Protein AF-0000000079573491 (afdb_homodimer)

Foldseek 3Di:
DDKDKDDLVCLVLCLVQLCVFVVVDDPLLSVLCNVPQSNPKIKIFDDDPRHTFWMKIWGWFFKFAAPDTFIETEIDRGGGHPVCPPVCRSVVRVLVVLVVCVVVLGFKYKYFDPDPVVCVVQLWDFLFWKWKWKDWPVVLVVLVVVCVPPVVVVPPVQKDKDFDDLVCLQVVLVVCCVAPVPVFNIETRRHSVVQSSLQSNQVSQVWGKMFIDGNNHTFWIWTWHCNPFIEIEAIDGHPPCVSSVSVVVVVVHDHGTMYMYIRDSDDPPDPDDPPIDIDIGRTMIMAGRNNVSSLQSFWFPLQDWAWFWAAEDRPSRCVNGFIWTWTDDRRDTHIDIDGDDDHQKYYYSSRVRCLQSVVDALVRCCPPPRIGHDPVRSVRSNRTDHRPPHRYPDPD/DDKDKDDLVCLCLCLVQLCVFVVVDDPLLSVLCNVPQSNPKIKIFDDDPRHTFWMKIWGWFFKFAAPDTFIETEIDRGGGHPVCPPVCRSVVNVLVVLVVCVVVLGFKYKYFDPDPVVCVVQLWDFLAWKWKWKDWPVVLVVLVVVCVPPVVPVPPVQKDKDFDDLVCLQVQLVVCCVAPVNVFNIETRRHSVNQSSLQSNLVSQVWGWMFIDGNNHTFWIWTWHCNPFIEIEAIDGHPPCVSSVSVVVVVVHDPGTMYMYIRDSDDPPDPDDPPIDIDIGRTMIMAGRNNVSSLQSFWFPLQDWAWFWAFEDRPSRCVNGFIWTWTDDRRDTHIDIDGDDDHQKYDYSSRVRCLQSVVDALVRCCPPPRIGHDPVRSVRSNRGDHRPPHRYPDPD

pLDDT: mean 91.02, std 11.25, range [42.84, 98.88]

Radius of gyration: 31.36 Å; Cα contacts (8 Å, |Δi|>4): 1579; chains: 2; bounding box: 71×89×76 Å

Organism: NCBI:txid592978

Nearest PDB structures (foldseek):
  2hv2-assembly1_D  TM=8.425E-01  e=4.748E-26  Enterococcus faecalis
  2hv2-assembly1_F  TM=8.415E-01  e=6.728E-26  Enterococcus faecalis
  3n7z-assembly1_B  TM=8.045E-01  e=1.705E-25  Bacillus anthracis str. Sterne
  3n7z-assembly1_D  TM=8.139E-01  e=2.415E-25  Bacillus anthracis str. Sterne
  3n7z-assembly1_E  TM=8.216E-01  e=8.358E-24  Bacillus anthracis str. Sterne

InterPro domains:
  IPR000182 GNAT domain [PS51186] (1-134)
  IPR016181 Acyl-CoA N-acyltransferase [SSF55729] (1-227)
  IPR025559 Enhanced intracellular survival protein domain [PF13530] (292-372)
  IPR036527 SCP2 sterol-binding domain superfamily [G3DSA:3.30.1050.10] (275-389)
  IPR036527 SCP2 sterol-binding domain superfamily [SSF55718] (293-393)
  IPR051554 Acetyltransferase Eis [PTHR37817] (4-368)

Secondary structure (DSSP, 8-state):
-EEEEPPGGGGGGGHHHHHHH-TTS-HHHHHHHHHHGGGT-EEEEEEETTEEEEEEEEEEEEEEETTEEEEEEEEEEEEE-GGGTTSSHHHHHHHHHHHHHHHTT--EEEE--S-HHHHGGGT-EEEEEEEEEEE-HHHHHHHHHHTTTTGGGS-GGGEEEEEPPGGGHHHHHHHHHHHHTTS-SEEE---HHHHHHHHHHHHHTT-EEEEEEETTEEEEEEEEE-SSSEEEEEEEE-TT-HHHHHHHHHHHPPTT--EEEE--SS-----S-TTSPPEEEEEEEEEE--HHHHHHT-B--TT--EEEEEEEE-SSSGGG-SEEEEEE-TT--B-EEEE-S--SEEEEHHHHHHHHTTSS-HHHHTTSTT-EE-HHHHHHHHHS----SEE-----/-EEEEPPGGGGGGGHHHHHHH-TTS-HHHHHHHHHHGGGT-EEEEEEETTEEEEEEEEEEEEEEETTEEEEEEEEEEEEE-GGGTTSSHHHHHHHHHHHHHHHTT--EEEE--S-HHHHGGGT-EEEEEEEEEEE-HHHHHHHHHHTTTTGGGS-GGGEEEEEPPGGGHHHHHHHHHHHHTTS-SEEE---HHHHHHHHHHHHHTT-EEEEEEETTEEEEEEEEE-SSSEEEEEEEE-TT-HHHHHHHHHHHPPTT--EEEE--SS-----S-TTSPPEEEEEEEEEE--HHHHHHH-B--TT--EEEEEEEE-SSSGGG-SEEEEEE-TT--B-EEEE-S--SEEEEHHHHHHHHTTSS-HHHHTTSTT-EE-HHHHHHHHHS----SEE-----

Structure (mmCIF, N/CA/C/O backbone):
data_AF-0000000079573491-model_v1
#
loop_
_entity.id
_entity.type
_entity.pdbx_description
1 polymer 'GNAT family N-acetyltransferase'
#
loop_
_atom_site.group_PDB
_atom_site.id
_atom_site.type_symbol
_atom_site.label_atom_id
_atom_site.label_alt_id
_atom_site.label_comp_id
_atom_site.label_asym_id
_atom_site.label_entity_id
_atom_site.label_seq_id
_atom_site.pdbx_PDB_ins_code
_atom_site.Cartn_x
_atom_site.Cartn_y
_atom_site.Cartn_z
_atom_site.occupancy
_atom_site.B_iso_or_equiv
_atom_site.auth_seq_id
_atom_site.auth_comp_id
_atom_site.auth_asym_id
_atom_site.auth_atom_id
_atom_site.pdbx_PDB_model_num
ATOM 1 N N . MET A 1 1 ? -18.156 -20.922 17.953 1 83.88 1 MET A N 1
ATOM 2 C CA . MET A 1 1 ? -17.25 -20.766 16.828 1 83.88 1 MET A CA 1
ATOM 3 C C . MET A 1 1 ? -17.938 -20.062 15.664 1 83.88 1 MET A C 1
ATOM 5 O O . MET A 1 1 ? -19.016 -20.484 15.234 1 83.88 1 MET A O 1
ATOM 9 N N . LYS A 1 2 ? -17.422 -18.906 15.32 1 92.81 2 LYS A N 1
ATOM 10 C CA . LYS A 1 2 ? -18 -18.141 14.219 1 92.81 2 LYS A CA 1
ATOM 11 C C . LYS A 1 2 ? -16.953 -17.812 13.164 1 92.81 2 LYS A C 1
ATOM 13 O O . LYS A 1 2 ? -15.852 -17.359 13.492 1 92.81 2 LYS A O 1
ATOM 18 N N . ILE A 1 3 ? -17.266 -18.203 11.883 1 96.25 3 ILE A N 1
ATOM 19 C CA . ILE A 1 3 ? -16.422 -17.812 10.766 1 96.25 3 ILE A CA 1
ATOM 20 C C . ILE A 1 3 ? -16.844 -16.453 10.25 1 96.25 3 ILE A C 1
ATOM 22 O O . ILE A 1 3 ? -18.047 -16.172 10.086 1 96.25 3 ILE A O 1
ATOM 26 N N . ARG A 1 4 ? -15.867 -15.617 10.102 1 96.94 4 ARG A N 1
ATOM 27 C CA . ARG A 1 4 ? -16.188 -14.266 9.664 1 96.94 4 ARG A CA 1
ATOM 28 C C . ARG A 1 4 ? -15.148 -13.75 8.664 1 96.94 4 ARG A C 1
ATOM 30 O O . ARG A 1 4 ? -13.953 -13.977 8.844 1 96.94 4 ARG A O 1
ATOM 37 N N . LYS A 1 5 ? -15.672 -13.125 7.625 1 97.62 5 LYS A N 1
ATOM 38 C CA . LYS A 1 5 ? -14.797 -12.32 6.773 1 97.62 5 LYS A CA 1
ATOM 39 C C . LYS A 1 5 ? -14.523 -10.953 7.402 1 97.62 5 LYS A C 1
ATOM 41 O O . LYS A 1 5 ? -15.461 -10.219 7.723 1 97.62 5 LYS A O 1
ATOM 46 N N . LEU A 1 6 ? -13.266 -10.586 7.578 1 97.44 6 LEU A N 1
ATOM 47 C CA . LEU A 1 6 ? -12.93 -9.312 8.211 1 97.44 6 LEU A CA 1
ATOM 48 C C . LEU A 1 6 ? -13.117 -8.156 7.246 1 97.44 6 LEU A C 1
ATOM 50 O O . LEU A 1 6 ? -12.828 -8.281 6.055 1 97.44 6 LEU A O 1
ATOM 54 N N . ASP A 1 7 ? -13.578 -7.082 7.887 1 92.94 7 ASP A N 1
ATOM 55 C CA . ASP A 1 7 ? -13.484 -5.82 7.156 1 92.94 7 ASP A CA 1
ATOM 56 C C . ASP A 1 7 ? -12.023 -5.379 7.012 1 92.94 7 ASP A C 1
ATOM 58 O O . ASP A 1 7 ? -11.195 -5.664 7.879 1 92.94 7 ASP A O 1
ATOM 62 N N . GLN A 1 8 ? -11.828 -4.664 5.949 1 89.25 8 GLN A N 1
ATOM 63 C CA . GLN A 1 8 ? -10.469 -4.223 5.664 1 89.25 8 GLN A CA 1
ATOM 64 C C . GLN A 1 8 ? -9.867 -3.496 6.863 1 89.25 8 GLN A C 1
ATOM 66 O O . GLN A 1 8 ? -8.688 -3.672 7.172 1 89.25 8 GLN A O 1
ATOM 71 N N . SER A 1 9 ? -10.617 -2.768 7.539 1 86.75 9 SER A N 1
ATOM 72 C CA . SER A 1 9 ? -10.148 -1.987 8.68 1 86.75 9 SER A CA 1
ATOM 73 C C . SER A 1 9 ? -9.766 -2.891 9.844 1 86.75 9 SER A C 1
ATOM 75 O O . SER A 1 9 ? -9.117 -2.447 10.789 1 86.75 9 SER A O 1
ATOM 77 N N . GLU A 1 10 ? -10.133 -4.18 9.773 1 94.44 10 GLU A N 1
ATOM 78 C CA . GLU A 1 10 ? -9.906 -5.113 10.867 1 94.44 10 GLU A CA 1
ATOM 79 C C . GLU A 1 10 ? -8.727 -6.035 10.57 1 94.44 10 GLU A C 1
ATOM 81 O O . GLU A 1 10 ? -8.344 -6.844 11.422 1 94.44 10 GLU A O 1
ATOM 86 N N . HIS A 1 11 ? -8.148 -5.895 9.438 1 96.62 11 HIS A N 1
ATOM 87 C CA . HIS A 1 11 ? -7.141 -6.863 9.016 1 96.62 11 HIS A CA 1
ATOM 88 C C . HIS A 1 11 ? -5.977 -6.91 10 1 96.62 11 HIS A C 1
ATOM 90 O O . HIS A 1 11 ? -5.41 -7.977 10.25 1 96.62 11 HIS A O 1
ATOM 96 N N . GLY A 1 12 ? -5.68 -5.812 10.562 1 95.56 12 GLY A N 1
ATOM 97 C CA . GLY A 1 12 ? -4.582 -5.723 11.516 1 95.56 12 GLY A CA 1
ATOM 98 C C . GLY A 1 12 ? -4.781 -6.586 12.75 1 95.56 12 GLY A C 1
ATOM 99 O O . GLY A 1 12 ? -3.818 -6.941 13.43 1 95.56 12 GLY A O 1
ATOM 100 N N . LYS A 1 13 ? -5.996 -6.988 13.031 1 97.12 13 LYS A N 1
ATOM 101 C CA . LYS A 1 13 ? -6.328 -7.777 14.211 1 97.12 13 LYS A CA 1
ATOM 102 C C . LYS A 1 13 ? -5.73 -9.18 14.117 1 97.12 13 LYS A C 1
ATOM 104 O O . LYS A 1 13 ? -5.656 -9.891 15.117 1 97.12 13 LYS A O 1
ATOM 109 N N . THR A 1 14 ? -5.289 -9.562 12.969 1 98.44 14 THR A N 1
ATOM 110 C CA . THR A 1 14 ? -4.762 -10.906 12.797 1 98.44 14 THR A CA 1
ATOM 111 C C . THR A 1 14 ? -3.246 -10.922 12.961 1 98.44 14 THR A C 1
ATOM 113 O O . THR A 1 14 ? -2.627 -11.992 12.953 1 98.44 14 THR A O 1
ATOM 116 N N . ARG A 1 15 ? -2.639 -9.773 13.094 1 97.31 15 ARG A N 1
ATOM 117 C CA . ARG A 1 15 ? -1.184 -9.68 13.141 1 97.31 15 ARG A CA 1
ATOM 118 C C . ARG A 1 15 ? -0.624 -10.461 14.32 1 97.31 15 ARG A C 1
ATOM 120 O O . ARG A 1 15 ? 0.382 -11.156 14.188 1 97.31 15 ARG A O 1
ATOM 127 N N . SER A 1 16 ? -1.266 -10.305 15.484 1 97.5 16 SER A N 1
ATOM 128 C CA . SER A 1 16 ? -0.78 -10.984 16.672 1 97.5 16 SER A CA 1
ATOM 129 C C . SER A 1 16 ? -0.772 -12.5 16.484 1 97.5 16 SER A C 1
ATOM 131 O O . SER A 1 16 ? 0.169 -13.18 16.891 1 97.5 16 SER A O 1
ATOM 133 N N . LEU A 1 17 ? -1.809 -13.055 15.93 1 98.19 17 LEU A N 1
ATOM 134 C CA . LEU A 1 17 ? -1.869 -14.484 15.648 1 98.19 17 LEU A CA 1
ATOM 135 C C . LEU A 1 17 ? -0.787 -14.891 14.656 1 98.19 17 LEU A C 1
ATOM 137 O O . LEU A 1 17 ? -0.138 -15.922 14.82 1 98.19 17 LEU A O 1
ATOM 141 N N . TRP A 1 18 ? -0.567 -14.062 13.594 1 98.12 18 TRP A N 1
ATOM 142 C CA . TRP A 1 18 ? 0.5 -14.312 12.633 1 98.12 18 TRP A CA 1
ATOM 143 C C . TRP A 1 18 ? 1.848 -14.445 13.336 1 98.12 18 TRP A C 1
ATOM 145 O O . TRP A 1 18 ? 2.576 -15.414 13.125 1 98.12 18 TRP A O 1
ATOM 155 N N . GLU A 1 19 ? 2.119 -13.477 14.172 1 97.44 19 GLU A N 1
ATOM 156 C CA . GLU A 1 19 ? 3.414 -13.414 14.844 1 97.44 19 GLU A CA 1
ATOM 157 C C . GLU A 1 19 ? 3.592 -14.586 15.805 1 97.44 19 GLU A C 1
ATOM 159 O O . GLU A 1 19 ? 4.703 -15.086 15.984 1 97.44 19 GLU A O 1
ATOM 164 N N . GLN A 1 20 ? 2.525 -15.008 16.391 1 97.25 20 GLN A N 1
ATOM 165 C CA . GLN A 1 20 ? 2.564 -16.125 17.328 1 97.25 20 GLN A CA 1
ATOM 166 C C . GLN A 1 20 ? 2.846 -17.438 16.594 1 97.25 20 GLN A C 1
ATOM 168 O O . GLN A 1 20 ? 3.625 -18.266 17.062 1 97.25 20 GLN A O 1
ATOM 173 N N . VAL A 1 21 ? 2.225 -17.656 15.484 1 97 21 VAL A N 1
ATOM 174 C CA . VAL A 1 21 ? 2.279 -18.938 14.789 1 97 21 VAL A CA 1
ATOM 175 C C . VAL A 1 21 ? 3.502 -18.984 13.875 1 97 21 VAL A C 1
ATOM 177 O O . VAL A 1 21 ? 4.172 -20 13.773 1 97 21 VAL A O 1
ATOM 180 N N . PHE A 1 22 ? 3.76 -17.891 13.219 1 96.25 22 PHE A N 1
ATOM 181 C CA . PHE A 1 22 ? 4.902 -17.797 12.312 1 96.25 22 PHE A CA 1
ATOM 182 C C . PHE A 1 22 ? 6.023 -16.969 12.945 1 96.25 22 PHE A C 1
ATOM 184 O O . PHE A 1 22 ? 6.473 -15.984 12.375 1 96.25 22 PHE A O 1
ATOM 191 N N . SER A 1 23 ? 6.57 -17.469 13.969 1 94 23 SER A N 1
ATOM 192 C CA . SER A 1 23 ? 7.543 -16.734 14.781 1 94 23 SER A CA 1
ATOM 193 C C . SER A 1 23 ? 8.883 -16.609 14.062 1 94 23 SER A C 1
ATOM 195 O O . SER A 1 23 ? 9.719 -15.789 14.438 1 94 23 SER A O 1
ATOM 197 N N . GLU A 1 24 ? 9.094 -17.438 13.031 1 92 24 GLU A N 1
ATOM 198 C CA . GLU A 1 24 ? 10.344 -17.391 12.273 1 92 24 GLU A CA 1
ATOM 199 C C . GLU A 1 24 ? 10.367 -16.188 11.328 1 92 24 GLU A C 1
ATOM 201 O O . GLU A 1 24 ? 11.438 -15.797 10.844 1 92 24 GLU A O 1
ATOM 206 N N . ASP A 1 25 ? 9.203 -15.656 11.008 1 92.88 25 ASP A N 1
ATOM 207 C CA . ASP A 1 25 ? 9.164 -14.484 10.141 1 92.88 25 ASP A CA 1
ATOM 208 C C . ASP A 1 25 ? 9.742 -13.258 10.844 1 92.88 25 ASP A C 1
ATOM 210 O O . ASP A 1 25 ? 9.508 -13.047 12.039 1 92.88 25 ASP A O 1
ATOM 214 N N . SER A 1 26 ? 10.555 -12.508 10.133 1 91.25 26 SER A N 1
ATOM 215 C CA . SER A 1 26 ? 11.133 -11.297 10.719 1 91.25 26 SER A CA 1
ATOM 216 C C . SER A 1 26 ? 10.07 -10.234 10.953 1 91.25 26 SER A C 1
ATOM 218 O O . SER A 1 26 ? 9.023 -10.242 10.297 1 91.25 26 SER A O 1
ATOM 220 N N . GLN A 1 27 ? 10.32 -9.391 11.875 1 90.25 27 GLN A N 1
ATOM 221 C CA . GLN A 1 27 ? 9.43 -8.266 12.102 1 90.25 27 GLN A CA 1
ATOM 222 C C . GLN A 1 27 ? 9.312 -7.387 10.859 1 90.25 27 GLN A C 1
ATOM 224 O O . GLN A 1 27 ? 8.234 -6.859 10.562 1 90.25 27 GLN A O 1
ATOM 229 N N . GLU A 1 28 ? 10.445 -7.289 10.133 1 89.12 28 GLU A N 1
ATOM 230 C CA . GLU A 1 28 ? 10.477 -6.488 8.914 1 89.12 28 GLU A CA 1
ATOM 231 C C . GLU A 1 28 ? 9.516 -7.043 7.859 1 89.12 28 GLU A C 1
ATOM 233 O O . GLU A 1 28 ? 8.789 -6.289 7.211 1 89.12 28 GLU A O 1
ATOM 238 N N . PHE A 1 29 ? 9.523 -8.297 7.801 1 92.75 29 PHE A N 1
ATOM 239 C CA . PHE A 1 29 ? 8.625 -8.922 6.84 1 92.75 29 PHE A CA 1
ATOM 240 C C . PHE A 1 29 ? 7.172 -8.727 7.246 1 92.75 29 PHE A C 1
ATOM 242 O O . PHE A 1 29 ? 6.328 -8.383 6.414 1 92.75 29 PHE A O 1
ATOM 249 N N . VAL A 1 30 ? 6.887 -8.953 8.516 1 94.69 30 VAL A N 1
ATOM 250 C CA . VAL A 1 30 ? 5.516 -8.836 9 1 94.69 30 VAL A CA 1
ATOM 251 C C . VAL A 1 30 ? 5.035 -7.391 8.844 1 94.69 30 VAL A C 1
ATOM 253 O O . VAL A 1 30 ? 3.883 -7.148 8.484 1 94.69 30 VAL A O 1
ATOM 256 N N . ASP A 1 31 ? 5.914 -6.473 9.062 1 91.38 31 ASP A N 1
ATOM 257 C CA . ASP A 1 31 ? 5.59 -5.062 8.867 1 91.38 31 ASP A CA 1
ATOM 258 C C . ASP A 1 31 ? 5.215 -4.785 7.41 1 91.38 31 ASP A C 1
ATOM 260 O O . ASP A 1 31 ? 4.203 -4.133 7.137 1 91.38 31 ASP A O 1
ATOM 264 N N . TYR A 1 32 ? 6.043 -5.246 6.535 1 93.19 32 TYR A N 1
ATOM 265 C CA . TYR A 1 32 ? 5.762 -5.094 5.113 1 93.19 32 TYR A CA 1
ATOM 266 C C . TYR A 1 32 ? 4.414 -5.707 4.754 1 93.19 32 TYR A C 1
ATOM 268 O O . TYR A 1 32 ? 3.594 -5.066 4.09 1 93.19 32 TYR A O 1
ATOM 276 N N . TYR A 1 33 ? 4.207 -6.934 5.207 1 96.19 33 TYR A N 1
ATOM 277 C CA . TYR A 1 33 ? 3.025 -7.699 4.828 1 96.19 33 TYR A CA 1
ATOM 278 C C . TYR A 1 33 ? 1.752 -6.996 5.285 1 96.19 33 TYR A C 1
ATOM 280 O O . TYR A 1 33 ? 0.82 -6.812 4.5 1 96.19 33 TYR A O 1
ATOM 288 N N . TYR A 1 34 ? 1.742 -6.547 6.445 1 94.44 34 TYR A N 1
ATOM 289 C CA . TYR A 1 34 ? 0.534 -5.953 7.008 1 94.44 34 TYR A CA 1
ATOM 290 C C . TYR A 1 34 ? 0.379 -4.504 6.562 1 94.44 34 TYR A C 1
ATOM 292 O O . TYR A 1 34 ? -0.699 -3.918 6.695 1 94.44 34 TYR A O 1
ATOM 300 N N . TYR A 1 35 ? 1.454 -3.996 5.996 1 92.75 35 TYR A N 1
ATOM 301 C CA . TYR A 1 35 ? 1.364 -2.652 5.438 1 92.75 35 TYR A CA 1
ATOM 302 C C . TYR A 1 35 ? 0.904 -2.693 3.986 1 92.75 35 TYR A C 1
ATOM 304 O O . TYR A 1 35 ? 0.163 -1.816 3.537 1 92.75 35 TYR A O 1
ATOM 312 N N . ILE A 1 36 ? 1.343 -3.686 3.293 1 93.38 36 ILE A N 1
ATOM 313 C CA . ILE A 1 36 ? 1.114 -3.705 1.853 1 93.38 36 ILE A CA 1
ATOM 314 C C . ILE A 1 36 ? 0.047 -4.746 1.514 1 93.38 36 ILE A C 1
ATOM 316 O O . ILE A 1 36 ? -1.037 -4.398 1.039 1 93.38 36 ILE A O 1
ATOM 320 N N . LYS A 1 37 ? 0.223 -5.957 1.9 1 94.5 37 LYS A N 1
ATOM 321 C CA . LYS A 1 37 ? -0.574 -7.078 1.406 1 94.5 37 LYS A CA 1
ATOM 322 C C . LYS A 1 37 ? -1.97 -7.07 2.021 1 94.5 37 LYS A C 1
ATOM 324 O O . LYS A 1 37 ? -2.959 -7.332 1.334 1 94.5 37 LYS A O 1
ATOM 329 N N . THR A 1 38 ? -2.055 -6.742 3.289 1 94.94 38 THR A N 1
ATOM 330 C CA . THR A 1 38 ? -3.34 -6.879 3.965 1 94.94 38 THR A CA 1
ATOM 331 C C . THR A 1 38 ? -4.281 -5.746 3.568 1 94.94 38 THR A C 1
ATOM 333 O O . THR A 1 38 ? -5.48 -5.797 3.855 1 94.94 38 THR A O 1
ATOM 336 N N . LYS A 1 39 ? -3.781 -4.828 2.854 1 90 39 LYS A N 1
ATOM 337 C CA . LYS A 1 39 ? -4.629 -3.723 2.41 1 90 39 LYS A CA 1
ATOM 338 C C . LYS A 1 39 ? -5.539 -4.156 1.265 1 90 39 LYS A C 1
ATOM 340 O O . LYS A 1 39 ? -6.609 -3.578 1.062 1 90 39 LYS A O 1
ATOM 345 N N . ASP A 1 40 ? -5.141 -5.199 0.583 1 89.81 40 ASP A N 1
ATOM 346 C CA . ASP A 1 40 ? -5.902 -5.59 -0.602 1 89.81 40 ASP A CA 1
ATOM 347 C C . ASP A 1 40 ? -6.367 -7.043 -0.503 1 89.81 40 ASP A C 1
ATOM 349 O O . ASP A 1 40 ? -7.098 -7.523 -1.37 1 89.81 40 ASP A O 1
ATOM 353 N N . ASN A 1 41 ? -6.004 -7.652 0.582 1 95.81 41 ASN A N 1
ATOM 354 C CA . ASN A 1 41 ? -6.312 -9.078 0.578 1 95.81 41 ASN A CA 1
ATOM 355 C C . ASN A 1 41 ? -7.617 -9.375 1.312 1 95.81 41 ASN A C 1
ATOM 357 O O . ASN A 1 41 ? -8.367 -8.453 1.646 1 95.81 41 ASN A O 1
ATOM 361 N N . THR A 1 42 ? -8.047 -10.602 1.333 1 97.75 42 THR A N 1
ATOM 362 C CA . THR A 1 42 ? -9.195 -11.102 2.08 1 97.75 42 THR A CA 1
ATOM 363 C C . THR A 1 42 ? -8.742 -11.961 3.258 1 97.75 42 THR A C 1
ATOM 365 O O . THR A 1 42 ? -7.848 -12.797 3.115 1 97.75 42 THR A O 1
ATOM 368 N N . ILE A 1 43 ? -9.336 -11.695 4.375 1 98.62 43 ILE A N 1
ATOM 369 C CA . ILE A 1 43 ? -8.977 -12.469 5.555 1 98.62 43 ILE A CA 1
ATOM 370 C C . ILE A 1 43 ? -10.234 -13.078 6.18 1 98.62 43 ILE A C 1
ATOM 372 O O . ILE A 1 43 ? -11.18 -12.359 6.5 1 98.62 43 ILE A O 1
ATOM 376 N N . TYR A 1 44 ? -10.266 -14.367 6.301 1 98.81 44 TYR A N 1
ATOM 377 C CA . TYR A 1 44 ? -11.266 -15.086 7.078 1 98.81 44 TYR A CA 1
ATOM 378 C C . TYR A 1 44 ? -10.719 -15.492 8.438 1 98.81 44 TYR A C 1
ATOM 380 O O . TYR A 1 44 ? -9.562 -15.906 8.547 1 98.81 44 TYR A O 1
ATOM 388 N N . VAL A 1 45 ? -11.594 -15.367 9.445 1 98.75 45 VAL A N 1
ATOM 389 C CA . VAL A 1 45 ? -11.148 -15.734 10.789 1 98.75 45 VAL A CA 1
ATOM 390 C C . VAL A 1 45 ? -12.211 -16.594 11.469 1 98.75 45 VAL A C 1
ATOM 392 O O . VAL A 1 45 ? -13.359 -16.641 11.016 1 98.75 45 VAL A O 1
ATOM 395 N N . ILE A 1 46 ? -11.781 -17.344 12.406 1 98.62 46 ILE A N 1
ATOM 396 C CA . ILE A 1 46 ? -12.664 -17.969 13.383 1 98.62 46 ILE A CA 1
ATOM 397 C C . ILE A 1 46 ? -12.477 -17.312 14.75 1 98.62 46 ILE A C 1
ATOM 399 O O . ILE A 1 46 ? -11.367 -17.266 15.281 1 98.62 46 ILE A O 1
ATOM 403 N N . GLU A 1 47 ? -13.531 -16.797 15.195 1 97.81 47 GLU A N 1
ATOM 404 C CA . GLU A 1 47 ? -13.539 -16.188 16.516 1 97.81 47 GLU A CA 1
ATOM 405 C C . GLU A 1 47 ? -14.18 -17.109 17.547 1 97.81 47 GLU A C 1
ATOM 407 O O . GLU A 1 47 ? -15.227 -17.719 17.281 1 97.81 47 GLU A O 1
ATOM 412 N N . GLU A 1 48 ? -13.539 -17.297 18.625 1 95.38 48 GLU A N 1
ATOM 413 C CA . GLU A 1 48 ? -14 -18.047 19.797 1 95.38 48 GLU A CA 1
ATOM 414 C C . GLU A 1 48 ? -13.461 -17.422 21.078 1 95.38 48 GLU A C 1
ATOM 416 O O . GLU A 1 48 ? -12.305 -17 21.141 1 95.38 48 GLU A O 1
ATOM 421 N N . ASP A 1 49 ? -14.336 -17.281 22.172 1 92.56 49 ASP A N 1
ATOM 422 C CA . ASP A 1 49 ? -13.953 -16.656 23.438 1 92.56 49 ASP A CA 1
ATOM 423 C C . ASP A 1 49 ? -13.508 -15.203 23.219 1 92.56 49 ASP A C 1
ATOM 425 O O . ASP A 1 49 ? -12.477 -14.789 23.75 1 92.56 49 ASP A O 1
ATOM 429 N N . ASP A 1 50 ? -14.008 -14.516 22.203 1 91.88 50 ASP A N 1
ATOM 430 C CA . ASP A 1 50 ? -13.883 -13.094 21.922 1 91.88 50 ASP A CA 1
ATOM 431 C C . ASP A 1 50 ? -12.5 -12.773 21.359 1 91.88 50 ASP A C 1
ATOM 433 O O . ASP A 1 50 ? -12.016 -11.648 21.484 1 91.88 50 ASP A O 1
ATOM 437 N N . GLU A 1 51 ? -11.883 -13.797 20.812 1 95.69 51 GLU A N 1
ATOM 438 C CA . GLU A 1 51 ? -10.57 -13.609 20.188 1 95.69 51 GLU A CA 1
ATOM 439 C C . GLU A 1 51 ? -10.477 -14.352 18.859 1 95.69 51 GLU A C 1
ATOM 441 O O . GLU A 1 51 ? -11.227 -15.305 18.625 1 95.69 51 GLU A O 1
ATOM 446 N N . ILE A 1 52 ? -9.648 -13.938 18 1 98.06 52 ILE A N 1
ATOM 447 C CA . ILE A 1 52 ? -9.359 -14.648 16.75 1 98.06 52 ILE A CA 1
ATOM 448 C C . ILE A 1 52 ? -8.461 -15.844 17.031 1 98.06 52 ILE A C 1
ATOM 450 O O . ILE A 1 52 ? -7.332 -15.688 17.516 1 98.06 52 ILE A O 1
ATOM 454 N N . ARG A 1 53 ? -9 -17.031 16.797 1 98.44 53 ARG A N 1
ATOM 455 C CA . ARG A 1 53 ? -8.273 -18.25 17.125 1 98.44 53 ARG A CA 1
ATOM 456 C C . ARG A 1 53 ? -7.645 -18.875 15.883 1 98.44 53 ARG A C 1
ATOM 458 O O . ARG A 1 53 ? -6.703 -19.656 15.984 1 98.44 53 ARG A O 1
ATOM 465 N N . ALA A 1 54 ? -8.164 -18.578 14.719 1 98.69 54 ALA A N 1
ATOM 466 C CA . ALA A 1 54 ? -7.656 -19.078 13.445 1 98.69 54 ALA A CA 1
ATOM 467 C C . ALA A 1 54 ? -7.879 -18.078 12.32 1 98.69 54 ALA A C 1
ATOM 469 O O . ALA A 1 54 ? -8.766 -17.219 12.414 1 98.69 54 ALA A O 1
ATOM 470 N N . MET A 1 55 ? -7.008 -18.141 11.312 1 98.81 55 MET A N 1
ATOM 471 C CA . MET A 1 55 ? -7.129 -17.219 10.18 1 98.81 55 MET A CA 1
ATOM 472 C C . MET A 1 55 ? -6.711 -17.906 8.883 1 98.81 55 MET A C 1
ATOM 474 O O . MET A 1 55 ? -6.027 -18.938 8.906 1 98.81 55 MET A O 1
ATOM 478 N N . LEU A 1 56 ? -7.176 -17.484 7.781 1 98.81 56 LEU A N 1
ATOM 479 C CA . LEU A 1 56 ? -6.781 -17.781 6.41 1 98.81 56 LEU A CA 1
ATOM 480 C C . LEU A 1 56 ? -6.805 -16.531 5.547 1 98.81 56 LEU A C 1
ATOM 482 O O . LEU A 1 56 ? -7.809 -15.812 5.516 1 98.81 56 LEU A O 1
ATOM 486 N N . GLN A 1 57 ? -5.723 -16.234 4.922 1 98.69 57 GLN A N 1
ATOM 487 C CA . GLN A 1 57 ? -5.637 -15.016 4.117 1 98.69 57 GLN A CA 1
ATOM 488 C C . GLN A 1 57 ? -5.516 -15.344 2.633 1 98.69 57 GLN A C 1
ATOM 490 O O . GLN A 1 57 ? -4.898 -16.344 2.264 1 98.69 57 GLN A O 1
ATOM 495 N N . LEU A 1 58 ? -6.168 -14.562 1.799 1 98.69 58 LEU A N 1
ATOM 496 C CA . LEU A 1 58 ? -6.156 -14.68 0.344 1 98.69 58 LEU A CA 1
ATOM 497 C C . LEU A 1 58 ? -5.547 -13.438 -0.294 1 98.69 58 LEU A C 1
ATOM 499 O O . LEU A 1 58 ? -6.18 -12.375 -0.325 1 98.69 58 LEU A O 1
ATOM 503 N N . ASN A 1 59 ? -4.336 -13.594 -0.787 1 97.81 59 ASN A N 1
ATOM 504 C CA . ASN A 1 59 ? -3.744 -12.516 -1.566 1 97.81 59 ASN A CA 1
ATOM 505 C C . ASN A 1 59 ? -4.199 -12.555 -3.021 1 97.81 59 ASN A C 1
ATOM 507 O O . ASN A 1 59 ? -4.004 -13.562 -3.707 1 97.81 59 ASN A O 1
ATOM 511 N N . PRO A 1 60 ? -4.766 -11.492 -3.49 1 96.75 60 PRO A N 1
ATOM 512 C CA . PRO A 1 60 ? -5.277 -11.508 -4.863 1 96.75 60 PRO A CA 1
ATOM 513 C C . PRO A 1 60 ? -4.176 -11.344 -5.906 1 96.75 60 PRO A C 1
ATOM 515 O O . PRO A 1 60 ? -3.264 -10.531 -5.723 1 96.75 60 PRO A O 1
ATOM 518 N N . TYR A 1 61 ? -4.25 -12.125 -6.957 1 97.12 61 TYR A N 1
ATOM 519 C CA . TYR A 1 61 ? -3.369 -12.016 -8.117 1 97.12 61 TYR A CA 1
ATOM 520 C C . TYR A 1 61 ? -4.172 -12.008 -9.414 1 97.12 61 TYR A C 1
ATOM 522 O O . TYR A 1 61 ? -5.273 -12.562 -9.469 1 97.12 61 TYR A O 1
ATOM 530 N N . GLN A 1 62 ? -3.695 -11.258 -10.367 1 96.81 62 GLN A N 1
ATOM 531 C CA . GLN A 1 62 ? -4.055 -11.508 -11.758 1 96.81 62 GLN A CA 1
ATOM 532 C C . GLN A 1 62 ? -3.072 -12.477 -12.414 1 96.81 62 GLN A C 1
ATOM 534 O O . GLN A 1 62 ? -1.861 -12.25 -12.391 1 96.81 62 GLN A O 1
ATOM 539 N N . VAL A 1 63 ? -3.602 -13.523 -12.953 1 98 63 VAL A N 1
ATOM 540 C CA . VAL A 1 63 ? -2.75 -14.578 -13.5 1 98 63 VAL A CA 1
ATOM 541 C C . VAL A 1 63 ? -3.029 -14.75 -14.992 1 98 63 VAL A C 1
ATOM 543 O O . VAL A 1 63 ? -4.188 -14.828 -15.406 1 98 63 VAL A O 1
ATOM 546 N N . LYS A 1 64 ? -1.93 -14.719 -15.727 1 97.56 64 LYS A N 1
ATOM 547 C CA . LYS A 1 64 ? -2.057 -15.133 -17.125 1 97.56 64 LYS A CA 1
ATOM 548 C C . LYS A 1 64 ? -2.414 -16.609 -17.234 1 97.56 64 LYS A C 1
ATOM 550 O O . LYS A 1 64 ? -1.793 -17.453 -16.578 1 97.56 64 LYS A O 1
ATOM 555 N N . LEU A 1 65 ? -3.432 -16.906 -17.906 1 96.62 65 LEU A N 1
ATOM 556 C CA . LEU A 1 65 ? -3.846 -18.266 -18.25 1 96.62 65 LEU A CA 1
ATOM 557 C C . LEU A 1 65 ? -3.988 -18.406 -19.766 1 96.62 65 LEU A C 1
ATOM 559 O O . LEU A 1 65 ? -5.066 -18.188 -20.312 1 96.62 65 LEU A O 1
ATOM 563 N N . GLN A 1 66 ? -2.811 -18.781 -20.344 1 93.38 66 GLN A N 1
ATOM 564 C CA . GLN A 1 66 ? -2.686 -18.812 -21.797 1 93.38 66 GLN A CA 1
ATOM 565 C C . GLN A 1 66 ? -2.951 -17.438 -22.406 1 93.38 66 GLN A C 1
ATOM 567 O O . GLN A 1 66 ? -2.217 -16.484 -22.141 1 93.38 66 GLN A O 1
ATOM 572 N N . GLU A 1 67 ? -4.125 -17.188 -23.047 1 90.81 67 GLU A N 1
ATOM 573 C CA . GLU A 1 67 ? -4.359 -15.922 -23.719 1 90.81 67 GLU A CA 1
ATOM 574 C C . GLU A 1 67 ? -5.25 -15.008 -22.875 1 90.81 67 GLU A C 1
ATOM 576 O O . GLU A 1 67 ? -5.523 -13.875 -23.266 1 90.81 67 GLU A O 1
ATOM 581 N N . SER A 1 68 ? -5.582 -15.531 -21.766 1 94.25 68 SER A N 1
ATOM 582 C CA . SER A 1 68 ? -6.465 -14.758 -20.891 1 94.25 68 SER A CA 1
ATOM 583 C C . SER A 1 68 ? -5.762 -14.352 -19.609 1 94.25 68 SER A C 1
ATOM 585 O O . SER A 1 68 ? -4.656 -14.82 -19.328 1 94.25 68 SER A O 1
ATOM 587 N N . VAL A 1 69 ? -6.309 -13.391 -18.969 1 96.75 69 VAL A N 1
ATOM 588 C CA . VAL A 1 69 ? -5.922 -13.016 -17.625 1 96.75 69 VAL A CA 1
ATOM 589 C C . VAL A 1 69 ? -7.094 -13.234 -16.672 1 96.75 69 VAL A C 1
ATOM 591 O O . VAL A 1 69 ? -8.211 -12.781 -16.922 1 96.75 69 VAL A O 1
ATOM 594 N N . VAL A 1 70 ? -6.852 -13.977 -15.617 1 97.75 70 VAL A N 1
ATOM 595 C CA . VAL A 1 70 ? -7.926 -14.312 -14.688 1 97.75 70 VAL A CA 1
ATOM 596 C C . VAL A 1 70 ? -7.504 -13.977 -13.258 1 97.75 70 VAL A C 1
ATOM 598 O O . VAL A 1 70 ? -6.316 -14 -12.938 1 97.75 70 VAL A O 1
ATOM 601 N N . PRO A 1 71 ? -8.492 -13.641 -12.375 1 97.56 71 PRO A N 1
ATOM 602 C CA . PRO A 1 71 ? -8.164 -13.508 -10.953 1 97.56 71 PRO A CA 1
ATOM 603 C C . PRO A 1 71 ? -7.875 -14.844 -10.289 1 97.56 71 PRO A C 1
ATOM 605 O O . PRO A 1 71 ? -8.508 -15.852 -10.617 1 97.56 71 PRO A O 1
ATOM 608 N N . SER A 1 72 ? -6.961 -14.875 -9.445 1 98.25 72 SER A N 1
ATOM 609 C CA . SER A 1 72 ? -6.664 -16.047 -8.625 1 98.25 72 SER A CA 1
ATOM 610 C C . SER A 1 72 ? -6.09 -15.641 -7.273 1 98.25 72 SER A C 1
ATOM 612 O O . SER A 1 72 ? -5.246 -14.742 -7.195 1 98.25 72 SER A O 1
ATOM 614 N N . ASP A 1 73 ? -6.562 -16.281 -6.227 1 98.44 73 ASP A N 1
ATOM 615 C CA . ASP A 1 73 ? -6.105 -15.969 -4.875 1 98.44 73 ASP A CA 1
ATOM 616 C C . ASP A 1 73 ? -4.953 -16.875 -4.461 1 98.44 73 ASP A C 1
ATOM 618 O O . ASP A 1 73 ? -4.992 -18.094 -4.715 1 98.44 73 ASP A O 1
ATOM 622 N N . TYR A 1 74 ? -3.994 -16.281 -3.922 1 98.44 74 TYR A N 1
ATOM 623 C CA . TYR A 1 74 ? -2.938 -17.031 -3.24 1 98.44 74 TYR A CA 1
ATOM 624 C C . TYR A 1 74 ? -3.281 -17.234 -1.771 1 98.44 74 TYR A C 1
ATOM 626 O O . TYR A 1 74 ? -3.412 -16.281 -1.011 1 98.44 74 TYR A O 1
ATOM 634 N N . ILE A 1 75 ? -3.465 -18.484 -1.401 1 98.5 75 ILE A N 1
ATOM 635 C CA . ILE A 1 75 ? -3.793 -18.797 -0.017 1 98.5 75 ILE A CA 1
ATOM 636 C C . ILE A 1 75 ? -2.527 -18.766 0.837 1 98.5 75 ILE A C 1
ATOM 638 O O . ILE A 1 75 ? -1.54 -19.438 0.528 1 98.5 75 ILE A O 1
ATOM 642 N N . VAL A 1 76 ? -2.58 -17.969 1.872 1 97.81 76 VAL A N 1
ATOM 643 C CA . VAL A 1 76 ? -1.419 -17.781 2.738 1 97.81 76 VAL A CA 1
ATOM 644 C C . VAL A 1 76 ? -1.879 -17.438 4.152 1 97.81 76 VAL A C 1
ATOM 646 O O . VAL A 1 76 ? -3.062 -17.188 4.383 1 97.81 76 VAL A O 1
ATOM 649 N N . GLY A 1 77 ? -1.005 -17.484 5.094 1 97.12 77 GLY A N 1
ATOM 650 C CA . GLY A 1 77 ? -1.333 -17.094 6.457 1 97.12 77 GLY A CA 1
ATOM 651 C C . GLY A 1 77 ? -2.383 -18 7.09 1 97.12 77 GLY A C 1
ATOM 652 O O . GLY A 1 77 ? -3.301 -17.516 7.754 1 97.12 77 GLY A O 1
ATOM 653 N N . VAL A 1 78 ? -2.305 -19.234 6.715 1 97.88 78 VAL A N 1
ATOM 654 C CA . VAL A 1 78 ? -3.201 -20.203 7.336 1 97.88 78 VAL A CA 1
ATOM 655 C C . VAL A 1 78 ? -2.672 -20.594 8.719 1 97.88 78 VAL A C 1
ATOM 657 O O . VAL A 1 78 ? -1.626 -21.234 8.828 1 97.88 78 VAL A O 1
ATOM 660 N N . ALA A 1 79 ? -3.42 -20.125 9.742 1 97.69 79 ALA A N 1
ATOM 661 C CA . ALA A 1 79 ? -2.896 -20.297 11.094 1 97.69 79 ALA A CA 1
ATOM 662 C C . ALA A 1 79 ? -4.023 -20.562 12.094 1 97.69 79 ALA A C 1
ATOM 664 O O . ALA A 1 79 ? -5.113 -20 11.969 1 97.69 79 ALA A O 1
ATOM 665 N N . THR A 1 80 ? -3.797 -21.453 12.961 1 97.94 80 THR A N 1
ATOM 666 C CA . THR A 1 80 ? -4.633 -21.719 14.125 1 97.94 80 THR A CA 1
ATOM 667 C C . THR A 1 80 ? -3.807 -21.688 15.406 1 97.94 80 THR A C 1
ATOM 669 O O . THR A 1 80 ? -2.723 -22.266 15.469 1 97.94 80 THR A O 1
ATOM 672 N N . GLN A 1 81 ? -4.332 -20.953 16.344 1 97.56 81 GLN A N 1
ATOM 673 C CA . GLN A 1 81 ? -3.668 -20.938 17.641 1 97.56 81 GLN A CA 1
ATOM 674 C C . GLN A 1 81 ? -3.436 -22.359 18.156 1 97.56 81 GLN A C 1
ATOM 676 O O . GLN A 1 81 ? -4.305 -23.219 18.016 1 97.56 81 GLN A O 1
ATOM 681 N N . ALA A 1 82 ? -2.305 -22.578 18.828 1 96.62 82 ALA A N 1
ATOM 682 C CA . ALA A 1 82 ? -1.838 -23.922 19.203 1 96.62 82 ALA A CA 1
ATOM 683 C C . ALA A 1 82 ? -2.887 -24.656 20.016 1 96.62 82 ALA A C 1
ATOM 685 O O . ALA A 1 82 ? -3.193 -25.812 19.75 1 96.62 82 ALA A O 1
ATOM 686 N N . GLU A 1 83 ? -3.486 -23.984 20.984 1 95.88 83 GLU A N 1
ATOM 687 C CA . GLU A 1 83 ? -4.434 -24.578 21.922 1 95.88 83 GLU A CA 1
ATOM 688 C C . GLU A 1 83 ? -5.754 -24.922 21.219 1 95.88 83 GLU A C 1
ATOM 690 O O . GLU A 1 83 ? -6.574 -25.656 21.766 1 95.88 83 GLU A O 1
ATOM 695 N N . TYR A 1 84 ? -5.941 -24.469 20.047 1 96.38 84 TYR A N 1
ATOM 696 C CA . TYR A 1 84 ? -7.219 -24.641 19.375 1 96.38 84 TYR A CA 1
ATOM 697 C C . TYR A 1 84 ? -7.07 -25.516 18.141 1 96.38 84 TYR A C 1
ATOM 699 O O . TYR A 1 84 ? -7.992 -25.625 17.328 1 96.38 84 TYR A O 1
ATOM 707 N N . ARG A 1 85 ? -5.93 -26.156 17.969 1 95.69 85 ARG A N 1
ATOM 708 C CA . ARG A 1 85 ? -5.684 -27.047 16.828 1 95.69 85 ARG A CA 1
ATOM 709 C C . ARG A 1 85 ? -6.406 -28.375 17 1 95.69 85 ARG A C 1
ATOM 711 O O . ARG A 1 85 ? -6.836 -28.719 18.094 1 95.69 85 ARG A O 1
ATOM 718 N N . GLY A 1 86 ? -6.637 -29 15.867 1 94.44 86 GLY A N 1
ATOM 719 C CA . GLY A 1 86 ? -7.285 -30.312 15.898 1 94.44 86 GLY A CA 1
ATOM 720 C C . GLY A 1 86 ? -8.797 -30.219 16.016 1 94.44 86 GLY A C 1
ATOM 721 O O . GLY A 1 86 ? -9.461 -31.219 16.281 1 94.44 86 GLY A O 1
ATOM 722 N N . ARG A 1 87 ? -9.305 -29.062 15.805 1 95.19 87 ARG A N 1
ATOM 723 C CA . ARG A 1 87 ? -10.742 -28.844 15.969 1 95.19 87 ARG A CA 1
ATOM 724 C C . ARG A 1 87 ? -11.414 -28.656 14.617 1 95.19 87 ARG A C 1
ATOM 726 O O . ARG A 1 87 ? -12.617 -28.375 14.547 1 95.19 87 ARG A O 1
ATOM 733 N N . GLY A 1 88 ? -10.656 -28.734 13.594 1 95.81 88 GLY A N 1
ATOM 734 C CA . GLY A 1 88 ? -11.211 -28.594 12.258 1 95.81 88 GLY A CA 1
ATOM 735 C C . GLY A 1 88 ? -11.289 -27.156 11.781 1 95.81 88 GLY A C 1
ATOM 736 O O . GLY A 1 88 ? -11.977 -26.844 10.805 1 95.81 88 GLY A O 1
ATOM 737 N N . TYR A 1 89 ? -10.602 -26.234 12.445 1 97.31 89 TYR A N 1
ATOM 738 C CA . TYR A 1 89 ? -10.695 -24.828 12.117 1 97.31 89 TYR A CA 1
ATOM 739 C C . TYR A 1 89 ? -10.094 -24.547 10.742 1 97.31 89 TYR A C 1
ATOM 741 O O . TYR A 1 89 ? -10.703 -23.859 9.922 1 97.31 89 TYR A O 1
ATOM 749 N N . MET A 1 90 ? -8.969 -25.062 10.438 1 96.56 90 MET A N 1
ATOM 750 C CA . MET A 1 90 ? -8.344 -24.875 9.133 1 96.56 90 MET A CA 1
ATOM 751 C C . MET A 1 90 ? -9.242 -25.391 8.016 1 96.56 90 MET A C 1
ATOM 753 O O . MET A 1 90 ? -9.445 -24.719 7.008 1 96.56 90 MET A O 1
ATOM 757 N N . ARG A 1 91 ? -9.766 -26.562 8.234 1 96.94 91 ARG A N 1
ATOM 758 C CA . ARG A 1 91 ? -10.688 -27.156 7.262 1 96.94 91 ARG A CA 1
ATOM 759 C C . ARG A 1 91 ? -11.859 -26.219 6.988 1 96.94 91 ARG A C 1
ATOM 761 O O . ARG A 1 91 ? -12.195 -25.953 5.832 1 96.94 91 ARG A O 1
ATOM 768 N N . ASN A 1 92 ? -12.445 -25.766 8.047 1 97.88 92 ASN A N 1
ATOM 769 C CA . ASN A 1 92 ? -13.617 -24.906 7.914 1 97.88 92 ASN A CA 1
ATOM 770 C C . ASN A 1 92 ? -13.281 -23.625 7.164 1 97.88 92 ASN A C 1
ATOM 772 O O . ASN A 1 92 ? -14.055 -23.172 6.312 1 97.88 92 ASN A O 1
ATOM 776 N N . LEU A 1 93 ? -12.164 -23.047 7.496 1 98.56 93 LEU A N 1
ATOM 777 C CA . LEU A 1 93 ? -11.734 -21.828 6.832 1 98.56 93 LEU A CA 1
ATOM 778 C C . LEU A 1 93 ? -11.438 -22.078 5.359 1 98.56 93 LEU A C 1
ATOM 780 O O . LEU A 1 93 ? -11.828 -21.297 4.496 1 98.56 93 LEU A O 1
ATOM 784 N N . LEU A 1 94 ? -10.773 -23.156 5.086 1 98.38 94 LEU A N 1
ATOM 785 C CA 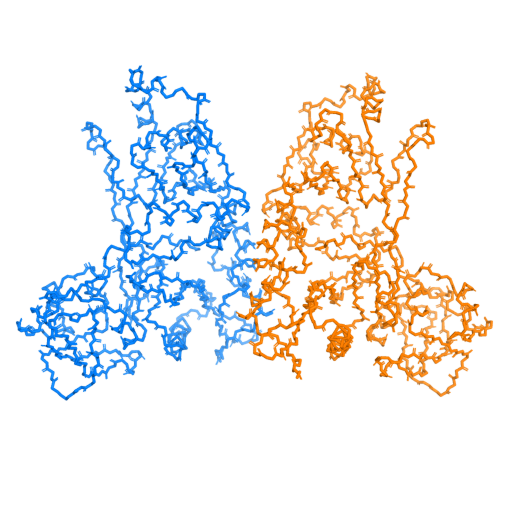. LEU A 1 94 ? -10.398 -23.484 3.719 1 98.38 94 LEU A CA 1
ATOM 786 C C . LEU A 1 94 ? -11.633 -23.734 2.859 1 98.38 94 LEU A C 1
ATOM 788 O O . LEU A 1 94 ? -11.742 -23.203 1.75 1 98.38 94 LEU A O 1
ATOM 792 N N . ILE A 1 95 ? -12.555 -24.484 3.352 1 98.38 95 ILE A N 1
ATOM 793 C CA . ILE A 1 95 ? -13.781 -24.797 2.619 1 98.38 95 ILE A CA 1
ATOM 794 C C . ILE A 1 95 ? -14.578 -23.516 2.395 1 98.38 95 ILE A C 1
ATOM 796 O O . ILE A 1 95 ? -15.102 -23.281 1.3 1 98.38 95 ILE A O 1
ATOM 800 N N . HIS A 1 96 ? -14.617 -22.703 3.41 1 98.31 96 HIS A N 1
ATOM 801 C CA . HIS A 1 96 ? -15.312 -21.438 3.277 1 98.31 96 HIS A CA 1
ATOM 802 C C . HIS A 1 96 ? -14.688 -20.578 2.188 1 98.31 96 HIS A C 1
ATOM 804 O O . HIS A 1 96 ? -15.398 -19.984 1.373 1 98.31 96 HIS A O 1
ATOM 810 N N . ALA A 1 97 ? -13.398 -20.484 2.199 1 98.62 97 ALA A N 1
ATOM 811 C CA . ALA A 1 97 ? -12.688 -19.703 1.187 1 98.62 97 ALA A CA 1
ATOM 812 C C . ALA A 1 97 ? -12.969 -20.234 -0.214 1 98.62 97 ALA A C 1
ATOM 814 O O . ALA A 1 97 ? -13.242 -19.469 -1.135 1 98.62 97 ALA A O 1
ATOM 815 N N . LEU A 1 98 ? -12.953 -21.531 -0.367 1 98.81 98 LEU A N 1
ATOM 816 C CA . LEU A 1 98 ? -13.211 -22.156 -1.661 1 98.81 98 LEU A CA 1
ATOM 817 C C . LEU A 1 98 ? -14.625 -21.859 -2.137 1 98.81 98 LEU A C 1
ATOM 819 O O . LEU A 1 98 ? -14.844 -21.578 -3.316 1 98.81 98 LEU A O 1
ATOM 823 N N . GLN A 1 99 ? -15.539 -21.922 -1.256 1 98.62 99 GLN A N 1
ATOM 824 C CA . GLN A 1 99 ? -16.922 -21.641 -1.601 1 98.62 99 GLN A CA 1
ATOM 825 C C . GLN A 1 99 ? -17.094 -20.188 -2.037 1 98.62 99 GLN A C 1
ATOM 827 O O . GLN A 1 99 ? -17.812 -19.906 -3.004 1 98.62 99 GLN A O 1
ATOM 832 N N . ASP A 1 100 ? -16.484 -19.328 -1.276 1 98.38 100 ASP A N 1
ATOM 833 C CA . ASP A 1 100 ? -16.531 -17.922 -1.649 1 98.38 100 ASP A CA 1
ATOM 834 C C . ASP A 1 100 ? -15.898 -17.688 -3.021 1 98.38 100 ASP A C 1
ATOM 836 O O . ASP A 1 100 ? -16.438 -16.953 -3.844 1 98.38 100 ASP A O 1
ATOM 840 N N . GLN A 1 101 ? -14.773 -18.281 -3.25 1 98.62 101 GLN A N 1
ATOM 841 C CA . GLN A 1 101 ? -14.094 -18.172 -4.535 1 98.62 101 GLN A CA 1
ATOM 842 C C . GLN A 1 101 ? -14.961 -18.719 -5.664 1 98.62 101 GLN A C 1
ATOM 844 O O . GLN A 1 101 ? -14.977 -18.172 -6.766 1 98.62 101 GLN A O 1
ATOM 849 N N . TYR A 1 102 ? -15.648 -19.781 -5.367 1 98.75 102 TYR A N 1
ATOM 850 C CA . TYR A 1 102 ? -16.547 -20.359 -6.359 1 98.75 102 TYR A CA 1
ATOM 851 C C . TYR A 1 102 ? -17.641 -19.375 -6.73 1 98.75 102 TYR A C 1
ATOM 853 O O . TYR A 1 102 ? -17.984 -19.219 -7.91 1 98.75 102 TYR A O 1
ATOM 861 N N . SER A 1 103 ? -18.188 -18.734 -5.727 1 98.25 103 SER A N 1
ATOM 862 C CA . SER A 1 103 ? -19.25 -17.766 -5.957 1 98.25 103 SER A CA 1
ATOM 863 C C . SER A 1 103 ? -18.766 -16.609 -6.809 1 98.25 103 SER A C 1
ATOM 865 O O . SER A 1 103 ? -19.562 -15.977 -7.52 1 98.25 103 SER A O 1
ATOM 867 N N . GLN A 1 104 ? -17.5 -16.359 -6.816 1 97.62 104 GLN A N 1
ATOM 868 C CA . GLN A 1 104 ? -16.906 -15.289 -7.602 1 97.62 104 GLN A CA 1
ATOM 869 C C . GLN A 1 104 ? -16.453 -15.789 -8.969 1 97.62 104 GLN A C 1
ATOM 871 O O . GLN A 1 104 ? -15.836 -15.047 -9.734 1 97.62 104 GLN A O 1
ATOM 876 N N . LYS A 1 105 ? -16.625 -17.078 -9.234 1 98.06 105 LYS A N 1
ATOM 877 C CA . LYS A 1 105 ? -16.281 -17.734 -10.492 1 98.06 105 LYS A CA 1
ATOM 878 C C . LYS A 1 105 ? -14.781 -17.734 -10.734 1 98.06 105 LYS A C 1
ATOM 880 O O . LYS A 1 105 ? -14.328 -17.578 -11.875 1 98.06 105 LYS A O 1
ATOM 885 N N . MET A 1 106 ? -14.039 -17.797 -9.672 1 98.5 106 MET A N 1
ATOM 886 C CA . MET A 1 106 ? -12.586 -17.906 -9.797 1 98.5 106 MET A CA 1
ATOM 887 C C . MET A 1 106 ? -12.203 -19.281 -10.352 1 98.5 106 MET A C 1
ATOM 889 O O . MET A 1 106 ? -12.633 -20.312 -9.828 1 98.5 106 MET A O 1
ATOM 893 N N . PRO A 1 107 ? -11.391 -19.312 -11.367 1 98.62 107 PRO A N 1
ATOM 894 C CA . PRO A 1 107 ? -11.109 -20.609 -11.992 1 98.62 107 PRO A CA 1
ATOM 895 C C . PRO A 1 107 ? -10.289 -21.531 -11.086 1 98.62 107 PRO A C 1
ATOM 897 O O . PRO A 1 107 ? -10.547 -22.734 -11.031 1 98.62 107 PRO A O 1
ATOM 900 N N . PHE A 1 108 ? -9.305 -20.984 -10.438 1 98.81 108 PHE A N 1
ATOM 901 C CA . PHE A 1 108 ? -8.445 -21.781 -9.57 1 98.81 108 PHE A CA 1
ATOM 902 C C . PHE A 1 108 ? -7.812 -20.906 -8.492 1 98.81 108 PHE A C 1
ATOM 904 O O . PHE A 1 108 ? -7.875 -19.688 -8.562 1 98.81 108 PHE A O 1
ATOM 911 N N . THR A 1 109 ? -7.324 -21.5 -7.465 1 98.81 109 THR A N 1
ATOM 912 C CA . THR A 1 109 ? -6.539 -20.891 -6.402 1 98.81 109 THR A CA 1
ATOM 913 C C . THR A 1 109 ? -5.238 -21.656 -6.172 1 98.81 109 THR A C 1
ATOM 915 O O . THR A 1 109 ? -5.074 -22.766 -6.672 1 98.81 109 THR A O 1
ATOM 918 N N . PHE A 1 110 ? -4.262 -21 -5.633 1 98.62 110 PHE A N 1
ATOM 919 C CA . PHE A 1 110 ? -2.969 -21.672 -5.5 1 98.62 110 PHE A CA 1
ATOM 920 C C . PHE A 1 110 ? -2.291 -21.281 -4.195 1 98.62 110 PHE A C 1
ATOM 922 O O . PHE A 1 110 ? -2.738 -20.359 -3.508 1 98.62 110 PHE A O 1
ATOM 929 N N . LEU A 1 111 ? -1.312 -22.078 -3.729 1 98.38 111 LEU A N 1
ATOM 930 C CA . LEU A 1 111 ? -0.583 -21.875 -2.482 1 98.38 111 LEU A CA 1
ATOM 931 C C . LEU A 1 111 ? 0.778 -22.562 -2.529 1 98.38 111 LEU A C 1
ATOM 933 O O . LEU A 1 111 ? 1.031 -23.391 -3.406 1 98.38 111 LEU A O 1
ATOM 937 N N . MET A 1 112 ? 1.661 -22.125 -1.732 1 97.5 112 MET A N 1
ATOM 938 C CA . MET A 1 112 ? 2.881 -22.859 -1.389 1 97.5 112 MET A CA 1
ATOM 939 C C . MET A 1 112 ? 2.732 -23.562 -0.048 1 97.5 112 MET A C 1
ATOM 941 O O . MET A 1 112 ? 2.756 -22.922 1.005 1 97.5 112 MET A O 1
ATOM 945 N N . PRO A 1 113 ? 2.656 -24.844 -0.071 1 96.19 113 PRO A N 1
ATOM 946 C CA . PRO A 1 113 ? 2.346 -25.562 1.167 1 96.19 113 PRO A CA 1
ATOM 947 C C . PRO A 1 113 ? 3.555 -25.703 2.09 1 96.19 113 PRO A C 1
ATOM 949 O O . PRO A 1 113 ? 4.672 -25.922 1.62 1 96.19 113 PRO A O 1
ATOM 952 N N . ALA A 1 114 ? 3.266 -25.531 3.379 1 89.62 114 ALA A N 1
ATOM 953 C CA . ALA A 1 114 ? 4.273 -25.953 4.348 1 89.62 114 ALA A CA 1
ATOM 954 C C . ALA A 1 114 ? 4.484 -27.453 4.309 1 89.62 114 ALA A C 1
ATOM 956 O O . ALA A 1 114 ? 5.617 -27.938 4.418 1 89.62 114 ALA A O 1
ATOM 957 N N . ALA A 1 115 ? 3.373 -28.109 4.137 1 91.75 115 ALA A N 1
ATOM 958 C CA . ALA A 1 115 ? 3.359 -29.562 3.979 1 91.75 115 ALA A CA 1
ATOM 959 C C . ALA A 1 115 ? 2.258 -30 3.016 1 91.75 115 ALA A C 1
ATOM 961 O O . ALA A 1 115 ? 1.094 -29.625 3.188 1 91.75 115 ALA A O 1
ATOM 962 N N . GLU A 1 116 ? 2.715 -30.766 2.117 1 93.31 116 GLU A N 1
ATOM 963 C CA . GLU A 1 116 ? 1.81 -31.25 1.077 1 93.31 116 GLU A CA 1
ATOM 964 C C . GLU A 1 116 ? 0.593 -31.938 1.682 1 93.31 116 GLU A C 1
ATOM 966 O O . GLU A 1 116 ? -0.532 -31.75 1.216 1 93.31 116 GLU A O 1
ATOM 971 N N . ALA A 1 117 ? 0.819 -32.75 2.672 1 95.25 117 ALA A N 1
ATOM 972 C CA . ALA A 1 117 ? -0.186 -33.625 3.268 1 95.25 117 ALA A CA 1
ATOM 973 C C . ALA A 1 117 ? -1.352 -32.812 3.832 1 95.25 117 ALA A C 1
ATOM 975 O O . ALA A 1 117 ? -2.471 -33.312 3.943 1 95.25 117 ALA A O 1
ATOM 976 N N . ILE A 1 118 ? -1.089 -31.578 4.141 1 94.81 118 ILE A N 1
ATOM 977 C CA . ILE A 1 118 ? -2.104 -30.719 4.738 1 94.81 118 ILE A CA 1
ATOM 978 C C . ILE A 1 118 ? -3.178 -30.391 3.703 1 94.81 118 ILE A C 1
ATOM 980 O O . ILE A 1 118 ? -4.359 -30.297 4.035 1 94.81 118 ILE A O 1
ATOM 984 N N . TYR A 1 119 ? -2.812 -30.328 2.463 1 97.81 119 TYR A N 1
ATOM 985 C CA . TYR A 1 119 ? -3.732 -29.75 1.482 1 97.81 119 TYR A CA 1
ATOM 986 C C . TYR A 1 119 ? -4.211 -30.812 0.503 1 97.81 119 TYR A C 1
ATOM 988 O O . TYR A 1 119 ? -5.188 -30.609 -0.223 1 97.81 119 TYR A O 1
ATOM 996 N N . TYR A 1 120 ? -3.588 -31.984 0.541 1 96.94 120 TYR A N 1
ATOM 997 C CA . TYR A 1 120 ? -3.93 -33.062 -0.36 1 96.94 120 TYR A CA 1
ATOM 998 C C . TYR A 1 120 ? -5.387 -33.469 -0.194 1 96.94 120 TYR A C 1
ATOM 1000 O O . TYR A 1 120 ? -6.09 -33.719 -1.182 1 96.94 120 TYR A O 1
ATOM 1008 N N . PRO A 1 121 ? -5.914 -33.562 1.065 1 96.94 121 PRO A N 1
ATOM 1009 C CA . PRO A 1 121 ? -7.309 -33.969 1.255 1 96.94 121 PRO A CA 1
ATOM 1010 C C . PRO A 1 121 ? -8.297 -32.969 0.667 1 96.94 121 PRO A C 1
ATOM 1012 O O . PRO A 1 121 ? -9.477 -33.281 0.515 1 96.94 121 PRO A O 1
ATOM 1015 N N . TYR A 1 122 ? -7.832 -31.828 0.365 1 98.19 122 TYR A N 1
ATOM 1016 C CA . TYR A 1 122 ? -8.703 -30.781 -0.162 1 98.19 122 TYR A CA 1
ATOM 1017 C C . TYR A 1 122 ? -8.484 -30.594 -1.659 1 98.19 122 TYR A C 1
ATOM 1019 O O . TYR A 1 122 ? -8.859 -29.562 -2.223 1 98.19 122 TYR A O 1
ATOM 1027 N N . ASP A 1 123 ? -7.77 -31.547 -2.258 1 98.12 123 ASP A N 1
ATOM 1028 C CA . ASP A 1 123 ? -7.641 -31.734 -3.701 1 98.12 123 ASP A CA 1
ATOM 1029 C C . ASP A 1 123 ? -6.707 -30.703 -4.309 1 98.12 123 ASP A C 1
ATOM 1031 O O . ASP A 1 123 ? -6.84 -30.344 -5.48 1 98.12 123 ASP A O 1
ATOM 1035 N N . PHE A 1 124 ? -5.832 -30.141 -3.488 1 98.69 124 PHE A N 1
ATOM 1036 C CA . PHE A 1 124 ? -4.695 -29.406 -4.027 1 98.69 124 PHE A CA 1
ATOM 1037 C C . PHE A 1 124 ? -3.641 -30.359 -4.578 1 98.69 124 PHE A C 1
ATOM 1039 O O . PHE A 1 124 ? -3.408 -31.438 -4.012 1 98.69 124 PHE A O 1
ATOM 1046 N N . ARG A 1 125 ? -3.016 -29.922 -5.66 1 98.25 125 ARG A N 1
ATOM 1047 C CA . ARG A 1 125 ? -1.957 -30.734 -6.254 1 98.25 125 ARG A CA 1
ATOM 1048 C C . ARG A 1 125 ? -0.804 -29.859 -6.734 1 98.25 125 ARG A C 1
ATOM 1050 O O . ARG A 1 125 ? -1.021 -28.75 -7.211 1 98.25 125 ARG A O 1
ATOM 1057 N N . PHE A 1 126 ? 0.428 -30.391 -6.625 1 97.62 126 PHE A N 1
ATOM 1058 C CA . PHE A 1 126 ? 1.588 -29.672 -7.152 1 97.62 126 PHE A CA 1
ATOM 1059 C C . PHE A 1 126 ? 1.486 -29.516 -8.664 1 97.62 126 PHE A C 1
ATOM 1061 O O . PHE A 1 126 ? 1.058 -30.438 -9.359 1 97.62 126 PHE A O 1
ATOM 1068 N N . VAL A 1 127 ? 1.808 -28.344 -9.102 1 96.81 127 VAL A N 1
ATOM 1069 C CA . VAL A 1 127 ? 1.76 -28.125 -10.539 1 96.81 127 VAL A CA 1
ATOM 1070 C C . VAL A 1 127 ? 3.031 -27.422 -11 1 96.81 127 VAL A C 1
ATOM 1072 O O . VAL A 1 127 ? 3.293 -27.312 -12.195 1 96.81 127 VAL A O 1
ATOM 1075 N N . TYR A 1 128 ? 3.828 -26.938 -10.086 1 95.38 128 TYR A N 1
ATOM 1076 C CA . TYR A 1 128 ? 5.027 -26.172 -10.414 1 95.38 128 TYR A CA 1
ATOM 1077 C C . TYR A 1 128 ? 6.223 -26.656 -9.602 1 95.38 128 TYR A C 1
ATOM 1079 O O . TYR A 1 128 ? 6.18 -26.688 -8.375 1 95.38 128 TYR A O 1
ATOM 1087 N N . GLU A 1 129 ? 7.23 -27.062 -10.344 1 93.25 129 GLU A N 1
ATOM 1088 C CA . GLU A 1 129 ? 8.516 -27.422 -9.766 1 93.25 129 GLU A CA 1
ATOM 1089 C C . GLU A 1 129 ? 9.562 -26.328 -10.016 1 93.25 129 GLU A C 1
ATOM 1091 O O . GLU A 1 129 ? 9.852 -26 -11.164 1 93.25 129 GLU A O 1
ATOM 1096 N N . GLN A 1 130 ? 10.086 -25.797 -8.977 1 93 130 GLN A N 1
ATOM 1097 C CA . GLN A 1 130 ? 11.039 -24.703 -9.086 1 93 130 GLN A CA 1
ATOM 1098 C C . GLN A 1 130 ? 12.461 -25.219 -9.273 1 93 130 GLN A C 1
ATOM 1100 O O . GLN A 1 130 ? 12.898 -26.125 -8.555 1 93 130 GLN A O 1
ATOM 1105 N N . LYS A 1 131 ? 13.133 -24.75 -10.242 1 91.81 131 LYS A N 1
ATOM 1106 C CA . LYS A 1 131 ? 14.539 -25.062 -10.438 1 91.81 131 LYS A CA 1
ATOM 1107 C C . LYS A 1 131 ? 15.414 -24.312 -9.438 1 91.81 131 LYS A C 1
ATOM 1109 O O . LYS A 1 131 ? 15.312 -23.094 -9.305 1 91.81 131 LYS A O 1
ATOM 1114 N N . GLN A 1 132 ? 16.219 -25.047 -8.734 1 92.5 132 GLN A N 1
ATOM 1115 C CA . GLN A 1 132 ? 17.078 -24.484 -7.707 1 92.5 132 GLN A CA 1
ATOM 1116 C C . GLN A 1 132 ? 18.531 -24.922 -7.898 1 92.5 132 GLN A C 1
ATOM 1118 O O . GLN A 1 132 ? 18.781 -26.062 -8.32 1 92.5 132 GLN A O 1
ATOM 1123 N N . ILE A 1 133 ? 19.422 -24.047 -7.586 1 90.94 133 ILE A N 1
ATOM 1124 C CA . ILE A 1 133 ? 20.844 -24.391 -7.621 1 90.94 133 ILE A CA 1
ATOM 1125 C C . ILE A 1 133 ? 21.578 -23.672 -6.496 1 90.94 133 ILE A C 1
ATOM 1127 O O . ILE A 1 133 ? 21.188 -22.578 -6.098 1 90.94 133 ILE A O 1
ATOM 1131 N N . GLU A 1 134 ? 22.453 -24.312 -5.934 1 90.94 134 GLU A N 1
ATOM 1132 C CA . GLU A 1 134 ? 23.359 -23.719 -4.949 1 90.94 134 GLU A CA 1
ATOM 1133 C C . GLU A 1 134 ? 24.766 -23.578 -5.516 1 90.94 134 GLU A C 1
ATOM 1135 O O . GLU A 1 134 ? 25.344 -24.547 -6.023 1 90.94 134 GLU A O 1
ATOM 1140 N N . LEU A 1 135 ? 25.266 -22.375 -5.375 1 88.81 135 LEU A N 1
ATOM 1141 C CA . LEU A 1 135 ? 26.578 -22.062 -5.941 1 88.81 135 LEU A CA 1
ATOM 1142 C C . LEU A 1 135 ? 27.547 -21.625 -4.852 1 88.81 135 LEU A C 1
ATOM 1144 O O . LEU A 1 135 ? 27.141 -21.094 -3.818 1 88.81 135 LEU A O 1
ATOM 1148 N N . ASP A 1 136 ? 28.766 -21.969 -5.105 1 87.25 136 ASP A N 1
ATOM 1149 C CA . ASP A 1 136 ? 29.797 -21.609 -4.141 1 87.25 136 ASP A CA 1
ATOM 1150 C C . ASP A 1 136 ? 30.938 -20.844 -4.812 1 87.25 136 ASP A C 1
ATOM 1152 O O . ASP A 1 136 ? 30.797 -20.391 -5.949 1 87.25 136 ASP A O 1
ATOM 1156 N N . GLU A 1 137 ? 32.031 -20.703 -4.016 1 87.38 137 GLU A N 1
ATOM 1157 C CA . GLU A 1 137 ? 33.156 -19.906 -4.48 1 87.38 137 GLU A CA 1
ATOM 1158 C C . GLU A 1 137 ? 33.781 -20.531 -5.723 1 87.38 137 GLU A C 1
ATOM 1160 O O . GLU A 1 137 ? 34.281 -19.812 -6.598 1 87.38 137 GLU A O 1
ATOM 1165 N N . ALA A 1 138 ? 33.812 -21.781 -5.816 1 83.88 138 ALA A N 1
ATOM 1166 C CA . ALA A 1 138 ? 34.406 -22.469 -6.953 1 83.88 138 ALA A CA 1
ATOM 1167 C C . ALA A 1 138 ? 33.719 -22.078 -8.258 1 83.88 138 ALA A C 1
ATOM 1169 O O . ALA A 1 138 ? 34.406 -21.906 -9.281 1 83.88 138 ALA A O 1
ATOM 1170 N N . PHE A 1 139 ? 32.469 -21.922 -8.188 1 84.44 139 PHE A N 1
ATOM 1171 C CA . PHE A 1 139 ? 31.703 -21.531 -9.367 1 84.44 139 PHE A CA 1
ATOM 1172 C C . PHE A 1 139 ? 32.094 -20.125 -9.836 1 84.44 139 PHE A C 1
ATOM 1174 O O . PHE A 1 139 ? 32.375 -19.922 -11.016 1 84.44 139 PHE A O 1
ATOM 1181 N N . PHE A 1 140 ? 32.188 -19.25 -9 1 86.25 140 PHE A N 1
ATOM 1182 C CA . PHE A 1 140 ? 32.438 -17.859 -9.359 1 86.25 140 PHE A CA 1
ATOM 1183 C C . PHE A 1 140 ? 33.906 -17.641 -9.727 1 86.25 140 PHE A C 1
ATOM 1185 O O . PHE A 1 140 ? 34.219 -16.828 -10.586 1 86.25 140 PHE A O 1
ATOM 1192 N N . SER A 1 141 ? 34.75 -18.391 -9.117 1 83.94 141 SER A N 1
ATOM 1193 C CA . SER A 1 141 ? 36.188 -18.328 -9.453 1 83.94 141 SER A CA 1
ATOM 1194 C C . SER A 1 141 ? 36.438 -18.891 -10.844 1 83.94 141 SER A C 1
ATOM 1196 O O . SER A 1 141 ? 37.25 -18.344 -11.594 1 83.94 141 SER A O 1
ATOM 1198 N N . ALA A 1 142 ? 35.75 -19.922 -11.125 1 78.69 142 ALA A N 1
ATOM 1199 C CA . ALA A 1 142 ? 35.906 -20.547 -12.438 1 78.69 142 ALA A CA 1
ATOM 1200 C C . ALA A 1 142 ? 35.438 -19.609 -13.555 1 78.69 142 ALA A C 1
ATOM 1202 O O . ALA A 1 142 ? 36.031 -19.578 -14.641 1 78.69 142 ALA A O 1
ATOM 1203 N N . ARG A 1 143 ? 34.5 -18.891 -13.32 1 77.38 143 ARG A N 1
ATOM 1204 C CA . ARG A 1 143 ? 33.938 -17.984 -14.32 1 77.38 143 ARG A CA 1
ATOM 1205 C C . ARG A 1 143 ? 34.844 -16.781 -14.547 1 77.38 143 ARG A C 1
ATOM 1207 O O . ARG A 1 143 ? 34.906 -16.25 -15.648 1 77.38 143 ARG A O 1
ATOM 1214 N N . LYS A 1 144 ? 35.438 -16.297 -13.5 1 71.75 144 LYS A N 1
ATOM 1215 C CA . LYS A 1 144 ? 36.406 -15.203 -13.625 1 71.75 144 LYS A CA 1
ATOM 1216 C C . LYS A 1 144 ? 37.625 -15.617 -14.469 1 71.75 144 LYS A C 1
ATOM 1218 O O . LYS A 1 144 ? 38.156 -14.812 -15.219 1 71.75 144 LYS A O 1
ATOM 1223 N N . GLU A 1 145 ? 38.094 -16.812 -14.312 1 62.81 145 GLU A N 1
ATOM 1224 C CA . GLU A 1 145 ? 39.25 -17.328 -15.047 1 62.81 145 GLU A CA 1
ATOM 1225 C C . GLU A 1 145 ? 38.875 -17.578 -16.516 1 62.81 145 GLU A C 1
ATOM 1227 O O . GLU A 1 145 ? 39.719 -17.375 -17.406 1 62.81 145 GLU A O 1
ATOM 1232 N N . TYR A 1 146 ? 37.812 -18.188 -16.641 1 53.38 146 TYR A N 1
ATOM 1233 C CA . TYR A 1 146 ? 37.406 -18.5 -18 1 53.38 146 TYR A CA 1
ATOM 1234 C C . TYR A 1 146 ? 37.312 -17.234 -18.844 1 53.38 146 TYR A C 1
ATOM 1236 O O . TYR A 1 146 ? 37.594 -17.266 -20.047 1 53.38 146 TYR A O 1
ATOM 1244 N N . LYS A 1 147 ? 36.812 -16.125 -18.391 1 53.69 147 LYS A N 1
ATOM 1245 C CA . LYS A 1 147 ? 36.625 -14.914 -19.172 1 53.69 147 LYS A CA 1
ATOM 1246 C C . LYS A 1 147 ? 37.906 -14.109 -19.297 1 53.69 147 LYS A C 1
ATOM 1248 O O . LYS A 1 147 ? 37.875 -12.961 -19.75 1 53.69 147 LYS A O 1
ATOM 1253 N N . ASN A 1 148 ? 39 -14.375 -18.672 1 47.34 148 ASN A N 1
ATOM 1254 C CA . ASN A 1 148 ? 40.25 -13.695 -19.062 1 47.34 148 ASN A CA 1
ATOM 1255 C C . ASN A 1 148 ? 40.344 -13.586 -20.594 1 47.34 148 ASN A C 1
ATOM 1257 O O . ASN A 1 148 ? 40.938 -12.633 -21.109 1 47.34 148 ASN A O 1
ATOM 1261 N N . ASP A 1 149 ? 39.906 -14.602 -21.281 1 45.69 149 ASP A N 1
ATOM 1262 C CA . ASP A 1 149 ? 40.031 -14.297 -22.703 1 45.69 149 ASP A CA 1
ATOM 1263 C C . ASP A 1 149 ? 38.906 -13.383 -23.172 1 45.69 149 ASP A C 1
ATOM 1265 O O . ASP A 1 149 ? 39.156 -12.359 -23.812 1 45.69 149 ASP A O 1
ATOM 1269 N N . GLU A 1 150 ? 37.688 -13.867 -23.328 1 42.91 150 GLU A N 1
ATOM 1270 C CA . GLU A 1 150 ? 36.562 -13.148 -23.906 1 42.91 150 GLU A CA 1
ATOM 1271 C C . GLU A 1 150 ? 35.875 -12.266 -22.875 1 42.91 150 GLU A C 1
ATOM 1273 O O . GLU A 1 150 ? 35.25 -11.266 -23.219 1 42.91 150 GLU A O 1
ATOM 1278 N N . TYR A 1 151 ? 35.844 -12.57 -21.656 1 43.09 151 TYR A N 1
ATOM 1279 C CA . TYR A 1 151 ? 35.125 -11.82 -20.641 1 43.09 151 TYR A CA 1
ATOM 1280 C C . TYR A 1 151 ? 35.875 -10.555 -20.25 1 43.09 151 TYR A C 1
ATOM 1282 O O . TYR A 1 151 ? 35.344 -9.703 -19.531 1 43.09 151 TYR A O 1
ATOM 1290 N N . ARG A 1 152 ? 37.281 -10.578 -20.359 1 43.62 152 ARG A N 1
ATOM 1291 C CA . ARG A 1 152 ? 38 -9.344 -20.094 1 43.62 152 ARG A CA 1
ATOM 1292 C C . ARG A 1 152 ? 37.406 -8.172 -20.844 1 43.62 152 ARG A C 1
ATOM 1294 O O . ARG A 1 152 ? 37.625 -7.012 -20.5 1 43.62 152 ARG A O 1
ATOM 1301 N N . ASN A 1 153 ? 36.844 -8.555 -21.953 1 46.56 153 ASN A N 1
ATOM 1302 C CA . ASN A 1 153 ? 36.375 -7.414 -22.719 1 46.56 153 ASN A CA 1
ATOM 1303 C C . ASN A 1 153 ? 35.031 -6.898 -22.188 1 46.56 153 ASN A C 1
ATOM 1305 O O . ASN A 1 153 ? 34.438 -5.996 -22.766 1 46.56 153 ASN A O 1
ATOM 1309 N N . ILE A 1 154 ? 34.25 -7.73 -21.531 1 49.59 154 ILE A N 1
ATOM 1310 C CA . ILE A 1 154 ? 33.094 -7.082 -20.891 1 49.59 154 ILE A CA 1
ATOM 1311 C C . ILE A 1 154 ? 33.594 -6.07 -19.859 1 49.59 154 ILE A C 1
ATOM 1313 O O . ILE A 1 154 ? 34.125 -6.445 -18.812 1 49.59 154 ILE A O 1
ATOM 1317 N N . SER A 1 155 ? 34.219 -5.105 -20.172 1 46.25 155 SER A N 1
ATOM 1318 C CA . SER A 1 155 ? 34.75 -4.051 -19.312 1 46.25 155 SER A CA 1
ATOM 1319 C C . SER A 1 155 ? 33.75 -3.746 -18.188 1 46.25 155 SER A C 1
ATOM 1321 O O . SER A 1 155 ? 32.594 -3.445 -18.438 1 46.25 155 SER A O 1
ATOM 1323 N N . GLN A 1 156 ? 33.938 -4.418 -16.969 1 51.78 156 GLN A N 1
ATOM 1324 C CA . GLN A 1 156 ? 33.25 -3.994 -15.75 1 51.78 156 GLN A CA 1
ATOM 1325 C C . GLN A 1 156 ? 32.781 -2.543 -15.852 1 51.78 156 GLN A C 1
ATOM 1327 O O . GLN A 1 156 ? 31.781 -2.152 -15.227 1 51.78 156 GLN A O 1
ATOM 1332 N N . GLU A 1 157 ? 33.594 -1.833 -16.578 1 53.75 157 GLU A N 1
ATOM 1333 C CA . GLU A 1 157 ? 33.312 -0.403 -16.656 1 53.75 157 GLU A CA 1
ATOM 1334 C C . GLU A 1 157 ? 31.969 -0.141 -17.328 1 53.75 157 GLU A C 1
ATOM 1336 O O . GLU A 1 157 ? 31.344 0.899 -17.094 1 53.75 157 GLU A O 1
ATOM 1341 N N . ARG A 1 158 ? 31.562 -1.202 -18.062 1 60.62 158 ARG A N 1
ATOM 1342 C CA . ARG A 1 158 ? 30.391 -0.941 -18.891 1 60.62 158 ARG A CA 1
ATOM 1343 C C . ARG A 1 158 ? 29.125 -1.463 -18.203 1 60.62 158 ARG A C 1
ATOM 1345 O O . ARG A 1 158 ? 28.016 -1.189 -18.656 1 60.62 158 ARG A O 1
ATOM 1352 N N . ILE A 1 159 ? 29.266 -2.268 -17.078 1 70.31 159 ILE A N 1
ATOM 1353 C CA . ILE A 1 159 ? 28.125 -2.836 -16.359 1 70.31 159 ILE A CA 1
ATOM 1354 C C . ILE A 1 159 ? 27.703 -1.9 -15.234 1 70.31 159 ILE A C 1
ATOM 1356 O O . ILE A 1 159 ? 28.531 -1.545 -14.383 1 70.31 159 ILE A O 1
ATOM 1360 N N . VAL A 1 160 ? 26.531 -1.439 -15.492 1 84.44 160 VAL A N 1
ATOM 1361 C CA . VAL A 1 160 ? 25.938 -0.679 -14.398 1 84.44 160 VAL A CA 1
ATOM 1362 C C . VAL A 1 160 ? 24.75 -1.455 -13.805 1 84.44 160 VAL A C 1
ATOM 1364 O O . VAL A 1 160 ? 23.875 -1.899 -14.539 1 84.44 160 VAL A O 1
ATOM 1367 N N . ASP A 1 161 ? 24.953 -1.968 -12.539 1 92.38 161 ASP A N 1
ATOM 1368 C CA . ASP A 1 161 ? 23.797 -2.564 -11.875 1 92.38 161 ASP A CA 1
ATOM 1369 C C . ASP A 1 161 ? 23.453 -1.815 -10.586 1 92.38 161 ASP A C 1
ATOM 1371 O O . ASP A 1 161 ? 24.328 -1.196 -9.969 1 92.38 161 ASP A O 1
ATOM 1375 N N . ARG A 1 162 ? 22.219 -1.759 -10.352 1 92.44 162 ARG A N 1
ATOM 1376 C CA . ARG A 1 162 ? 21.734 -1.091 -9.148 1 92.44 162 ARG A CA 1
ATOM 1377 C C . ARG A 1 162 ? 20.406 -1.698 -8.688 1 92.44 162 ARG A C 1
ATOM 1379 O O . ARG A 1 162 ? 19.75 -2.4 -9.445 1 92.44 162 ARG A O 1
ATOM 1386 N N . ASP A 1 163 ? 20.094 -1.452 -7.461 1 92.88 163 ASP A N 1
ATOM 1387 C CA . ASP A 1 163 ? 18.781 -1.847 -6.953 1 92.88 163 ASP A CA 1
ATOM 1388 C C . ASP A 1 163 ? 17.672 -0.99 -7.562 1 92.88 163 ASP A C 1
ATOM 1390 O O . ASP A 1 163 ? 17.859 0.213 -7.766 1 92.88 163 ASP A O 1
ATOM 1394 N N . ALA A 1 164 ? 16.594 -1.655 -7.793 1 93.5 164 ALA A N 1
ATOM 1395 C CA . ALA A 1 164 ? 15.406 -0.958 -8.289 1 93.5 164 ALA A CA 1
ATOM 1396 C C . ALA A 1 164 ? 14.797 -0.063 -7.211 1 93.5 164 ALA A C 1
ATOM 1398 O O . ALA A 1 164 ? 14.766 -0.432 -6.035 1 93.5 164 ALA A O 1
ATOM 1399 N N . ARG A 1 165 ? 14.43 1.1 -7.633 1 86.81 165 ARG A N 1
ATOM 1400 C CA . ARG A 1 165 ? 13.57 1.97 -6.836 1 86.81 165 ARG A CA 1
ATOM 1401 C C . ARG A 1 165 ? 12.102 1.749 -7.172 1 86.81 165 ARG A C 1
ATOM 1403 O O . ARG A 1 165 ? 11.773 1.114 -8.18 1 86.81 165 ARG A O 1
ATOM 1410 N N . PHE A 1 166 ? 11.281 2.279 -6.363 1 85.62 166 PHE A N 1
ATOM 1411 C CA . PHE A 1 166 ? 9.844 2.125 -6.523 1 85.62 166 PHE A CA 1
ATOM 1412 C C . PHE A 1 166 ? 9.406 2.543 -7.922 1 85.62 166 PHE A C 1
ATOM 1414 O O . PHE A 1 166 ? 8.578 1.874 -8.547 1 85.62 166 PHE A O 1
ATOM 1421 N N . MET A 1 167 ? 9.992 3.518 -8.484 1 86.19 167 MET A N 1
ATOM 1422 C CA . MET A 1 167 ? 9.586 4.09 -9.766 1 86.19 167 MET A CA 1
ATOM 1423 C C . MET A 1 167 ? 10.109 3.252 -10.93 1 86.19 167 MET A C 1
ATOM 1425 O O . MET A 1 167 ? 9.688 3.43 -12.07 1 86.19 167 MET A O 1
ATOM 1429 N N . ASP A 1 168 ? 10.953 2.303 -10.656 1 92.81 168 ASP A N 1
ATOM 1430 C CA . ASP A 1 168 ? 11.508 1.459 -11.711 1 92.81 168 ASP A CA 1
ATOM 1431 C C . ASP A 1 168 ? 10.539 0.34 -12.086 1 92.81 168 ASP A C 1
ATOM 1433 O O . ASP A 1 168 ? 10.758 -0.374 -13.062 1 92.81 168 ASP A O 1
ATOM 1437 N N . ALA A 1 169 ? 9.461 0.176 -11.352 1 94.75 169 ALA A N 1
ATOM 1438 C CA . ALA A 1 169 ? 8.539 -0.941 -11.523 1 94.75 169 ALA A CA 1
ATOM 1439 C C . ALA A 1 169 ? 7.965 -0.969 -12.938 1 94.75 169 ALA A C 1
ATOM 1441 O O . ALA A 1 169 ? 7.848 -2.037 -13.547 1 94.75 169 ALA A O 1
ATOM 1442 N N . GLY A 1 170 ? 7.605 0.194 -13.445 1 94.19 170 GLY A N 1
ATOM 1443 C CA . GLY A 1 170 ? 7.094 0.257 -14.805 1 94.19 170 GLY A CA 1
ATOM 1444 C C . GLY A 1 170 ? 8.094 -0.224 -15.836 1 94.19 170 GLY A C 1
ATOM 1445 O O . GLY A 1 170 ? 7.727 -0.94 -16.781 1 94.19 170 GLY A O 1
ATOM 1446 N N . LYS A 1 171 ? 9.297 0.227 -15.664 1 95.31 171 LYS A N 1
ATOM 1447 C CA . LYS A 1 171 ? 10.375 -0.181 -16.562 1 95.31 171 LYS A CA 1
ATOM 1448 C C . LYS A 1 171 ? 10.594 -1.69 -16.5 1 95.31 171 LYS A C 1
ATOM 1450 O O . LYS A 1 171 ? 10.805 -2.33 -17.547 1 95.31 171 LYS A O 1
ATOM 1455 N N . MET A 1 172 ? 10.547 -2.26 -15.359 1 97.62 172 MET A N 1
ATOM 1456 C CA . MET A 1 172 ? 10.695 -3.703 -15.188 1 97.62 172 MET A CA 1
ATOM 1457 C C . MET A 1 172 ? 9.547 -4.449 -15.859 1 97.62 172 MET A C 1
ATOM 1459 O O . MET A 1 172 ? 9.773 -5.445 -16.547 1 97.62 172 MET A O 1
ATOM 1463 N N . ALA A 1 173 ? 8.359 -3.969 -15.656 1 97.5 173 ALA A N 1
ATOM 1464 C CA . ALA A 1 173 ? 7.184 -4.582 -16.266 1 97.5 173 ALA A CA 1
ATOM 1465 C C . ALA A 1 173 ? 7.289 -4.57 -17.797 1 97.5 173 ALA A C 1
ATOM 1467 O O . ALA A 1 173 ? 6.992 -5.57 -18.453 1 97.5 173 ALA A O 1
ATOM 1468 N N . ALA A 1 174 ? 7.703 -3.436 -18.312 1 97.62 174 ALA A N 1
ATOM 1469 C CA . ALA A 1 174 ? 7.859 -3.307 -19.75 1 97.62 174 ALA A CA 1
ATOM 1470 C C . ALA A 1 174 ? 8.922 -4.273 -20.281 1 97.62 174 ALA A C 1
ATOM 1472 O O . ALA A 1 174 ? 8.742 -4.887 -21.328 1 97.62 174 ALA A O 1
ATOM 1473 N N . PHE A 1 175 ? 9.984 -4.355 -19.547 1 98.25 175 PHE A N 1
ATOM 1474 C CA . PHE A 1 175 ? 11.078 -5.25 -19.906 1 98.25 175 PHE A CA 1
ATOM 1475 C C . PHE A 1 175 ? 10.586 -6.691 -20 1 98.25 175 PHE A C 1
ATOM 1477 O O . PHE A 1 175 ? 10.883 -7.391 -20.984 1 98.25 175 PHE A O 1
ATOM 1484 N N . VAL A 1 176 ? 9.844 -7.117 -19.047 1 97.75 176 VAL A N 1
ATOM 1485 C CA . VAL A 1 176 ? 9.359 -8.492 -19.016 1 97.75 176 VAL A CA 1
ATOM 1486 C C . VAL A 1 176 ? 8.312 -8.703 -20.094 1 97.75 176 VAL A C 1
ATOM 1488 O O . VAL A 1 176 ? 8.312 -9.734 -20.781 1 97.75 176 VAL A O 1
ATOM 1491 N N . GLU A 1 177 ? 7.422 -7.801 -20.297 1 96.94 177 GLU A N 1
ATOM 1492 C CA . GLU A 1 177 ? 6.391 -7.902 -21.328 1 96.94 177 GLU A CA 1
ATOM 1493 C C . GLU A 1 177 ? 7.012 -8.016 -22.719 1 96.94 177 GLU A C 1
ATOM 1495 O O . GLU A 1 177 ? 6.574 -8.828 -23.531 1 96.94 177 GLU A O 1
ATOM 1500 N N . GLU A 1 178 ? 7.992 -7.262 -22.906 1 97.5 178 GLU A N 1
ATOM 1501 C CA . GLU A 1 178 ? 8.625 -7.195 -24.234 1 97.5 178 GLU A CA 1
ATOM 1502 C C . GLU A 1 178 ? 9.43 -8.453 -24.516 1 97.5 178 GLU A C 1
ATOM 1504 O O . GLU A 1 178 ? 9.5 -8.906 -25.656 1 97.5 178 GLU A O 1
ATOM 1509 N N . ASN A 1 179 ? 10.008 -9 -23.484 1 97.12 179 ASN A N 1
ATOM 1510 C CA . ASN A 1 179 ? 11.039 -9.992 -23.766 1 97.12 179 ASN A CA 1
ATOM 1511 C C . ASN A 1 179 ? 10.633 -11.383 -23.281 1 97.12 179 ASN A C 1
ATOM 1513 O O . ASN A 1 179 ? 11.188 -12.391 -23.719 1 97.12 179 ASN A O 1
ATOM 1517 N N . PHE A 1 180 ? 9.617 -11.453 -22.406 1 95.62 180 PHE A N 1
ATOM 1518 C CA . PHE A 1 180 ? 9.359 -12.75 -21.781 1 95.62 180 PHE A CA 1
ATOM 1519 C C . PHE A 1 180 ? 7.871 -13.07 -21.781 1 95.62 180 PHE A C 1
ATOM 1521 O O . PHE A 1 180 ? 7.438 -14.055 -21.172 1 95.62 180 PHE A O 1
ATOM 1528 N N . SER A 1 181 ? 7.043 -12.297 -22.391 1 92.31 181 SER A N 1
ATOM 1529 C CA . SER A 1 181 ? 5.594 -12.43 -22.328 1 92.31 181 SER A CA 1
ATOM 1530 C C . SER A 1 181 ? 5.133 -13.773 -22.891 1 92.31 181 SER A C 1
ATOM 1532 O O . SER A 1 181 ? 4.102 -14.305 -22.469 1 92.31 181 SER A O 1
ATOM 1534 N N . ASP A 1 182 ? 5.891 -14.375 -23.734 1 92.88 182 ASP A N 1
ATOM 1535 C CA . ASP A 1 182 ? 5.453 -15.586 -24.406 1 92.88 182 ASP A CA 1
ATOM 1536 C C . ASP A 1 182 ? 6.109 -16.828 -23.812 1 92.88 182 ASP A C 1
ATOM 1538 O O . ASP A 1 182 ? 5.887 -17.938 -24.281 1 92.88 182 ASP A O 1
ATOM 1542 N N . CYS A 1 183 ? 6.828 -16.656 -22.719 1 93.19 183 CYS A N 1
ATOM 1543 C CA . CYS A 1 183 ? 7.605 -17.766 -22.172 1 93.19 183 CYS A CA 1
ATOM 1544 C C . CYS A 1 183 ? 6.715 -18.703 -21.375 1 93.19 183 CYS A C 1
ATOM 1546 O O . CYS A 1 183 ? 7.016 -19.891 -21.25 1 93.19 183 CYS A O 1
ATOM 1548 N N . TRP A 1 184 ? 5.641 -18.203 -20.828 1 94.88 184 TRP A N 1
ATOM 1549 C CA . TRP A 1 184 ? 4.832 -19 -19.922 1 94.88 184 TRP A CA 1
ATOM 1550 C C . TRP A 1 184 ? 3.348 -18.844 -20.234 1 94.88 184 TRP A C 1
ATOM 1552 O O . TRP A 1 184 ? 2.906 -17.781 -20.656 1 94.88 184 TRP A O 1
ATOM 1562 N N . ASN A 1 185 ? 2.605 -19.922 -19.984 1 95.88 185 ASN A N 1
ATOM 1563 C CA . ASN A 1 185 ? 1.156 -19.906 -20.156 1 95.88 185 ASN A CA 1
ATOM 1564 C C . ASN A 1 185 ? 0.44 -19.562 -18.859 1 95.88 185 ASN A C 1
ATOM 1566 O O . ASN A 1 185 ? -0.711 -19.125 -18.875 1 95.88 185 ASN A O 1
ATOM 1570 N N . VAL A 1 186 ? 1.074 -19.875 -17.75 1 97.38 186 VAL A N 1
ATOM 1571 C CA . VAL A 1 186 ? 0.549 -19.531 -16.438 1 97.38 186 VAL A CA 1
ATOM 1572 C C . VAL A 1 186 ? 1.614 -18.797 -15.633 1 97.38 186 VAL A C 1
ATOM 1574 O O . VAL A 1 186 ? 2.686 -19.344 -15.359 1 97.38 186 VAL A O 1
ATOM 1577 N N . VAL A 1 187 ? 1.369 -17.594 -15.32 1 97.25 187 VAL A N 1
ATOM 1578 C CA . VAL A 1 187 ? 2.297 -16.734 -14.586 1 97.25 187 VAL A CA 1
ATOM 1579 C C . VAL A 1 187 ? 1.546 -15.547 -13.992 1 97.25 187 VAL A C 1
ATOM 1581 O O . VAL A 1 187 ? 0.591 -15.047 -14.586 1 97.25 187 VAL A O 1
ATOM 1584 N N . ALA A 1 188 ? 1.887 -15.188 -12.758 1 97.25 188 ALA A N 1
ATOM 1585 C CA . ALA A 1 188 ? 1.333 -13.938 -12.242 1 97.25 188 ALA A CA 1
ATOM 1586 C C . ALA A 1 188 ? 1.654 -12.773 -13.172 1 97.25 188 ALA A C 1
ATOM 1588 O O . ALA A 1 188 ? 2.787 -12.641 -13.641 1 97.25 188 ALA A O 1
ATOM 1589 N N . LEU A 1 189 ? 0.654 -12.031 -13.43 1 96.62 189 LEU A N 1
ATOM 1590 C CA . LEU A 1 189 ? 0.842 -10.906 -14.336 1 96.62 189 LEU A CA 1
ATOM 1591 C C . LEU A 1 189 ? 1.946 -9.984 -13.844 1 96.62 189 LEU A C 1
ATOM 1593 O O . LEU A 1 189 ? 1.91 -9.523 -12.695 1 96.62 189 LEU A O 1
ATOM 1597 N N . ARG A 1 190 ? 2.885 -9.742 -14.711 1 96.38 190 ARG A N 1
ATOM 1598 C CA . ARG A 1 190 ? 4.055 -8.938 -14.375 1 96.38 190 ARG A CA 1
ATOM 1599 C C . ARG A 1 190 ? 3.852 -7.48 -14.766 1 96.38 190 ARG A C 1
ATOM 1601 O O . ARG A 1 190 ? 4.574 -6.953 -15.609 1 96.38 190 ARG A O 1
ATOM 1608 N N . ASN A 1 191 ? 2.977 -6.809 -14.117 1 94.5 191 ASN A N 1
ATOM 1609 C CA . ASN A 1 191 ? 2.752 -5.383 -14.352 1 94.5 191 ASN A CA 1
ATOM 1610 C C . ASN A 1 191 ? 3.49 -4.523 -13.328 1 94.5 191 ASN A C 1
ATOM 1612 O O . ASN A 1 191 ? 4.258 -5.043 -12.516 1 94.5 191 ASN A O 1
ATOM 1616 N N . ALA A 1 192 ? 3.336 -3.234 -13.445 1 93.75 192 ALA A N 1
ATOM 1617 C CA . ALA A 1 192 ? 4.055 -2.305 -12.57 1 93.75 192 ALA A CA 1
ATOM 1618 C C . ALA A 1 192 ? 3.707 -2.543 -11.109 1 93.75 192 ALA A C 1
ATOM 1620 O O . ALA A 1 192 ? 4.586 -2.512 -10.242 1 93.75 192 ALA A O 1
ATOM 1621 N N . GLN A 1 193 ? 2.451 -2.789 -10.82 1 92.69 193 GLN A N 1
ATOM 1622 C CA . GLN A 1 193 ? 2.012 -3.023 -9.453 1 92.69 193 GLN A CA 1
ATOM 1623 C C . GLN A 1 193 ? 2.662 -4.277 -8.867 1 92.69 193 GLN A C 1
ATOM 1625 O O . GLN A 1 193 ? 3.023 -4.305 -7.691 1 92.69 193 GLN A O 1
ATOM 1630 N N . TYR A 1 194 ? 2.783 -5.277 -9.727 1 96 194 TYR A N 1
ATOM 1631 C CA . TYR A 1 194 ? 3.455 -6.504 -9.305 1 96 194 TYR A CA 1
ATOM 1632 C C . TYR A 1 194 ? 4.883 -6.215 -8.859 1 96 194 TYR A C 1
ATOM 1634 O O . TYR A 1 194 ? 5.301 -6.656 -7.781 1 96 194 TYR A O 1
ATOM 1642 N N . TYR A 1 195 ? 5.594 -5.461 -9.609 1 96.5 195 TYR A N 1
ATOM 1643 C CA . TYR A 1 195 ? 7 -5.219 -9.305 1 96.5 195 TYR A CA 1
ATOM 1644 C C . TYR A 1 195 ? 7.152 -4.211 -8.18 1 96.5 195 TYR A C 1
ATOM 1646 O O . TYR A 1 195 ? 8.109 -4.277 -7.398 1 96.5 195 TYR A O 1
ATOM 1654 N N . GLN A 1 196 ? 6.223 -3.268 -8.031 1 93.25 196 GLN A N 1
ATOM 1655 C CA . GLN A 1 196 ? 6.227 -2.404 -6.859 1 93.25 196 GLN A CA 1
ATOM 1656 C C . GLN A 1 196 ? 6.145 -3.223 -5.574 1 93.25 196 GLN A C 1
ATOM 1658 O O . GLN A 1 196 ? 6.914 -2.992 -4.637 1 93.25 196 GLN A O 1
ATOM 1663 N N . THR A 1 197 ? 5.285 -4.164 -5.598 1 95.06 197 THR A N 1
ATOM 1664 C CA . THR A 1 197 ? 5.129 -5.043 -4.445 1 95.06 197 THR A CA 1
ATOM 1665 C C . THR A 1 197 ? 6.395 -5.871 -4.223 1 95.06 197 THR A C 1
ATOM 1667 O O . THR A 1 197 ? 6.852 -6.016 -3.086 1 95.06 197 THR A O 1
ATOM 1670 N N . GLN A 1 198 ? 6.938 -6.367 -5.277 1 95.69 198 GLN A N 1
ATOM 1671 C CA . GLN A 1 198 ? 8.117 -7.215 -5.172 1 95.69 198 GLN A CA 1
ATOM 1672 C C . GLN A 1 198 ? 9.312 -6.434 -4.625 1 95.69 198 GLN A C 1
ATOM 1674 O O . GLN A 1 198 ? 10.109 -6.969 -3.855 1 95.69 198 GLN A O 1
ATOM 1679 N N . ILE A 1 199 ? 9.477 -5.215 -5.082 1 94 199 ILE A N 1
ATOM 1680 C CA . ILE A 1 199 ? 10.562 -4.359 -4.602 1 94 199 ILE A CA 1
ATOM 1681 C C . ILE A 1 199 ? 10.469 -4.223 -3.082 1 94 199 ILE A C 1
ATOM 1683 O O . ILE A 1 199 ? 11.461 -4.422 -2.375 1 94 199 ILE A O 1
ATOM 1687 N N . LEU A 1 200 ? 9.273 -3.953 -2.625 1 92.69 200 LEU A N 1
ATOM 1688 C CA . LEU A 1 200 ? 9.07 -3.748 -1.194 1 92.69 200 LEU A CA 1
ATOM 1689 C C . LEU A 1 200 ? 9.227 -5.059 -0.431 1 92.69 200 LEU A C 1
ATOM 1691 O O . LEU A 1 200 ? 9.789 -5.082 0.667 1 92.69 200 LEU A O 1
ATOM 1695 N N . GLU A 1 201 ? 8.742 -6.086 -1.021 1 94.31 201 GLU A N 1
ATOM 1696 C CA . GLU A 1 201 ? 8.875 -7.402 -0.404 1 94.31 201 GLU A CA 1
ATOM 1697 C C . GLU A 1 201 ? 10.344 -7.777 -0.211 1 94.31 201 GLU A C 1
ATOM 1699 O O . GLU A 1 201 ? 10.742 -8.203 0.875 1 94.31 201 GLU A O 1
ATOM 1704 N N . GLN A 1 202 ? 11.102 -7.617 -1.202 1 94 202 GLN A N 1
ATOM 1705 C CA . GLN A 1 202 ? 12.508 -8 -1.134 1 94 202 GLN A CA 1
ATOM 1706 C C . GLN A 1 202 ? 13.273 -7.102 -0.167 1 94 202 GLN A C 1
ATOM 1708 O O . GLN A 1 202 ? 14.219 -7.547 0.489 1 94 202 GLN A O 1
ATOM 1713 N N . GLN A 1 203 ? 12.891 -5.871 -0.097 1 90.06 203 GLN A N 1
ATOM 1714 C CA . GLN A 1 203 ? 13.508 -4.98 0.877 1 90.06 203 GLN A CA 1
ATOM 1715 C C . GLN A 1 203 ? 13.281 -5.477 2.303 1 90.06 203 GLN A C 1
ATOM 1717 O O . GLN A 1 203 ? 14.164 -5.367 3.152 1 90.06 203 GLN A O 1
ATOM 1722 N N . SER A 1 204 ? 12.148 -6.012 2.502 1 90.31 204 SER A N 1
ATOM 1723 C CA . SER A 1 204 ? 11.82 -6.512 3.832 1 90.31 204 SER A CA 1
ATOM 1724 C C . SER A 1 204 ? 12.656 -7.738 4.184 1 90.31 204 SER A C 1
ATOM 1726 O O . SER A 1 204 ? 12.742 -8.125 5.352 1 90.31 204 SER A O 1
ATOM 1728 N N . GLU A 1 205 ? 13.297 -8.289 3.223 1 91.44 205 GLU A N 1
ATOM 1729 C CA . GLU A 1 205 ? 14.18 -9.43 3.424 1 91.44 205 GLU A CA 1
ATOM 1730 C C . GLU A 1 205 ? 15.648 -9.031 3.277 1 91.44 205 GLU A C 1
ATOM 1732 O O . GLU A 1 205 ? 16.469 -9.836 2.85 1 91.44 205 GLU A O 1
ATOM 1737 N N . PHE A 1 206 ? 15.938 -7.812 3.418 1 89.19 206 PHE A N 1
ATOM 1738 C CA . PHE A 1 206 ? 17.281 -7.23 3.385 1 89.19 206 PHE A CA 1
ATOM 1739 C C . PHE A 1 206 ? 17.906 -7.383 2.004 1 89.19 206 PHE A C 1
ATOM 1741 O O . PHE A 1 206 ? 19.109 -7.629 1.883 1 89.19 206 PHE A O 1
ATOM 1748 N N . GLY A 1 207 ? 17.047 -7.434 1.043 1 93.62 207 GLY A N 1
ATOM 1749 C CA . GLY A 1 207 ? 17.469 -7.5 -0.347 1 93.62 207 GLY A CA 1
ATOM 1750 C C . GLY A 1 207 ? 16.859 -6.418 -1.212 1 93.62 207 GLY A C 1
ATOM 1751 O O . GLY A 1 207 ? 16.719 -5.273 -0.781 1 93.62 207 GLY A O 1
ATOM 1752 N N . GLY A 1 208 ? 16.547 -6.805 -2.447 1 94.25 208 GLY A N 1
ATOM 1753 C CA . GLY A 1 208 ? 15.961 -5.902 -3.422 1 94.25 208 GLY A CA 1
ATOM 1754 C C . GLY A 1 208 ? 15.781 -6.535 -4.789 1 94.25 208 GLY A C 1
ATOM 1755 O O . GLY A 1 208 ? 15.977 -7.742 -4.949 1 94.25 208 GLY A O 1
ATOM 1756 N N . MET A 1 209 ? 15.227 -5.734 -5.672 1 96.62 209 MET A N 1
ATOM 1757 C CA . MET A 1 209 ? 15.227 -6.074 -7.094 1 96.62 209 MET A CA 1
ATOM 1758 C C . MET A 1 209 ? 16.422 -5.434 -7.801 1 96.62 209 MET A C 1
ATOM 1760 O O . MET A 1 209 ? 16.641 -4.23 -7.684 1 96.62 209 MET A O 1
ATOM 1764 N N . ARG A 1 210 ? 17.141 -6.227 -8.477 1 97.56 210 ARG A N 1
ATOM 1765 C CA . ARG A 1 210 ? 18.344 -5.738 -9.141 1 97.56 210 ARG A CA 1
ATOM 1766 C C . ARG A 1 210 ? 18.094 -5.504 -10.625 1 97.56 210 ARG A C 1
ATOM 1768 O O . ARG A 1 210 ? 17.453 -6.316 -11.289 1 97.56 210 ARG A O 1
ATOM 1775 N N . LEU A 1 211 ? 18.516 -4.352 -11.078 1 97.69 211 LEU A N 1
ATOM 1776 C CA . LEU A 1 211 ? 18.531 -4.012 -12.492 1 97.69 211 LEU A CA 1
ATOM 1777 C C . LEU A 1 211 ? 19.953 -4.043 -13.047 1 97.69 211 LEU A C 1
ATOM 1779 O O . LEU A 1 211 ? 20.859 -3.461 -12.445 1 97.69 211 LEU A O 1
ATOM 1783 N N . VAL A 1 212 ? 20.172 -4.723 -14.094 1 96.94 212 VAL A N 1
ATOM 1784 C CA . VAL A 1 212 ? 21.469 -4.781 -14.758 1 96.94 212 VAL A CA 1
ATOM 1785 C C . VAL A 1 212 ? 21.375 -4.141 -16.141 1 96.94 212 VAL A C 1
ATOM 1787 O O . VAL A 1 212 ? 20.5 -4.484 -16.938 1 96.94 212 VAL A O 1
ATOM 1790 N N . PHE A 1 213 ? 22.281 -3.186 -16.344 1 96.06 213 PHE A N 1
ATOM 1791 C CA . PHE A 1 213 ? 22.25 -2.43 -17.594 1 96.06 213 PHE A CA 1
ATOM 1792 C C . PHE A 1 213 ? 23.531 -2.684 -18.391 1 96.06 213 PHE A C 1
ATOM 1794 O O . PHE A 1 213 ? 24.609 -2.836 -17.828 1 96.06 213 PHE A O 1
ATOM 1801 N N . GLU A 1 214 ? 23.391 -2.818 -19.672 1 93.06 214 GLU A N 1
ATOM 1802 C CA . GLU A 1 214 ? 24.484 -2.738 -20.641 1 93.06 214 GLU A CA 1
ATOM 1803 C C . GLU A 1 214 ? 24.312 -1.525 -21.547 1 93.06 214 GLU A C 1
ATOM 1805 O O . GLU A 1 214 ? 23.344 -1.434 -22.312 1 93.06 214 GLU A O 1
ATOM 1810 N N . GLU A 1 215 ? 25.234 -0.58 -21.531 1 87.56 215 GLU A N 1
ATOM 1811 C CA . GLU A 1 215 ? 25.141 0.651 -22.312 1 87.56 215 GLU A CA 1
ATOM 1812 C C . GLU A 1 215 ? 23.797 1.332 -22.125 1 87.56 215 GLU A C 1
ATOM 1814 O O . GLU A 1 215 ? 23.094 1.624 -23.109 1 87.56 215 GLU A O 1
ATOM 1819 N N . GLU A 1 216 ? 23.219 1.374 -21 1 88.44 216 GLU A N 1
ATOM 1820 C CA . GLU A 1 216 ? 22.016 2.092 -20.578 1 88.44 216 GLU A CA 1
ATOM 1821 C C . GLU A 1 216 ? 20.766 1.303 -20.906 1 88.44 216 GLU A C 1
ATOM 1823 O O . GLU A 1 216 ? 19.641 1.756 -20.641 1 88.44 216 GLU A O 1
ATOM 1828 N N . LYS A 1 217 ? 20.984 0.164 -21.5 1 94 217 LYS A N 1
ATOM 1829 C CA . LYS A 1 217 ? 19.844 -0.691 -21.797 1 94 217 LYS A CA 1
ATOM 1830 C C . LYS A 1 217 ? 19.641 -1.757 -20.719 1 94 217 LYS A C 1
ATOM 1832 O O . LYS A 1 217 ? 20.594 -2.434 -20.328 1 94 217 LYS A O 1
ATOM 1837 N N . LEU A 1 218 ? 18.438 -1.859 -20.25 1 97.31 218 LEU A N 1
ATOM 1838 C CA . LEU A 1 218 ? 18.125 -2.895 -19.266 1 97.31 218 LEU A CA 1
ATOM 1839 C C . LEU A 1 218 ? 18.188 -4.281 -19.891 1 97.31 218 LEU A C 1
ATOM 1841 O O . LEU A 1 218 ? 17.531 -4.543 -20.906 1 97.31 218 LEU A O 1
ATOM 1845 N N . VAL A 1 219 ? 19.016 -5.215 -19.297 1 97.06 219 VAL A N 1
ATOM 1846 C CA . VAL A 1 219 ? 19.234 -6.496 -19.969 1 97.06 219 VAL A CA 1
ATOM 1847 C C . VAL A 1 219 ? 18.922 -7.641 -19 1 97.06 219 VAL A C 1
ATOM 1849 O O . VAL A 1 219 ? 18.797 -8.797 -19.422 1 97.06 219 VAL A O 1
ATOM 1852 N N . CYS A 1 220 ? 18.812 -7.301 -17.719 1 97 220 CYS A N 1
ATOM 1853 C CA . CYS A 1 220 ? 18.578 -8.336 -16.719 1 97 220 CYS A CA 1
ATOM 1854 C C . CYS A 1 220 ? 17.906 -7.758 -15.477 1 97 220 CYS A C 1
ATOM 1856 O O . CYS A 1 220 ? 18.203 -6.637 -15.07 1 97 220 CYS A O 1
ATOM 1858 N N . ILE A 1 221 ? 16.922 -8.461 -14.938 1 98.06 221 ILE A N 1
ATOM 1859 C CA . ILE A 1 221 ? 16.375 -8.141 -13.633 1 98.06 221 ILE A CA 1
ATOM 1860 C C . ILE A 1 221 ? 16.312 -9.398 -12.773 1 98.06 221 ILE A C 1
ATOM 1862 O O . ILE A 1 221 ? 16.125 -10.5 -13.297 1 98.06 221 ILE A O 1
ATOM 1866 N N . TYR A 1 222 ? 16.516 -9.281 -11.492 1 97.56 222 TYR A N 1
ATOM 1867 C CA . TYR A 1 222 ? 16.328 -10.398 -10.578 1 97.56 222 TYR A CA 1
ATOM 1868 C C . TYR A 1 222 ? 16.078 -9.906 -9.156 1 97.56 222 TYR A C 1
ATOM 1870 O O . TYR A 1 222 ? 16.406 -8.766 -8.828 1 97.56 222 TYR A O 1
ATOM 1878 N N . ALA A 1 223 ? 15.453 -10.758 -8.352 1 97.25 223 ALA A N 1
ATOM 1879 C CA . ALA A 1 223 ? 15.266 -10.477 -6.93 1 97.25 223 ALA A CA 1
ATOM 1880 C C . ALA A 1 223 ? 16.391 -11.094 -6.098 1 97.25 223 ALA A C 1
ATOM 1882 O O . ALA A 1 223 ? 16.953 -12.125 -6.477 1 97.25 223 ALA A O 1
ATOM 1883 N N . TYR A 1 224 ? 16.719 -10.453 -5.023 1 96.88 224 TYR A N 1
ATOM 1884 C CA . TYR A 1 224 ? 17.672 -11.062 -4.105 1 96.88 224 TYR A CA 1
ATOM 1885 C C . TYR A 1 224 ? 17.312 -10.758 -2.658 1 96.88 224 TYR A C 1
ATOM 1887 O O . TYR A 1 224 ? 16.578 -9.812 -2.385 1 96.88 224 TYR A O 1
ATOM 1895 N N . ALA A 1 225 ? 17.719 -11.625 -1.774 1 94.06 225 ALA A N 1
ATOM 1896 C CA . ALA A 1 225 ? 17.562 -11.484 -0.327 1 94.06 225 ALA A CA 1
ATOM 1897 C C . ALA A 1 225 ? 18.844 -11.906 0.393 1 94.06 225 ALA A C 1
ATOM 1899 O O . ALA A 1 225 ? 19.578 -12.781 -0.082 1 94.06 225 ALA A O 1
ATOM 1900 N N . LYS A 1 226 ? 19.172 -11.273 1.54 1 90.69 226 LYS A N 1
ATOM 1901 C CA . LYS A 1 226 ? 20.375 -11.562 2.303 1 90.69 226 LYS A CA 1
ATOM 1902 C C . LYS A 1 226 ? 20.047 -11.898 3.752 1 90.69 226 LYS A C 1
ATOM 1904 O O . LYS A 1 226 ? 20.797 -11.555 4.664 1 90.69 226 LYS A O 1
ATOM 1909 N N . GLU A 1 227 ? 19.031 -12.484 4.043 1 80.31 227 GLU A N 1
ATOM 1910 C CA . GLU A 1 227 ? 18.672 -12.852 5.41 1 80.31 227 GLU A CA 1
ATOM 1911 C C . GLU A 1 227 ? 19.531 -14.008 5.906 1 80.31 227 GLU A C 1
ATOM 1913 O O . GLU A 1 227 ? 20.188 -13.906 6.949 1 80.31 227 GLU A O 1
ATOM 1918 N N . GLU A 1 228 ? 19.484 -15.156 5.254 1 79.56 228 GLU A N 1
ATOM 1919 C CA . GLU A 1 228 ? 20.297 -16.328 5.547 1 79.56 228 GLU A CA 1
ATOM 1920 C C . GLU A 1 228 ? 21.188 -16.688 4.355 1 79.56 228 GLU A C 1
ATOM 1922 O O . GLU A 1 228 ? 21.031 -17.75 3.756 1 79.56 228 GLU A O 1
ATOM 1927 N N . GLY A 1 229 ? 22.125 -15.781 4.059 1 87.06 229 GLY A N 1
ATOM 1928 C CA . GLY A 1 229 ? 22.906 -15.945 2.852 1 87.06 229 GLY A CA 1
ATOM 1929 C C . GLY A 1 229 ? 22.312 -15.234 1.649 1 87.06 229 GLY A C 1
ATOM 1930 O O . GLY A 1 229 ? 21.234 -14.656 1.736 1 87.06 229 GLY A O 1
ATOM 1931 N N . LEU A 1 230 ? 22.969 -15.305 0.567 1 95.62 230 LEU A N 1
ATOM 1932 C CA . LEU A 1 230 ? 22.484 -14.625 -0.626 1 95.62 230 LEU A CA 1
ATOM 1933 C C . LEU A 1 230 ? 21.562 -15.531 -1.427 1 95.62 230 LEU A C 1
ATOM 1935 O O . LEU A 1 230 ? 21.969 -16.609 -1.856 1 95.62 230 LEU A O 1
ATOM 1939 N N . GLU A 1 231 ? 20.359 -15.156 -1.559 1 95.75 231 GLU A N 1
ATOM 1940 C CA . GLU A 1 231 ? 19.375 -15.867 -2.361 1 95.75 231 GLU A CA 1
ATOM 1941 C C . GLU A 1 231 ? 18.953 -15.039 -3.576 1 95.75 231 GLU A C 1
ATOM 1943 O O . GLU A 1 231 ? 18.688 -13.844 -3.459 1 95.75 231 GLU A O 1
ATOM 1948 N N . ILE A 1 232 ? 19.016 -15.672 -4.691 1 96.19 232 ILE A N 1
ATOM 1949 C CA . ILE A 1 232 ? 18.547 -15.062 -5.938 1 96.19 232 ILE A CA 1
ATOM 1950 C C . ILE A 1 232 ? 17.25 -15.727 -6.387 1 96.19 232 ILE A C 1
ATOM 1952 O O . ILE A 1 232 ? 17.125 -16.953 -6.352 1 96.19 232 ILE A O 1
ATOM 1956 N N . ARG A 1 233 ? 16.359 -14.906 -6.801 1 95.88 233 ARG A N 1
ATOM 1957 C CA . ARG A 1 233 ? 15.094 -15.453 -7.262 1 95.88 233 ARG A CA 1
ATOM 1958 C C . ARG A 1 233 ? 14.711 -14.891 -8.625 1 95.88 233 ARG A C 1
ATOM 1960 O O . ARG A 1 233 ? 14.836 -13.688 -8.867 1 95.88 233 ARG A O 1
ATOM 1967 N N . GLU A 1 234 ? 14.336 -15.734 -9.492 1 94.62 234 GLU A N 1
ATOM 1968 C CA . GLU A 1 234 ? 13.742 -15.422 -10.789 1 94.62 234 GLU A CA 1
ATOM 1969 C C . GLU A 1 234 ? 14.633 -14.484 -11.594 1 94.62 234 GLU A C 1
ATOM 1971 O O . GLU A 1 234 ? 14.195 -13.422 -12.031 1 94.62 234 GLU A O 1
ATOM 1976 N N . PRO A 1 235 ? 15.844 -14.938 -11.828 1 96.06 235 PRO A N 1
ATOM 1977 C CA . PRO A 1 235 ? 16.656 -14.141 -12.75 1 96.06 235 PRO A CA 1
ATOM 1978 C C . PRO A 1 235 ? 16.125 -14.18 -14.18 1 96.06 235 PRO A C 1
ATOM 1980 O O . PRO A 1 235 ? 15.914 -15.258 -14.734 1 96.06 235 PRO A O 1
ATOM 1983 N N . LEU A 1 236 ? 15.844 -13.055 -14.766 1 96.5 236 LEU A N 1
ATOM 1984 C CA . LEU A 1 236 ? 15.422 -12.891 -16.156 1 96.5 236 LEU A CA 1
ATOM 1985 C C . LEU A 1 236 ? 16.422 -12.039 -16.922 1 96.5 236 LEU A C 1
ATOM 1987 O O . LEU A 1 236 ? 16.547 -10.844 -16.672 1 96.5 236 LEU A O 1
ATOM 1991 N N . TYR A 1 237 ? 17.109 -12.609 -17.797 1 95.38 237 TYR A N 1
ATOM 1992 C CA . TYR A 1 237 ? 18.094 -11.891 -18.594 1 95.38 237 TYR A CA 1
ATOM 1993 C C . TYR A 1 237 ? 17.938 -12.219 -20.078 1 95.38 237 TYR A C 1
ATOM 1995 O O . TYR A 1 237 ? 17.422 -13.289 -20.438 1 95.38 237 TYR A O 1
ATOM 2003 N N . LEU A 1 238 ? 18.281 -11.289 -20.906 1 94.81 238 LEU A N 1
ATOM 2004 C CA . LEU A 1 238 ? 18.188 -11.453 -22.344 1 94.81 238 LEU A CA 1
ATOM 2005 C C . LEU A 1 238 ? 19.156 -12.523 -22.828 1 94.81 238 LEU A C 1
ATOM 2007 O O . LEU A 1 238 ? 20.125 -12.836 -22.156 1 94.81 238 LEU A O 1
ATOM 2011 N N . GLU A 1 239 ? 18.828 -13.047 -24.016 1 91.38 239 GLU A N 1
ATOM 2012 C CA . GLU A 1 239 ? 19.688 -14.055 -24.609 1 91.38 239 GLU A CA 1
ATOM 2013 C C . GLU A 1 239 ? 21.109 -13.539 -24.766 1 91.38 239 GLU A C 1
ATOM 2015 O O . GLU A 1 239 ? 21.328 -12.43 -25.266 1 91.38 239 GLU A O 1
ATOM 2020 N N . GLY A 1 240 ? 22.047 -14.258 -24.266 1 87.94 240 GLY A N 1
ATOM 2021 C CA . GLY A 1 240 ? 23.453 -13.906 -24.406 1 87.94 240 GLY A CA 1
ATOM 2022 C C . GLY A 1 240 ? 23.953 -13 -23.297 1 87.94 240 GLY A C 1
ATOM 2023 O O . GLY A 1 240 ? 25.125 -12.602 -23.297 1 87.94 240 GLY A O 1
ATOM 2024 N N . LYS A 1 241 ? 23.078 -12.695 -22.344 1 91.19 241 LYS A N 1
ATOM 2025 C CA . LYS A 1 241 ? 23.469 -11.758 -21.297 1 91.19 241 LYS A CA 1
ATOM 2026 C C . LYS A 1 241 ? 23.641 -12.469 -19.953 1 91.19 241 LYS A C 1
ATOM 2028 O O . LYS A 1 241 ? 23.656 -11.82 -18.906 1 91.19 241 LYS A O 1
ATOM 2033 N N . GLU A 1 242 ? 23.797 -13.758 -19.969 1 89.38 242 GLU A N 1
ATOM 2034 C CA . GLU A 1 242 ? 23.938 -14.57 -18.766 1 89.38 242 GLU A CA 1
ATOM 2035 C C . GLU A 1 242 ? 25.172 -14.172 -17.969 1 89.38 242 GLU A C 1
ATOM 2037 O O . GLU A 1 242 ? 25.156 -14.156 -16.734 1 89.38 242 GLU A O 1
ATOM 2042 N N . ASP A 1 243 ? 26.172 -13.828 -18.656 1 86.88 243 ASP A N 1
ATOM 2043 C CA . ASP A 1 243 ? 27.422 -13.469 -18 1 86.88 243 ASP A CA 1
ATOM 2044 C C . ASP A 1 243 ? 27.266 -12.188 -17.188 1 86.88 243 ASP A C 1
ATOM 2046 O O . ASP A 1 243 ? 27.891 -12.031 -16.125 1 86.88 243 ASP A O 1
ATOM 2050 N N . LEU A 1 244 ? 26.484 -11.312 -17.688 1 90.5 244 LEU A N 1
ATOM 2051 C CA . LEU A 1 244 ? 26.234 -10.07 -16.953 1 90.5 244 LEU A CA 1
ATOM 2052 C C . LEU A 1 244 ? 25.438 -10.328 -15.68 1 90.5 244 LEU A C 1
ATOM 2054 O O . LEU A 1 244 ? 25.688 -9.695 -14.648 1 90.5 244 LEU A O 1
ATOM 2058 N N . PHE A 1 245 ? 24.562 -11.281 -15.812 1 92.81 245 PHE A N 1
ATOM 2059 C CA . PHE A 1 245 ? 23.812 -11.703 -14.641 1 92.81 245 PHE A CA 1
ATOM 2060 C C . PHE A 1 245 ? 24.734 -12.25 -13.562 1 92.81 245 PHE A C 1
ATOM 2062 O O . PHE A 1 245 ? 24.688 -11.805 -12.414 1 92.81 245 PHE A O 1
ATOM 2069 N N . TRP A 1 246 ? 25.547 -13.078 -13.93 1 89.62 246 TRP A N 1
ATOM 2070 C CA . TRP A 1 246 ? 26.438 -13.719 -12.953 1 89.62 246 TRP A CA 1
ATOM 2071 C C . TRP A 1 246 ? 27.422 -12.719 -12.383 1 89.62 246 TRP A C 1
ATOM 2073 O O . TRP A 1 246 ? 27.797 -12.797 -11.203 1 89.62 246 TRP A O 1
ATOM 2083 N N . ALA A 1 247 ? 27.906 -11.828 -13.18 1 89.62 247 ALA A N 1
ATOM 2084 C CA . ALA A 1 247 ? 28.797 -10.781 -12.695 1 89.62 247 ALA A CA 1
ATOM 2085 C C . ALA A 1 247 ? 28.109 -9.914 -11.648 1 89.62 247 ALA A C 1
ATOM 2087 O O . ALA A 1 247 ? 28.719 -9.531 -10.648 1 89.62 247 ALA A O 1
ATOM 2088 N N . SER A 1 248 ? 26.859 -9.602 -11.914 1 93.25 248 SER A N 1
ATOM 2089 C CA . SER A 1 248 ? 26.078 -8.82 -10.961 1 93.25 248 SER A CA 1
ATOM 2090 C C . SER A 1 248 ? 25.906 -9.562 -9.641 1 93.25 248 SER A C 1
ATOM 2092 O O . SER A 1 248 ? 26.078 -8.969 -8.57 1 93.25 248 SER A O 1
ATOM 2094 N N . VAL A 1 249 ? 25.641 -10.859 -9.727 1 93.56 249 VAL A N 1
ATOM 2095 C CA . VAL A 1 249 ? 25.469 -11.68 -8.531 1 93.56 249 VAL A CA 1
ATOM 2096 C C . VAL A 1 249 ? 26.781 -11.734 -7.75 1 93.56 249 VAL A C 1
ATOM 2098 O O . VAL A 1 249 ? 26.781 -11.641 -6.523 1 93.56 249 VAL A O 1
ATOM 2101 N N . ASP A 1 250 ? 27.828 -11.859 -8.461 1 90.88 250 ASP A N 1
ATOM 2102 C CA . ASP A 1 250 ? 29.141 -11.914 -7.828 1 90.88 250 ASP A CA 1
ATOM 2103 C C . ASP A 1 250 ? 29.438 -10.625 -7.066 1 90.88 250 ASP A C 1
ATOM 2105 O O . ASP A 1 250 ? 30.109 -10.656 -6.027 1 90.88 250 ASP A O 1
ATOM 2109 N N . GLY A 1 251 ? 28.984 -9.578 -7.613 1 89.81 251 GLY A N 1
ATOM 2110 C CA . GLY A 1 251 ? 29.172 -8.297 -6.957 1 89.81 251 GLY A CA 1
ATOM 2111 C C . GLY A 1 251 ? 28.406 -8.164 -5.656 1 89.81 251 GLY A C 1
ATOM 2112 O O . GLY A 1 251 ? 28.797 -7.398 -4.773 1 89.81 251 GLY A O 1
ATOM 2113 N N . LEU A 1 252 ? 27.312 -8.906 -5.504 1 91.5 252 LEU A N 1
ATOM 2114 C CA . LEU A 1 252 ? 26.453 -8.836 -4.324 1 91.5 252 LEU A CA 1
ATOM 2115 C C . LEU A 1 252 ? 26.953 -9.781 -3.236 1 91.5 252 LEU A C 1
ATOM 2117 O O . LEU A 1 252 ? 26.641 -9.602 -2.057 1 91.5 252 LEU A O 1
ATOM 2121 N N . ARG A 1 253 ? 27.703 -10.75 -3.654 1 90.94 253 ARG A N 1
ATOM 2122 C CA . ARG A 1 253 ? 28.062 -11.82 -2.734 1 90.94 253 ARG A CA 1
ATOM 2123 C C . ARG A 1 253 ? 29.25 -11.438 -1.877 1 90.94 253 ARG A C 1
ATOM 2125 O O . ARG A 1 253 ? 30.156 -10.734 -2.344 1 90.94 253 ARG A O 1
ATOM 2132 N N . GLU A 1 254 ? 29.219 -11.883 -0.665 1 87.19 254 GLU A N 1
ATOM 2133 C CA . GLU A 1 254 ? 30.406 -11.797 0.195 1 87.19 254 GLU A CA 1
ATOM 2134 C C . GLU A 1 254 ? 31.391 -12.922 -0.103 1 87.19 254 GLU A C 1
ATOM 2136 O O . GLU A 1 254 ? 31.031 -13.906 -0.765 1 87.19 254 GLU A O 1
ATOM 2141 N N . GLN A 1 255 ? 32.562 -12.68 0.474 1 81.94 255 GLN A N 1
ATOM 2142 C CA . GLN A 1 255 ? 33.594 -13.672 0.219 1 81.94 255 GLN A CA 1
ATOM 2143 C C . GLN A 1 255 ? 33.188 -15.039 0.78 1 81.94 255 GLN A C 1
ATOM 2145 O O . GLN A 1 255 ? 32.781 -15.141 1.936 1 81.94 255 GLN A O 1
ATOM 2150 N N . GLU A 1 256 ? 33.188 -16.047 -0.073 1 80.19 256 GLU A N 1
ATOM 2151 C CA . GLU A 1 256 ? 32.969 -17.453 0.254 1 80.19 256 GLU A CA 1
ATOM 2152 C C . GLU A 1 256 ? 31.531 -17.703 0.643 1 80.19 256 GLU A C 1
ATOM 2154 O O . GLU A 1 256 ? 31.203 -18.766 1.174 1 80.19 256 GLU A O 1
ATOM 2159 N N . GLU A 1 257 ? 30.672 -16.703 0.339 1 88.94 257 GLU A N 1
ATOM 2160 C CA . GLU A 1 257 ? 29.266 -16.875 0.651 1 88.94 257 GLU A CA 1
ATOM 2161 C C . GLU A 1 257 ? 28.578 -17.797 -0.355 1 88.94 257 GLU A C 1
ATOM 2163 O O . GLU A 1 257 ? 28.875 -17.75 -1.552 1 88.94 257 GLU A O 1
ATOM 2168 N N . LYS A 1 258 ? 27.797 -18.719 0.139 1 89.69 258 LYS A N 1
ATOM 2169 C CA . LYS A 1 258 ? 26.984 -19.547 -0.75 1 89.69 258 LYS A CA 1
ATOM 2170 C C . LYS A 1 258 ? 25.828 -18.75 -1.332 1 89.69 258 LYS A C 1
ATOM 2172 O O . LYS A 1 258 ? 25.25 -17.906 -0.648 1 89.69 258 LYS A O 1
ATOM 2177 N N . VAL A 1 259 ? 25.578 -19.078 -2.619 1 93.75 259 VAL A N 1
ATOM 2178 C CA . VAL A 1 259 ? 24.484 -18.391 -3.305 1 93.75 259 VAL A CA 1
ATOM 2179 C C . VAL A 1 259 ? 23.422 -19.391 -3.738 1 93.75 259 VAL A C 1
ATOM 2181 O O . VAL A 1 259 ? 23.734 -20.359 -4.453 1 93.75 259 VAL A O 1
ATOM 2184 N N . SER A 1 260 ? 22.25 -19.25 -3.238 1 94 260 SER A N 1
ATOM 2185 C CA . SER A 1 260 ? 21.125 -20.062 -3.689 1 94 260 SER A CA 1
ATOM 2186 C C . SER A 1 260 ? 20.344 -19.344 -4.777 1 94 260 SER A C 1
ATOM 2188 O O . SER A 1 260 ? 19.953 -18.188 -4.613 1 94 260 SER A O 1
ATOM 2190 N N . VAL A 1 261 ? 20.125 -20 -5.891 1 93.94 261 VAL A N 1
ATOM 2191 C CA . VAL A 1 261 ? 19.375 -19.406 -6.996 1 93.94 261 VAL A CA 1
ATOM 2192 C C . VAL A 1 261 ? 18.094 -20.203 -7.234 1 93.94 261 VAL A C 1
ATOM 2194 O O . VAL A 1 261 ? 18.141 -21.422 -7.418 1 93.94 261 VAL A O 1
ATOM 2197 N N . TYR A 1 262 ? 16.984 -19.469 -7.25 1 94.25 262 TYR A N 1
ATOM 2198 C CA . TYR A 1 262 ? 15.664 -20.094 -7.391 1 94.25 262 TYR A CA 1
ATOM 2199 C C . TYR A 1 262 ? 14.945 -19.562 -8.617 1 94.25 262 TYR A C 1
ATOM 2201 O O . TYR A 1 262 ? 15.023 -18.359 -8.93 1 94.25 262 TYR A O 1
ATOM 2209 N N . GLY A 1 263 ? 14.242 -20.438 -9.289 1 91.69 263 GLY A N 1
ATOM 2210 C CA . GLY A 1 263 ? 13.359 -20.031 -10.375 1 91.69 263 GLY A CA 1
ATOM 2211 C C . GLY A 1 263 ? 14.094 -19.688 -11.648 1 91.69 263 GLY A C 1
ATOM 2212 O O . GLY A 1 263 ? 13.773 -18.703 -12.312 1 91.69 263 GLY A O 1
ATOM 2213 N N . LEU A 1 264 ? 15.117 -20.391 -11.977 1 87.25 264 LEU A N 1
ATOM 2214 C CA . LEU A 1 264 ? 15.836 -20.234 -13.234 1 87.25 264 LEU A CA 1
ATOM 2215 C C . LEU A 1 264 ? 14.953 -20.625 -14.414 1 87.25 264 LEU A C 1
ATOM 2217 O O . LEU A 1 264 ? 14.219 -21.609 -14.352 1 87.25 264 LEU A O 1
ATOM 2221 N N . LYS A 1 265 ? 15.031 -19.719 -15.406 1 78.62 265 LYS A N 1
ATOM 2222 C CA . LYS A 1 265 ? 14.32 -20.078 -16.641 1 78.62 265 LYS A CA 1
ATOM 2223 C C . LYS A 1 265 ? 14.984 -21.266 -17.328 1 78.62 265 LYS A C 1
ATOM 2225 O O . LYS A 1 265 ? 14.305 -22.172 -17.797 1 78.62 265 LYS A O 1
ATOM 2230 N N . GLU A 1 266 ? 16.344 -21.109 -17.516 1 69.81 266 GLU A N 1
ATOM 2231 C CA . GLU A 1 266 ? 17.156 -22.141 -18.141 1 69.81 266 GLU A CA 1
ATOM 2232 C C . GLU A 1 266 ? 18.391 -22.469 -17.312 1 69.81 266 GLU A C 1
ATOM 2234 O O . GLU A 1 266 ? 18.875 -21.625 -16.562 1 69.81 266 GLU A O 1
ATOM 2239 N N . ALA A 1 267 ? 18.703 -23.766 -17.391 1 62.03 267 ALA A N 1
ATOM 2240 C CA . ALA A 1 267 ? 19.938 -24.172 -16.719 1 62.03 267 ALA A CA 1
ATOM 2241 C C . ALA A 1 267 ? 21.141 -23.469 -17.344 1 62.03 267 ALA A C 1
ATOM 2243 O O . ALA A 1 267 ? 21.203 -23.266 -18.562 1 62.03 267 ALA A O 1
ATOM 2244 N N . PRO A 1 268 ? 21.922 -22.891 -16.438 1 60.5 268 PRO A N 1
ATOM 2245 C CA . PRO A 1 268 ? 23.125 -22.25 -16.984 1 60.5 268 PR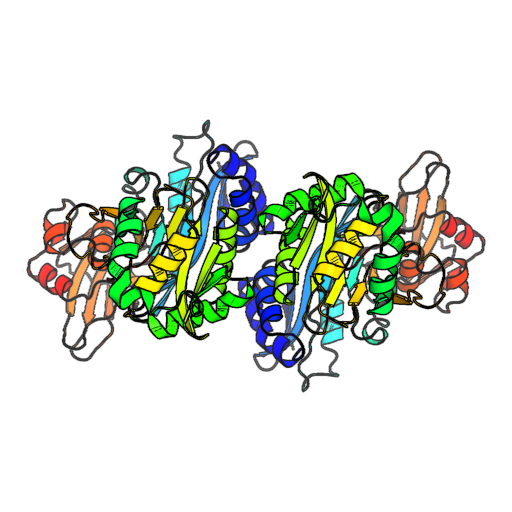O A CA 1
ATOM 2246 C C . PRO A 1 268 ? 23.984 -23.234 -17.797 1 60.5 268 PRO A C 1
ATOM 2248 O O . PRO A 1 268 ? 23.984 -24.438 -17.516 1 60.5 268 PRO A O 1
ATOM 2251 N N . ASP A 1 269 ? 24.391 -22.812 -19.031 1 56.47 269 ASP A N 1
ATOM 2252 C CA . ASP A 1 269 ? 25.344 -23.594 -19.812 1 56.47 269 ASP A CA 1
ATOM 2253 C C . ASP A 1 269 ? 26.656 -23.812 -19.047 1 56.47 269 ASP A C 1
ATOM 2255 O O . ASP A 1 269 ? 27.297 -22.844 -18.641 1 56.47 269 ASP A O 1
ATOM 2259 N N . TRP A 1 270 ? 26.625 -24.797 -18.25 1 55.78 270 TRP A N 1
ATOM 2260 C CA . TRP A 1 270 ? 27.875 -25.031 -17.547 1 55.78 270 TRP A CA 1
ATOM 2261 C C . TRP A 1 270 ? 28.875 -25.75 -18.453 1 55.78 270 TRP A C 1
ATOM 2263 O O . TRP A 1 270 ? 28.516 -26.688 -19.188 1 55.78 270 TRP A O 1
ATOM 2273 N N . PRO A 1 271 ? 29.969 -25.125 -18.797 1 49.38 271 PRO A N 1
ATOM 2274 C CA . PRO A 1 271 ? 30.875 -25.922 -19.641 1 49.38 271 PRO A CA 1
ATOM 2275 C C . PRO A 1 271 ? 30.953 -27.391 -19.203 1 49.38 271 PRO A C 1
ATOM 2277 O O . PRO A 1 271 ? 30.875 -28.297 -20.031 1 49.38 271 PRO A O 1
ATOM 2280 N N . ASP A 1 272 ? 31.969 -27.625 -18.172 1 49.38 272 ASP A N 1
ATOM 2281 C CA . ASP A 1 272 ? 32.469 -28.984 -17.953 1 49.38 272 ASP A CA 1
ATOM 2282 C C . ASP A 1 272 ? 31.547 -29.781 -17.047 1 49.38 272 ASP A C 1
ATOM 2284 O O . ASP A 1 272 ? 31.281 -30.953 -17.297 1 49.38 272 ASP A O 1
ATOM 2288 N N . ASP A 1 273 ? 31.578 -29.516 -15.516 1 50.25 273 ASP A N 1
ATOM 2289 C CA . ASP A 1 273 ? 31.5 -30.5 -14.438 1 50.25 273 ASP A CA 1
ATOM 2290 C C . ASP A 1 273 ? 30.062 -30.641 -13.922 1 50.25 273 ASP A C 1
ATOM 2292 O O . ASP A 1 273 ? 29.344 -29.641 -13.805 1 50.25 273 ASP A O 1
ATOM 2296 N N . GLU A 1 274 ? 29.422 -31.828 -13.875 1 53.25 274 GLU A N 1
ATOM 2297 C CA . GLU A 1 274 ? 28.328 -32.469 -13.148 1 53.25 274 GLU A CA 1
ATOM 2298 C C . GLU A 1 274 ? 28.125 -31.844 -11.773 1 53.25 274 GLU A C 1
ATOM 2300 O O . GLU A 1 274 ? 27.203 -32.219 -11.047 1 53.25 274 GLU A O 1
ATOM 2305 N N . THR A 1 275 ? 28.953 -30.953 -11.367 1 53.31 275 THR A N 1
ATOM 2306 C CA . THR A 1 275 ? 29.031 -30.625 -9.945 1 53.31 275 THR A CA 1
ATOM 2307 C C . THR A 1 275 ? 27.859 -29.75 -9.523 1 53.31 275 THR A C 1
ATOM 2309 O O . THR A 1 275 ? 27.453 -29.781 -8.367 1 53.31 275 THR A O 1
ATOM 2312 N N . PHE A 1 276 ? 27.359 -29 -10.523 1 60.78 276 PHE A N 1
ATOM 2313 C CA . PHE A 1 276 ? 26.297 -28.156 -9.992 1 60.78 276 PHE A CA 1
ATOM 2314 C C . PHE A 1 276 ? 24.953 -28.547 -10.609 1 60.78 276 PHE A C 1
ATOM 2316 O O . PHE A 1 276 ? 24.578 -28.016 -11.664 1 60.78 276 PHE A O 1
ATOM 2323 N N . ALA A 1 277 ? 24.5 -29.578 -10.172 1 66.88 277 ALA A N 1
ATOM 2324 C CA . ALA A 1 277 ? 23.234 -30.094 -10.672 1 66.88 277 ALA A CA 1
ATOM 2325 C C . ALA A 1 277 ? 22.062 -29.328 -10.055 1 66.88 277 ALA A C 1
ATOM 2327 O O . ALA A 1 277 ? 22.047 -29.062 -8.852 1 66.88 277 ALA A O 1
ATOM 2328 N N . TYR A 1 278 ? 21.156 -28.734 -11.008 1 77.75 278 TYR A N 1
ATOM 2329 C CA . TYR A 1 278 ? 19.922 -28.125 -10.5 1 77.75 278 TYR A CA 1
ATOM 2330 C C . TYR A 1 278 ? 18.969 -29.203 -9.961 1 77.75 278 TYR A C 1
ATOM 2332 O O . TYR A 1 278 ? 19.031 -30.359 -10.383 1 77.75 278 TYR A O 1
ATOM 2340 N N . LYS A 1 279 ? 18.406 -28.844 -8.945 1 87.25 279 LYS A N 1
ATOM 2341 C CA . LYS A 1 279 ? 17.328 -29.641 -8.383 1 87.25 279 LYS A C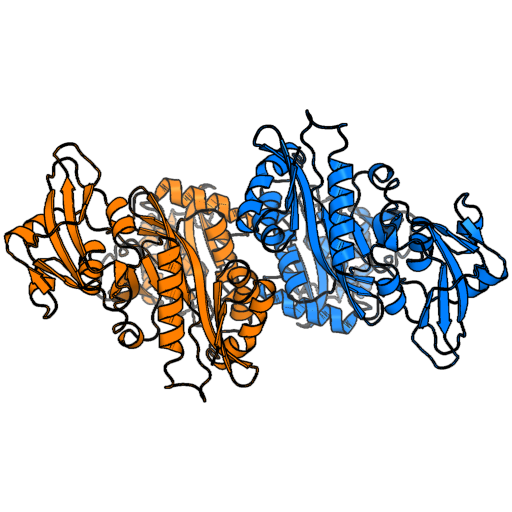A 1
ATOM 2342 C C . LYS A 1 279 ? 15.969 -29.016 -8.688 1 87.25 279 LYS A C 1
ATOM 2344 O O . LYS A 1 279 ? 15.844 -27.797 -8.773 1 87.25 279 LYS A O 1
ATOM 2349 N N . GLU A 1 280 ? 15.031 -29.844 -9.055 1 90.94 280 GLU A N 1
ATOM 2350 C CA . GLU A 1 280 ? 13.648 -29.406 -9.203 1 90.94 280 GLU A CA 1
ATOM 2351 C C . GLU A 1 280 ? 12.82 -29.75 -7.973 1 90.94 280 GLU A C 1
ATOM 2353 O O . GLU A 1 280 ? 12.68 -30.922 -7.617 1 90.94 280 GLU A O 1
ATOM 2358 N N . LYS A 1 281 ? 12.32 -28.75 -7.367 1 93.31 281 LYS A N 1
ATOM 2359 C CA . LYS A 1 281 ? 11.547 -28.922 -6.141 1 93.31 281 LYS A CA 1
ATOM 2360 C C . LYS A 1 281 ? 10.094 -28.5 -6.34 1 93.31 281 LYS A C 1
ATOM 2362 O O . LYS A 1 281 ? 9.812 -27.391 -6.773 1 93.31 281 LYS A O 1
ATOM 2367 N N . PRO A 1 282 ? 9.148 -29.469 -6.023 1 95.25 282 PRO A N 1
ATOM 2368 C CA . PRO A 1 282 ? 7.75 -29.031 -6.031 1 95.25 282 PRO A CA 1
ATOM 2369 C C . PRO A 1 282 ? 7.5 -27.844 -5.121 1 95.25 282 PRO A C 1
ATOM 2371 O O . PRO A 1 282 ? 7.902 -27.859 -3.953 1 95.25 282 PRO A O 1
ATOM 2374 N N . LEU A 1 283 ? 6.832 -26.797 -5.645 1 96.06 283 LEU A N 1
ATOM 2375 C CA . LEU A 1 283 ? 6.75 -25.562 -4.891 1 96.06 283 LEU A CA 1
ATOM 2376 C C . LEU A 1 283 ? 5.301 -25.094 -4.75 1 96.06 283 LEU A C 1
ATOM 2378 O O . LEU A 1 283 ? 4.871 -24.719 -3.66 1 96.06 283 LEU A O 1
ATOM 2382 N N . ILE A 1 284 ? 4.512 -25.125 -5.785 1 97.81 284 ILE A N 1
ATOM 2383 C CA . ILE A 1 284 ? 3.184 -24.531 -5.797 1 97.81 284 ILE A CA 1
ATOM 2384 C C . ILE A 1 284 ? 2.133 -25.609 -6.031 1 97.81 284 ILE A C 1
ATOM 2386 O O . ILE A 1 284 ? 2.307 -26.469 -6.895 1 97.81 284 ILE A O 1
ATOM 2390 N N . MET A 1 285 ? 1.081 -25.562 -5.25 1 98.38 285 MET A N 1
ATOM 2391 C CA . MET A 1 285 ? -0.106 -26.391 -5.449 1 98.38 285 MET A CA 1
ATOM 2392 C C . MET A 1 285 ? -1.271 -25.547 -5.961 1 98.38 285 MET A C 1
ATOM 2394 O O . MET A 1 285 ? -1.418 -24.375 -5.586 1 98.38 285 MET A O 1
ATOM 2398 N N . ILE A 1 286 ? -2.062 -26.125 -6.812 1 98.62 286 ILE A N 1
ATOM 2399 C CA . ILE A 1 286 ? -3.262 -25.469 -7.332 1 98.62 286 ILE A CA 1
ATOM 2400 C C . ILE A 1 286 ? -4.488 -26.328 -7.012 1 98.62 286 ILE A C 1
ATOM 2402 O O . ILE A 1 286 ? -4.398 -27.547 -6.941 1 98.62 286 ILE A O 1
ATOM 2406 N N . ARG A 1 287 ? -5.562 -25.719 -6.758 1 98.81 287 ARG A N 1
ATOM 2407 C CA . ARG A 1 287 ? -6.902 -26.297 -6.672 1 98.81 287 ARG A CA 1
ATOM 2408 C C . ARG A 1 287 ? -7.855 -25.609 -7.652 1 98.81 287 ARG A C 1
ATOM 2410 O O . ARG A 1 287 ? -8.031 -24.391 -7.609 1 98.81 287 ARG A O 1
ATOM 2417 N N . ILE A 1 288 ? -8.43 -26.438 -8.57 1 98.88 288 ILE A N 1
ATOM 2418 C CA . ILE A 1 288 ? -9.477 -25.906 -9.438 1 98.88 288 ILE A CA 1
ATOM 2419 C C . ILE A 1 288 ? -10.68 -25.5 -8.594 1 98.88 288 ILE A C 1
ATOM 2421 O O . ILE A 1 288 ? -11.109 -26.25 -7.707 1 98.88 288 ILE A O 1
ATOM 2425 N N . VAL A 1 289 ? -11.242 -24.328 -8.852 1 98.88 289 VAL A N 1
ATOM 2426 C CA . VAL A 1 289 ? -12.367 -23.828 -8.07 1 98.88 289 VAL A CA 1
ATOM 2427 C C . VAL A 1 289 ? -13.633 -23.828 -8.922 1 98.88 289 VAL A C 1
ATOM 2429 O O . VAL A 1 289 ? -14.531 -24.641 -8.695 1 98.88 289 VAL A O 1
ATOM 2432 N N . HIS A 1 290 ? -13.672 -23.047 -9.945 1 98.75 290 HIS A N 1
ATOM 2433 C CA . HIS A 1 290 ? -14.797 -23.016 -10.875 1 98.75 290 HIS A CA 1
ATOM 2434 C C . HIS A 1 290 ? -14.438 -23.672 -12.203 1 98.75 290 HIS A C 1
ATOM 2436 O O . HIS A 1 290 ? -13.977 -23 -13.133 1 98.75 290 HIS A O 1
ATOM 2442 N N . LEU A 1 291 ? -14.797 -24.922 -12.344 1 98.25 291 LEU A N 1
ATOM 2443 C CA . LEU A 1 291 ? -14.328 -25.766 -13.445 1 98.25 291 LEU A CA 1
ATOM 2444 C C . LEU A 1 291 ? -14.836 -25.234 -14.781 1 98.25 291 LEU A C 1
ATOM 2446 O O . LEU A 1 291 ? -14.07 -25.172 -15.75 1 98.25 291 LEU A O 1
ATOM 2450 N N . GLN A 1 292 ? -16.047 -24.844 -14.836 1 97.19 292 GLN A N 1
ATOM 2451 C CA . GLN A 1 292 ? -16.625 -24.328 -16.078 1 97.19 292 GLN A CA 1
ATOM 2452 C C . GLN A 1 292 ? -15.859 -23.109 -16.578 1 97.19 292 GLN A C 1
ATOM 2454 O O . GLN A 1 292 ? -15.57 -22.984 -17.766 1 97.19 292 GLN A O 1
ATOM 2459 N N . GLU A 1 293 ? -15.602 -22.234 -15.625 1 97.25 293 GLU A N 1
ATOM 2460 C CA . GLU A 1 293 ? -14.836 -21.031 -15.977 1 97.25 293 GLU A CA 1
ATOM 2461 C C . GLU A 1 293 ? -13.438 -21.391 -16.469 1 97.25 293 GLU A C 1
ATOM 2463 O O . GLU A 1 293 ? -12.93 -20.781 -17.406 1 97.25 293 GLU A O 1
ATOM 2468 N N . LEU A 1 294 ? -12.828 -22.359 -15.828 1 97.81 294 LEU A N 1
ATOM 2469 C CA . LEU A 1 294 ? -11.5 -22.797 -16.25 1 97.81 294 LEU A CA 1
ATOM 2470 C C . LEU A 1 294 ? -11.539 -23.344 -17.672 1 97.81 294 LEU A C 1
ATOM 2472 O O . LEU A 1 294 ? -10.695 -22.984 -18.5 1 97.81 294 LEU A O 1
ATOM 2476 N N . PHE A 1 295 ? -12.516 -24.172 -18.031 1 95.62 295 PHE A N 1
ATOM 2477 C CA . PHE A 1 295 ? -12.664 -24.75 -19.359 1 95.62 295 PHE A CA 1
ATOM 2478 C C . PHE A 1 295 ? -12.852 -23.656 -20.406 1 95.62 295 PHE A C 1
ATOM 2480 O O . PHE A 1 295 ? -12.32 -23.75 -21.516 1 95.62 295 PHE A O 1
ATOM 2487 N N . SER A 1 296 ? -13.562 -22.703 -19.984 1 93.44 296 SER A N 1
ATOM 2488 C CA . SER A 1 296 ? -13.883 -21.641 -20.922 1 93.44 296 SER A CA 1
ATOM 2489 C C . SER A 1 296 ? -12.633 -20.859 -21.344 1 93.44 296 SER A C 1
ATOM 2491 O O . SER A 1 296 ? -12.633 -20.172 -22.359 1 93.44 296 SER A O 1
ATOM 2493 N N . LYS A 1 297 ? -11.555 -20.984 -20.531 1 93.06 297 LYS A N 1
ATOM 2494 C CA . LYS A 1 297 ? -10.32 -20.25 -20.797 1 93.06 297 LYS A CA 1
ATOM 2495 C C . LYS A 1 297 ? -9.312 -21.109 -21.562 1 93.06 297 LYS A C 1
ATOM 2497 O O . LYS A 1 297 ? -8.273 -20.609 -22 1 93.06 297 LYS A O 1
ATOM 2502 N N . MET A 1 298 ? -9.609 -22.344 -21.75 1 91.75 298 MET A N 1
ATOM 2503 C CA . MET A 1 298 ? -8.672 -23.266 -22.375 1 91.75 298 MET A CA 1
ATOM 2504 C C . MET A 1 298 ? -8.625 -23.047 -23.891 1 91.75 298 MET A C 1
ATOM 2506 O O . MET A 1 298 ? -9.656 -22.828 -24.516 1 91.75 298 MET A O 1
ATOM 2510 N N . LYS A 1 299 ? -7.465 -23.125 -24.375 1 86.31 299 LYS A N 1
ATOM 2511 C CA . LYS A 1 299 ? -7.254 -23.062 -25.812 1 86.31 299 LYS A CA 1
ATOM 2512 C C . LYS A 1 299 ? -6.977 -24.453 -26.391 1 86.31 299 LYS A C 1
ATOM 2514 O O . LYS A 1 299 ? -6.309 -25.266 -25.766 1 86.31 299 LYS A O 1
ATOM 2519 N N . ILE A 1 300 ? -7.523 -24.578 -27.625 1 85.12 300 ILE A N 1
ATOM 2520 C CA . ILE A 1 300 ? -7.289 -25.812 -28.375 1 85.12 300 ILE A CA 1
ATOM 2521 C C . ILE A 1 300 ? -6.633 -25.484 -29.703 1 85.12 300 ILE A C 1
ATOM 2523 O O . ILE A 1 300 ? -6.969 -24.484 -30.344 1 85.12 300 ILE A O 1
ATOM 2527 N N . PRO A 1 301 ? -5.613 -26.25 -30 1 83 301 PRO A N 1
ATOM 2528 C CA . PRO A 1 301 ? -5.051 -26.047 -31.328 1 83 301 PRO A CA 1
ATOM 2529 C C . PRO A 1 301 ? -6.102 -26.141 -32.438 1 83 301 PRO A C 1
ATOM 2531 O O . PRO A 1 301 ? -6.965 -27.016 -32.375 1 83 301 PRO A O 1
ATOM 2534 N N . SER A 1 302 ? -5.973 -25.25 -33.375 1 83.06 302 SER A N 1
ATOM 2535 C CA . SER A 1 302 ? -6.98 -25.141 -34.438 1 83.06 302 SER A CA 1
ATOM 2536 C C . SER A 1 302 ? -7.066 -26.422 -35.25 1 83.06 302 SER A C 1
ATOM 2538 O O . SER A 1 302 ? -8.102 -26.719 -35.844 1 83.06 302 SER A O 1
ATOM 2540 N N . GLU A 1 303 ? -6.055 -27.156 -35.219 1 86.06 303 GLU A N 1
ATOM 2541 C CA . GLU A 1 303 ? -6.02 -28.359 -36.031 1 86.06 303 GLU A CA 1
ATOM 2542 C C . GLU A 1 303 ? -6.688 -29.547 -35.344 1 86.06 303 GLU A C 1
ATOM 2544 O O . GLU A 1 303 ? -6.93 -30.578 -35.969 1 86.06 303 GLU A O 1
ATOM 2549 N N . CYS A 1 304 ? -7.051 -29.281 -34.156 1 85.5 304 CYS A N 1
ATOM 2550 C CA . CYS A 1 304 ? -7.566 -30.406 -33.344 1 85.5 304 CYS A CA 1
ATOM 2551 C C . CYS A 1 304 ? -9.086 -30.312 -33.219 1 85.5 304 CYS A C 1
ATOM 2553 O O . CYS A 1 304 ? -9.648 -29.219 -33.219 1 85.5 304 CYS A O 1
ATOM 2555 N N . GLU A 1 305 ? -9.695 -31.469 -33.312 1 91.31 305 GLU A N 1
ATOM 2556 C CA . GLU A 1 305 ? -11.109 -31.625 -33 1 91.31 305 GLU A CA 1
ATOM 2557 C C . GLU A 1 305 ? -11.281 -32.438 -31.703 1 91.31 305 GLU A C 1
ATOM 2559 O O . GLU A 1 305 ? -10.672 -33.5 -31.531 1 91.31 305 GLU A O 1
ATOM 2564 N N . ILE A 1 306 ? -12.094 -31.875 -30.797 1 92.06 306 ILE A N 1
ATOM 2565 C CA . ILE A 1 306 ? -12.289 -32.531 -29.516 1 92.06 306 ILE A CA 1
ATOM 2566 C C . ILE A 1 306 ? -13.781 -32.812 -29.297 1 92.06 306 ILE A C 1
ATOM 2568 O O . ILE A 1 306 ? -14.625 -31.969 -29.594 1 92.06 306 ILE A O 1
ATOM 2572 N N . HIS A 1 307 ? -14.07 -34.031 -28.984 1 93.69 307 HIS A N 1
ATOM 2573 C CA . HIS A 1 307 ? -15.414 -34.469 -28.594 1 93.69 307 HIS A CA 1
ATOM 2574 C C . HIS A 1 307 ? -15.367 -35.531 -27.516 1 93.69 307 HIS A C 1
ATOM 2576 O O . HIS A 1 307 ? -15.188 -36.719 -27.812 1 93.69 307 HIS A O 1
ATOM 2582 N N . CYS A 1 308 ? -15.664 -35.094 -26.328 1 94.31 308 CYS A N 1
ATOM 2583 C CA . CYS A 1 308 ? -15.641 -36.062 -25.234 1 94.31 308 CYS A CA 1
ATOM 2584 C C . CYS A 1 308 ? -16.547 -35.625 -24.094 1 94.31 308 CYS A C 1
ATOM 2586 O O . CYS A 1 308 ? -16.969 -34.469 -24.047 1 94.31 308 CYS A O 1
ATOM 2588 N N . SER A 1 309 ? -16.859 -36.469 -23.281 1 97 309 SER A N 1
ATOM 2589 C CA . SER A 1 309 ? -17.641 -36.219 -22.078 1 97 309 SER A CA 1
ATOM 2590 C C . SER A 1 309 ? -17.172 -37.094 -20.922 1 97 309 SER A C 1
ATOM 2592 O O . SER A 1 309 ? -16.797 -38.25 -21.125 1 97 309 SER A O 1
ATOM 2594 N N . PHE A 1 310 ? -17.156 -36.594 -19.797 1 97.19 310 PHE A N 1
ATOM 2595 C CA . PHE A 1 310 ? -16.703 -37.344 -18.609 1 97.19 310 PHE A CA 1
ATOM 2596 C C . PHE A 1 310 ? -17.297 -36.75 -17.344 1 97.19 310 PHE A C 1
ATOM 2598 O O . PHE A 1 310 ? -17.609 -35.531 -17.297 1 97.19 310 PHE A O 1
ATOM 2605 N N . ALA A 1 311 ? -17.453 -37.562 -16.344 1 97.75 311 ALA A N 1
ATOM 2606 C CA . ALA A 1 311 ? -17.922 -37.125 -15.039 1 97.75 311 ALA A CA 1
ATOM 2607 C C . ALA A 1 311 ? -16.781 -36.594 -14.18 1 97.75 311 ALA A C 1
ATOM 2609 O O . ALA A 1 311 ? -15.688 -37.188 -14.18 1 97.75 311 ALA A O 1
ATOM 2610 N N . VAL A 1 312 ? -17.031 -35.5 -13.508 1 97.94 312 VAL A N 1
ATOM 2611 C CA . VAL A 1 312 ? -16.062 -34.969 -12.547 1 97.94 312 VAL A CA 1
ATOM 2612 C C . VAL A 1 312 ? -16.609 -35.125 -11.133 1 97.94 312 VAL A C 1
ATOM 2614 O O . VAL A 1 312 ? -17.781 -34.844 -10.883 1 97.94 312 VAL A O 1
ATOM 2617 N N . ILE A 1 313 ? -15.758 -35.594 -10.25 1 97.69 313 ILE A N 1
ATOM 2618 C CA . ILE A 1 313 ? -16.125 -35.719 -8.836 1 97.69 313 ILE A CA 1
ATOM 2619 C C . ILE A 1 313 ? -15.336 -34.688 -8.023 1 97.69 313 ILE A C 1
ATOM 2621 O O . ILE A 1 313 ? -14.102 -34.781 -7.941 1 97.69 313 ILE A O 1
ATOM 2625 N N . ASP A 1 314 ? -16.016 -33.75 -7.441 1 98.38 314 ASP A N 1
ATOM 2626 C CA . ASP A 1 314 ? -15.492 -32.781 -6.504 1 98.38 314 ASP A CA 1
ATOM 2627 C C . ASP A 1 314 ? -16.219 -32.844 -5.168 1 98.38 314 ASP A C 1
ATOM 2629 O O . ASP A 1 314 ? -17.297 -32.25 -5.008 1 98.38 314 ASP A O 1
ATOM 2633 N N . PRO A 1 315 ? -15.656 -33.5 -4.227 1 97.38 315 PRO A N 1
ATOM 2634 C CA . PRO A 1 315 ? -16.359 -33.75 -2.965 1 97.38 315 PRO A CA 1
ATOM 2635 C C . PRO A 1 315 ? -16.516 -32.469 -2.135 1 97.38 315 PRO A C 1
ATOM 2637 O O . PRO A 1 315 ? -17.297 -32.438 -1.183 1 97.38 315 PRO A O 1
ATOM 2640 N N . ILE A 1 316 ? -15.797 -31.406 -2.432 1 98.12 316 ILE A N 1
ATOM 2641 C CA . ILE A 1 316 ? -15.828 -30.172 -1.648 1 98.12 316 ILE A CA 1
ATOM 2642 C C . ILE A 1 316 ? -16.734 -29.141 -2.332 1 98.12 316 ILE A C 1
ATOM 2644 O O . ILE A 1 316 ? -17.672 -28.641 -1.725 1 98.12 316 ILE A O 1
ATOM 2648 N N . LEU A 1 317 ? -16.375 -28.844 -3.541 1 98.62 317 LEU A N 1
ATOM 2649 C CA . LEU A 1 317 ? -17.234 -27.969 -4.336 1 98.62 317 LEU A CA 1
ATOM 2650 C C . LEU A 1 317 ? -18.156 -28.781 -5.234 1 98.62 317 LEU A C 1
ATOM 2652 O O . LEU A 1 317 ? -17.906 -28.922 -6.434 1 98.62 317 LEU A O 1
ATOM 2656 N N . HIS A 1 318 ? -19.281 -29.125 -4.82 1 98.12 318 HIS A N 1
ATOM 2657 C CA . HIS A 1 318 ? -20.172 -30.094 -5.434 1 98.12 318 HIS A CA 1
ATOM 2658 C C . HIS A 1 318 ? -20.703 -29.594 -6.773 1 98.12 318 HIS A C 1
ATOM 2660 O O . HIS A 1 318 ? -21.047 -30.391 -7.648 1 98.12 318 HIS A O 1
ATOM 2666 N N . LYS A 1 319 ? -20.688 -28.359 -6.902 1 97.81 319 LYS A N 1
ATOM 2667 C CA . LYS A 1 319 ? -21.219 -27.766 -8.133 1 97.81 319 LYS A CA 1
ATOM 2668 C C . LYS A 1 319 ? -20.328 -28.094 -9.32 1 97.81 319 LYS A C 1
ATOM 2670 O O . LYS A 1 319 ? -20.734 -27.969 -10.477 1 97.81 319 LYS A O 1
ATOM 2675 N N . ASN A 1 320 ? -19.141 -28.516 -9.086 1 98.31 320 ASN A N 1
ATOM 2676 C CA . ASN A 1 320 ? -18.25 -28.969 -10.148 1 98.31 320 ASN A CA 1
ATOM 2677 C C . ASN A 1 320 ? -18.547 -30.422 -10.555 1 98.31 320 ASN A C 1
ATOM 2679 O O . ASN A 1 320 ? -18.094 -30.875 -11.602 1 98.31 320 ASN A O 1
ATOM 2683 N N . SER A 1 321 ? -19.219 -31.141 -9.672 1 97.69 321 SER A N 1
ATOM 2684 C CA . SER A 1 321 ? -19.484 -32.562 -9.898 1 97.69 321 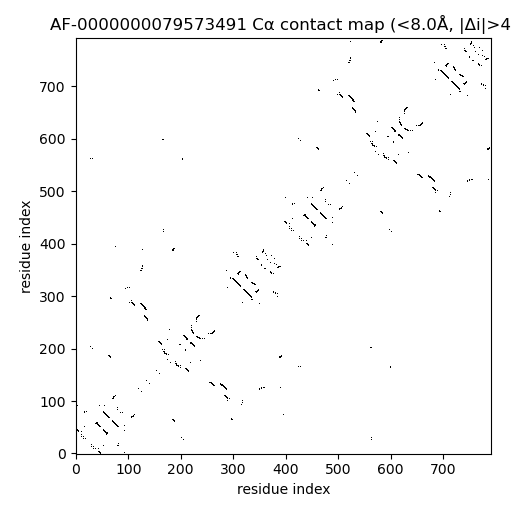SER A CA 1
ATOM 2685 C C . SER A 1 321 ? -20.641 -32.75 -10.883 1 97.69 321 SER A C 1
ATOM 2687 O O . SER A 1 321 ? -21.781 -32.969 -10.484 1 97.69 321 SER A O 1
ATOM 2689 N N . ARG A 1 322 ? -20.281 -32.781 -12.148 1 97 322 ARG A N 1
ATOM 2690 C CA . ARG A 1 322 ? -21.188 -32.969 -13.281 1 97 322 ARG A CA 1
ATOM 2691 C C . ARG A 1 322 ? -20.547 -33.812 -14.375 1 97 322 ARG A C 1
ATOM 2693 O O . ARG A 1 322 ? -19.359 -34.156 -14.289 1 97 322 ARG A O 1
ATOM 2700 N N . ILE A 1 323 ? -21.453 -34.156 -15.266 1 97.88 323 ILE A N 1
ATOM 2701 C CA . ILE A 1 323 ? -20.906 -34.75 -16.484 1 97.88 323 ILE A CA 1
ATOM 2702 C C . ILE A 1 323 ? -20.688 -33.625 -17.531 1 97.88 323 ILE A C 1
ATOM 2704 O O . ILE A 1 323 ? -21.641 -33.062 -18.047 1 97.88 323 ILE A O 1
ATOM 2708 N N . TRP A 1 324 ? -19.438 -33.406 -17.781 1 97.31 324 TRP A N 1
ATOM 2709 C CA . TRP A 1 324 ? -19.047 -32.312 -18.672 1 97.31 324 TRP A CA 1
ATOM 2710 C C . TRP A 1 324 ? -18.844 -32.844 -20.094 1 97.31 324 TRP A C 1
ATOM 2712 O O . TRP A 1 324 ? -18.234 -33.875 -20.297 1 97.31 324 TRP A O 1
ATOM 2722 N N . LYS A 1 325 ? -19.375 -32.125 -21.031 1 96.5 325 LYS A N 1
ATOM 2723 C CA . LYS A 1 325 ? -19.141 -32.344 -22.453 1 96.5 325 LYS A CA 1
ATOM 2724 C C . LYS A 1 325 ? -18.25 -31.266 -23.047 1 96.5 325 LYS A C 1
ATOM 2726 O O . LYS A 1 325 ? -18.562 -30.078 -22.922 1 96.5 325 LYS A O 1
ATOM 2731 N N . LEU A 1 326 ? -17.156 -31.688 -23.562 1 94.94 326 LEU A N 1
ATOM 2732 C CA . LEU A 1 326 ? -16.25 -30.781 -24.25 1 94.94 326 LEU A CA 1
ATOM 2733 C C . LEU A 1 326 ? -16.25 -31.016 -25.75 1 94.94 326 LEU A C 1
ATOM 2735 O O . LEU A 1 326 ? -16.172 -32.156 -26.203 1 94.94 326 LEU A O 1
ATOM 2739 N N . SER A 1 327 ? -16.469 -29.938 -26.438 1 93.38 327 SER A N 1
ATOM 2740 C CA . SER A 1 327 ? -16.484 -30.094 -27.891 1 93.38 327 SER A CA 1
ATOM 2741 C C . SER A 1 327 ? -15.805 -28.906 -28.578 1 93.38 327 SER A C 1
ATOM 2743 O O . SER A 1 327 ? -15.898 -27.766 -28.109 1 93.38 327 SER A O 1
ATOM 2745 N N . SER A 1 328 ? -15.031 -29.188 -29.516 1 92.56 328 SER A N 1
ATOM 2746 C CA . SER A 1 328 ? -14.43 -28.203 -30.422 1 92.56 328 SER A CA 1
ATOM 2747 C C . SER A 1 328 ? -14.312 -28.75 -31.828 1 92.56 328 SER A C 1
ATOM 2749 O O . SER A 1 328 ? -13.992 -29.938 -32.031 1 92.56 328 SER A O 1
ATOM 2751 N N . SER A 1 329 ? -14.625 -27.891 -32.812 1 90.12 329 SER A N 1
ATOM 2752 C CA . SER A 1 329 ? -14.492 -28.281 -34.219 1 90.12 329 SER A CA 1
ATOM 2753 C C . SER A 1 329 ? -13.18 -27.781 -34.812 1 90.12 329 SER A C 1
ATOM 2755 O O . SER A 1 329 ? -12.555 -26.875 -34.25 1 90.12 329 SER A O 1
ATOM 2757 N N . LYS A 1 330 ? -12.906 -28.391 -35.938 1 88 330 LYS A N 1
ATOM 2758 C CA . LYS A 1 330 ? -11.711 -27.922 -36.625 1 88 330 LYS A CA 1
ATOM 2759 C C . LYS A 1 330 ? -11.828 -26.438 -37 1 88 330 LYS A C 1
ATOM 2761 O O . LYS A 1 330 ? -12.867 -26 -37.5 1 88 330 LYS A O 1
ATOM 2766 N N . GLY A 1 331 ? -10.844 -25.672 -36.688 1 85.88 331 GLY A N 1
ATOM 2767 C CA . GLY A 1 331 ? -10.844 -24.234 -36.969 1 85.88 331 GLY A CA 1
ATOM 2768 C C . GLY A 1 331 ? -11.195 -23.391 -35.75 1 85.88 331 GLY A C 1
ATOM 2769 O O . GLY A 1 331 ? -10.938 -22.188 -35.719 1 85.88 331 GLY A O 1
ATOM 2770 N N . GLU A 1 332 ? -11.828 -24.109 -34.781 1 85.12 332 GLU A N 1
ATOM 2771 C CA . GLU A 1 332 ? -12.195 -23.406 -33.562 1 85.12 332 GLU A CA 1
ATOM 2772 C C . GLU A 1 332 ? -11.055 -23.422 -32.531 1 85.12 332 GLU A C 1
ATOM 2774 O O . GLU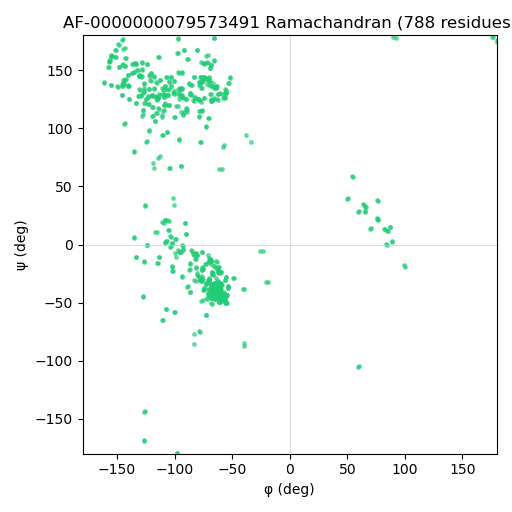 A 1 332 ? -10.359 -24.422 -32.406 1 85.12 332 GLU A O 1
ATOM 2779 N N . GLU A 1 333 ? -10.891 -22.281 -31.922 1 83.94 333 GLU A N 1
ATOM 2780 C CA . GLU A 1 333 ? -9.789 -22.188 -30.953 1 83.94 333 GLU A CA 1
ATOM 2781 C C . GLU A 1 333 ? -10.312 -22.172 -29.516 1 83.94 333 GLU A C 1
ATOM 2783 O O . GLU A 1 333 ? -9.539 -22 -28.578 1 83.94 333 GLU A O 1
ATOM 2788 N N . SER A 1 334 ? -11.633 -22.312 -29.438 1 85.69 334 SER A N 1
ATOM 2789 C CA . SER A 1 334 ? -12.219 -22.328 -28.109 1 85.69 334 SER A CA 1
ATOM 2790 C C . SER A 1 334 ? -13.031 -23.594 -27.875 1 85.69 334 SER A C 1
ATOM 2792 O O . SER A 1 334 ? -13.445 -24.266 -28.828 1 85.69 334 SER A O 1
ATOM 2794 N N . LEU A 1 335 ? -13.156 -23.938 -26.641 1 88.88 335 LEU A N 1
ATOM 2795 C CA . LEU A 1 335 ? -13.883 -25.141 -26.234 1 88.88 335 LEU A CA 1
ATOM 2796 C C . LEU A 1 335 ? -15.336 -24.812 -25.922 1 88.88 335 LEU A C 1
ATOM 2798 O O . LEU A 1 335 ? -15.617 -23.812 -25.25 1 88.88 335 LEU A O 1
ATOM 2802 N N . SER A 1 336 ? -16.172 -25.484 -26.516 1 92 336 SER A N 1
ATOM 2803 C CA . SER A 1 336 ? -17.562 -25.453 -26.062 1 92 336 SER A CA 1
ATOM 2804 C C . SER A 1 336 ? -17.781 -26.406 -24.891 1 92 336 SER A C 1
ATOM 2806 O O . SER A 1 336 ? -17.438 -27.594 -24.969 1 92 336 SER A O 1
ATOM 2808 N N . VAL A 1 337 ? -18.328 -25.875 -23.812 1 94.81 337 VAL A N 1
ATOM 2809 C CA . VAL A 1 337 ? -18.516 -26.641 -22.578 1 94.81 337 VAL A CA 1
ATOM 2810 C C . VAL A 1 337 ? -20 -26.719 -22.234 1 94.81 337 VAL A C 1
ATOM 2812 O O . VAL A 1 337 ? -20.688 -25.688 -22.203 1 94.81 337 VAL A O 1
ATOM 2815 N N . SER A 1 338 ? -20.422 -27.906 -22.031 1 95.06 338 SER A N 1
ATOM 2816 C CA . SER A 1 338 ? -21.812 -28.109 -21.625 1 95.06 338 SER A CA 1
ATOM 2817 C C . SER A 1 338 ? -21.969 -29.328 -20.734 1 95.06 338 SER A C 1
ATOM 2819 O O . SER A 1 338 ? -21 -30.047 -20.484 1 95.06 338 SER A O 1
ATOM 2821 N N . GLU A 1 339 ? -23.156 -29.484 -20.203 1 95.38 339 GLU A N 1
ATOM 2822 C CA . GLU A 1 339 ? -23.484 -30.672 -19.422 1 95.38 339 GLU A CA 1
ATOM 2823 C C . GLU A 1 339 ? -24.203 -31.719 -20.266 1 95.38 339 GLU A C 1
ATOM 2825 O O . GLU A 1 339 ? -24.938 -31.375 -21.188 1 95.38 339 GLU A O 1
ATOM 2830 N N . THR A 1 340 ? -23.938 -32.969 -19.891 1 94.5 340 THR A N 1
ATOM 2831 C CA . THR A 1 340 ? -24.609 -34.062 -20.578 1 94.5 340 THR A CA 1
ATOM 2832 C C . THR A 1 340 ? -24.906 -35.219 -19.625 1 94.5 340 THR A C 1
ATOM 2834 O O . THR A 1 340 ? -24.625 -35.125 -18.422 1 94.5 340 THR A O 1
ATOM 2837 N N . GLU A 1 341 ? -25.578 -36.25 -20.094 1 92.94 341 GLU A N 1
ATOM 2838 C CA . GLU A 1 341 ? -25.922 -37.406 -19.266 1 92.94 341 GLU A CA 1
ATOM 2839 C C . GLU A 1 341 ? -25 -38.594 -19.531 1 92.94 341 GLU A C 1
ATOM 2841 O O . GLU A 1 341 ? -24.875 -39.469 -18.688 1 92.94 341 GLU A O 1
ATOM 2846 N N . ASP A 1 342 ? -24.344 -38.562 -20.641 1 91.44 342 ASP A N 1
ATOM 2847 C CA . ASP A 1 342 ? -23.469 -39.656 -21.016 1 91.44 342 ASP A CA 1
ATOM 2848 C C . ASP A 1 342 ? -22.016 -39.375 -20.656 1 91.44 342 ASP A C 1
ATOM 2850 O O . ASP A 1 342 ? -21.531 -38.25 -20.844 1 91.44 342 ASP A O 1
ATOM 2854 N N . SER A 1 343 ? -21.438 -40.375 -20.078 1 93.38 343 SER A N 1
ATOM 2855 C CA . SER A 1 343 ? -20.047 -40.188 -19.641 1 93.38 343 SER A CA 1
ATOM 2856 C C . SER A 1 343 ? -19.156 -41.281 -20.188 1 93.38 343 SER A C 1
ATOM 2858 O O . SER A 1 343 ? -19.531 -42.469 -20.203 1 93.38 343 SER A O 1
ATOM 2860 N N . GLN A 1 344 ? -18.031 -40.844 -20.688 1 94.5 344 GLN A N 1
ATOM 2861 C CA . GLN A 1 344 ? -17.016 -41.781 -21.172 1 94.5 344 GLN A CA 1
ATOM 2862 C C . GLN A 1 344 ? -16 -42.125 -20.094 1 94.5 344 GLN A C 1
ATOM 2864 O O . GLN A 1 344 ? -15.117 -42.938 -20.297 1 94.5 344 GLN A O 1
ATOM 2869 N N . GLY A 1 345 ? -16.078 -41.562 -19 1 95.81 345 GLY A N 1
ATOM 2870 C CA . GLY A 1 345 ? -15.141 -41.75 -17.906 1 95.81 345 GLY A CA 1
ATOM 2871 C C . GLY A 1 345 ? -15.461 -40.938 -16.688 1 95.81 345 GLY A C 1
ATOM 2872 O O . GLY A 1 345 ? -16.469 -40.219 -16.656 1 95.81 345 GLY A O 1
ATOM 2873 N N . VAL A 1 346 ? -14.68 -41.188 -15.633 1 96.81 346 VAL A N 1
ATOM 2874 C CA . VAL A 1 346 ? -14.82 -40.469 -14.375 1 96.81 346 VAL A CA 1
ATOM 2875 C C . VAL A 1 346 ? -13.461 -39.938 -13.922 1 96.81 346 VAL A C 1
ATOM 2877 O O . VAL A 1 346 ? -12.477 -40.688 -13.906 1 96.81 346 VAL A O 1
ATOM 2880 N N . LEU A 1 347 ? -13.391 -38.656 -13.625 1 96.69 347 LEU A N 1
ATOM 2881 C CA . LEU A 1 347 ? -12.172 -38.031 -13.109 1 96.69 347 LEU A CA 1
ATOM 2882 C C . LEU A 1 347 ? -12.453 -37.281 -11.805 1 96.69 347 LEU A C 1
ATOM 2884 O O . LEU A 1 347 ? -13.5 -36.656 -11.664 1 96.69 347 LEU A O 1
ATOM 2888 N N . SER A 1 348 ? -11.539 -37.406 -10.859 1 96.94 348 SER A N 1
ATOM 2889 C CA . SER A 1 348 ? -11.586 -36.531 -9.711 1 96.94 348 SER A CA 1
ATOM 2890 C C . SER A 1 348 ? -11.102 -35.125 -10.086 1 96.94 348 SER A C 1
ATOM 2892 O O . SER A 1 348 ? -10.367 -34.969 -11.062 1 96.94 348 SER A O 1
ATOM 2894 N N . ILE A 1 349 ? -11.539 -34.125 -9.352 1 98.12 349 ILE A N 1
ATOM 2895 C CA . ILE A 1 349 ? -11.109 -32.781 -9.594 1 98.12 349 ILE A CA 1
ATOM 2896 C C . ILE A 1 349 ? -9.594 -32.656 -9.43 1 98.12 349 ILE A C 1
ATOM 2898 O O . ILE A 1 349 ? -8.938 -31.875 -10.117 1 98.12 349 ILE A O 1
ATOM 2902 N N . ALA A 1 350 ? -8.977 -33.438 -8.5 1 97.31 350 ALA A N 1
ATOM 2903 C CA . ALA A 1 350 ? -7.531 -33.5 -8.273 1 97.31 350 ALA A CA 1
ATOM 2904 C C . ALA A 1 350 ? -6.805 -34.031 -9.508 1 97.31 350 ALA A C 1
ATOM 2906 O O . ALA A 1 350 ? -5.812 -33.438 -9.945 1 97.31 350 ALA A O 1
ATOM 2907 N N . ALA A 1 351 ? -7.316 -35.094 -10.039 1 96.44 351 ALA A N 1
ATOM 2908 C CA . ALA A 1 351 ? -6.711 -35.656 -11.234 1 96.44 351 ALA A CA 1
ATOM 2909 C C . ALA A 1 351 ? -6.797 -34.688 -12.414 1 96.44 351 ALA A C 1
ATOM 2911 O O . ALA A 1 351 ? -5.848 -34.562 -13.195 1 96.44 351 ALA A O 1
ATOM 2912 N N . LEU A 1 352 ? -7.918 -34.125 -12.508 1 96.75 352 LEU A N 1
ATOM 2913 C CA . LEU A 1 352 ? -8.109 -33.156 -13.578 1 96.75 352 LEU A CA 1
ATOM 2914 C C . LEU A 1 352 ? -7.117 -32 -13.445 1 96.75 352 LEU A C 1
ATOM 2916 O O . LEU A 1 352 ? -6.59 -31.531 -14.445 1 96.75 352 LEU A O 1
ATOM 2920 N N . THR A 1 353 ? -6.863 -31.516 -12.195 1 98.06 353 THR A N 1
ATOM 2921 C CA . THR A 1 353 ? -5.879 -30.469 -11.953 1 98.06 353 THR A CA 1
ATOM 2922 C C . THR A 1 353 ? -4.504 -30.891 -12.469 1 98.06 353 THR A C 1
ATOM 2924 O O . THR A 1 353 ? -3.844 -30.125 -13.172 1 98.06 353 THR A O 1
ATOM 2927 N N . GLU A 1 354 ? -4.082 -32.062 -12.172 1 96.75 354 GLU A N 1
ATOM 2928 C CA . GLU A 1 354 ? -2.76 -32.531 -12.555 1 96.75 354 GLU A CA 1
ATOM 2929 C C . GLU A 1 354 ? -2.629 -32.656 -14.07 1 96.75 354 GLU A C 1
ATOM 2931 O O . GLU A 1 354 ? -1.567 -32.375 -14.625 1 96.75 354 GLU A O 1
ATOM 2936 N N . ILE A 1 355 ? -3.729 -33.031 -14.742 1 95.38 355 ILE A N 1
ATOM 2937 C CA . ILE A 1 355 ? -3.703 -33.188 -16.188 1 95.38 355 ILE A CA 1
ATOM 2938 C C . ILE A 1 355 ? -3.715 -31.828 -16.875 1 95.38 355 ILE A C 1
ATOM 2940 O O . ILE A 1 355 ? -2.885 -31.547 -17.734 1 95.38 355 ILE A O 1
ATOM 2944 N N . LEU A 1 356 ? -4.609 -30.969 -16.453 1 96.62 356 LEU A N 1
ATOM 2945 C CA . LEU A 1 356 ? -4.805 -29.703 -17.125 1 96.62 356 LEU A CA 1
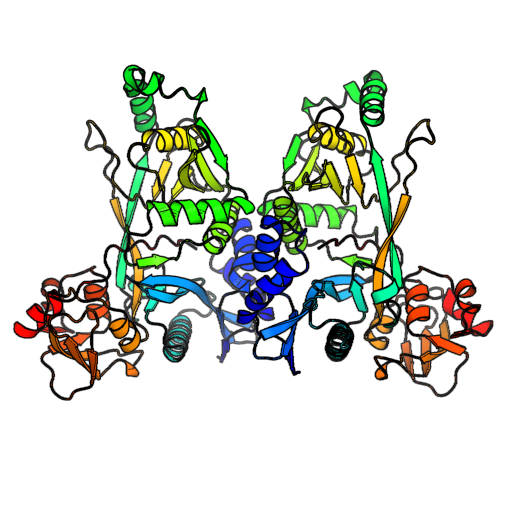ATOM 2946 C C . LEU A 1 356 ? -3.613 -28.781 -16.906 1 96.62 356 LEU A C 1
ATOM 2948 O O . LEU A 1 356 ? -3.287 -27.953 -17.766 1 96.62 356 LEU A O 1
ATOM 2952 N N . PHE A 1 357 ? -2.945 -28.938 -15.781 1 97.62 357 PHE A N 1
ATOM 2953 C CA . PHE A 1 357 ? -1.792 -28.094 -15.508 1 97.62 357 PHE A CA 1
ATOM 2954 C C . PHE A 1 357 ? -0.493 -28.828 -15.812 1 97.62 357 PHE A C 1
ATOM 2956 O O . PHE A 1 357 ? 0.594 -28.328 -15.508 1 97.62 357 PHE A O 1
ATOM 2963 N N . GLY A 1 358 ? -0.572 -30.016 -16.344 1 94 358 GLY A N 1
ATOM 2964 C CA . GLY A 1 358 ? 0.531 -30.672 -17.031 1 94 358 GLY A CA 1
ATOM 2965 C C . GLY A 1 358 ? 1.461 -31.406 -16.078 1 94 358 GLY A C 1
ATOM 2966 O O . GLY A 1 358 ? 2.6 -31.719 -16.438 1 94 358 GLY A O 1
ATOM 2967 N N . TYR A 1 359 ? 1.042 -31.547 -14.891 1 94.69 359 TYR A N 1
ATOM 2968 C CA . TYR A 1 359 ? 1.891 -32.25 -13.922 1 94.69 359 TYR A CA 1
ATOM 2969 C C . TYR A 1 359 ? 1.928 -33.75 -14.188 1 94.69 359 TYR A C 1
ATOM 2971 O O . TYR A 1 359 ? 2.941 -34.406 -13.945 1 94.69 359 TYR A O 1
ATOM 2979 N N . LYS A 1 360 ? 0.825 -34.344 -14.695 1 93.88 360 LYS A N 1
ATOM 2980 C CA . LYS A 1 360 ? 0.722 -35.719 -15.109 1 93.88 360 LYS A CA 1
ATOM 2981 C C . LYS A 1 360 ? 0.035 -35.844 -16.469 1 93.88 360 LYS A C 1
ATOM 2983 O O . LYS A 1 360 ? -0.735 -34.969 -16.859 1 93.88 360 LYS A O 1
ATOM 2988 N N . THR A 1 361 ? 0.325 -36.906 -17.125 1 93.44 361 THR A N 1
ATOM 2989 C CA . THR A 1 361 ? -0.345 -37.219 -18.375 1 93.44 361 THR A CA 1
ATOM 2990 C C . THR A 1 361 ? -1.61 -38.031 -18.125 1 93.44 361 THR A C 1
ATOM 2992 O O . THR A 1 361 ? -1.783 -38.594 -17.047 1 93.44 361 THR A O 1
ATOM 2995 N N . PRO A 1 362 ? -2.496 -38 -19.141 1 92.25 362 PRO A N 1
ATOM 2996 C CA . PRO A 1 362 ? -3.676 -38.844 -18.984 1 92.25 362 PRO A CA 1
ATOM 2997 C C . PRO A 1 362 ? -3.314 -40.312 -18.75 1 92.25 362 PRO A C 1
ATOM 2999 O O . PRO A 1 362 ? -3.992 -41 -17.984 1 92.25 362 PRO A O 1
ATOM 3002 N N . GLU A 1 363 ? -2.256 -40.75 -19.266 1 91.19 363 GLU A N 1
ATOM 3003 C CA . GLU A 1 363 ? -1.813 -42.125 -19.062 1 91.19 363 GLU A CA 1
ATOM 3004 C C . GLU A 1 363 ? -1.394 -42.375 -17.625 1 91.19 363 GLU A C 1
ATOM 3006 O O . GLU A 1 363 ? -1.684 -43.438 -17.062 1 91.19 363 GLU A O 1
ATOM 3011 N N . GLU A 1 364 ? -0.791 -41.406 -17.078 1 92.62 364 GLU A N 1
ATOM 3012 C CA . GLU A 1 364 ? -0.281 -41.531 -15.719 1 92.62 364 GLU A CA 1
ATOM 3013 C C . GLU A 1 364 ? -1.42 -41.562 -14.711 1 92.62 364 GLU A C 1
ATOM 3015 O O . GLU A 1 364 ? -1.312 -42.219 -13.672 1 92.62 364 GLU A O 1
ATOM 3020 N N . ILE A 1 365 ? -2.504 -40.906 -15.016 1 92.25 365 ILE A N 1
ATOM 3021 C CA . ILE A 1 365 ? -3.57 -40.781 -14.023 1 92.25 365 ILE A CA 1
ATOM 3022 C C . ILE A 1 365 ? -4.496 -42 -14.125 1 92.25 365 ILE A C 1
ATOM 3024 O O . ILE A 1 365 ? -5.285 -42.25 -13.211 1 92.25 365 ILE A O 1
ATOM 3028 N N . ARG A 1 366 ? -4.418 -42.719 -15.203 1 89.12 366 ARG A N 1
ATOM 3029 C CA . ARG A 1 366 ? -5.281 -43.875 -15.43 1 89.12 366 ARG A CA 1
ATOM 3030 C C . ARG A 1 366 ? -5.172 -44.875 -14.281 1 89.12 366 ARG A C 1
ATOM 3032 O O . ARG A 1 366 ? -6.152 -45.531 -13.938 1 89.12 366 ARG A O 1
ATOM 3039 N N . ALA A 1 367 ? -4.102 -44.906 -13.648 1 86.25 367 ALA A N 1
ATOM 3040 C CA . ALA A 1 367 ? -3.84 -45.906 -12.602 1 86.25 367 ALA A CA 1
ATOM 3041 C C . ALA A 1 367 ? -4.441 -45.438 -11.273 1 86.25 367 ALA A C 1
ATOM 3043 O O . ALA A 1 367 ? -4.496 -46.219 -10.32 1 86.25 367 ALA A O 1
ATOM 3044 N N . GLU A 1 368 ? -4.879 -44.312 -11.227 1 89.62 368 GLU A N 1
ATOM 3045 C CA . GLU A 1 368 ? -5.422 -43.781 -9.969 1 89.62 368 GLU A CA 1
ATOM 3046 C C . GLU A 1 368 ? -6.801 -44.375 -9.688 1 89.62 368 GLU A C 1
ATOM 3048 O O . GLU A 1 368 ? -7.602 -44.562 -10.602 1 89.62 368 GLU A O 1
ATOM 3053 N N . LYS A 1 369 ? -7.086 -44.688 -8.461 1 86.5 369 LYS A N 1
ATOM 3054 C CA . LYS A 1 369 ? -8.32 -45.344 -8.039 1 86.5 369 LYS A CA 1
ATOM 3055 C C . LYS A 1 369 ? -9.539 -44.469 -8.344 1 86.5 369 LYS A C 1
ATOM 3057 O O . LYS A 1 369 ? -10.625 -45 -8.609 1 86.5 369 LYS A O 1
ATOM 3062 N N . SER A 1 370 ? -9.391 -43.219 -8.297 1 85.62 370 SER A N 1
ATOM 3063 C CA . SER A 1 370 ? -10.516 -42.312 -8.438 1 85.62 370 SER A CA 1
ATOM 3064 C C . SER A 1 370 ? -10.727 -41.906 -9.898 1 85.62 370 SER A C 1
ATOM 3066 O O . SER A 1 370 ? -11.453 -40.969 -10.188 1 85.62 370 SER A O 1
ATOM 3068 N N . VAL A 1 371 ? -10.148 -42.719 -10.82 1 92.31 371 VAL A N 1
ATOM 3069 C CA . VAL A 1 371 ? -10.188 -42.344 -12.234 1 92.31 371 VAL A CA 1
ATOM 3070 C C . VAL A 1 371 ? -10.648 -43.531 -13.07 1 92.31 371 VAL A C 1
ATOM 3072 O O . VAL A 1 371 ? -10.211 -44.656 -12.852 1 92.31 371 VAL A O 1
ATOM 3075 N N . ILE A 1 372 ? -11.586 -43.312 -13.844 1 93.12 372 ILE A N 1
ATOM 3076 C CA . ILE A 1 372 ? -11.992 -44.219 -14.906 1 93.12 372 ILE A CA 1
ATOM 3077 C C . ILE A 1 372 ? -11.797 -43.562 -16.266 1 93.12 372 ILE A C 1
ATOM 3079 O O . ILE A 1 372 ? -12.484 -42.594 -16.578 1 93.12 372 ILE A O 1
ATOM 3083 N N . LEU A 1 373 ? -10.891 -44.094 -17 1 92.62 373 LEU A N 1
ATOM 3084 C CA . LEU A 1 373 ? -10.531 -43.5 -18.266 1 92.62 373 LEU A CA 1
ATOM 3085 C C . LEU A 1 373 ? -10.594 -44.531 -19.391 1 92.62 373 LEU A C 1
ATOM 3087 O O . LEU A 1 373 ? -9.727 -45.406 -19.5 1 92.62 373 LEU A O 1
ATOM 3091 N N . THR A 1 374 ? -11.547 -44.344 -20.281 1 93.19 374 THR A N 1
ATOM 3092 C CA . THR A 1 374 ? -11.555 -45.156 -21.484 1 93.19 374 THR A CA 1
ATOM 3093 C C . THR A 1 374 ? -10.438 -44.75 -22.438 1 93.19 374 THR A C 1
ATOM 3095 O O . THR A 1 374 ? -9.883 -43.656 -22.312 1 93.19 374 THR A O 1
ATOM 3098 N N . GLU A 1 375 ? -10.148 -45.625 -23.344 1 92.5 375 GLU A N 1
ATOM 3099 C CA . GLU A 1 375 ? -9.125 -45.312 -24.328 1 92.5 375 GLU A CA 1
ATOM 3100 C C . GLU A 1 375 ? -9.531 -44.094 -25.188 1 92.5 375 GLU A C 1
ATOM 3102 O O . GLU A 1 375 ? -8.695 -43.281 -25.516 1 92.5 375 GLU A O 1
ATOM 3107 N N . GLU A 1 376 ? -10.773 -44.062 -25.469 1 92.94 376 GLU A N 1
ATOM 3108 C CA . GLU A 1 376 ? -11.281 -42.938 -26.266 1 92.94 376 GLU A CA 1
ATOM 3109 C C . GLU A 1 376 ? -11.148 -41.625 -25.531 1 92.94 376 GLU A C 1
ATOM 3111 O O . GLU A 1 376 ? -10.719 -40.625 -26.109 1 92.94 376 GLU A O 1
ATOM 3116 N N . LEU A 1 377 ? -11.523 -41.656 -24.312 1 94.62 377 LEU A N 1
ATOM 3117 C CA . LEU A 1 377 ? -11.438 -40.438 -23.516 1 94.62 377 LEU A CA 1
ATOM 3118 C C . LEU A 1 377 ? -9.984 -40.031 -23.312 1 94.62 377 LEU A C 1
ATOM 3120 O O . LEU A 1 377 ? -9.672 -38.844 -23.328 1 94.62 377 LEU A O 1
ATOM 3124 N N . GLU A 1 378 ? -9.141 -40.969 -23.078 1 93.94 378 GLU A N 1
ATOM 3125 C CA . GLU A 1 378 ? -7.719 -40.688 -22.906 1 93.94 378 GLU A CA 1
ATOM 3126 C C . GLU A 1 378 ? -7.148 -39.969 -24.125 1 93.94 378 GLU A C 1
ATOM 3128 O O . GLU A 1 378 ? -6.383 -39.031 -23.984 1 93.94 378 GLU A O 1
ATOM 3133 N N . GLU A 1 379 ? -7.496 -40.438 -25.266 1 91.5 379 GLU A N 1
ATOM 3134 C CA . GLU A 1 379 ? -7.027 -39.812 -26.516 1 91.5 379 GLU A CA 1
ATOM 3135 C C . GLU A 1 379 ? -7.535 -38.406 -26.672 1 91.5 379 GLU A C 1
ATOM 3137 O O . GLU A 1 379 ? -6.805 -37.531 -27.141 1 91.5 379 GLU A O 1
ATOM 3142 N N . GLU A 1 380 ? -8.758 -38.219 -26.312 1 91.88 380 GLU A N 1
ATOM 3143 C CA . GLU A 1 380 ? -9.336 -36.875 -26.406 1 91.88 380 GLU A CA 1
ATOM 3144 C C . GLU A 1 380 ? -8.648 -35.906 -25.438 1 91.88 380 GLU A C 1
ATOM 3146 O O . GLU A 1 380 ? -8.375 -34.781 -25.781 1 91.88 380 GLU A O 1
ATOM 3151 N N . LEU A 1 381 ? -8.406 -36.375 -24.219 1 90.88 381 LEU A N 1
ATOM 3152 C CA . LEU A 1 381 ? -7.77 -35.562 -23.203 1 90.88 381 LEU A CA 1
ATOM 3153 C C . LEU A 1 381 ? -6.355 -35.156 -23.625 1 90.88 381 LEU A C 1
ATOM 3155 O O . LEU A 1 381 ? -5.875 -34.094 -23.281 1 90.88 381 LEU A O 1
ATOM 3159 N N . ARG A 1 382 ? -5.707 -36 -24.375 1 88.88 382 ARG A N 1
ATOM 3160 C CA . ARG A 1 382 ? -4.355 -35.719 -24.859 1 88.88 382 ARG A CA 1
ATOM 3161 C C . ARG A 1 382 ? -4.348 -34.562 -25.828 1 88.88 382 ARG A C 1
ATOM 3163 O O . ARG A 1 382 ? -3.334 -33.875 -25.984 1 88.88 382 ARG A O 1
ATOM 3170 N N . LYS A 1 383 ? -5.488 -34.406 -26.438 1 87.31 383 LYS A N 1
ATOM 3171 C CA . LYS A 1 383 ? -5.59 -33.344 -27.438 1 87.31 383 LYS A CA 1
ATOM 3172 C C . LYS A 1 383 ? -5.703 -31.969 -26.766 1 87.31 383 LYS A C 1
ATOM 3174 O O . LYS A 1 383 ? -5.461 -30.938 -27.391 1 87.31 383 LYS A O 1
ATOM 3179 N N . LEU A 1 384 ? -6.094 -32.031 -25.516 1 86.81 384 LEU A N 1
ATOM 3180 C CA . LEU A 1 384 ? -6.199 -30.766 -24.781 1 86.81 384 LEU A CA 1
ATOM 3181 C C . LEU A 1 384 ? -4.824 -30.156 -24.562 1 86.81 384 LEU A C 1
ATOM 3183 O O . LEU A 1 384 ? -3.871 -30.859 -24.219 1 86.81 384 LEU A O 1
ATOM 3187 N N . GLN A 1 385 ? -4.609 -28.953 -24.969 1 84.19 385 GLN A N 1
ATOM 3188 C CA . GLN A 1 385 ? -3.389 -28.25 -24.609 1 84.19 385 GLN A CA 1
ATOM 3189 C C . GLN A 1 385 ? -3.391 -27.875 -23.125 1 84.19 385 GLN A C 1
ATOM 3191 O O . GLN A 1 385 ? -4.188 -27.047 -22.688 1 84.19 385 GLN A O 1
ATOM 3196 N N . ASN A 1 386 ? -2.543 -28.562 -22.375 1 91.31 386 ASN A N 1
ATOM 3197 C CA . ASN A 1 386 ? -2.484 -28.203 -20.969 1 91.31 386 ASN A CA 1
ATOM 3198 C C . ASN A 1 386 ? -1.932 -26.797 -20.781 1 91.31 386 ASN A C 1
ATOM 3200 O O . ASN A 1 386 ? -1.619 -26.109 -21.75 1 91.31 386 ASN A O 1
ATOM 3204 N N . PHE A 1 387 ? -1.873 -26.344 -19.562 1 96.06 387 PHE A N 1
ATOM 3205 C CA . PHE A 1 387 ? -1.566 -24.953 -19.281 1 96.06 387 PHE A CA 1
ATOM 3206 C C . PHE A 1 387 ? -0.064 -24.75 -19.125 1 96.06 387 PHE A C 1
ATOM 3208 O O . PHE A 1 387 ? 0.384 -23.672 -18.734 1 96.06 387 PHE A O 1
ATOM 3215 N N . CYS A 1 388 ? 0.748 -25.719 -19.422 1 93.75 388 CYS A N 1
ATOM 3216 C CA . CYS A 1 388 ? 2.193 -25.516 -19.359 1 93.75 388 CYS A CA 1
ATOM 3217 C C . CYS A 1 388 ? 2.67 -24.625 -20.484 1 93.75 388 CYS A C 1
ATOM 3219 O O . CYS A 1 388 ? 2.037 -24.547 -21.547 1 93.75 388 CYS A O 1
ATOM 3221 N N . PRO A 1 389 ? 3.9 -23.953 -20.281 1 94.81 389 PRO A N 1
ATOM 3222 C CA . PRO A 1 389 ? 4.723 -23.953 -19.062 1 94.81 389 PRO A CA 1
ATOM 3223 C C . PRO A 1 389 ? 4.145 -23.062 -17.969 1 94.81 389 PRO A C 1
ATOM 3225 O O . PRO A 1 389 ? 3.557 -22.016 -18.25 1 94.81 389 PRO A O 1
ATOM 3228 N N . ILE A 1 390 ? 4.297 -23.484 -16.734 1 95.75 390 ILE A N 1
ATOM 3229 C CA . ILE A 1 390 ? 3.83 -22.766 -15.555 1 95.75 390 ILE A CA 1
ATOM 3230 C C . ILE A 1 390 ? 5.016 -22.125 -14.836 1 95.75 390 ILE A C 1
ATOM 3232 O O . ILE A 1 390 ? 6.082 -22.719 -14.719 1 95.75 390 ILE A O 1
ATOM 3236 N N . PHE A 1 391 ? 4.871 -20.828 -14.461 1 95.06 391 PHE A N 1
ATOM 3237 C CA . PHE A 1 391 ? 5.891 -20.094 -13.719 1 95.06 391 PHE A CA 1
ATOM 3238 C C . PHE A 1 391 ? 5.27 -19.297 -12.578 1 95.06 391 PHE A C 1
ATOM 3240 O O . PHE A 1 391 ? 5.094 -18.094 -12.68 1 95.06 391 PHE A O 1
ATOM 3247 N N . LEU A 1 392 ? 4.973 -19.953 -11.469 1 94.62 392 LEU A N 1
ATOM 3248 C CA . LEU A 1 392 ? 4.426 -19.344 -10.258 1 94.62 392 LEU A CA 1
ATOM 3249 C C . LEU A 1 392 ? 5.457 -19.359 -9.133 1 94.62 392 LEU A C 1
ATOM 3251 O O . LEU A 1 392 ? 5.488 -20.281 -8.312 1 94.62 392 LEU A O 1
ATOM 3255 N N . ASN A 1 393 ? 6.215 -18.266 -8.969 1 90.06 393 ASN A N 1
ATOM 3256 C CA . ASN A 1 393 ? 7.316 -18.172 -8.016 1 90.06 393 ASN A CA 1
ATOM 3257 C C . ASN A 1 393 ? 6.941 -17.328 -6.805 1 90.06 393 ASN A C 1
ATOM 3259 O O . ASN A 1 393 ? 7.816 -16.766 -6.141 1 90.06 393 ASN A O 1
ATOM 3263 N N . GLU A 1 394 ? 5.766 -17.156 -6.562 1 88.38 394 GLU A N 1
ATOM 3264 C CA . GLU A 1 394 ? 5.285 -16.328 -5.457 1 88.38 394 GLU A CA 1
ATOM 3265 C C . GLU A 1 394 ? 5.516 -17.016 -4.113 1 88.38 394 GLU A C 1
ATOM 3267 O O . GLU A 1 394 ? 4.883 -18.031 -3.814 1 88.38 394 GLU A O 1
ATOM 3272 N N . ILE A 1 395 ? 6.598 -16.625 -3.312 1 78.12 395 ILE A N 1
ATOM 3273 C CA . ILE A 1 395 ? 6.926 -17.188 -2 1 78.12 395 ILE A CA 1
ATOM 3274 C C . ILE A 1 395 ? 6.438 -16.234 -0.908 1 78.12 395 ILE A C 1
ATOM 3276 O O . ILE A 1 395 ? 6.141 -16.656 0.21 1 78.12 395 ILE A O 1
ATOM 3280 N N . VAL A 1 396 ? 5.355 -15.539 -1.068 1 67.94 396 VAL A N 1
ATOM 3281 C CA . VAL A 1 396 ? 4.82 -14.414 -0.31 1 67.94 396 VAL A CA 1
ATOM 3282 C C . VAL A 1 396 ? 4.996 -14.672 1.186 1 67.94 396 VAL A C 1
ATOM 3284 O O . VAL A 1 396 ? 4.875 -15.812 1.646 1 67.94 396 VAL A O 1
ATOM 3287 N N . MET B 1 1 ? -26.578 13.891 -13.109 1 84.19 1 MET B N 1
ATOM 3288 C CA . MET B 1 1 ? -25.469 14.039 -12.18 1 84.19 1 MET B CA 1
ATOM 3289 C C . MET B 1 1 ? -25.672 13.188 -10.93 1 84.19 1 MET B C 1
ATOM 3291 O O . MET B 1 1 ? -26.719 13.289 -10.273 1 84.19 1 MET B O 1
ATOM 3295 N N . LYS B 1 2 ? -24.781 12.242 -10.742 1 92.94 2 LYS B N 1
ATOM 3296 C CA . LYS B 1 2 ? -24.875 11.367 -9.578 1 92.94 2 LYS B CA 1
ATOM 3297 C C . LYS B 1 2 ? -23.578 11.383 -8.773 1 92.94 2 LYS B C 1
ATOM 3299 O O . LYS B 1 2 ? -22.5 11.234 -9.336 1 92.94 2 LYS B O 1
ATOM 3304 N N . ILE B 1 3 ? -23.734 11.703 -7.453 1 96.31 3 ILE B N 1
ATOM 3305 C CA . ILE B 1 3 ? -22.594 11.602 -6.543 1 96.31 3 ILE B CA 1
ATOM 3306 C C . ILE B 1 3 ? -22.5 10.18 -5.996 1 96.31 3 ILE B C 1
ATOM 3308 O O . ILE B 1 3 ? -23.5 9.586 -5.602 1 96.31 3 ILE B O 1
ATOM 3312 N N . ARG B 1 4 ? -21.328 9.664 -6.09 1 96.94 4 ARG B N 1
ATOM 3313 C CA . ARG B 1 4 ? -21.141 8.289 -5.637 1 96.94 4 ARG B CA 1
ATOM 3314 C C . ARG B 1 4 ? -19.812 8.125 -4.898 1 96.94 4 ARG B C 1
ATOM 3316 O O . ARG B 1 4 ? -18.797 8.68 -5.309 1 96.94 4 ARG B O 1
ATOM 3323 N N . LYS B 1 5 ? -19.906 7.406 -3.795 1 97.62 5 LYS B N 1
ATOM 3324 C CA . LYS B 1 5 ? -18.688 6.906 -3.172 1 97.62 5 LYS B CA 1
ATOM 3325 C C . LYS B 1 5 ? -18.172 5.656 -3.883 1 97.62 5 LYS B C 1
ATOM 3327 O O . LYS B 1 5 ? -18.906 4.676 -4.023 1 97.62 5 LYS B O 1
ATOM 3332 N N . LEU B 1 6 ? -16.922 5.652 -4.328 1 97.44 6 LEU B N 1
ATOM 3333 C CA . LEU B 1 6 ? -16.391 4.512 -5.062 1 97.44 6 LEU B CA 1
ATOM 3334 C C . LEU B 1 6 ? -16.031 3.375 -4.113 1 97.44 6 LEU B C 1
ATOM 3336 O O . LEU B 1 6 ? -15.547 3.615 -3.004 1 97.44 6 LEU B O 1
ATOM 3340 N N . ASP B 1 7 ? -16.297 2.197 -4.676 1 93 7 ASP B N 1
ATOM 3341 C CA . ASP B 1 7 ? -15.695 1.038 -4.02 1 93 7 ASP B CA 1
ATOM 3342 C C . ASP B 1 7 ? -14.18 1.032 -4.203 1 93 7 ASP B C 1
ATOM 3344 O O . ASP B 1 7 ? -13.664 1.512 -5.215 1 93 7 ASP B O 1
ATOM 3348 N N . GLN B 1 8 ? -13.562 0.431 -3.221 1 89.38 8 GLN B N 1
ATOM 3349 C CA . GLN B 1 8 ? -12.109 0.404 -3.244 1 89.38 8 GLN B CA 1
ATOM 3350 C C . GLN B 1 8 ? -11.586 -0.158 -4.566 1 89.38 8 GLN B C 1
ATOM 3352 O O . GLN B 1 8 ? -10.594 0.333 -5.109 1 89.38 8 GLN B O 1
ATOM 3357 N N . SER B 1 9 ? -12.227 -1.094 -5.082 1 86.81 9 SER B N 1
ATOM 3358 C CA . SER B 1 9 ? -11.805 -1.74 -6.324 1 86.81 9 SER B CA 1
ATOM 3359 C C . SER B 1 9 ? -11.953 -0.8 -7.516 1 86.81 9 SER B C 1
ATOM 3361 O O . SER B 1 9 ? -11.414 -1.065 -8.594 1 86.81 9 SER B O 1
ATOM 3363 N N . GLU B 1 10 ? -12.656 0.335 -7.324 1 94.56 10 GLU B N 1
ATOM 3364 C CA . GLU B 1 10 ? -12.938 1.265 -8.414 1 94.56 10 GLU B CA 1
ATOM 3365 C C . GLU B 1 10 ? -12.031 2.492 -8.344 1 94.56 10 GLU B C 1
ATOM 3367 O O . GLU B 1 10 ? -12.078 3.354 -9.227 1 94.56 10 GLU B O 1
ATOM 3372 N N . HIS B 1 11 ? -11.203 2.547 -7.367 1 96.69 11 HIS B N 1
ATOM 3373 C CA . HIS B 1 11 ? -10.438 3.77 -7.137 1 96.69 11 HIS B CA 1
ATOM 3374 C C . HIS B 1 11 ? -9.57 4.113 -8.344 1 96.69 11 HIS B C 1
ATOM 3376 O O . HIS B 1 11 ? -9.391 5.289 -8.664 1 96.69 11 HIS B O 1
ATOM 3382 N N . GLY B 1 12 ? -9.117 3.135 -8.992 1 95.62 12 GLY B N 1
ATOM 3383 C CA . GLY B 1 12 ? -8.266 3.328 -10.156 1 95.62 12 GLY B CA 1
ATOM 3384 C C . GLY B 1 12 ? -8.953 4.062 -11.289 1 95.62 12 GLY B C 1
ATOM 3385 O O . GLY B 1 12 ? -8.297 4.656 -12.148 1 95.62 12 GLY B O 1
ATOM 3386 N N . LYS B 1 13 ? -10.258 4.098 -11.297 1 97.19 13 LYS B N 1
ATOM 3387 C CA . LYS B 1 13 ? -11.047 4.73 -12.352 1 97.19 13 LYS B CA 1
ATOM 3388 C C . LYS B 1 13 ? -10.859 6.246 -12.344 1 97.19 13 LYS B C 1
ATOM 3390 O O . LYS B 1 13 ? -11.203 6.922 -13.32 1 97.19 13 LYS B O 1
ATOM 3395 N N . THR B 1 14 ? -10.305 6.766 -11.305 1 98.44 14 THR B N 1
ATOM 3396 C CA . THR B 1 14 ? -10.156 8.211 -11.203 1 98.44 14 THR B CA 1
ATOM 3397 C C . THR B 1 14 ? -8.773 8.648 -11.68 1 98.44 14 THR B C 1
ATOM 3399 O O . THR B 1 14 ? -8.492 9.844 -11.773 1 98.44 14 THR B O 1
ATOM 3402 N N . ARG B 1 15 ? -7.906 7.703 -11.977 1 97.38 15 ARG B N 1
ATOM 3403 C CA . ARG B 1 15 ? -6.531 8.023 -12.336 1 97.38 15 ARG B CA 1
ATOM 3404 C C . ARG B 1 15 ? -6.477 8.898 -13.586 1 97.38 15 ARG B C 1
ATOM 3406 O O . ARG B 1 15 ? -5.703 9.859 -13.641 1 97.38 15 ARG B O 1
ATOM 3413 N N . SER B 1 16 ? -7.273 8.547 -14.594 1 97.5 16 SER B N 1
ATOM 3414 C CA . SER B 1 16 ? -7.266 9.305 -15.836 1 97.5 16 SER B CA 1
ATOM 3415 C C . SER B 1 16 ? -7.645 10.766 -15.602 1 97.5 16 SER B C 1
ATOM 3417 O O . SER B 1 16 ? -7.043 11.672 -16.172 1 97.5 16 SER B O 1
ATOM 3419 N N . LEU B 1 17 ? -8.664 11.023 -14.828 1 98.25 17 LEU B N 1
ATOM 3420 C CA . LEU B 1 17 ? -9.062 12.383 -14.492 1 98.25 17 LEU B CA 1
ATOM 3421 C C . LEU B 1 17 ? -7.957 13.109 -13.734 1 98.25 17 LEU B C 1
ATOM 3423 O O . LEU B 1 17 ? -7.68 14.281 -14 1 98.25 17 LEU B O 1
ATOM 3427 N N . TRP B 1 18 ? -7.297 12.398 -12.773 1 98.12 18 TRP B N 1
ATOM 3428 C CA . TRP B 1 18 ? -6.168 12.969 -12.047 1 98.12 18 TRP B CA 1
ATOM 3429 C C . TRP B 1 18 ? -5.09 13.453 -13.008 1 98.12 18 TRP B C 1
ATOM 3431 O O . TRP B 1 18 ? -4.637 14.594 -12.922 1 98.12 18 TRP B O 1
ATOM 3441 N N . GLU B 1 19 ? -4.734 12.57 -13.922 1 97.5 19 GLU B N 1
ATOM 3442 C CA . GLU B 1 19 ? -3.648 12.859 -14.852 1 97.5 19 GLU B CA 1
ATOM 3443 C C . GLU B 1 19 ? -4.016 14.008 -15.789 1 97.5 19 GLU B C 1
ATOM 3445 O O . GLU B 1 19 ? -3.154 14.797 -16.172 1 97.5 19 GLU B O 1
ATOM 3450 N N . GLN B 1 20 ? -5.25 14.102 -16.125 1 97.25 20 GLN B N 1
ATOM 3451 C CA . GLN B 1 20 ? -5.727 15.164 -17 1 97.25 20 GLN B CA 1
ATOM 3452 C C . GLN B 1 20 ? -5.68 16.516 -16.297 1 97.25 20 GLN B C 1
ATOM 3454 O O . GLN B 1 20 ? -5.289 17.516 -16.906 1 97.25 20 GLN B O 1
ATOM 3459 N N . VAL B 1 21 ? -6.09 16.578 -15.086 1 97 21 VAL B N 1
ATOM 3460 C CA . VAL B 1 21 ? -6.254 17.844 -14.375 1 97 21 VAL B CA 1
ATOM 3461 C C . VAL B 1 21 ? -4.926 18.25 -13.734 1 97 21 VAL B C 1
ATOM 3463 O O . VAL B 1 21 ? -4.566 19.438 -13.742 1 97 21 VAL B O 1
ATOM 3466 N N . PHE B 1 22 ? -4.238 17.312 -13.18 1 96.19 22 PHE B N 1
ATOM 3467 C CA . PHE B 1 22 ? -2.953 17.562 -12.547 1 96.19 22 PHE B CA 1
ATOM 3468 C C . PHE B 1 22 ? -1.808 17.078 -13.422 1 96.19 22 PHE B C 1
ATOM 3470 O O . PHE B 1 22 ? -0.988 16.266 -12.992 1 96.19 22 PHE B O 1
ATOM 3477 N N . SER B 1 23 ? -1.646 17.688 -14.531 1 93.94 23 SER B N 1
ATOM 3478 C CA . SER B 1 23 ? -0.704 17.234 -15.555 1 93.94 23 SER B CA 1
ATOM 3479 C C . SER B 1 23 ? 0.737 17.516 -15.133 1 93.94 23 SER B C 1
ATOM 3481 O O . SER B 1 23 ? 1.673 16.953 -15.703 1 93.94 23 SER B O 1
ATOM 3483 N N . GLU B 1 24 ? 0.923 18.391 -14.141 1 92 24 GLU B N 1
ATOM 3484 C CA . GLU B 1 24 ? 2.264 18.703 -13.656 1 92 24 GLU B CA 1
ATOM 3485 C C . GLU B 1 24 ? 2.826 17.594 -12.789 1 92 24 GLU B C 1
ATOM 3487 O O . GLU B 1 24 ? 4.035 17.531 -12.555 1 92 24 GLU B O 1
ATOM 3492 N N . ASP B 1 25 ? 1.955 16.766 -12.242 1 92.88 25 ASP B N 1
ATOM 3493 C CA . ASP B 1 25 ? 2.428 15.656 -11.43 1 92.88 25 ASP B CA 1
ATOM 3494 C C . ASP B 1 25 ? 3.166 14.625 -12.281 1 92.88 25 ASP B C 1
ATOM 3496 O O . ASP B 1 25 ? 2.748 14.32 -13.406 1 92.88 25 ASP B O 1
ATOM 3500 N N . SER B 1 26 ? 4.297 14.148 -11.781 1 91.38 26 SER B N 1
ATOM 3501 C CA . SER B 1 26 ? 5.051 13.141 -12.516 1 91.38 26 SER B CA 1
ATOM 3502 C C . SER B 1 26 ? 4.305 11.812 -12.555 1 91.38 26 SER B C 1
ATOM 3504 O O . SER B 1 26 ? 3.463 11.547 -11.695 1 91.38 26 SER B O 1
ATOM 3506 N N . GLN B 1 27 ? 4.582 11.047 -13.547 1 90.25 27 GLN B N 1
ATOM 3507 C CA . GLN B 1 27 ? 4.016 9.703 -13.617 1 90.25 27 GLN B CA 1
ATOM 3508 C C . GLN B 1 27 ? 4.418 8.867 -12.406 1 90.25 27 GLN B C 1
ATOM 3510 O O . GLN B 1 27 ? 3.627 8.07 -11.906 1 90.25 27 GLN B O 1
ATOM 3515 N N . GLU B 1 28 ? 5.656 9.109 -11.93 1 89.19 28 GLU B N 1
ATOM 3516 C CA . GLU B 1 28 ? 6.172 8.391 -10.773 1 89.19 28 GLU B CA 1
ATOM 3517 C C . GLU B 1 28 ? 5.344 8.68 -9.523 1 89.19 28 GLU B C 1
ATOM 3519 O O . GLU B 1 28 ? 5.016 7.773 -8.766 1 89.19 28 GLU B O 1
ATOM 3524 N N . PHE B 1 29 ? 5.004 9.883 -9.43 1 92.75 29 PHE B N 1
ATOM 3525 C CA . PHE B 1 29 ? 4.188 10.266 -8.281 1 92.75 29 PHE B CA 1
ATOM 3526 C C . PHE B 1 29 ? 2.797 9.648 -8.375 1 92.75 29 PHE B C 1
ATOM 3528 O O . PHE B 1 29 ? 2.283 9.109 -7.395 1 92.75 29 PHE B O 1
ATOM 3535 N N . VAL B 1 30 ? 2.203 9.75 -9.547 1 94.69 30 VAL B N 1
ATOM 3536 C CA . VAL B 1 30 ? 0.851 9.234 -9.727 1 94.69 30 VAL B CA 1
ATOM 3537 C C . VAL B 1 30 ? 0.842 7.723 -9.523 1 94.69 30 VAL B C 1
ATOM 3539 O O . VAL B 1 30 ? -0.093 7.172 -8.938 1 94.69 30 VAL B O 1
ATOM 3542 N N . ASP B 1 31 ? 1.877 7.082 -9.953 1 91.44 31 ASP B N 1
ATOM 3543 C CA . ASP B 1 31 ? 2.012 5.645 -9.734 1 91.44 31 ASP B CA 1
ATOM 3544 C C . ASP B 1 31 ? 2.045 5.32 -8.242 1 91.44 31 ASP B C 1
ATOM 3546 O O . ASP B 1 31 ? 1.339 4.418 -7.781 1 91.44 31 ASP B O 1
ATOM 3550 N N . TYR B 1 32 ? 2.875 6.016 -7.547 1 93.12 32 TYR B N 1
ATOM 3551 C CA . TYR B 1 32 ? 2.955 5.832 -6.102 1 93.12 32 TYR B CA 1
ATOM 3552 C C . TYR B 1 32 ? 1.595 6.047 -5.449 1 93.12 32 TYR B C 1
ATOM 3554 O O . TYR B 1 32 ? 1.147 5.227 -4.648 1 93.12 32 TYR B O 1
ATOM 3562 N N . TYR B 1 33 ? 0.962 7.152 -5.805 1 96.19 33 TYR B N 1
ATOM 3563 C CA . TYR B 1 33 ? -0.282 7.566 -5.164 1 96.19 33 TYR B CA 1
ATOM 3564 C C . TYR B 1 33 ? -1.37 6.516 -5.363 1 96.19 33 TYR B C 1
ATOM 3566 O O . TYR B 1 33 ? -2.023 6.102 -4.402 1 96.19 33 TYR B O 1
ATOM 3574 N N . TYR B 1 34 ? -1.495 6.055 -6.516 1 94.44 34 TYR B N 1
ATOM 3575 C CA . TYR B 1 34 ? -2.576 5.129 -6.828 1 94.44 34 TYR B CA 1
ATOM 3576 C C . TYR B 1 34 ? -2.221 3.707 -6.402 1 94.44 34 TYR B C 1
ATOM 3578 O O . TYR B 1 34 ? -3.092 2.84 -6.324 1 94.44 34 TYR B O 1
ATOM 3586 N N . TYR B 1 35 ? -0.952 3.537 -6.094 1 92.75 35 TYR B N 1
ATOM 3587 C CA . TYR B 1 35 ? -0.543 2.238 -5.566 1 92.75 35 TYR B CA 1
ATOM 3588 C C . TYR B 1 35 ? -0.678 2.195 -4.051 1 92.75 35 TYR B C 1
ATOM 3590 O O . TYR B 1 35 ? -1.035 1.161 -3.482 1 92.75 35 TYR B O 1
ATOM 3598 N N . ILE B 1 36 ? -0.403 3.293 -3.432 1 93.38 36 ILE B N 1
ATOM 3599 C CA . ILE B 1 36 ? -0.319 3.291 -1.976 1 93.38 36 ILE B CA 1
ATOM 3600 C C . ILE B 1 36 ? -1.539 3.996 -1.388 1 93.38 36 ILE B C 1
ATOM 3602 O O . ILE B 1 36 ? -2.352 3.373 -0.7 1 93.38 36 ILE B O 1
ATOM 3606 N N . LYS B 1 37 ? -1.802 5.191 -1.764 1 94.5 37 LYS B N 1
ATOM 3607 C CA . LYS B 1 37 ? -2.76 6.051 -1.078 1 94.5 37 LYS B CA 1
ATOM 3608 C C . LYS B 1 37 ? -4.195 5.633 -1.387 1 94.5 37 LYS B C 1
ATOM 3610 O O . LYS B 1 37 ? -5.047 5.621 -0.497 1 94.5 37 LYS B O 1
ATOM 3615 N N . THR B 1 38 ? -4.445 5.254 -2.617 1 94.94 38 THR B N 1
ATOM 3616 C CA . THR B 1 38 ? -5.828 5.004 -3.004 1 94.94 38 THR B CA 1
ATOM 3617 C C . THR B 1 38 ? -6.309 3.66 -2.457 1 94.94 38 THR B C 1
ATOM 3619 O O . THR B 1 38 ? -7.504 3.363 -2.484 1 94.94 38 THR B O 1
ATOM 3622 N N . LYS B 1 39 ? -5.426 2.936 -1.893 1 90.06 39 LYS B N 1
ATOM 3623 C CA . LYS B 1 39 ? -5.816 1.652 -1.315 1 90.06 39 LYS B CA 1
ATOM 3624 C C . LYS B 1 39 ? -6.551 1.845 0.008 1 90.06 39 LYS B C 1
ATOM 3626 O O . LYS B 1 39 ? -7.348 0.996 0.409 1 90.06 39 LYS B O 1
ATOM 3631 N N . ASP B 1 40 ? -6.328 2.982 0.619 1 89.81 40 ASP B N 1
ATOM 3632 C CA . ASP B 1 40 ? -6.898 3.174 1.948 1 89.81 40 ASP B CA 1
ATOM 3633 C C . ASP B 1 40 ? -7.762 4.434 1.997 1 89.81 40 ASP B C 1
ATOM 3635 O O . ASP B 1 40 ? -8.398 4.715 3.014 1 89.81 40 ASP B O 1
ATOM 3639 N N . ASN B 1 41 ? -7.828 5.094 0.892 1 95.81 41 ASN B N 1
ATOM 3640 C CA . ASN B 1 41 ? -8.516 6.375 1.008 1 95.81 41 ASN B CA 1
ATOM 3641 C C . ASN B 1 41 ? -9.977 6.266 0.574 1 95.81 41 ASN B C 1
ATOM 3643 O O . ASN B 1 41 ? -10.492 5.164 0.373 1 95.81 41 ASN B O 1
ATOM 3647 N N . THR B 1 42 ? -10.727 7.324 0.677 1 97.81 42 THR B N 1
ATOM 3648 C CA . THR B 1 42 ? -12.102 7.457 0.206 1 97.81 42 THR B CA 1
ATOM 3649 C C . THR B 1 42 ? -12.172 8.375 -1.01 1 97.81 42 THR B C 1
ATOM 3651 O O . THR B 1 42 ? -11.539 9.43 -1.033 1 97.81 42 THR B O 1
ATOM 3654 N N . ILE B 1 43 ? -12.891 7.918 -1.991 1 98.62 43 ILE B N 1
ATOM 3655 C CA . ILE B 1 43 ? -13.023 8.734 -3.193 1 98.62 43 ILE B CA 1
ATOM 3656 C C . ILE B 1 43 ? -14.5 8.938 -3.521 1 98.62 43 ILE B C 1
ATOM 3658 O O . ILE B 1 43 ? -15.25 7.969 -3.662 1 98.62 43 ILE B O 1
ATOM 3662 N N . TYR B 1 44 ? -14.914 10.164 -3.584 1 98.81 44 TYR B N 1
ATOM 3663 C CA . TYR B 1 44 ? -16.219 10.547 -4.109 1 98.81 44 TYR B CA 1
ATOM 3664 C C . TYR B 1 44 ? -16.109 11.055 -5.539 1 98.81 44 TYR B C 1
ATOM 3666 O O . TYR B 1 44 ? -15.164 11.781 -5.875 1 98.81 44 TYR B O 1
ATOM 3674 N N . VAL B 1 45 ? -17.109 10.656 -6.352 1 98.75 45 VAL B N 1
ATOM 3675 C CA . VAL B 1 45 ? -17.078 11.094 -7.746 1 98.75 45 VAL B CA 1
ATOM 3676 C C . VAL B 1 45 ? -18.453 11.594 -8.156 1 98.75 45 VAL B C 1
ATOM 3678 O O . VAL B 1 45 ? -19.453 11.336 -7.473 1 98.75 45 VAL B O 1
ATOM 3681 N N . ILE B 1 46 ? -18.453 12.414 -9.133 1 98.62 46 ILE B N 1
ATOM 3682 C CA . ILE B 1 46 ? -19.672 12.742 -9.883 1 98.62 46 ILE B CA 1
ATOM 3683 C C . ILE B 1 46 ? -19.594 12.125 -11.273 1 98.62 46 ILE B C 1
ATOM 3685 O O . ILE B 1 46 ? -18.656 12.383 -12.023 1 98.62 46 ILE B O 1
ATOM 3689 N N . GLU B 1 47 ? -20.516 11.312 -11.516 1 97.81 47 GLU B N 1
ATOM 3690 C CA . GLU B 1 47 ? -20.641 10.695 -12.836 1 97.81 47 GLU B CA 1
ATOM 3691 C C . GLU B 1 47 ? -21.719 11.367 -13.672 1 97.81 47 GLU B C 1
ATOM 3693 O O . GLU B 1 47 ? -22.812 11.648 -13.18 1 97.81 47 GLU B O 1
ATOM 3698 N N . GLU B 1 48 ? -21.391 11.719 -14.836 1 95.5 48 GLU B N 1
ATOM 3699 C CA . GLU B 1 48 ? -22.281 12.266 -15.859 1 95.5 48 GLU B CA 1
ATOM 3700 C C . GLU B 1 48 ? -21.875 11.797 -17.25 1 95.5 48 GLU B C 1
ATOM 3702 O O . GLU B 1 48 ? -20.672 11.719 -17.562 1 95.5 48 GLU B O 1
ATOM 3707 N N . ASP B 1 49 ? -22.875 11.383 -18.141 1 92.81 49 ASP B N 1
ATOM 3708 C CA . ASP B 1 49 ? -22.609 10.859 -19.484 1 92.81 49 ASP B CA 1
ATOM 3709 C C . ASP B 1 49 ? -21.75 9.609 -19.422 1 92.81 49 ASP B C 1
ATOM 3711 O O . ASP B 1 49 ? -20.766 9.484 -20.172 1 92.81 49 ASP B O 1
ATOM 3715 N N . ASP B 1 50 ? -21.812 8.828 -18.359 1 91.94 50 ASP B N 1
ATOM 3716 C CA . ASP B 1 50 ? -21.234 7.504 -18.172 1 91.94 50 ASP B CA 1
ATOM 3717 C C . ASP B 1 50 ? -19.734 7.594 -17.906 1 91.94 50 ASP B C 1
ATOM 3719 O O . ASP B 1 50 ? -18.984 6.652 -18.188 1 91.94 50 ASP B O 1
ATOM 3723 N N . GLU B 1 51 ? -19.312 8.758 -17.469 1 95.69 51 GLU B N 1
ATOM 3724 C CA . GLU B 1 51 ? -17.906 8.969 -17.141 1 95.69 51 GLU B CA 1
ATOM 3725 C C . GLU B 1 51 ? -17.75 9.742 -15.836 1 95.69 51 GLU B C 1
ATOM 3727 O O . GLU B 1 51 ? -18.672 10.453 -15.414 1 95.69 51 GLU B O 1
ATOM 3732 N N . ILE B 1 52 ? -16.672 9.602 -15.172 1 98.06 52 ILE B N 1
ATOM 3733 C CA . ILE B 1 52 ? -16.34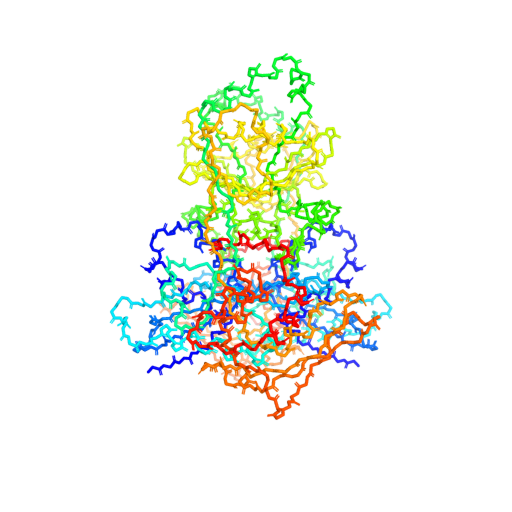4 10.391 -13.992 1 98.06 52 ILE B CA 1
ATOM 3734 C C . ILE B 1 52 ? -15.898 11.789 -14.414 1 98.06 52 ILE B C 1
ATOM 3736 O O . ILE B 1 52 ? -14.891 11.945 -15.117 1 98.06 52 ILE B O 1
ATOM 3740 N N . ARG B 1 53 ? -16.688 12.781 -14.023 1 98.44 53 ARG B N 1
ATOM 3741 C CA . ARG B 1 53 ? -16.422 14.148 -14.461 1 98.44 53 ARG B CA 1
ATOM 3742 C C . ARG B 1 53 ? -15.75 14.953 -13.352 1 98.44 53 ARG B C 1
ATOM 3744 O O . ARG B 1 53 ? -15.109 15.969 -13.625 1 98.44 53 ARG B O 1
ATOM 3751 N N . ALA B 1 54 ? -15.914 14.547 -12.117 1 98.69 54 ALA B N 1
ATOM 3752 C CA . ALA B 1 54 ? -15.312 15.219 -10.961 1 98.69 54 ALA B CA 1
ATOM 3753 C C . ALA B 1 54 ? -15 14.219 -9.859 1 98.69 54 ALA B C 1
ATOM 3755 O O . ALA B 1 54 ? -15.609 13.148 -9.781 1 98.69 54 ALA B O 1
ATOM 3756 N N . MET B 1 55 ? -13.984 14.555 -9.047 1 98.81 55 MET B N 1
ATOM 3757 C CA . MET B 1 55 ? -13.602 13.68 -7.945 1 98.81 55 MET B CA 1
ATOM 3758 C C . MET B 1 55 ? -13.133 14.492 -6.746 1 98.81 55 MET B C 1
ATOM 3760 O O . MET B 1 55 ? -12.781 15.664 -6.883 1 98.81 55 MET B O 1
ATOM 3764 N N . LEU B 1 56 ? -13.219 13.984 -5.586 1 98.81 56 LEU B N 1
ATOM 3765 C CA . LEU B 1 56 ? -12.641 14.422 -4.32 1 98.81 56 LEU B CA 1
ATOM 3766 C C . LEU B 1 56 ? -12.133 13.242 -3.51 1 98.81 56 LEU B C 1
ATOM 3768 O O . LEU B 1 56 ? -12.859 12.266 -3.293 1 98.81 56 LEU B O 1
ATOM 3772 N N . GLN B 1 57 ? -10.898 13.273 -3.129 1 98.69 57 GLN B N 1
ATOM 3773 C CA . GLN B 1 57 ? -10.305 12.156 -2.4 1 98.69 57 GLN B CA 1
ATOM 3774 C C . GLN B 1 57 ? -9.977 12.547 -0.965 1 98.69 57 GLN B C 1
ATOM 3776 O O . GLN B 1 57 ? -9.602 13.695 -0.7 1 98.69 57 GLN B O 1
ATOM 3781 N N . LEU B 1 58 ? -10.188 11.648 -0.035 1 98.69 58 LEU B N 1
ATOM 3782 C CA . LEU B 1 58 ? -9.898 11.805 1.387 1 98.69 58 LEU B CA 1
ATOM 3783 C C . LEU B 1 58 ? -8.844 10.797 1.842 1 98.69 58 LEU B C 1
ATOM 3785 O O . LEU B 1 58 ? -9.133 9.609 1.979 1 98.69 58 LEU B O 1
ATOM 3789 N N . ASN B 1 59 ? -7.656 11.305 2.072 1 97.81 59 ASN B N 1
ATOM 3790 C CA . ASN B 1 59 ? -6.633 10.453 2.672 1 97.81 59 ASN B CA 1
ATOM 3791 C C . ASN B 1 59 ? -6.762 10.414 4.191 1 97.81 59 ASN B C 1
ATOM 3793 O O . ASN B 1 59 ? -6.715 11.453 4.852 1 97.81 59 ASN B O 1
ATOM 3797 N N . PRO B 1 60 ? -6.887 9.242 4.734 1 96.69 60 PRO B N 1
ATOM 3798 C CA . PRO B 1 60 ? -7.082 9.156 6.184 1 96.69 60 PRO B CA 1
ATOM 3799 C C . PRO B 1 60 ? -5.781 9.336 6.965 1 96.69 60 PRO B C 1
ATOM 3801 O O . PRO B 1 60 ? -4.738 8.82 6.566 1 96.69 60 PRO B O 1
ATOM 3804 N N . TYR B 1 61 ? -5.852 10.086 8.031 1 97.06 61 TYR B N 1
ATOM 3805 C CA . TYR B 1 61 ? -4.754 10.258 8.977 1 97.06 61 TYR B CA 1
ATOM 3806 C C . TYR B 1 61 ? -5.23 10.062 10.406 1 97.06 61 TYR B C 1
ATOM 3808 O O . TYR B 1 61 ? -6.406 10.273 10.711 1 97.06 61 TYR B O 1
ATOM 3816 N N . GLN B 1 62 ? -4.367 9.516 11.219 1 96.75 62 GLN B N 1
ATOM 3817 C CA . GLN B 1 62 ? -4.477 9.695 12.656 1 96.75 62 GLN B CA 1
ATOM 3818 C C . GLN B 1 62 ? -3.693 10.922 13.125 1 96.75 62 GLN B C 1
ATOM 3820 O O . GLN B 1 62 ? -2.502 11.047 12.836 1 96.75 62 GLN B O 1
ATOM 3825 N N . VAL B 1 63 ? -4.371 11.797 13.805 1 98 63 VAL B N 1
ATOM 3826 C CA . VAL B 1 63 ? -3.758 13.062 14.188 1 98 63 VAL B CA 1
ATOM 3827 C C . VAL B 1 63 ? -3.752 13.188 15.711 1 98 63 VAL B C 1
ATOM 3829 O O . VAL B 1 63 ? -4.77 12.953 16.359 1 98 63 VAL B O 1
ATOM 3832 N N . LYS B 1 64 ? -2.57 13.492 16.203 1 97.56 64 LYS B N 1
ATOM 3833 C CA . LYS B 1 64 ? -2.51 13.891 17.594 1 97.56 64 LYS B CA 1
ATOM 3834 C C . LYS B 1 64 ? -3.238 15.211 17.828 1 97.56 64 LYS B C 1
ATOM 3836 O O . LYS B 1 64 ? -3.037 16.172 17.078 1 97.56 64 LYS B O 1
ATOM 3841 N N . LEU B 1 65 ? -4.117 15.227 18.719 1 96.56 65 LEU B N 1
ATOM 3842 C CA . LEU B 1 65 ? -4.812 16.422 19.188 1 96.56 65 LEU B CA 1
ATOM 3843 C C . LEU B 1 65 ? -4.668 16.562 20.703 1 96.56 65 LEU B C 1
ATOM 3845 O O . LEU B 1 65 ? -5.5 16.062 21.469 1 96.56 65 LEU B O 1
ATOM 3849 N N . GLN B 1 66 ? -3.547 17.25 21.031 1 93.25 66 GLN B N 1
ATOM 3850 C CA . GLN B 1 66 ? -3.133 17.359 22.422 1 93.25 66 GLN B CA 1
ATOM 3851 C C . GLN B 1 66 ? -2.865 15.984 23.031 1 93.25 66 GLN B C 1
ATOM 3853 O O . GLN B 1 66 ? -1.966 15.273 22.578 1 93.25 66 GLN B O 1
ATOM 3858 N N . GLU B 1 67 ? -3.762 15.445 23.891 1 90.69 67 GLU B N 1
ATOM 3859 C CA . GLU B 1 67 ? -3.479 14.18 24.547 1 90.69 67 GLU B CA 1
ATOM 3860 C C . GLU B 1 67 ? -4.23 13.031 23.891 1 90.69 67 GLU B C 1
ATOM 3862 O O . GLU B 1 67 ? -4.082 11.867 24.281 1 90.69 67 GLU B O 1
ATOM 3867 N N . SER B 1 68 ? -4.934 13.406 22.891 1 94.12 68 SER B N 1
ATOM 3868 C CA . SER B 1 68 ? -5.727 12.391 22.203 1 94.12 68 SER B CA 1
ATOM 3869 C C . SER B 1 68 ? -5.223 12.164 20.781 1 94.12 68 SER B C 1
ATOM 3871 O O . SER B 1 68 ? -4.375 12.914 20.281 1 94.12 68 SER B O 1
ATOM 3873 N N . VAL B 1 69 ? -5.598 11.062 20.234 1 96.69 69 VAL B N 1
ATOM 3874 C CA . VAL B 1 69 ? -5.414 10.773 18.828 1 96.69 69 VAL B CA 1
ATOM 3875 C C . VAL B 1 69 ? -6.777 10.633 18.141 1 96.69 69 VAL B C 1
ATOM 3877 O O . VAL B 1 69 ? -7.637 9.883 18.609 1 96.69 69 VAL B O 1
ATOM 3880 N N . VAL B 1 70 ? -6.984 11.383 17.094 1 97.75 70 VAL B N 1
ATOM 3881 C CA . VAL B 1 70 ? -8.281 11.375 16.422 1 97.75 70 VAL B CA 1
ATOM 3882 C C . VAL B 1 70 ? -8.094 11.133 14.93 1 97.75 70 VAL B C 1
ATOM 3884 O O . VAL B 1 70 ? -7.059 11.477 14.367 1 97.75 70 VAL B O 1
ATOM 3887 N N . PRO B 1 71 ? -9.109 10.492 14.273 1 97.56 71 PRO B N 1
ATOM 3888 C CA . PRO B 1 71 ? -9.07 10.422 12.812 1 97.56 71 PRO B CA 1
ATOM 3889 C C . PRO B 1 71 ? -9.32 11.766 12.141 1 97.56 71 PRO B C 1
ATOM 3891 O O . PRO B 1 71 ? -10.125 12.562 12.625 1 97.56 71 PRO B O 1
ATOM 3894 N N . SER B 1 72 ? -8.648 12.031 11.133 1 98.25 72 SER B N 1
ATOM 3895 C CA . SER B 1 72 ? -8.867 13.219 10.305 1 98.25 72 SER B CA 1
ATOM 3896 C C . SER B 1 72 ? -8.5 12.953 8.852 1 98.25 72 SER B C 1
ATOM 3898 O O . SER B 1 72 ? -7.473 12.336 8.57 1 98.25 72 SER B O 1
ATOM 3900 N N . ASP B 1 73 ? -9.344 13.398 7.945 1 98.38 73 ASP B N 1
ATOM 3901 C CA . ASP B 1 73 ? -9.109 13.188 6.52 1 98.38 73 ASP B CA 1
ATOM 3902 C C . ASP B 1 73 ? -8.383 14.383 5.902 1 98.38 73 ASP B C 1
ATOM 3904 O O . ASP B 1 73 ? -8.703 15.531 6.199 1 98.38 73 ASP B O 1
ATOM 3908 N N . TYR B 1 74 ? -7.434 14.078 5.152 1 98.44 74 TYR B N 1
ATOM 3909 C CA . TYR B 1 74 ? -6.801 15.062 4.285 1 98.44 74 TYR B CA 1
ATOM 3910 C C . TYR B 1 74 ? -7.492 15.133 2.93 1 98.44 74 TYR B C 1
ATOM 3912 O O . TYR B 1 74 ? -7.504 14.148 2.184 1 98.44 74 TYR B O 1
ATOM 3920 N N . ILE B 1 75 ? -8.102 16.25 2.65 1 98.5 75 ILE B N 1
ATOM 3921 C CA . ILE B 1 75 ? -8.789 16.422 1.378 1 98.5 75 ILE B CA 1
ATOM 3922 C C . ILE B 1 75 ? -7.773 16.719 0.276 1 98.5 75 ILE B C 1
ATOM 3924 O O . ILE B 1 75 ? -6.98 17.656 0.388 1 98.5 75 ILE B O 1
ATOM 3928 N N . VAL B 1 76 ? -7.809 15.906 -0.752 1 97.81 76 VAL B N 1
ATOM 3929 C CA . VAL B 1 76 ? -6.855 16.031 -1.847 1 97.81 76 VAL B CA 1
ATOM 3930 C C . VAL B 1 76 ? -7.484 15.539 -3.146 1 97.81 76 VAL B C 1
ATOM 3932 O O . VAL B 1 76 ? -8.57 14.953 -3.133 1 97.81 76 VAL B O 1
ATOM 3935 N N . GLY B 1 77 ? -6.871 15.805 -4.246 1 97.12 77 GLY B N 1
ATOM 3936 C CA . GLY B 1 77 ? -7.355 15.305 -5.523 1 97.12 77 GLY B CA 1
ATOM 3937 C C . GLY B 1 77 ? -8.727 15.844 -5.895 1 97.12 77 GLY B C 1
ATOM 3938 O O . GLY B 1 77 ? -9.586 15.102 -6.371 1 97.12 77 GLY B O 1
ATOM 3939 N N . VAL B 1 78 ? -8.93 17.078 -5.5 1 97.88 78 VAL B N 1
ATOM 3940 C CA . VAL B 1 78 ? -10.172 17.734 -5.891 1 97.88 78 VAL B CA 1
ATOM 3941 C C . VAL B 1 78 ? -10.07 18.203 -7.34 1 97.88 78 VAL B C 1
ATOM 3943 O O . VAL B 1 78 ? -9.297 19.125 -7.645 1 97.88 78 VAL B O 1
ATOM 3946 N N . ALA B 1 79 ? -10.859 17.516 -8.203 1 97.69 79 ALA B N 1
ATOM 3947 C CA . ALA B 1 79 ? -10.703 17.797 -9.625 1 97.69 79 ALA B CA 1
ATOM 3948 C C . ALA B 1 79 ? -12.039 17.703 -10.352 1 97.69 79 ALA B C 1
ATOM 3950 O O . ALA B 1 79 ? -12.875 16.859 -10.023 1 97.69 79 ALA B O 1
ATOM 3951 N N . THR B 1 80 ? -12.266 18.594 -11.234 1 97.94 80 THR B N 1
ATOM 3952 C CA . THR B 1 80 ? -13.375 18.578 -12.18 1 97.94 80 THR B CA 1
ATOM 3953 C C . THR B 1 80 ? -12.859 18.75 -13.609 1 97.94 80 THR B C 1
ATOM 3955 O O . THR B 1 80 ? -12.023 19.609 -13.883 1 97.94 80 THR B O 1
ATOM 3958 N N . GLN B 1 81 ? -13.344 17.859 -14.43 1 97.56 81 GLN B N 1
ATOM 3959 C CA . GLN B 1 81 ? -12.992 18 -15.836 1 97.56 81 GLN B CA 1
ATOM 3960 C C . GLN B 1 81 ? -13.281 19.406 -16.344 1 97.56 81 GLN B C 1
ATOM 3962 O O . GLN B 1 81 ? -14.312 19.984 -16 1 97.56 81 GLN B O 1
ATOM 3967 N N . ALA B 1 82 ? -12.438 19.922 -17.234 1 96.69 82 ALA B N 1
ATOM 3968 C CA . ALA B 1 82 ? -12.453 21.328 -17.656 1 96.69 82 ALA B CA 1
ATOM 3969 C C . ALA B 1 82 ? -13.82 21.703 -18.219 1 96.69 82 ALA B C 1
ATOM 3971 O O . ALA B 1 82 ? -14.375 22.75 -17.859 1 96.69 82 ALA B O 1
ATOM 3972 N N . GLU B 1 83 ? -14.383 20.875 -19.047 1 95.94 83 GLU B N 1
ATOM 3973 C CA . GLU B 1 83 ? -15.641 21.156 -19.734 1 95.94 83 GLU B CA 1
ATOM 3974 C C . GLU B 1 83 ? -16.828 21.125 -18.781 1 95.94 83 GLU B C 1
ATOM 3976 O O . GLU B 1 83 ? -17.906 21.609 -19.109 1 95.94 83 GLU B O 1
ATOM 3981 N N . TYR B 1 84 ? -16.609 20.688 -17.594 1 96.44 84 TYR B N 1
ATOM 3982 C CA . TYR B 1 84 ? -17.719 20.5 -16.656 1 96.44 84 TYR B CA 1
ATOM 3983 C C . TYR B 1 84 ? -17.562 21.422 -15.453 1 96.44 84 TYR B C 1
ATOM 3985 O O . TYR B 1 84 ? -18.281 21.297 -14.469 1 96.44 84 TYR B O 1
ATOM 3993 N N . ARG B 1 85 ? -16.641 22.375 -15.516 1 95.69 85 ARG B N 1
ATOM 3994 C CA . ARG B 1 85 ? -16.422 23.312 -14.422 1 95.69 85 ARG B CA 1
ATOM 3995 C C . ARG B 1 85 ? -17.516 24.391 -14.398 1 95.69 85 ARG B C 1
ATOM 3997 O O . ARG B 1 85 ? -18.234 24.562 -15.375 1 95.69 85 ARG B O 1
ATOM 4004 N N . GLY B 1 86 ? -17.672 24.953 -13.219 1 94.38 86 GLY B N 1
ATOM 4005 C CA . GLY B 1 86 ? -18.656 26.016 -13.07 1 94.38 86 GLY B CA 1
ATOM 4006 C C . GLY B 1 86 ? -20.062 25.5 -12.867 1 94.38 86 GLY B C 1
ATOM 4007 O O . GLY B 1 86 ? -21.031 26.266 -12.961 1 94.38 86 GLY B O 1
ATOM 4008 N N . ARG B 1 87 ? -20.172 24.25 -12.594 1 95.25 87 ARG B N 1
ATOM 4009 C CA . ARG B 1 87 ? -21.484 23.641 -12.453 1 95.25 87 ARG B CA 1
ATOM 4010 C C . ARG B 1 87 ? -21.781 23.297 -10.992 1 95.25 87 ARG B C 1
ATOM 4012 O O . ARG B 1 87 ? -22.812 22.688 -10.688 1 95.25 87 ARG B O 1
ATOM 4019 N N . GLY B 1 88 ? -20.875 23.625 -10.156 1 95.75 88 GLY B N 1
ATOM 4020 C CA . GLY B 1 88 ? -21.078 23.375 -8.742 1 95.75 88 GLY B CA 1
ATOM 4021 C C . GLY B 1 88 ? -20.641 21.984 -8.312 1 95.75 88 GLY B C 1
ATOM 4022 O O . GLY B 1 88 ? -21 21.516 -7.223 1 95.75 88 GLY B O 1
ATOM 4023 N N . TYR B 1 89 ? -19.875 21.281 -9.133 1 97.31 89 TYR B N 1
ATOM 4024 C CA . TYR B 1 89 ? -19.484 19.906 -8.836 1 97.31 89 TYR B CA 1
ATOM 4025 C C . TYR B 1 89 ? -18.562 19.844 -7.629 1 97.31 89 TYR B C 1
ATOM 4027 O O . TYR B 1 89 ? -18.766 19.031 -6.723 1 97.31 89 TYR B O 1
ATOM 4035 N N . MET B 1 90 ? -17.594 20.672 -7.562 1 96.5 90 MET B N 1
ATOM 4036 C CA . MET B 1 90 ? -16.688 20.703 -6.422 1 96.5 90 MET B CA 1
ATOM 4037 C C . MET B 1 90 ? -17.438 20.969 -5.125 1 96.5 90 MET B C 1
ATOM 4039 O O . MET B 1 90 ? -17.219 20.297 -4.121 1 96.5 90 MET B O 1
ATOM 4043 N N . ARG B 1 91 ? -18.297 21.953 -5.188 1 96.88 91 ARG B N 1
ATOM 4044 C CA . ARG B 1 91 ? -19.125 22.281 -4.023 1 96.88 91 ARG B CA 1
ATOM 4045 C C . ARG B 1 91 ? -19.906 21.062 -3.541 1 96.88 91 ARG B C 1
ATOM 4047 O O . ARG B 1 91 ? -19.906 20.75 -2.348 1 96.88 91 ARG B O 1
ATOM 4054 N N . ASN B 1 92 ? -20.547 20.438 -4.461 1 97.88 92 ASN B N 1
ATOM 4055 C CA . ASN B 1 92 ? -21.375 19.281 -4.113 1 97.88 92 ASN B CA 1
ATOM 4056 C C . ASN B 1 92 ? -20.531 18.156 -3.494 1 97.88 92 ASN B C 1
ATOM 4058 O O . ASN B 1 92 ? -20.953 17.531 -2.516 1 97.88 92 ASN B O 1
ATOM 4062 N N . LEU B 1 93 ? -19.391 17.922 -4.078 1 98.56 93 LEU B N 1
ATOM 4063 C CA . LEU B 1 93 ? -18.516 16.875 -3.559 1 98.56 93 LEU B CA 1
ATOM 4064 C C . LEU B 1 93 ? -18 17.25 -2.172 1 98.56 93 LEU B C 1
ATOM 4066 O O . LEU B 1 93 ? -17.953 16.406 -1.275 1 98.56 93 LEU B O 1
ATOM 4070 N N . LEU B 1 94 ? -17.609 18.484 -2.01 1 98.38 94 LEU B N 1
ATOM 4071 C CA . LEU B 1 94 ? -17.062 18.953 -0.74 1 98.38 94 LEU B CA 1
ATOM 4072 C C . LEU B 1 94 ? -18.109 18.859 0.366 1 98.38 94 LEU B C 1
ATOM 4074 O O . LEU B 1 94 ? -17.828 18.359 1.459 1 98.38 94 LEU B O 1
ATOM 4078 N N . ILE B 1 95 ? -19.297 19.297 0.104 1 98.31 95 ILE B N 1
ATOM 4079 C CA . ILE B 1 95 ? -20.375 19.266 1.088 1 98.31 95 ILE B CA 1
ATOM 4080 C C . ILE B 1 95 ? -20.703 17.812 1.433 1 98.31 95 ILE B C 1
ATOM 4082 O O . ILE B 1 95 ? -20.906 17.484 2.604 1 98.31 95 ILE B O 1
ATOM 4086 N N . HIS B 1 96 ? -20.734 17 0.423 1 98.31 96 HIS B N 1
ATOM 4087 C CA . HIS B 1 96 ? -21 15.594 0.657 1 98.31 96 HIS B CA 1
ATOM 4088 C C . HIS B 1 96 ? -19.938 14.977 1.562 1 98.31 96 HIS B C 1
ATOM 4090 O O . HIS B 1 96 ? -20.266 14.227 2.488 1 98.31 96 HIS B O 1
ATOM 4096 N N . ALA B 1 97 ? -18.703 15.242 1.282 1 98.62 97 ALA B N 1
ATOM 4097 C CA . ALA B 1 97 ? -17.609 14.734 2.096 1 98.62 97 ALA B CA 1
ATOM 4098 C C . ALA B 1 97 ? -17.734 15.211 3.543 1 98.62 97 ALA B C 1
ATOM 4100 O O . ALA B 1 97 ? -17.578 14.414 4.473 1 98.62 97 ALA B O 1
ATOM 4101 N N . LEU B 1 98 ? -18.047 16.469 3.729 1 98.81 98 LEU B N 1
ATOM 4102 C CA . LEU B 1 98 ? -18.188 17.031 5.066 1 98.81 98 LEU B CA 1
ATOM 4103 C C . LEU B 1 98 ? -19.328 16.359 5.82 1 98.81 98 LEU B C 1
ATOM 4105 O O . LEU B 1 98 ? -19.203 16.047 7.008 1 98.81 98 LEU B O 1
ATOM 4109 N N . GLN B 1 99 ? -20.375 16.125 5.148 1 98.62 99 GLN B N 1
ATOM 4110 C CA . GLN B 1 99 ? -21.531 15.477 5.77 1 98.62 99 GLN B CA 1
ATOM 4111 C C . GLN B 1 99 ? -21.188 14.047 6.184 1 98.62 99 GLN B C 1
ATOM 4113 O O . GLN B 1 99 ? -21.562 13.602 7.27 1 98.62 99 GLN B O 1
ATOM 4118 N N . ASP B 1 100 ? -20.516 13.375 5.289 1 98.38 100 ASP B N 1
ATOM 4119 C CA . ASP B 1 100 ? -20.094 12.023 5.621 1 98.38 100 ASP B CA 1
ATOM 4120 C C . ASP B 1 100 ? -19.141 12.023 6.816 1 98.38 100 ASP B C 1
ATOM 4122 O O . ASP B 1 100 ? -19.266 11.18 7.711 1 98.38 100 ASP B O 1
ATOM 4126 N N . GLN B 1 101 ? -18.219 12.906 6.82 1 98.62 101 GLN B N 1
ATOM 4127 C CA . GLN B 1 101 ? -17.281 13.039 7.93 1 98.62 101 GLN B CA 1
ATOM 4128 C C . GLN B 1 101 ? -18 13.352 9.234 1 98.62 101 GLN B C 1
ATOM 4130 O O . GLN B 1 101 ? -17.625 12.852 10.297 1 98.62 101 GLN B O 1
ATOM 4135 N N . TYR B 1 102 ? -19.016 14.172 9.125 1 98.75 102 TYR B N 1
ATOM 4136 C CA . TYR B 1 102 ? -19.812 14.5 10.297 1 98.75 102 TYR B CA 1
ATOM 4137 C C . TYR B 1 102 ? -20.484 13.25 10.859 1 98.75 102 TYR B C 1
ATOM 4139 O O . TYR B 1 102 ? -20.5 13.047 12.078 1 98.75 102 TYR B O 1
ATOM 4147 N N . SER B 1 103 ? -21.016 12.453 9.977 1 98.25 103 SER B N 1
ATOM 4148 C CA . SER B 1 103 ? -21.688 11.227 10.391 1 98.25 103 SER B CA 1
ATOM 4149 C C . SER B 1 103 ? -20.734 10.273 11.086 1 98.25 103 SER B C 1
ATOM 4151 O O . SER B 1 103 ? -21.141 9.469 11.922 1 98.25 103 SER B O 1
ATOM 4153 N N . GLN B 1 104 ? -19.484 10.406 10.82 1 97.62 104 GLN B N 1
ATOM 4154 C CA . GLN B 1 104 ? -18.453 9.562 11.43 1 97.62 104 GLN B CA 1
ATOM 4155 C C . GLN B 1 104 ? -17.875 10.219 12.68 1 97.62 104 GLN B C 1
ATOM 4157 O O . GLN B 1 104 ? -16.938 9.703 13.273 1 97.62 104 GLN B O 1
ATOM 4162 N N . LYS B 1 105 ? -18.344 11.398 13.016 1 98.06 105 LYS B N 1
ATOM 4163 C CA . LYS B 1 105 ? -17.953 12.164 14.195 1 98.06 105 LYS B CA 1
ATOM 4164 C C . LYS B 1 105 ? -16.484 12.594 14.117 1 98.06 105 LYS B C 1
ATOM 4166 O O . LYS B 1 105 ? -15.789 12.602 15.133 1 98.06 105 LYS B O 1
ATOM 4171 N N . MET B 1 106 ? -16.031 12.828 12.93 1 98.5 106 MET B N 1
ATOM 4172 C CA . MET B 1 106 ? -14.688 13.352 12.75 1 98.5 106 MET B CA 1
ATOM 4173 C C . MET B 1 106 ? -14.594 14.789 13.258 1 98.5 106 MET B C 1
ATOM 4175 O O . MET B 1 106 ? -15.398 15.641 12.867 1 98.5 106 MET B O 1
ATOM 4179 N N . PRO B 1 107 ? -13.641 15.094 14.07 1 98.62 107 PRO B N 1
ATOM 4180 C CA . PRO B 1 107 ? -13.609 16.438 14.664 1 98.62 107 PRO B CA 1
ATOM 4181 C C . PRO B 1 107 ? -13.297 17.531 13.641 1 98.62 107 PRO B C 1
ATOM 4183 O O . PRO B 1 107 ? -13.891 18.609 13.68 1 98.62 107 PRO B O 1
ATOM 4186 N N . PHE B 1 108 ? -12.352 17.266 12.797 1 98.81 108 PHE B N 1
ATOM 4187 C CA . PHE B 1 108 ? -11.961 18.25 11.789 1 98.81 108 PHE B CA 1
ATOM 4188 C C . PHE B 1 108 ? -11.344 17.562 10.578 1 98.81 108 PHE B C 1
ATOM 4190 O O . PHE B 1 108 ? -11.039 16.375 10.617 1 98.81 108 PHE B O 1
ATOM 4197 N N . THR B 1 109 ? -11.273 18.234 9.484 1 98.81 109 THR B N 1
ATOM 4198 C CA . THR B 1 109 ? -10.578 17.828 8.266 1 98.81 109 THR B CA 1
ATOM 4199 C C . THR B 1 109 ? -9.633 18.922 7.789 1 98.81 109 THR B C 1
ATOM 4201 O O . THR B 1 109 ? -9.688 20.047 8.281 1 98.81 109 THR B O 1
ATOM 4204 N N . PHE B 1 110 ? -8.648 18.562 7.039 1 98.56 110 PHE B N 1
ATOM 4205 C CA . PHE B 1 110 ? -7.656 19.562 6.656 1 98.56 110 PHE B CA 1
ATOM 4206 C C . PHE B 1 110 ? -7.191 19.344 5.223 1 98.56 110 PHE B C 1
ATOM 4208 O O . PHE B 1 110 ? -7.496 18.312 4.617 1 98.56 110 PHE B O 1
ATOM 4215 N N . LEU B 1 111 ? -6.602 20.375 4.586 1 98.38 111 LEU B N 1
ATOM 4216 C CA . LEU B 1 111 ? -6.125 20.344 3.207 1 98.38 111 LEU B CA 1
ATOM 4217 C C . LEU B 1 111 ? -5.031 21.391 2.988 1 98.38 111 LEU B C 1
ATOM 4219 O O . LEU B 1 111 ? -4.84 22.281 3.82 1 98.38 111 LEU B O 1
ATOM 4223 N N . MET B 1 112 ? -4.266 21.219 2.004 1 97.5 112 MET B N 1
ATOM 4224 C CA . MET B 1 112 ? -3.395 22.25 1.438 1 97.5 112 MET B CA 1
ATOM 4225 C C . MET B 1 112 ? -4.012 22.844 0.182 1 97.5 112 MET B C 1
ATOM 4227 O O . MET B 1 112 ? -4.023 22.219 -0.876 1 97.5 112 MET B O 1
ATOM 4231 N N . PRO B 1 113 ? -4.441 24.047 0.265 1 96.19 113 PRO B N 1
ATOM 4232 C CA . PRO B 1 113 ? -5.195 24.609 -0.854 1 96.19 113 PRO B CA 1
ATOM 4233 C C . PRO B 1 113 ? -4.297 25.062 -2.008 1 96.19 113 PRO B C 1
ATOM 4235 O O . PRO B 1 113 ? -3.219 25.609 -1.776 1 96.19 113 PRO B O 1
ATOM 4238 N N . ALA B 1 114 ? -4.793 24.781 -3.211 1 89.62 114 ALA B N 1
ATOM 4239 C CA . ALA B 1 114 ? -4.172 25.438 -4.359 1 89.62 114 ALA B CA 1
ATOM 4240 C C . ALA B 1 114 ? -4.391 26.953 -4.316 1 89.62 114 ALA B C 1
ATOM 4242 O O . ALA B 1 114 ? -3.498 27.719 -4.664 1 89.62 114 ALA B O 1
ATOM 4243 N N . ALA B 1 115 ? -5.582 27.266 -3.889 1 91.88 115 ALA B N 1
ATOM 4244 C CA . ALA B 1 115 ? -5.969 28.656 -3.682 1 91.88 115 ALA B CA 1
ATOM 4245 C C . ALA B 1 115 ? -6.922 28.797 -2.496 1 91.88 115 ALA B C 1
ATOM 4247 O O . ALA B 1 115 ? -7.945 28.109 -2.432 1 91.88 115 ALA B O 1
ATOM 4248 N N . GLU B 1 116 ? -6.523 29.672 -1.683 1 93.38 116 GLU B N 1
ATOM 4249 C CA . GLU B 1 116 ? -7.289 29.906 -0.46 1 93.38 116 GLU B CA 1
ATOM 4250 C C . GLU B 1 116 ? -8.75 30.203 -0.773 1 93.38 116 GLU B C 1
ATOM 4252 O O . GLU B 1 116 ? -9.648 29.719 -0.086 1 93.38 116 GLU B O 1
ATOM 4257 N N . ALA B 1 117 ? -8.969 31.016 -1.769 1 95.19 117 ALA B N 1
ATOM 4258 C CA . ALA B 1 117 ? -10.281 31.547 -2.111 1 95.19 117 ALA B CA 1
ATOM 4259 C C . ALA B 1 117 ? -11.266 30.438 -2.445 1 95.19 117 ALA B C 1
ATOM 4261 O O . ALA B 1 117 ? -12.477 30.594 -2.301 1 95.19 117 ALA B O 1
ATOM 4262 N N . ILE B 1 118 ? -10.742 29.328 -2.838 1 94.81 118 ILE B N 1
ATOM 4263 C CA . ILE B 1 118 ? -11.57 28.188 -3.236 1 94.81 118 ILE B CA 1
ATOM 4264 C C . ILE B 1 118 ? -12.258 27.594 -2.01 1 94.81 118 ILE B C 1
ATOM 4266 O O . ILE B 1 118 ? -13.406 27.156 -2.09 1 94.81 118 ILE B O 1
ATOM 4270 N N . TYR B 1 119 ? -11.641 27.672 -0.868 1 97.81 119 TYR B N 1
ATOM 4271 C CA . TYR B 1 119 ? -12.133 26.891 0.264 1 97.81 119 TYR B CA 1
ATOM 4272 C C . TYR B 1 119 ? -12.672 27.812 1.358 1 97.81 119 TYR B C 1
ATOM 4274 O O . TYR B 1 119 ? -13.375 27.344 2.266 1 97.81 119 TYR B O 1
ATOM 4282 N N . TYR B 1 120 ? -12.414 29.094 1.231 1 96.94 120 TYR B N 1
ATOM 4283 C CA . TYR B 1 120 ? -12.852 30.078 2.219 1 96.94 120 TYR B CA 1
ATOM 4284 C C . TYR B 1 120 ? -14.367 30.047 2.379 1 96.94 120 TYR B C 1
ATOM 4286 O O . TYR B 1 120 ? -14.883 30.094 3.498 1 96.94 120 TYR B O 1
ATOM 4294 N N . PRO B 1 121 ? -15.164 29.953 1.255 1 97 121 PRO B N 1
ATOM 4295 C CA . PRO B 1 121 ? -16.625 29.922 1.378 1 97 121 PRO B CA 1
ATOM 4296 C C . PRO B 1 121 ? -17.141 28.703 2.127 1 97 121 PRO B C 1
ATOM 4298 O O . PRO B 1 121 ? -18.297 28.672 2.539 1 97 121 PRO B O 1
ATOM 4301 N N . TYR B 1 122 ? -16.312 27.75 2.285 1 98.19 122 TYR B N 1
ATOM 4302 C CA . TYR B 1 122 ? -16.719 26.516 2.951 1 98.19 122 TYR B CA 1
ATOM 4303 C C . TYR B 1 122 ? -16.156 26.453 4.363 1 98.19 122 TYR B C 1
ATOM 4305 O O . TYR B 1 122 ? -16.094 25.375 4.957 1 98.19 122 TYR B O 1
ATOM 4313 N N . ASP B 1 123 ? -15.633 27.594 4.824 1 98.12 123 ASP B N 1
ATOM 4314 C CA . ASP B 1 123 ? -15.258 27.844 6.211 1 98.12 123 ASP B CA 1
ATOM 4315 C C . ASP B 1 123 ? -13.961 27.141 6.574 1 98.12 123 ASP B C 1
ATOM 4317 O O . ASP B 1 123 ? -13.734 26.797 7.738 1 98.12 123 ASP B O 1
ATOM 4321 N N . PHE B 1 124 ? -13.164 26.828 5.566 1 98.69 124 PHE B N 1
ATOM 4322 C CA . PHE B 1 124 ? -11.773 26.453 5.828 1 98.69 124 PHE B CA 1
ATOM 4323 C C . PHE B 1 124 ? -10.945 27.688 6.18 1 98.69 124 PHE B C 1
ATOM 4325 O O . PHE B 1 124 ? -11.148 28.766 5.617 1 98.69 124 PHE B O 1
ATOM 4332 N N . ARG B 1 125 ? -10.008 27.469 7.094 1 98.25 125 ARG B N 1
ATOM 4333 C CA . ARG B 1 125 ? -9.117 28.562 7.477 1 98.25 125 ARG B CA 1
ATOM 4334 C C . ARG B 1 125 ? -7.688 28.062 7.672 1 98.25 125 ARG B C 1
ATOM 4336 O O . ARG B 1 125 ? -7.477 26.953 8.148 1 98.25 125 ARG B O 1
ATOM 4343 N N . PHE B 1 126 ? -6.707 28.922 7.32 1 97.62 126 PHE B N 1
ATOM 4344 C CA . PHE B 1 126 ? -5.312 28.578 7.57 1 97.62 126 PHE B CA 1
ATOM 4345 C C . PHE B 1 126 ? -5.043 28.453 9.062 1 97.62 126 PHE B C 1
ATOM 4347 O O . PHE B 1 126 ? -5.562 29.234 9.867 1 97.62 126 PHE B O 1
ATOM 4354 N N . VAL B 1 127 ? -4.309 27.422 9.383 1 96.81 127 VAL B N 1
ATOM 4355 C CA . VAL B 1 127 ? -3.988 27.25 10.789 1 96.81 127 VAL B CA 1
ATOM 4356 C C . VAL B 1 127 ? -2.5 26.938 10.945 1 96.81 127 VAL B C 1
ATOM 4358 O O . VAL B 1 127 ? -1.97 26.953 12.062 1 96.81 127 VAL B O 1
ATOM 4361 N N . TYR B 1 128 ? -1.824 26.672 9.875 1 95.31 128 TYR B N 1
ATOM 4362 C CA . TYR B 1 128 ? -0.417 26.281 9.914 1 95.31 128 TYR B CA 1
ATOM 4363 C C . TYR B 1 128 ? 0.389 27.062 8.883 1 95.31 128 TYR B C 1
ATOM 4365 O O . TYR B 1 128 ? 0.065 27.062 7.695 1 95.31 128 TYR B O 1
ATOM 4373 N N . GLU B 1 129 ? 1.38 27.766 9.414 1 93.19 129 GLU B N 1
ATOM 4374 C CA . GLU B 1 129 ? 2.359 28.453 8.578 1 93.19 129 GLU B CA 1
ATOM 4375 C C . GLU B 1 129 ? 3.695 27.719 8.57 1 93.19 129 GLU B C 1
ATOM 4377 O O . GLU B 1 129 ? 4.301 27.5 9.625 1 93.19 129 GLU B O 1
ATOM 4382 N N . GLN B 1 130 ? 4.117 27.312 7.426 1 92.88 130 GLN B N 1
ATOM 4383 C CA . GLN B 1 130 ? 5.344 26.547 7.293 1 92.88 130 GLN B CA 1
ATOM 4384 C C . GLN B 1 130 ? 6.562 27.453 7.199 1 92.88 130 GLN B C 1
ATOM 4386 O O . GLN B 1 130 ? 6.566 28.422 6.43 1 92.88 130 GLN B O 1
ATOM 4391 N N . LYS B 1 131 ? 7.535 27.219 7.988 1 91.56 131 LYS B N 1
ATOM 4392 C CA . LYS B 1 131 ? 8.805 27.922 7.891 1 91.56 131 LYS B CA 1
ATOM 4393 C C . LYS B 1 131 ? 9.625 27.422 6.703 1 91.56 131 LYS B C 1
ATOM 4395 O O . LYS B 1 131 ? 9.844 26.219 6.559 1 91.56 131 LYS B O 1
ATOM 4400 N N . GLN B 1 132 ? 10.023 28.328 5.875 1 92.38 132 GLN B N 1
ATOM 4401 C CA . GLN B 1 132 ? 10.773 28 4.668 1 92.38 132 GLN B CA 1
ATOM 4402 C C . GLN B 1 132 ? 12.039 28.844 4.566 1 92.38 132 GLN B C 1
ATOM 4404 O O . GLN B 1 132 ? 12.055 30 4.957 1 92.38 132 GLN B O 1
ATOM 4409 N N . ILE B 1 133 ? 13.078 28.234 4.059 1 90.81 133 ILE B N 1
ATOM 4410 C CA . ILE B 1 133 ? 14.305 28.969 3.807 1 90.81 133 ILE B CA 1
ATOM 4411 C C . ILE B 1 133 ? 14.961 28.453 2.527 1 90.81 133 ILE B C 1
ATOM 4413 O O . ILE B 1 133 ? 14.828 27.281 2.18 1 90.81 133 ILE B O 1
ATOM 4417 N N . GLU B 1 134 ? 15.477 29.297 1.812 1 90.88 134 GLU B N 1
ATOM 4418 C CA . GLU B 1 134 ? 16.281 28.969 0.638 1 90.88 134 GLU B CA 1
ATOM 4419 C C . GLU B 1 134 ? 17.766 29.234 0.889 1 90.88 134 GLU B C 1
ATOM 4421 O O . GLU B 1 134 ? 18.141 30.328 1.301 1 90.88 134 GLU B O 1
ATOM 4426 N N . LEU B 1 135 ? 18.547 28.234 0.605 1 88.62 135 LEU B N 1
ATOM 4427 C CA . LEU B 1 135 ? 19.969 28.312 0.871 1 88.62 135 LEU B CA 1
ATOM 4428 C C . LEU B 1 135 ? 20.781 28.141 -0.415 1 88.62 135 LEU B C 1
ATOM 4430 O O . LEU B 1 135 ? 20.312 27.5 -1.36 1 88.62 135 LEU B O 1
ATOM 4434 N N . ASP B 1 136 ? 21.875 28.812 -0.402 1 87.12 136 ASP B N 1
ATOM 4435 C CA . ASP B 1 136 ? 22.734 28.734 -1.576 1 87.12 136 ASP B CA 1
ATOM 4436 C C . ASP B 1 136 ? 24.156 28.344 -1.187 1 87.12 136 ASP B C 1
ATOM 4438 O O . ASP B 1 136 ? 24.391 27.891 -0.06 1 87.12 136 ASP B O 1
ATOM 4442 N N . GLU B 1 137 ? 25.047 28.484 -2.199 1 87.31 137 GLU B N 1
ATOM 4443 C CA . GLU B 1 137 ? 26.422 28.062 -2.014 1 87.31 137 GLU B CA 1
ATOM 4444 C C . GLU B 1 137 ? 27.109 28.875 -0.914 1 87.31 137 GLU B C 1
ATOM 4446 O O . GLU B 1 137 ? 27.953 28.359 -0.186 1 87.31 137 GLU B O 1
ATOM 4451 N N . ALA B 1 138 ? 26.781 30.094 -0.787 1 83.88 138 ALA B N 1
ATOM 4452 C CA . ALA B 1 138 ? 27.391 30.953 0.218 1 83.88 138 ALA B CA 1
ATOM 4453 C C . ALA B 1 138 ? 27.141 30.422 1.626 1 83.88 138 ALA B C 1
ATOM 4455 O O . ALA B 1 138 ? 28.031 30.469 2.479 1 83.88 138 ALA B O 1
ATOM 4456 N N . PHE B 1 139 ? 25.984 29.906 1.824 1 84.25 139 PHE B N 1
ATOM 4457 C CA . PHE B 1 139 ? 25.641 29.344 3.127 1 84.25 139 PHE B CA 1
ATOM 4458 C C . PHE B 1 139 ? 26.5 28.141 3.449 1 84.25 139 PHE B C 1
ATOM 4460 O O . PHE B 1 139 ? 27.078 28.047 4.539 1 84.25 139 PHE B O 1
ATOM 4467 N N . PHE B 1 140 ? 26.656 27.281 2.58 1 86.19 140 PHE B N 1
ATOM 4468 C CA . PHE B 1 140 ? 27.359 26.031 2.832 1 86.19 140 PHE B CA 1
ATOM 4469 C C . PHE B 1 140 ? 28.875 26.25 2.871 1 86.19 140 PHE B C 1
ATOM 4471 O O . PHE B 1 140 ? 29.578 25.578 3.617 1 86.19 140 PHE B O 1
ATOM 4478 N N . SER B 1 141 ? 29.328 27.188 2.119 1 83.81 141 SER B N 1
ATOM 4479 C CA . SER B 1 141 ? 30.75 27.547 2.146 1 83.81 141 SER B CA 1
ATOM 4480 C C . SER B 1 141 ? 31.125 28.188 3.469 1 83.81 141 SER B C 1
ATOM 4482 O O . SER B 1 141 ? 32.219 27.922 4.008 1 83.81 141 SER B O 1
ATOM 4484 N N . ALA B 1 142 ? 30.266 29 3.938 1 78.62 142 ALA B N 1
ATOM 4485 C CA . ALA B 1 142 ? 30.516 29.688 5.203 1 78.62 142 ALA B CA 1
ATOM 4486 C C . ALA B 1 142 ? 30.578 28.688 6.359 1 78.62 142 ALA B C 1
ATOM 4488 O O . ALA B 1 142 ? 31.359 28.875 7.297 1 78.62 142 ALA B O 1
ATOM 4489 N N . ARG B 1 143 ? 29.859 27.734 6.312 1 77.38 143 ARG B N 1
ATOM 4490 C CA . ARG B 1 143 ? 29.797 26.734 7.379 1 77.38 143 ARG B CA 1
ATOM 4491 C C . ARG B 1 143 ? 31.031 25.844 7.363 1 77.38 143 ARG B C 1
ATOM 4493 O O . ARG B 1 143 ? 31.484 25.375 8.414 1 77.38 143 ARG B O 1
ATOM 4500 N N . LYS B 1 144 ? 31.516 25.516 6.191 1 71.56 144 LYS B N 1
ATOM 4501 C CA . LYS B 1 144 ? 32.75 24.75 6.074 1 71.56 144 LYS B CA 1
ATOM 4502 C C . LYS B 1 144 ? 33.938 25.5 6.656 1 71.56 144 LYS B C 1
ATOM 4504 O O . LYS B 1 144 ? 34.844 24.906 7.246 1 71.56 144 LYS B O 1
ATOM 4509 N N . GLU B 1 145 ? 34 26.766 6.449 1 62.5 145 GLU B N 1
ATOM 4510 C CA . GLU B 1 145 ? 35.094 27.609 6.941 1 62.5 145 GLU B CA 1
ATOM 4511 C C . GLU B 1 145 ? 35 27.797 8.453 1 62.5 145 GLU B C 1
ATOM 4513 O O . GLU B 1 145 ? 36.031 27.828 9.141 1 62.5 145 GLU B O 1
ATOM 4518 N N . TYR B 1 146 ? 33.875 28.062 8.82 1 52.62 146 TYR B N 1
ATOM 4519 C CA . TYR B 1 146 ? 33.656 28.281 10.25 1 52.62 146 TYR B CA 1
ATOM 4520 C C . TYR B 1 146 ? 34.125 27.062 11.047 1 52.62 146 TYR B C 1
ATOM 4522 O O . TYR B 1 146 ? 34.625 27.203 12.172 1 52.62 146 TYR B O 1
ATOM 4530 N N . LYS B 1 147 ? 33.875 25.859 10.656 1 53.41 147 LYS B N 1
ATOM 4531 C CA . LYS B 1 147 ? 34.188 24.641 11.414 1 53.41 147 LYS B CA 1
ATOM 4532 C C . LYS B 1 147 ? 35.625 24.234 11.227 1 53.41 147 LYS B C 1
ATOM 4534 O O . LYS B 1 147 ? 36.031 23.141 11.641 1 53.41 147 LYS B O 1
ATOM 4539 N N . ASN B 1 148 ? 36.438 24.75 10.375 1 47.22 148 ASN B N 1
ATOM 4540 C CA . ASN B 1 148 ? 37.875 24.469 10.477 1 47.22 148 ASN B CA 1
ATOM 4541 C C . ASN B 1 148 ? 38.344 24.453 11.93 1 47.22 148 ASN B C 1
ATOM 4543 O O . ASN B 1 148 ? 39.281 23.734 12.281 1 47.22 148 ASN B O 1
ATOM 4547 N N . ASP B 1 149 ? 37.812 25.328 12.727 1 45.38 149 ASP B N 1
ATOM 4548 C CA . ASP B 1 149 ? 38.312 25.141 14.078 1 45.38 149 ASP B CA 1
ATOM 4549 C C . ASP B 1 149 ? 37.625 23.953 14.766 1 45.38 149 ASP B C 1
ATOM 4551 O O . ASP B 1 149 ? 38.281 23.078 15.305 1 45.38 149 ASP B O 1
ATOM 4555 N N . GLU B 1 150 ? 36.406 24.094 15.195 1 42.94 150 GLU B N 1
ATOM 4556 C CA . GLU B 1 150 ? 35.688 23.094 15.977 1 42.94 150 GLU B CA 1
ATOM 4557 C C . GLU B 1 150 ? 35.094 22.016 15.086 1 42.94 150 GLU B C 1
ATOM 4559 O O . GLU B 1 150 ? 34.812 20.906 15.547 1 42.94 150 GLU B O 1
ATOM 4564 N N . TYR B 1 151 ? 34.719 22.25 13.93 1 42.84 151 TYR B N 1
ATOM 4565 C CA . TYR B 1 151 ? 34.031 21.281 13.07 1 42.84 151 TYR B CA 1
ATOM 4566 C C . TYR B 1 151 ? 35.031 20.266 12.508 1 42.84 151 TYR B C 1
ATOM 4568 O O . TYR B 1 151 ? 34.625 19.266 11.898 1 42.84 151 TYR B O 1
ATOM 4576 N N . ARG B 1 152 ? 36.344 20.688 12.305 1 43.53 152 ARG B N 1
ATOM 4577 C CA . ARG B 1 152 ? 37.312 19.688 11.883 1 43.53 152 ARG B CA 1
ATOM 4578 C C . ARG B 1 152 ? 37.25 18.438 12.742 1 43.53 152 ARG B C 1
ATOM 4580 O O . ARG B 1 152 ? 37.688 17.359 12.336 1 43.53 152 ARG B O 1
ATOM 4587 N N . ASN B 1 153 ? 36.844 18.703 13.93 1 46.59 153 ASN B N 1
ATOM 4588 C CA . ASN B 1 153 ? 36.875 17.516 14.781 1 46.59 153 ASN B CA 1
ATOM 4589 C C . ASN B 1 153 ? 35.656 16.641 14.555 1 46.59 153 ASN B C 1
ATOM 4591 O O . ASN B 1 153 ? 35.469 15.641 15.258 1 46.59 153 ASN B O 1
ATOM 4595 N N . ILE B 1 154 ? 34.531 17.172 14.109 1 49.06 154 ILE B N 1
ATOM 4596 C CA . ILE B 1 154 ? 33.5 16.203 13.734 1 49.06 154 ILE B CA 1
ATOM 4597 C C . ILE B 1 154 ? 34.062 15.289 12.633 1 49.06 154 ILE B C 1
ATOM 4599 O O . ILE B 1 154 ? 34.25 15.734 11.5 1 49.06 154 ILE B O 1
ATOM 4603 N N . SER B 1 155 ? 34.969 14.547 12.805 1 46 155 SER B N 1
ATOM 4604 C CA . SER B 1 155 ? 35.531 13.609 11.859 1 46 155 SER B CA 1
ATOM 4605 C C . SER B 1 155 ? 34.469 13.023 10.93 1 46 155 SER B C 1
ATOM 4607 O O . SER B 1 155 ? 33.531 12.414 11.398 1 46 155 SER B O 1
ATOM 4609 N N . GLN B 1 156 ? 34.188 13.719 9.75 1 52 156 GLN B N 1
ATOM 4610 C CA . GLN B 1 156 ? 33.438 13.109 8.664 1 52 156 GLN B CA 1
ATOM 4611 C C . GLN B 1 156 ? 33.438 11.586 8.781 1 52 156 GLN B C 1
ATOM 4613 O O . GLN B 1 156 ? 32.469 10.93 8.336 1 52 156 GLN B O 1
ATOM 4618 N N . GLU B 1 157 ? 34.531 11.133 9.305 1 54.06 157 GLU B N 1
ATOM 4619 C CA . GLU B 1 157 ? 34.688 9.688 9.359 1 54.06 157 GLU B CA 1
ATOM 4620 C C . GLU B 1 157 ? 33.625 9.047 10.258 1 54.06 157 GLU B C 1
ATOM 4622 O O . GLU B 1 157 ? 33.281 7.871 10.094 1 54.06 157 GLU B O 1
ATOM 4627 N N . ARG B 1 158 ? 33.094 9.961 11.109 1 61.19 158 ARG B N 1
ATOM 4628 C CA . ARG B 1 158 ? 32.219 9.36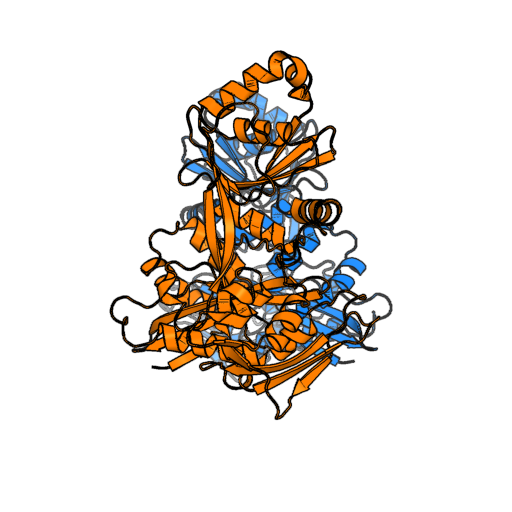7 12.109 1 61.19 158 ARG B CA 1
ATOM 4629 C C . ARG B 1 158 ? 30.75 9.531 11.719 1 61.19 158 ARG B C 1
ATOM 4631 O O . ARG B 1 158 ? 29.875 8.969 12.375 1 61.19 158 ARG B O 1
ATOM 4638 N N . ILE B 1 159 ? 30.438 10.32 10.617 1 70.69 159 ILE B N 1
ATOM 4639 C CA . ILE B 1 159 ? 29.062 10.555 10.18 1 70.69 159 ILE B CA 1
ATOM 4640 C C . ILE B 1 159 ? 28.688 9.547 9.094 1 70.69 159 ILE B C 1
ATOM 4642 O O . ILE B 1 159 ? 29.375 9.445 8.07 1 70.69 159 ILE B O 1
ATOM 4646 N N . VAL B 1 160 ? 27.766 8.781 9.555 1 84.94 160 VAL B N 1
ATOM 4647 C CA . VAL B 1 160 ? 27.188 7.879 8.555 1 84.94 160 VAL B CA 1
ATOM 4648 C C . VAL B 1 160 ? 25.75 8.281 8.258 1 84.94 160 VAL B C 1
ATOM 4650 O O . VAL B 1 160 ? 24.953 8.484 9.172 1 84.94 160 VAL B O 1
ATOM 4653 N N . ASP B 1 161 ? 25.516 8.789 7.004 1 92.31 161 ASP B N 1
ATOM 4654 C CA . ASP B 1 161 ? 24.125 9.016 6.617 1 92.31 161 ASP B CA 1
ATOM 4655 C C . ASP B 1 161 ? 23.75 8.164 5.41 1 92.31 161 ASP B C 1
ATOM 4657 O O . ASP B 1 161 ? 24.609 7.797 4.605 1 92.31 161 ASP B O 1
ATOM 4661 N N . ARG B 1 162 ? 22.562 7.746 5.441 1 92.38 162 ARG B N 1
ATOM 4662 C CA . ARG B 1 162 ? 22.047 6.934 4.348 1 92.38 162 ARG B CA 1
ATOM 4663 C C . ARG B 1 162 ? 20.547 7.129 4.188 1 92.38 162 ARG B C 1
ATOM 4665 O O . ARG B 1 162 ? 19.875 7.633 5.094 1 92.38 162 ARG B O 1
ATOM 4672 N N . ASP B 1 163 ? 20.062 6.762 3.055 1 92.88 163 ASP B N 1
ATOM 4673 C CA . ASP B 1 163 ? 18.609 6.754 2.848 1 92.88 163 ASP B CA 1
ATOM 4674 C C . ASP B 1 163 ? 17.953 5.641 3.652 1 92.88 163 ASP B C 1
ATOM 4676 O O . ASP B 1 163 ? 18.5 4.547 3.781 1 92.88 163 ASP B O 1
ATOM 4680 N N . ALA B 1 164 ? 16.781 5.965 4.117 1 93.5 164 ALA B N 1
ATOM 4681 C CA . ALA B 1 164 ? 15.984 4.977 4.832 1 93.5 164 ALA B CA 1
ATOM 4682 C C . ALA B 1 164 ? 15.445 3.916 3.879 1 93.5 164 ALA B C 1
ATOM 4684 O O . ALA B 1 164 ? 15.062 4.227 2.748 1 93.5 164 ALA B O 1
ATOM 4685 N N . ARG B 1 165 ? 15.516 2.713 4.34 1 86.75 165 ARG B N 1
ATOM 4686 C CA . ARG B 1 165 ? 14.789 1.613 3.715 1 86.75 165 ARG B CA 1
ATOM 4687 C C . ARG B 1 165 ? 13.422 1.423 4.359 1 86.75 165 ARG B C 1
ATOM 4689 O O . ARG B 1 165 ? 13.148 1.972 5.43 1 86.75 165 ARG B O 1
ATOM 4696 N N . PHE B 1 166 ? 12.625 0.657 3.717 1 85.81 166 PHE B N 1
ATOM 4697 C CA . PHE B 1 166 ? 11.266 0.402 4.18 1 85.81 166 PHE B CA 1
ATOM 4698 C C . PHE B 1 166 ? 11.273 -0.084 5.625 1 85.81 166 PHE B C 1
ATOM 4700 O O . PHE B 1 166 ? 10.438 0.341 6.434 1 85.81 166 PHE B O 1
ATOM 4707 N N . MET B 1 167 ? 12.219 -0.835 6.02 1 86.12 167 MET B N 1
ATOM 4708 C CA . MET B 1 167 ? 12.273 -1.462 7.336 1 86.12 167 MET B CA 1
ATOM 4709 C C . MET B 1 167 ? 12.773 -0.475 8.391 1 86.12 167 MET B C 1
ATOM 4711 O O . MET B 1 167 ? 12.656 -0.731 9.586 1 86.12 167 MET B O 1
ATOM 4715 N N . ASP B 1 168 ? 13.234 0.662 7.977 1 92.75 168 ASP B N 1
ATOM 4716 C CA . ASP B 1 168 ? 13.742 1.661 8.914 1 92.75 168 ASP B CA 1
ATOM 4717 C C . ASP B 1 168 ? 12.594 2.471 9.516 1 92.75 168 ASP B C 1
ATOM 4719 O O . ASP B 1 168 ? 12.805 3.246 10.453 1 92.75 168 ASP B O 1
ATOM 4723 N N . ALA B 1 169 ? 11.383 2.295 9.039 1 94.69 169 ALA B N 1
ATOM 4724 C CA . ALA B 1 169 ? 10.234 3.107 9.438 1 94.69 169 ALA B CA 1
ATOM 4725 C C . ALA B 1 169 ? 9.992 3.014 10.938 1 94.69 169 ALA B C 1
ATOM 4727 O O . ALA B 1 169 ? 9.703 4.02 11.586 1 94.69 169 ALA B O 1
ATOM 4728 N N . GLY B 1 170 ? 10.094 1.816 11.469 1 94.06 170 GLY B N 1
ATOM 4729 C CA . GLY B 1 170 ? 9.922 1.651 12.906 1 94.06 170 GLY B CA 1
ATOM 4730 C C . GLY B 1 170 ? 10.938 2.424 13.719 1 94.06 170 GLY B C 1
ATOM 4731 O O . GLY B 1 170 ? 10.594 3.031 14.734 1 94.06 170 GLY B O 1
ATOM 4732 N N . LYS B 1 171 ? 12.148 2.336 13.273 1 95.31 171 LYS B N 1
ATOM 4733 C CA . LYS B 1 171 ? 13.234 3.057 13.945 1 95.31 171 LYS B CA 1
ATOM 4734 C C . LYS B 1 171 ? 13 4.562 13.891 1 95.31 171 LYS B C 1
ATOM 4736 O O . LYS B 1 171 ? 13.234 5.266 14.883 1 95.31 171 LYS B O 1
ATOM 4741 N N . MET B 1 172 ? 12.555 5.062 12.805 1 97.62 172 MET B N 1
ATOM 4742 C CA . MET B 1 172 ? 12.25 6.48 12.648 1 97.62 172 MET B CA 1
ATOM 4743 C C . MET B 1 172 ? 11.109 6.891 13.57 1 97.62 172 MET B C 1
ATOM 4745 O O . MET B 1 172 ? 11.18 7.93 14.234 1 97.62 172 MET B O 1
ATOM 4749 N N . ALA B 1 173 ? 10.094 6.082 13.609 1 97.44 173 ALA B N 1
ATOM 4750 C CA . ALA B 1 173 ? 8.953 6.355 14.477 1 97.44 173 ALA B CA 1
ATOM 4751 C C . ALA B 1 173 ? 9.375 6.414 15.938 1 97.44 173 ALA B C 1
ATOM 4753 O O . ALA B 1 173 ? 8.945 7.309 16.672 1 97.44 173 ALA B O 1
ATOM 4754 N N . ALA B 1 174 ? 10.188 5.465 16.328 1 97.56 174 ALA B N 1
ATOM 4755 C CA . ALA B 1 174 ? 10.68 5.426 17.703 1 97.56 174 ALA B CA 1
ATOM 4756 C C . ALA B 1 174 ? 11.508 6.664 18.016 1 97.56 174 ALA B C 1
ATOM 4758 O O . ALA B 1 174 ? 11.398 7.23 19.109 1 97.56 174 ALA B O 1
ATOM 4759 N N . PHE B 1 175 ? 12.32 7.039 17.094 1 98.25 175 PHE B N 1
ATOM 4760 C CA . PHE B 1 175 ? 13.172 8.219 17.234 1 98.25 175 PHE B CA 1
ATOM 4761 C C . PHE B 1 175 ? 12.32 9.461 17.484 1 98.25 175 PHE B C 1
ATOM 4763 O O . PHE B 1 175 ? 12.609 10.242 18.391 1 98.25 175 PHE B O 1
ATOM 4770 N N . VAL B 1 176 ? 11.297 9.625 16.719 1 97.69 176 VAL B N 1
ATOM 4771 C CA . VAL B 1 176 ? 10.445 10.805 16.828 1 97.69 176 VAL B CA 1
ATOM 4772 C C . VAL B 1 176 ? 9.633 10.742 18.125 1 97.69 176 VAL B C 1
ATOM 4774 O O . VAL B 1 176 ? 9.484 11.75 18.828 1 97.69 176 VAL B O 1
ATOM 4777 N N . GLU B 1 177 ? 9.102 9.633 18.484 1 96.88 177 GLU B N 1
ATOM 4778 C CA . GLU B 1 177 ? 8.328 9.461 19.703 1 96.88 177 GLU B CA 1
ATOM 4779 C C . GLU B 1 177 ? 9.172 9.789 20.938 1 96.88 177 GLU B C 1
ATOM 4781 O O . GLU B 1 177 ? 8.703 10.469 21.859 1 96.88 177 GLU B O 1
ATOM 4786 N N . GLU B 1 178 ? 10.336 9.344 20.891 1 97.44 178 GLU B N 1
ATOM 4787 C CA . GLU B 1 178 ? 11.227 9.492 22.047 1 97.44 178 GLU B CA 1
ATOM 4788 C C . GLU B 1 178 ? 11.688 10.938 22.188 1 97.44 178 GLU B C 1
ATOM 4790 O O . GLU B 1 178 ? 11.875 11.422 23.312 1 97.44 178 GLU B O 1
ATOM 4795 N N . ASN B 1 179 ? 11.867 11.602 21.078 1 97.12 179 ASN B N 1
ATOM 4796 C CA . ASN B 1 179 ? 12.609 12.852 21.172 1 97.12 179 ASN B CA 1
ATOM 4797 C C . ASN B 1 179 ? 11.734 14.055 20.828 1 97.12 179 ASN B C 1
ATOM 4799 O O . ASN B 1 179 ? 12.062 15.188 21.172 1 97.12 179 ASN B O 1
ATOM 4803 N N . PHE B 1 180 ? 10.57 13.812 20.188 1 95.44 180 PHE B N 1
ATOM 4804 C CA . PHE B 1 180 ? 9.828 14.969 19.672 1 95.44 180 PHE B CA 1
ATOM 4805 C C . PHE B 1 180 ? 8.352 14.844 20 1 95.44 180 PHE B C 1
ATOM 4807 O O . PHE B 1 180 ? 7.539 15.648 19.531 1 95.44 180 PHE B O 1
ATOM 4814 N N . SER B 1 181 ? 7.918 13.891 20.75 1 92.19 181 SER B N 1
ATOM 4815 C CA . SER B 1 181 ? 6.512 13.602 21 1 92.19 181 SER B CA 1
ATOM 4816 C C . SER B 1 181 ? 5.82 14.773 21.688 1 92.19 181 SER B C 1
ATOM 4818 O O . SER B 1 181 ? 4.617 14.984 21.516 1 92.19 181 SER B O 1
ATOM 4820 N N . ASP B 1 182 ? 6.535 15.594 22.375 1 92.75 182 ASP B N 1
ATOM 4821 C CA . ASP B 1 182 ? 5.926 16.656 23.172 1 92.75 182 ASP B CA 1
ATOM 4822 C C . ASP B 1 182 ? 6.062 18.016 22.484 1 92.75 182 ASP B C 1
ATOM 4824 O O . ASP B 1 182 ? 5.633 19.031 23.016 1 92.75 182 ASP B O 1
ATOM 4828 N N . CYS B 1 183 ? 6.559 18.031 21.266 1 93.06 183 CYS B N 1
ATOM 4829 C CA . CYS B 1 183 ? 6.855 19.281 20.594 1 93.06 183 CYS B CA 1
ATOM 4830 C C . CYS B 1 183 ? 5.586 19.922 20.031 1 93.06 183 CYS B C 1
ATOM 4832 O O . CYS B 1 183 ? 5.508 21.141 19.891 1 93.06 183 CYS B O 1
ATOM 4834 N N . TRP B 1 184 ? 4.609 19.109 19.703 1 94.75 184 TRP B N 1
ATOM 4835 C CA . TRP B 1 184 ? 3.434 19.625 19.016 1 94.75 184 TRP B CA 1
ATOM 4836 C C . TRP B 1 184 ? 2.152 19.062 19.625 1 94.75 184 TRP B C 1
ATOM 4838 O O . TRP B 1 184 ? 2.133 17.938 20.094 1 94.75 184 TRP B O 1
ATOM 4848 N N . ASN B 1 185 ? 1.108 19.891 19.562 1 95.75 185 ASN B N 1
ATOM 4849 C CA . ASN B 1 185 ? -0.205 19.469 20.031 1 95.75 185 ASN B CA 1
ATOM 4850 C C . ASN B 1 185 ? -1.056 18.891 18.906 1 95.75 185 ASN B C 1
ATOM 4852 O O . ASN B 1 185 ? -2.008 18.156 19.156 1 95.75 185 ASN B O 1
ATOM 4856 N N . VAL B 1 186 ? -0.785 19.344 17.719 1 97.31 186 VAL B N 1
ATOM 4857 C CA . VAL B 1 186 ? -1.459 18.828 16.531 1 97.31 186 VAL B CA 1
ATOM 4858 C C . VAL B 1 186 ? -0.424 18.391 15.492 1 97.31 186 VAL B C 1
ATOM 4860 O O . VAL B 1 186 ? 0.367 19.219 15.016 1 97.31 186 VAL B O 1
ATOM 4863 N N . VAL B 1 187 ? -0.377 17.156 15.195 1 97.19 187 VAL B N 1
ATOM 4864 C CA . VAL B 1 187 ? 0.576 16.594 14.258 1 97.19 187 VAL B CA 1
ATOM 4865 C C . VAL B 1 187 ? 0.083 15.219 13.789 1 97.19 187 VAL B C 1
ATOM 4867 O O . VAL B 1 187 ? -0.548 14.484 14.555 1 97.19 187 VAL B O 1
ATOM 4870 N N . ALA B 1 188 ? 0.254 14.93 12.508 1 97.19 188 ALA B N 1
ATOM 4871 C CA . ALA B 1 188 ? -0.019 13.562 12.086 1 97.19 188 ALA B CA 1
ATOM 4872 C C . ALA B 1 188 ? 0.803 12.562 12.891 1 97.19 188 ALA B C 1
ATOM 4874 O O . ALA B 1 188 ? 1.997 12.766 13.117 1 97.19 188 ALA B O 1
ATOM 4875 N N . LEU B 1 189 ? 0.128 11.57 13.32 1 96.62 189 LEU B N 1
ATOM 4876 C CA . LEU B 1 189 ? 0.81 10.578 14.141 1 96.62 189 LEU B CA 1
ATOM 4877 C C . LEU B 1 189 ? 2.002 9.984 13.391 1 96.62 189 LEU B C 1
ATOM 4879 O O . LEU B 1 189 ? 1.857 9.5 12.273 1 96.62 189 LEU B O 1
ATOM 4883 N N . ARG B 1 190 ? 3.131 10.047 14.039 1 96.31 190 ARG B N 1
ATOM 4884 C CA . ARG B 1 190 ? 4.383 9.602 13.438 1 96.31 190 ARG B CA 1
ATOM 4885 C C . ARG B 1 190 ? 4.688 8.156 13.812 1 96.31 190 ARG B C 1
ATOM 4887 O O . ARG B 1 190 ? 5.688 7.879 14.477 1 96.31 190 ARG B O 1
ATOM 4894 N N . ASN B 1 191 ? 3.922 7.246 13.344 1 94.44 191 ASN B N 1
ATOM 4895 C CA . ASN B 1 191 ? 4.164 5.824 13.57 1 94.44 191 ASN B CA 1
ATOM 4896 C C . ASN B 1 191 ? 4.883 5.18 12.383 1 94.44 191 ASN B C 1
ATOM 4898 O O . ASN B 1 191 ? 5.281 5.871 11.445 1 94.44 191 ASN B O 1
ATOM 4902 N N . ALA B 1 192 ? 5.129 3.902 12.484 1 93.69 192 ALA B N 1
ATOM 4903 C CA . ALA B 1 192 ? 5.879 3.191 11.453 1 93.69 192 ALA B CA 1
ATOM 4904 C C . ALA B 1 192 ? 5.176 3.281 10.102 1 93.69 192 ALA B C 1
ATOM 4906 O O . ALA B 1 192 ? 5.824 3.475 9.07 1 93.69 192 ALA B O 1
ATOM 4907 N N . GLN B 1 193 ? 3.869 3.15 10.086 1 92.62 193 GLN B N 1
ATOM 4908 C CA . GLN B 1 193 ? 3.104 3.213 8.852 1 92.62 193 GLN B CA 1
ATOM 4909 C C . GLN B 1 193 ? 3.238 4.582 8.188 1 92.62 193 GLN B C 1
ATOM 4911 O O . GLN B 1 193 ? 3.32 4.68 6.961 1 92.62 193 GLN B O 1
ATOM 4916 N N . TYR B 1 194 ? 3.256 5.609 9.039 1 95.94 194 TYR B N 1
ATOM 4917 C CA . TYR B 1 194 ? 3.455 6.961 8.531 1 95.94 194 TYR B CA 1
ATOM 4918 C C . TYR B 1 194 ? 4.777 7.074 7.777 1 95.94 194 TYR B C 1
ATOM 4920 O O . TYR B 1 194 ? 4.82 7.582 6.656 1 95.94 194 TYR B O 1
ATOM 4928 N N . TYR B 1 195 ? 5.809 6.559 8.328 1 96.44 195 TYR B N 1
ATOM 4929 C CA . TYR B 1 195 ? 7.129 6.715 7.734 1 96.44 195 TYR B CA 1
ATOM 4930 C C . TYR B 1 195 ? 7.316 5.754 6.562 1 96.44 195 TYR B C 1
ATOM 4932 O O . TYR B 1 195 ? 8.031 6.066 5.605 1 96.44 195 TYR B O 1
ATOM 4940 N N . GLN B 1 196 ? 6.684 4.586 6.59 1 93.25 196 GLN B N 1
ATOM 4941 C CA . GLN B 1 196 ? 6.68 3.729 5.41 1 93.25 196 GLN B CA 1
ATOM 4942 C C . GLN B 1 196 ? 6.102 4.457 4.199 1 93.25 196 GLN B C 1
ATOM 4944 O O . GLN B 1 196 ? 6.684 4.426 3.115 1 93.25 196 GLN B O 1
ATOM 4949 N N . THR B 1 197 ? 5.035 5.125 4.438 1 95.06 197 THR B N 1
ATOM 4950 C CA . THR B 1 197 ? 4.398 5.895 3.375 1 95.06 197 THR B CA 1
ATOM 4951 C C . THR B 1 197 ? 5.301 7.035 2.916 1 95.06 197 THR B C 1
ATOM 4953 O O . THR B 1 197 ? 5.449 7.27 1.715 1 95.06 197 THR B O 1
ATOM 4956 N N . GLN B 1 198 ? 5.902 7.691 3.854 1 95.69 198 GLN B N 1
ATOM 4957 C CA . GLN B 1 198 ? 6.746 8.836 3.525 1 95.69 198 GLN B CA 1
ATOM 4958 C C . GLN B 1 198 ? 7.965 8.398 2.715 1 95.69 198 GLN B C 1
ATOM 4960 O O . GLN B 1 198 ? 8.398 9.117 1.81 1 95.69 198 GLN B O 1
ATOM 4965 N N . ILE B 1 199 ? 8.562 7.289 3.082 1 94 199 ILE B N 1
ATOM 4966 C CA . ILE B 1 199 ? 9.711 6.762 2.355 1 94 199 ILE B CA 1
ATOM 4967 C C . ILE B 1 199 ? 9.344 6.555 0.888 1 94 199 ILE B C 1
ATOM 4969 O O . ILE B 1 199 ? 10.062 7.004 -0.008 1 94 199 ILE B O 1
ATOM 4973 N N . LEU B 1 200 ? 8.203 5.949 0.693 1 92.62 200 LEU B N 1
ATOM 4974 C CA . LEU B 1 200 ? 7.77 5.652 -0.668 1 92.62 200 LEU B CA 1
ATOM 4975 C C . LEU B 1 200 ? 7.375 6.93 -1.405 1 92.62 200 LEU B C 1
ATOM 4977 O O . LEU B 1 200 ? 7.656 7.074 -2.596 1 92.62 200 LEU B O 1
ATOM 4981 N N . GLU B 1 201 ? 6.762 7.801 -0.698 1 94.31 201 GLU B N 1
ATOM 4982 C CA . GLU B 1 201 ? 6.383 9.078 -1.288 1 94.31 201 GLU B CA 1
ATOM 4983 C C . GLU B 1 201 ? 7.605 9.852 -1.773 1 94.31 201 GLU B C 1
ATOM 4985 O O . GLU B 1 201 ? 7.629 10.344 -2.902 1 94.31 201 GLU B O 1
ATOM 4990 N N . GLN B 1 202 ? 8.57 9.938 -0.972 1 94 202 GLN B N 1
ATOM 4991 C CA . GLN B 1 202 ? 9.766 10.703 -1.323 1 94 202 GLN B CA 1
ATOM 4992 C C . GLN B 1 202 ? 10.531 10.023 -2.459 1 94 202 GLN B C 1
ATOM 4994 O O . GLN B 1 202 ? 11.148 10.703 -3.283 1 94 202 GLN B O 1
ATOM 4999 N N . GLN B 1 203 ? 10.508 8.734 -2.492 1 90 203 GLN B N 1
ATOM 5000 C CA . GLN B 1 203 ? 11.133 8.023 -3.604 1 90 203 GLN B CA 1
ATOM 5001 C C . GLN B 1 203 ? 10.477 8.391 -4.93 1 90 203 GLN B C 1
ATOM 5003 O O . GLN B 1 203 ? 11.156 8.508 -5.953 1 90 203 GLN B O 1
ATOM 5008 N N . SER B 1 204 ? 9.219 8.578 -4.871 1 90.31 204 SER B N 1
ATOM 5009 C CA . SER B 1 204 ? 8.492 8.93 -6.086 1 90.31 204 SER B CA 1
ATOM 5010 C C . SER B 1 204 ? 8.852 10.328 -6.566 1 90.31 204 SER B C 1
ATOM 5012 O O . SER B 1 204 ? 8.586 10.688 -7.715 1 90.31 204 SER B O 1
ATOM 5014 N N . GLU B 1 205 ? 9.508 11.07 -5.746 1 91.44 205 GLU B N 1
ATOM 5015 C CA . GLU B 1 205 ? 9.969 12.414 -6.094 1 91.44 205 GLU B CA 1
ATOM 5016 C C . GLU B 1 205 ? 11.484 12.445 -6.266 1 91.44 205 GLU B C 1
ATOM 5018 O O . GLU B 1 205 ? 12.125 13.461 -6 1 91.44 205 GLU B O 1
ATOM 5023 N N . PHE B 1 206 ? 12.07 11.359 -6.504 1 89.19 206 PHE B N 1
ATOM 5024 C CA . PHE B 1 206 ? 13.492 11.18 -6.77 1 89.19 206 PHE B CA 1
ATOM 5025 C C . PHE B 1 206 ? 14.328 11.547 -5.543 1 89.19 206 PHE B C 1
ATOM 5027 O O . PHE B 1 206 ? 15.406 12.125 -5.672 1 89.19 206 PHE B O 1
ATOM 5034 N N . GLY B 1 207 ? 13.719 11.375 -4.426 1 93.62 207 GLY B N 1
ATOM 5035 C CA . GLY B 1 207 ? 14.391 11.602 -3.156 1 93.62 207 GLY B CA 1
ATOM 5036 C C . GLY B 1 207 ? 14.297 10.414 -2.215 1 93.62 207 GLY B C 1
ATOM 5037 O O . GLY B 1 207 ? 14.406 9.266 -2.645 1 93.62 207 GLY B O 1
ATOM 5038 N N . GLY B 1 208 ? 14.172 10.742 -0.934 1 94.25 208 GLY B N 1
ATOM 5039 C CA . GLY B 1 208 ? 14.086 9.742 0.116 1 94.25 208 GLY B CA 1
ATOM 5040 C C . GLY B 1 208 ? 14.031 10.336 1.509 1 94.25 208 GLY B C 1
ATOM 5041 O O . GLY B 1 208 ? 13.891 11.555 1.664 1 94.25 208 GLY B O 1
ATOM 5042 N N . MET B 1 209 ? 13.922 9.438 2.469 1 96.62 209 MET B N 1
ATOM 5043 C CA . MET B 1 209 ? 14.133 9.805 3.865 1 96.62 209 MET B CA 1
ATOM 5044 C C . MET B 1 209 ? 15.57 9.555 4.285 1 96.62 209 MET B C 1
ATOM 5046 O O . MET B 1 209 ? 16.109 8.461 4.074 1 96.62 209 MET B O 1
ATOM 5050 N N . ARG B 1 210 ? 16.172 10.531 4.828 1 97.56 210 ARG B N 1
ATOM 5051 C CA . ARG B 1 210 ? 17.562 10.43 5.207 1 97.56 210 ARG B CA 1
ATOM 5052 C C . ARG B 1 210 ? 17.719 10.172 6.703 1 97.56 210 ARG B C 1
ATOM 5054 O O . ARG B 1 210 ? 17.016 10.789 7.512 1 97.56 210 ARG B O 1
ATOM 5061 N N . LEU B 1 211 ? 18.531 9.195 7.012 1 97.69 211 LEU B N 1
ATOM 5062 C CA . LEU B 1 211 ? 18.938 8.914 8.383 1 97.69 211 LEU B CA 1
ATOM 5063 C C . LEU B 1 211 ? 20.375 9.359 8.625 1 97.69 211 LEU B C 1
ATOM 5065 O O . LEU B 1 211 ? 21.266 9.039 7.836 1 97.69 211 LEU B O 1
ATOM 5069 N N . VAL B 1 212 ? 20.609 10.109 9.633 1 97 212 VAL B N 1
ATOM 5070 C CA . VAL B 1 212 ? 21.953 10.555 10.008 1 97 212 VAL B CA 1
ATOM 5071 C C . VAL B 1 212 ? 22.328 9.953 11.359 1 97 212 VAL B C 1
ATOM 5073 O O . VAL B 1 212 ? 21.578 10.062 12.328 1 97 212 VAL B O 1
ATOM 5076 N N . PHE B 1 213 ? 23.484 9.289 11.328 1 96.06 213 PHE B N 1
ATOM 5077 C CA . PHE B 1 213 ? 23.938 8.594 12.531 1 96.06 213 PHE B CA 1
ATOM 5078 C C . PHE B 1 213 ? 25.219 9.219 13.062 1 96.06 213 PHE B C 1
ATOM 5080 O O . PHE B 1 213 ? 26.078 9.641 12.281 1 96.06 213 PHE B O 1
ATOM 5087 N N . GLU B 1 214 ? 25.312 9.359 14.336 1 93.19 214 GLU B N 1
ATOM 5088 C CA . GLU B 1 214 ? 26.562 9.625 15.047 1 93.19 214 GLU B CA 1
ATOM 5089 C C . GLU B 1 214 ? 26.953 8.438 15.938 1 93.19 214 GLU B C 1
ATOM 5091 O O . GLU B 1 214 ? 26.234 8.102 16.875 1 93.19 214 GLU B O 1
ATOM 5096 N N . GLU B 1 215 ? 28.062 7.789 15.695 1 87.69 215 GLU B N 1
ATOM 5097 C CA . GLU B 1 215 ? 28.484 6.605 16.438 1 87.69 215 GLU B CA 1
ATOM 5098 C C . GLU B 1 215 ? 27.375 5.566 16.516 1 87.69 215 GLU B C 1
ATOM 5100 O O . GLU B 1 215 ? 27.016 5.117 17.609 1 87.69 215 GLU B O 1
ATOM 5105 N N . GLU B 1 216 ? 26.625 5.328 15.539 1 88.56 216 GLU B N 1
ATOM 5106 C CA . GLU B 1 216 ? 25.609 4.289 15.352 1 88.56 216 GLU B CA 1
ATOM 5107 C C . GLU B 1 216 ? 24.281 4.699 15.969 1 88.56 216 GLU B C 1
ATOM 5109 O O . GLU B 1 216 ? 23.297 3.947 15.906 1 88.56 216 GLU B O 1
ATOM 5114 N N . LYS B 1 217 ? 24.281 5.859 16.531 1 94.19 217 LYS B N 1
ATOM 5115 C CA . LYS B 1 217 ? 23.031 6.367 17.094 1 94.19 217 LYS B CA 1
ATOM 5116 C C . LYS B 1 217 ? 22.328 7.305 16.125 1 94.19 217 LYS B C 1
ATOM 5118 O O . LYS B 1 217 ? 22.953 8.211 15.562 1 94.19 217 LYS B O 1
ATOM 5123 N N . LEU B 1 218 ? 21.078 7.055 15.906 1 97.31 218 LEU B N 1
ATOM 5124 C CA . LEU B 1 218 ? 20.281 7.926 15.055 1 97.31 218 LEU B CA 1
ATOM 5125 C C . LEU B 1 218 ? 20.078 9.297 15.703 1 97.31 218 LEU B C 1
ATOM 5127 O O . LEU B 1 218 ? 19.609 9.391 16.828 1 97.31 218 LEU B O 1
ATOM 5131 N N . VAL B 1 219 ? 20.469 10.414 14.977 1 97.12 219 VAL B N 1
ATOM 5132 C CA . VAL B 1 219 ? 20.453 11.719 15.617 1 97.12 219 VAL B CA 1
ATOM 5133 C C . VAL B 1 219 ? 19.641 12.703 14.781 1 97.12 219 VAL B C 1
ATOM 5135 O O . VAL B 1 219 ? 19.281 13.781 15.258 1 97.12 219 VAL B O 1
ATOM 5138 N N . CYS B 1 220 ? 19.375 12.312 13.531 1 97 220 CYS B N 1
ATOM 5139 C CA . CYS B 1 220 ? 18.641 13.211 12.641 1 97 220 CYS B CA 1
ATOM 5140 C C . CYS B 1 220 ? 17.922 12.43 11.555 1 97 220 CYS B C 1
ATOM 5142 O O . CYS B 1 220 ? 18.438 11.43 11.047 1 97 220 CYS B O 1
ATOM 5144 N N . ILE B 1 221 ? 16.688 12.797 11.258 1 98.06 221 ILE B N 1
ATOM 5145 C CA . ILE B 1 221 ? 15.984 12.297 10.078 1 98.06 221 ILE B CA 1
ATOM 5146 C C . ILE B 1 221 ? 15.383 13.461 9.297 1 98.06 221 ILE B C 1
ATOM 5148 O O . ILE B 1 221 ? 15.008 14.477 9.883 1 98.06 221 ILE B O 1
ATOM 5152 N N . TYR B 1 222 ? 15.344 13.383 8 1 97.5 222 TYR B N 1
ATOM 5153 C CA . TYR B 1 222 ? 14.656 14.367 7.184 1 97.5 222 TYR B CA 1
ATOM 5154 C C . TYR B 1 222 ? 14.273 13.789 5.828 1 97.5 222 TYR B C 1
ATOM 5156 O O . TYR B 1 222 ? 14.836 12.773 5.402 1 97.5 222 TYR B O 1
ATOM 5164 N N . ALA B 1 223 ? 13.273 14.391 5.199 1 97.19 223 ALA B N 1
ATOM 5165 C CA . ALA B 1 223 ? 12.875 14.031 3.84 1 97.19 223 ALA B CA 1
ATOM 5166 C C . ALA B 1 223 ? 13.578 14.922 2.812 1 97.19 223 ALA B C 1
ATOM 5168 O O . ALA B 1 223 ? 13.898 16.078 3.096 1 97.19 223 ALA B O 1
ATOM 5169 N N . TYR B 1 224 ? 13.844 14.359 1.67 1 96.81 224 TYR B N 1
ATOM 5170 C CA . TYR B 1 224 ? 14.367 15.195 0.593 1 96.81 224 TYR B CA 1
ATOM 5171 C C . TYR B 1 224 ? 13.812 14.75 -0.756 1 96.81 224 TYR B C 1
ATOM 5173 O O . TYR B 1 224 ? 13.32 13.633 -0.897 1 96.81 224 TYR B O 1
ATOM 5181 N N . ALA B 1 225 ? 13.75 15.672 -1.676 1 94 225 ALA B N 1
ATOM 5182 C CA . ALA B 1 225 ? 13.352 15.453 -3.064 1 94 225 ALA B CA 1
ATOM 5183 C C . ALA B 1 225 ? 14.273 16.203 -4.023 1 94 225 ALA B C 1
ATOM 5185 O O . ALA B 1 225 ? 14.812 17.25 -3.686 1 94 225 ALA B O 1
ATOM 5186 N N . LYS B 1 226 ? 14.508 15.641 -5.23 1 90.62 226 LYS B N 1
ATOM 5187 C CA . LYS B 1 226 ? 15.398 16.234 -6.223 1 90.62 226 LYS B CA 1
ATOM 5188 C C . LYS B 1 226 ? 14.688 16.422 -7.559 1 90.62 226 LYS B C 1
ATOM 5190 O O . LYS B 1 226 ? 15.297 16.281 -8.617 1 90.62 226 LYS B O 1
ATOM 5195 N N . GLU B 1 227 ? 13.5 16.688 -7.605 1 80.38 227 GLU B N 1
ATOM 5196 C CA . GLU B 1 227 ? 12.781 16.906 -8.852 1 80.38 227 GLU B CA 1
ATOM 5197 C C . GLU B 1 227 ? 13.156 18.234 -9.484 1 80.38 227 GLU B C 1
ATOM 5199 O O . GLU B 1 227 ? 13.586 18.297 -10.641 1 80.38 227 GLU B O 1
ATOM 5204 N N . GLU B 1 228 ? 12.914 19.344 -8.789 1 79.44 228 GLU B N 1
ATOM 5205 C CA . GLU B 1 228 ? 13.305 20.688 -9.211 1 79.44 228 GLU B CA 1
ATOM 5206 C C . GLU B 1 228 ? 14.266 21.312 -8.203 1 79.44 228 GLU B C 1
ATOM 5208 O O . GLU B 1 228 ? 13.922 22.281 -7.523 1 79.44 228 GLU B O 1
ATOM 5213 N N . GLY B 1 229 ? 15.484 20.75 -8.18 1 86.81 229 GLY B N 1
ATOM 5214 C CA . GLY B 1 229 ? 16.422 21.172 -7.152 1 86.81 229 GLY B CA 1
ATOM 5215 C C . GLY B 1 229 ? 16.328 20.344 -5.879 1 86.81 229 GLY B C 1
ATOM 5216 O O . GLY B 1 229 ? 15.469 19.469 -5.77 1 86.81 229 GLY B O 1
ATOM 5217 N N . LEU B 1 230 ? 17.141 20.641 -4.949 1 95.56 230 LEU B N 1
ATOM 5218 C CA . LEU B 1 230 ? 17.125 19.875 -3.703 1 95.56 230 LEU B CA 1
ATOM 5219 C C . LEU B 1 230 ? 16.172 20.5 -2.697 1 95.56 230 LEU B C 1
ATOM 5221 O O . LEU B 1 230 ? 16.328 21.672 -2.326 1 95.56 230 LEU B O 1
ATOM 5225 N N . GLU B 1 231 ? 15.188 19.812 -2.332 1 95.62 231 GLU B N 1
ATOM 5226 C CA . GLU B 1 231 ? 14.219 20.234 -1.317 1 95.62 231 GLU B CA 1
ATOM 5227 C C . GLU B 1 231 ? 14.32 19.359 -0.069 1 95.62 231 GLU B C 1
ATOM 5229 O O . GLU B 1 231 ? 14.383 18.141 -0.165 1 95.62 231 GLU B O 1
ATOM 5234 N N . ILE B 1 232 ? 14.43 20 1.029 1 96.12 232 ILE B N 1
ATOM 5235 C CA . ILE B 1 232 ? 14.438 19.328 2.322 1 96.12 232 ILE B CA 1
ATOM 5236 C C . ILE B 1 232 ? 13.125 19.609 3.059 1 96.12 232 ILE B C 1
ATOM 5238 O O . ILE B 1 232 ? 12.648 20.75 3.084 1 96.12 232 ILE B O 1
ATOM 5242 N N . ARG B 1 233 ? 12.617 18.578 3.631 1 95.81 233 ARG B N 1
ATOM 5243 C CA . ARG B 1 233 ? 11.375 18.766 4.367 1 95.81 233 ARG B CA 1
ATOM 5244 C C . ARG B 1 233 ? 11.469 18.156 5.762 1 95.81 233 ARG B C 1
ATOM 5246 O O . ARG B 1 233 ? 11.977 17.047 5.93 1 95.81 233 ARG B O 1
ATOM 5253 N N . GLU B 1 234 ? 11.055 18.875 6.707 1 94.62 234 GLU B N 1
ATOM 5254 C CA . GLU B 1 234 ? 10.859 18.453 8.086 1 94.62 234 GLU B CA 1
ATOM 5255 C C . GLU B 1 234 ? 12.133 17.828 8.664 1 94.62 234 GLU B C 1
ATOM 5257 O O . GLU B 1 234 ? 12.109 16.688 9.148 1 94.62 234 GLU B O 1
ATOM 5262 N N . PRO B 1 235 ? 13.18 18.609 8.656 1 96 235 PRO B N 1
ATOM 5263 C CA . PRO B 1 235 ? 14.359 18.109 9.359 1 96 235 PRO B CA 1
ATOM 5264 C C . PRO B 1 235 ? 14.156 18.031 10.875 1 96 235 PRO B C 1
ATOM 5266 O O . PRO B 1 235 ? 13.758 19.016 11.492 1 96 235 PRO B O 1
ATOM 5269 N N . LEU B 1 236 ? 14.344 16.891 11.461 1 96.44 236 LEU B N 1
ATOM 5270 C CA . LEU B 1 236 ? 14.281 16.656 12.898 1 96.44 236 LEU B CA 1
ATOM 5271 C C . LEU B 1 236 ? 15.617 16.141 13.422 1 96.44 236 LEU B C 1
ATOM 5273 O O . LEU B 1 236 ? 16.031 15.023 13.102 1 96.44 236 LEU B O 1
ATOM 5277 N N . TYR B 1 237 ? 16.281 16.906 14.156 1 95.38 237 TYR B N 1
ATOM 5278 C CA . TYR B 1 237 ? 17.578 16.516 14.703 1 95.38 237 TYR B CA 1
ATOM 5279 C C . TYR B 1 237 ? 17.656 16.828 16.188 1 95.38 237 TYR B C 1
ATOM 5281 O O . TYR B 1 237 ? 16.953 17.719 16.688 1 95.38 237 TYR B O 1
ATOM 5289 N N . LEU B 1 238 ? 18.406 16.062 16.906 1 94.81 238 LEU B N 1
ATOM 5290 C CA . LEU B 1 238 ? 18.578 16.234 18.344 1 94.81 238 LEU B CA 1
ATOM 5291 C C . LEU B 1 238 ? 19.297 17.547 18.641 1 94.81 238 LEU B C 1
ATOM 5293 O O . LEU B 1 238 ? 19.984 18.109 17.781 1 94.81 238 LEU B O 1
ATOM 5297 N N . GLU B 1 239 ? 19.078 17.984 19.891 1 91.44 239 GLU B N 1
ATOM 5298 C CA . GLU B 1 239 ? 19.734 19.219 20.328 1 91.44 239 GLU B CA 1
ATOM 5299 C C . GLU B 1 239 ? 21.234 19.125 20.156 1 91.44 239 GLU B C 1
ATOM 5301 O O . GLU B 1 239 ? 21.859 18.141 20.562 1 91.44 239 GLU B O 1
ATOM 5306 N N . GLY B 1 240 ? 21.797 20.062 19.5 1 87.94 240 GLY B N 1
ATOM 5307 C CA . GLY B 1 240 ? 23.25 20.125 19.328 1 87.94 240 GLY B CA 1
ATOM 5308 C C . GLY B 1 240 ? 23.734 19.375 18.109 1 87.94 240 GLY B C 1
ATOM 5309 O O . GLY B 1 240 ? 24.938 19.312 17.844 1 87.94 240 GLY B O 1
ATOM 5310 N N . LYS B 1 241 ? 22.797 18.812 17.328 1 91.12 241 LYS B N 1
ATOM 5311 C CA . LYS B 1 241 ? 23.219 18 16.203 1 91.12 241 LYS B CA 1
ATOM 5312 C C . LYS B 1 241 ? 22.891 18.688 14.875 1 91.12 241 LYS B C 1
ATOM 5314 O O . LYS B 1 241 ? 22.859 18.047 13.828 1 91.12 241 LYS B O 1
ATOM 5319 N N . GLU B 1 242 ? 22.672 19.969 14.891 1 89.31 242 GLU B N 1
ATOM 5320 C CA . GLU B 1 242 ? 22.328 20.75 13.711 1 89.31 242 GLU B CA 1
ATOM 5321 C C . GLU B 1 242 ? 23.438 20.703 12.664 1 89.31 242 GLU B C 1
ATOM 5323 O O . GLU B 1 242 ? 23.156 20.641 11.461 1 89.31 242 GLU B O 1
ATOM 5328 N N . ASP B 1 243 ? 24.609 20.672 13.117 1 86.88 243 ASP B N 1
ATOM 5329 C CA . ASP B 1 243 ? 25.75 20.656 12.195 1 86.88 243 ASP B CA 1
ATOM 5330 C C . ASP B 1 243 ? 25.781 19.359 11.391 1 86.88 243 ASP B C 1
ATOM 5332 O O . ASP B 1 243 ? 26.188 19.359 10.227 1 86.88 243 ASP B O 1
ATOM 5336 N N . LEU B 1 244 ? 25.391 18.328 12.016 1 90.5 244 LEU B N 1
ATOM 5337 C CA . LEU B 1 244 ? 25.359 17.047 11.32 1 90.5 244 LEU B CA 1
ATOM 5338 C C . LEU B 1 244 ? 24.281 17.031 10.25 1 90.5 244 LEU B C 1
ATOM 5340 O O . LEU B 1 244 ? 24.469 16.469 9.172 1 90.5 244 LEU B O 1
ATOM 5344 N N . PHE B 1 245 ? 23.219 17.688 10.594 1 92.75 245 PHE B N 1
ATOM 5345 C CA . PHE B 1 245 ? 22.141 17.844 9.617 1 92.75 245 PHE B CA 1
ATOM 5346 C C . PHE B 1 245 ? 22.625 18.594 8.391 1 92.75 245 PHE B C 1
ATOM 5348 O O . PHE B 1 245 ? 22.469 18.125 7.262 1 92.75 245 PHE B O 1
ATOM 5355 N N . TRP B 1 246 ? 23.234 19.641 8.602 1 89.56 246 TRP B N 1
ATOM 5356 C CA . TRP B 1 246 ? 23.672 20.469 7.484 1 89.56 246 TRP B CA 1
ATOM 5357 C C . TRP B 1 246 ? 24.766 19.781 6.684 1 89.56 246 TRP B C 1
ATOM 5359 O O . TRP B 1 246 ? 24.844 19.938 5.461 1 89.56 246 TRP B O 1
ATOM 5369 N N . ALA B 1 247 ? 25.641 19.094 7.332 1 89.56 247 ALA B N 1
ATOM 5370 C CA . ALA B 1 247 ? 26.672 18.328 6.637 1 89.56 247 ALA B CA 1
ATOM 5371 C C . ALA B 1 247 ? 26.047 17.266 5.73 1 89.56 247 ALA B C 1
ATOM 5373 O O . ALA B 1 247 ? 26.516 17.047 4.613 1 89.56 247 ALA B O 1
ATOM 5374 N N . SER B 1 248 ? 25.016 16.625 6.242 1 93.19 248 SER B N 1
ATOM 5375 C CA . SER B 1 248 ? 24.297 15.625 5.457 1 93.19 248 SER B CA 1
ATOM 5376 C C . SER B 1 248 ? 23.672 16.25 4.219 1 93.19 248 SER B C 1
ATOM 5378 O O . SER B 1 248 ? 23.75 15.695 3.121 1 93.19 248 SER B O 1
ATOM 5380 N N . VAL B 1 249 ? 23.062 17.422 4.402 1 93.44 249 VAL B N 1
ATOM 5381 C CA . VAL B 1 249 ? 22.422 18.109 3.297 1 93.44 249 VAL B CA 1
ATOM 5382 C C . VAL B 1 249 ? 23.469 18.516 2.262 1 93.44 249 VAL B C 1
ATOM 5384 O O . VAL B 1 249 ? 23.234 18.391 1.056 1 93.44 249 VAL B O 1
ATOM 5387 N N . ASP B 1 250 ? 24.562 18.969 2.744 1 90.75 250 ASP B N 1
ATOM 5388 C CA . ASP B 1 250 ? 25.641 19.375 1.852 1 90.75 250 ASP B CA 1
ATOM 5389 C C . ASP B 1 250 ? 26.125 18.203 1.004 1 90.75 250 ASP B C 1
ATOM 5391 O O . ASP B 1 250 ? 26.516 18.391 -0.149 1 90.75 250 ASP B O 1
ATOM 5395 N N . GLY B 1 251 ? 26.109 17.078 1.597 1 89.69 251 GLY B N 1
ATOM 5396 C CA . GLY B 1 251 ? 26.516 15.891 0.874 1 89.69 251 GLY B CA 1
ATOM 5397 C C . GLY B 1 251 ? 25.562 15.508 -0.239 1 89.69 251 GLY B C 1
ATOM 5398 O O . GLY B 1 251 ? 25.953 14.859 -1.209 1 89.69 251 GLY B O 1
ATOM 5399 N N . LEU B 1 252 ? 24.281 15.891 -0.138 1 91.44 252 LEU B N 1
ATOM 5400 C CA . LEU B 1 252 ? 23.266 15.547 -1.117 1 91.44 252 LEU B CA 1
ATOM 5401 C C . LEU B 1 252 ? 23.234 16.562 -2.252 1 91.44 252 LEU B C 1
ATOM 5403 O O . LEU B 1 252 ? 22.75 16.266 -3.346 1 91.44 252 LEU B O 1
ATOM 5407 N N . ARG B 1 253 ? 23.75 17.719 -1.963 1 90.75 253 ARG B N 1
ATOM 5408 C CA . ARG B 1 253 ? 23.578 18.828 -2.9 1 90.75 253 ARG B CA 1
ATOM 5409 C C . ARG B 1 253 ? 24.625 18.766 -4.004 1 90.75 253 ARG B C 1
ATOM 5411 O O . ARG B 1 253 ? 25.766 18.375 -3.762 1 90.75 253 ARG B O 1
ATOM 5418 N N . GLU B 1 254 ? 24.219 19.141 -5.18 1 87 254 GLU B N 1
ATOM 5419 C CA . GLU B 1 254 ? 25.156 19.359 -6.27 1 87 254 GLU B CA 1
ATOM 5420 C C . GLU B 1 254 ? 25.828 20.734 -6.156 1 87 254 GLU B C 1
ATOM 5422 O O . GLU B 1 254 ? 25.359 21.594 -5.406 1 87 254 GLU B O 1
ATOM 5427 N N . GLN B 1 255 ? 26.844 20.812 -6.969 1 81.5 255 GLN B N 1
ATOM 5428 C CA . GLN B 1 255 ? 27.594 22.078 -6.91 1 81.5 255 GLN B CA 1
ATOM 5429 C C . GLN B 1 255 ? 26.703 23.25 -7.332 1 81.5 255 GLN B C 1
ATOM 5431 O O . GLN B 1 255 ? 26.047 23.188 -8.375 1 81.5 255 GLN B O 1
ATOM 5436 N N . GLU B 1 256 ? 26.625 24.234 -6.465 1 79.69 256 GLU B N 1
ATOM 5437 C CA . GLU B 1 256 ? 25.953 25.516 -6.695 1 79.69 256 GLU B CA 1
ATOM 5438 C C . GLU B 1 256 ? 24.438 25.344 -6.758 1 79.69 256 GLU B C 1
ATOM 5440 O O . GLU B 1 256 ? 23.719 26.25 -7.172 1 79.69 256 GLU B O 1
ATOM 5445 N N . GLU B 1 257 ? 23.984 24.141 -6.316 1 88.81 257 GLU B N 1
ATOM 5446 C CA . GLU B 1 257 ? 22.547 23.906 -6.316 1 88.81 257 GLU B CA 1
ATOM 5447 C C . GLU B 1 257 ? 21.859 24.625 -5.16 1 88.81 257 GLU B C 1
ATOM 5449 O O . GLU B 1 257 ? 22.406 24.703 -4.055 1 88.81 257 GLU B O 1
ATOM 5454 N N . LYS B 1 258 ? 20.766 25.266 -5.449 1 89.38 258 LYS B N 1
ATOM 5455 C CA . LYS B 1 258 ? 19.969 25.859 -4.383 1 89.38 258 LYS B CA 1
ATOM 5456 C C . LYS B 1 258 ? 19.234 24.781 -3.586 1 89.38 258 LYS B C 1
ATOM 5458 O O . LYS B 1 258 ? 18.781 23.781 -4.152 1 89.38 258 LYS B O 1
ATOM 5463 N N . VAL B 1 259 ? 19.172 25.078 -2.264 1 93.56 259 VAL B N 1
ATOM 5464 C CA . VAL B 1 259 ? 18.5 24.125 -1.383 1 93.56 259 VAL B CA 1
ATOM 5465 C C . VAL B 1 259 ? 17.312 24.812 -0.703 1 93.56 259 VAL B C 1
ATOM 5467 O O . VAL B 1 259 ? 17.484 25.828 -0.041 1 93.56 259 VAL B O 1
ATOM 5470 N N . SER B 1 260 ? 16.156 24.312 -0.951 1 93.81 260 SER B N 1
ATOM 5471 C CA . SER B 1 260 ? 14.969 24.797 -0.246 1 93.81 260 SER B CA 1
ATOM 5472 C C . SER B 1 260 ? 14.656 23.906 0.962 1 93.81 260 SER B C 1
ATOM 5474 O O . SER B 1 260 ? 14.594 22.688 0.847 1 93.81 260 SER B O 1
ATOM 5476 N N . VAL B 1 261 ? 14.5 24.5 2.125 1 93.75 261 VAL B N 1
ATOM 5477 C CA . VAL B 1 261 ? 14.203 23.75 3.344 1 93.75 261 VAL B CA 1
ATOM 5478 C C . VAL B 1 261 ? 12.828 24.156 3.875 1 93.75 261 VAL B C 1
ATOM 5480 O O . VAL B 1 261 ? 12.562 25.344 4.082 1 93.75 261 VAL B O 1
ATOM 5483 N N . TYR B 1 262 ? 12.008 23.141 4.094 1 94.06 262 TYR B N 1
ATOM 5484 C CA . TYR B 1 262 ? 10.633 23.375 4.527 1 94.06 262 TYR B CA 1
ATOM 5485 C C . TYR B 1 262 ? 10.359 22.703 5.863 1 94.06 262 TYR B C 1
ATOM 5487 O O . TYR B 1 262 ? 10.828 21.578 6.109 1 94.06 262 TYR B O 1
ATOM 5495 N N . GLY B 1 263 ? 9.617 23.375 6.699 1 91.44 263 GLY B N 1
ATOM 5496 C CA . GLY B 1 263 ? 9.133 22.766 7.934 1 91.44 263 GLY B CA 1
ATOM 5497 C C . GLY B 1 263 ? 10.188 22.672 9.016 1 91.44 263 GLY B C 1
ATOM 5498 O O . GLY B 1 263 ? 10.305 21.656 9.695 1 91.44 263 GLY B O 1
ATOM 5499 N N . LEU B 1 264 ? 11.023 23.656 9.133 1 87 264 LEU B N 1
ATOM 5500 C CA . LEU B 1 264 ? 12.008 23.734 10.203 1 87 264 LEU B CA 1
ATOM 5501 C C . LEU B 1 264 ? 11.328 23.891 11.555 1 87 264 LEU B C 1
ATOM 5503 O O . LEU B 1 264 ? 10.352 24.641 11.68 1 87 264 LEU B O 1
ATOM 5507 N N . LYS B 1 265 ? 11.844 23.109 12.484 1 78.06 265 LYS B N 1
ATOM 5508 C CA . LYS B 1 265 ? 11.344 23.281 13.844 1 78.06 265 LYS B CA 1
ATOM 5509 C C . LYS B 1 265 ? 11.789 24.625 14.422 1 78.06 265 LYS B C 1
ATOM 5511 O O . LYS B 1 265 ? 11 25.328 15.047 1 78.06 265 LYS B O 1
ATOM 5516 N N . GLU B 1 266 ? 13.148 24.875 14.289 1 69 266 GLU B N 1
ATOM 5517 C CA . GLU B 1 266 ? 13.75 26.109 14.766 1 69 266 GLU B CA 1
ATOM 5518 C C . GLU B 1 266 ? 14.641 26.734 13.703 1 69 266 GLU B C 1
ATOM 5520 O O . GLU B 1 266 ? 15.164 26.047 12.836 1 69 266 GLU B O 1
ATOM 5525 N N . ALA B 1 267 ? 14.586 28.062 13.758 1 61.84 267 ALA B N 1
ATOM 5526 C CA . ALA B 1 267 ? 15.492 28.766 12.852 1 61.84 267 ALA B CA 1
ATOM 5527 C C . ALA B 1 267 ? 16.953 28.453 13.188 1 61.84 267 ALA B C 1
ATOM 5529 O O . ALA B 1 267 ? 17.312 28.312 14.359 1 61.84 267 ALA B O 1
ATOM 5530 N N . PRO B 1 268 ? 17.656 28.078 12.125 1 60.5 268 PRO B N 1
ATOM 5531 C CA . PRO B 1 268 ? 19.078 27.828 12.398 1 60.5 268 PRO B CA 1
ATOM 5532 C C . PRO B 1 268 ? 19.781 29.031 13.039 1 60.5 268 PRO B C 1
ATOM 5534 O O . PRO B 1 268 ? 19.391 30.172 12.805 1 60.5 268 PRO B O 1
ATOM 5537 N N . ASP B 1 269 ? 20.547 28.781 14.164 1 56.44 269 ASP B N 1
ATOM 5538 C CA . ASP B 1 269 ? 21.375 29.812 14.758 1 56.44 269 ASP B CA 1
ATOM 5539 C C . ASP B 1 269 ? 22.375 30.375 13.734 1 56.44 269 ASP B C 1
ATOM 5541 O O . ASP B 1 269 ? 23.156 29.625 13.156 1 56.44 269 ASP B O 1
ATOM 5545 N N . TRP B 1 270 ? 21.906 31.312 13.008 1 55.66 270 TRP B N 1
ATOM 5546 C CA . TRP B 1 270 ? 22.844 31.875 12.055 1 55.66 270 TRP B CA 1
ATOM 5547 C C . TRP B 1 270 ? 23.812 32.844 12.75 1 55.66 270 TRP B C 1
ATOM 5549 O O . TRP B 1 270 ? 23.391 33.625 13.602 1 55.66 270 TRP B O 1
ATOM 5559 N N . PRO B 1 271 ? 25.094 32.531 12.797 1 49.22 271 PRO B N 1
ATOM 5560 C CA . PRO B 1 271 ? 25.906 33.562 13.445 1 49.22 271 PRO B CA 1
ATOM 5561 C C . PRO B 1 271 ? 25.484 35 13.078 1 49.22 271 PRO B C 1
ATOM 5563 O O . PRO B 1 271 ? 25.375 35.844 13.953 1 49.22 271 PRO B O 1
ATOM 5566 N N . ASP B 1 272 ? 26.078 35.469 11.828 1 49.25 272 ASP B N 1
ATOM 5567 C CA . ASP B 1 272 ? 26.109 36.906 11.555 1 49.25 272 ASP B CA 1
ATOM 5568 C C . ASP B 1 272 ? 24.781 37.375 10.961 1 49.25 272 ASP B C 1
ATOM 5570 O O . ASP B 1 272 ? 24.219 38.406 11.383 1 49.25 272 ASP B O 1
ATOM 5574 N N . ASP B 1 273 ? 24.578 37.25 9.414 1 49.22 273 ASP B N 1
ATOM 5575 C CA . ASP B 1 273 ? 23.953 38.188 8.461 1 49.22 273 ASP B CA 1
ATOM 5576 C C . ASP B 1 273 ? 22.484 37.844 8.258 1 49.22 273 ASP B C 1
ATOM 5578 O O . ASP B 1 273 ? 22.109 36.688 8.234 1 49.22 273 ASP B O 1
ATOM 5582 N N . GLU B 1 274 ? 21.484 38.781 8.375 1 52.5 274 GLU B N 1
ATOM 5583 C CA . GLU B 1 274 ? 20.141 39.062 7.895 1 52.5 274 GLU B CA 1
ATOM 5584 C C . GLU B 1 274 ? 19.859 38.344 6.574 1 52.5 274 GLU B C 1
ATOM 5586 O O . GLU B 1 274 ? 18.75 38.469 6.031 1 52.5 274 GLU B O 1
ATOM 5591 N N . THR B 1 275 ? 20.797 37.719 6.02 1 52.78 275 THR B N 1
ATOM 5592 C CA . THR B 1 275 ? 20.688 37.375 4.602 1 52.78 275 THR B CA 1
ATOM 5593 C C . THR B 1 275 ? 19.734 36.219 4.391 1 52.78 275 THR B C 1
ATOM 5595 O O . THR B 1 275 ? 19.078 36.125 3.348 1 52.78 275 THR B O 1
ATOM 5598 N N . PHE B 1 276 ? 19.672 35.344 5.434 1 60.5 276 PHE B N 1
ATOM 5599 C CA . PHE B 1 276 ? 18.797 34.25 5.094 1 60.5 276 PHE B CA 1
ATOM 5600 C C . PHE B 1 276 ? 17.547 34.281 5.965 1 60.5 276 PHE B C 1
ATOM 5602 O O . PHE B 1 276 ? 17.547 33.75 7.082 1 60.5 276 PHE B O 1
ATOM 5609 N N . ALA B 1 277 ? 16.734 35.125 5.645 1 65.62 277 ALA B N 1
ATOM 5610 C CA . ALA B 1 277 ? 15.484 35.281 6.391 1 65.62 277 ALA B CA 1
ATOM 5611 C C . ALA B 1 277 ? 14.484 34.188 6.035 1 65.62 277 ALA B C 1
ATOM 5613 O O . ALA B 1 277 ? 14.305 33.875 4.859 1 65.62 277 ALA B O 1
ATOM 5614 N N . TYR B 1 278 ? 14.023 33.406 7.148 1 77.56 278 TYR B N 1
ATOM 5615 C CA . TYR B 1 278 ? 12.938 32.469 6.926 1 77.56 278 TYR B CA 1
ATOM 5616 C C . TYR B 1 278 ? 11.641 33.188 6.598 1 77.56 278 TYR B C 1
ATOM 5618 O O . TYR B 1 278 ? 11.461 34.344 6.977 1 77.56 278 TYR B O 1
ATOM 5626 N N . LYS B 1 279 ? 11.023 32.625 5.715 1 86.88 279 LYS B N 1
ATOM 5627 C CA . LYS B 1 279 ? 9.664 33.062 5.402 1 86.88 279 LYS B CA 1
ATOM 5628 C C . LYS B 1 279 ? 8.633 32.094 5.977 1 86.88 279 LYS B C 1
ATOM 5630 O O . LYS B 1 279 ? 8.891 30.875 6.051 1 86.88 279 LYS B O 1
ATOM 5635 N N . GLU B 1 280 ? 7.609 32.625 6.57 1 90.69 280 GLU B N 1
ATOM 5636 C CA . GLU B 1 280 ? 6.473 31.812 6.996 1 90.69 280 GLU B CA 1
ATOM 5637 C C . GLU B 1 280 ? 5.34 31.859 5.977 1 90.69 280 GLU B C 1
ATOM 5639 O O . GLU B 1 280 ? 4.805 32.938 5.688 1 90.69 280 GLU B O 1
ATOM 5644 N N . LYS B 1 281 ? 5.031 30.734 5.465 1 93.19 281 LYS B N 1
ATOM 5645 C CA . LYS B 1 281 ? 3.998 30.656 4.438 1 93.19 281 LYS B CA 1
ATOM 5646 C C . LYS B 1 281 ? 2.799 29.844 4.93 1 93.19 281 LYS B C 1
ATOM 5648 O O . LYS B 1 281 ? 2.951 28.703 5.375 1 93.19 281 LYS B O 1
ATOM 5653 N N . PRO B 1 282 ? 1.573 30.484 4.863 1 95.25 282 PRO B N 1
ATOM 5654 C CA . PRO B 1 282 ? 0.392 29.672 5.152 1 95.25 282 PRO B CA 1
ATOM 5655 C C . PRO B 1 282 ? 0.3 28.438 4.273 1 95.25 282 PRO B C 1
ATOM 5657 O O . PRO B 1 282 ? 0.414 28.531 3.047 1 95.25 282 PRO B O 1
ATOM 5660 N N . LEU B 1 283 ? 0.089 27.266 4.895 1 96 283 LEU B N 1
ATOM 5661 C CA . LEU B 1 283 ? 0.204 26.031 4.129 1 96 283 LEU B CA 1
ATOM 5662 C C . LEU B 1 283 ? -1.05 25.172 4.285 1 96 283 LEU B C 1
ATOM 5664 O O . LEU B 1 283 ? -1.574 24.641 3.301 1 96 283 LEU B O 1
ATOM 5668 N N . ILE B 1 284 ? -1.573 25 5.465 1 97.75 284 ILE B N 1
ATOM 5669 C CA . ILE B 1 284 ? -2.645 24.062 5.738 1 97.75 284 ILE B CA 1
ATOM 5670 C C . ILE B 1 284 ? -3.885 24.797 6.227 1 97.75 284 ILE B C 1
ATOM 5672 O O . ILE B 1 284 ? -3.785 25.703 7.062 1 97.75 284 ILE B O 1
ATOM 5676 N N . MET B 1 285 ? -5.023 24.438 5.68 1 98.38 285 MET B N 1
ATOM 5677 C CA . MET B 1 285 ? -6.324 24.891 6.156 1 98.38 285 MET B CA 1
ATOM 5678 C C . MET B 1 285 ? -7.07 23.781 6.875 1 98.38 285 MET B C 1
ATOM 5680 O O . MET B 1 285 ? -6.953 22.609 6.504 1 98.38 285 MET B O 1
ATOM 5684 N N . ILE B 1 286 ? -7.793 24.125 7.887 1 98.62 286 ILE B N 1
ATOM 5685 C CA . ILE B 1 286 ? -8.625 23.188 8.625 1 98.62 286 ILE B CA 1
ATOM 5686 C C . ILE B 1 286 ? -10.078 23.641 8.602 1 98.62 286 ILE B C 1
ATOM 5688 O O . ILE B 1 286 ? -10.359 24.844 8.539 1 98.62 286 ILE B O 1
ATOM 5692 N N . ARG B 1 287 ? -10.969 22.75 8.562 1 98.75 287 ARG B N 1
ATOM 5693 C CA . ARG B 1 287 ? -12.406 22.922 8.773 1 98.75 287 ARG B CA 1
ATOM 5694 C C . ARG B 1 287 ? -12.891 22.031 9.914 1 98.75 287 ARG B C 1
ATOM 5696 O O . ARG B 1 287 ? -12.719 20.812 9.867 1 98.75 287 ARG B O 1
ATOM 5703 N N . ILE B 1 288 ? -13.469 22.688 10.961 1 98.88 288 ILE B N 1
ATOM 5704 C CA . ILE B 1 288 ? -14.117 21.891 12.008 1 98.88 288 ILE B CA 1
ATOM 5705 C C . ILE B 1 288 ? -15.305 21.141 11.43 1 98.88 288 ILE B C 1
ATOM 5707 O O . ILE B 1 288 ? -16.109 21.703 10.672 1 98.88 288 ILE B O 1
ATOM 5711 N N . VAL B 1 289 ? -15.445 19.875 11.758 1 98.88 289 VAL B N 1
ATOM 5712 C CA . VAL B 1 289 ? -16.516 19.047 11.211 1 98.88 289 VAL B CA 1
ATOM 5713 C C . VAL B 1 289 ? -17.531 18.719 12.312 1 98.88 289 VAL B C 1
ATOM 5715 O O . VAL B 1 289 ? -18.641 19.234 12.312 1 98.88 289 VAL B O 1
ATOM 5718 N N . HIS B 1 290 ? -17.125 17.984 13.297 1 98.75 290 HIS B N 1
ATOM 5719 C CA . HIS B 1 290 ? -17.969 17.656 14.445 1 98.75 290 HIS B CA 1
ATOM 5720 C C . HIS B 1 290 ? -17.531 18.422 15.68 1 98.75 290 HIS B C 1
ATOM 5722 O O . HIS B 1 290 ? -16.719 17.938 16.469 1 98.75 290 HIS B O 1
ATOM 5728 N N . LEU B 1 291 ? -18.203 19.531 15.945 1 98.25 291 LEU B N 1
ATOM 5729 C CA . LEU B 1 291 ? -17.766 20.5 16.953 1 98.25 291 LEU B CA 1
ATOM 5730 C C . LEU B 1 291 ? -17.812 19.891 18.344 1 98.25 291 LEU B C 1
ATOM 5732 O O . LEU B 1 291 ? -16.875 20.078 19.141 1 98.25 291 LEU B O 1
ATOM 5736 N N . GLN B 1 292 ? -18.828 19.172 18.641 1 97.19 292 GLN B N 1
ATOM 5737 C CA . GLN B 1 292 ? -18.953 18.562 19.953 1 97.19 292 GLN B CA 1
ATOM 5738 C C . GLN B 1 292 ? -17.797 17.609 20.234 1 97.19 292 GLN B C 1
ATOM 5740 O O . GLN B 1 292 ? -17.234 17.609 21.328 1 97.19 292 GLN B O 1
ATOM 5745 N N . GLU B 1 293 ? -17.5 16.812 19.234 1 97.25 293 GLU B N 1
ATOM 5746 C CA . GLU B 1 293 ? -16.375 15.898 19.375 1 97.25 293 GLU B CA 1
ATOM 5747 C C . GLU B 1 293 ? -15.07 16.656 19.562 1 97.25 293 GLU B C 1
ATOM 5749 O O . GLU B 1 293 ? -14.219 16.234 20.359 1 97.25 293 GLU B O 1
ATOM 5754 N N . LEU B 1 294 ? -14.898 17.734 18.844 1 97.75 294 LEU B N 1
ATOM 5755 C CA . LEU B 1 294 ? -13.688 18.547 19 1 97.75 294 LEU B CA 1
ATOM 5756 C C . LEU B 1 294 ? -13.586 19.094 20.406 1 97.75 294 LEU B C 1
ATOM 5758 O O . LEU B 1 294 ? -12.523 19.016 21.031 1 97.75 294 LEU B O 1
ATOM 5762 N N . PHE B 1 295 ? -14.664 19.625 20.984 1 95.56 295 PHE B N 1
ATOM 5763 C CA . PHE B 1 295 ? -14.688 20.172 22.344 1 95.56 295 PHE B CA 1
ATOM 5764 C C . PHE B 1 295 ? -14.328 19.094 23.359 1 95.56 295 PHE B C 1
ATOM 5766 O O . PHE B 1 295 ? -13.625 19.375 24.344 1 95.56 295 PHE B O 1
ATOM 5773 N N . SER B 1 296 ? -14.82 17.969 23.078 1 93.38 296 SER B N 1
ATOM 5774 C CA . SER B 1 296 ? -14.625 16.891 24.031 1 93.38 296 SER B CA 1
ATOM 5775 C C . SER B 1 296 ? -13.148 16.516 24.141 1 93.38 296 SER B C 1
ATOM 5777 O O . SER B 1 296 ? -12.734 15.883 25.109 1 93.38 296 SER B O 1
ATOM 5779 N N . LYS B 1 297 ? -12.336 16.906 23.125 1 92.88 297 LYS B N 1
ATOM 5780 C CA . LYS B 1 297 ? -10.922 16.547 23.109 1 92.88 297 LYS B CA 1
ATOM 5781 C C . LYS B 1 297 ? -10.062 17.688 23.656 1 92.88 297 LYS B C 1
ATOM 5783 O O . LYS B 1 297 ? -8.852 17.516 23.859 1 92.88 297 LYS B O 1
ATOM 5788 N N . MET B 1 298 ? -10.641 18.797 23.953 1 91.56 298 MET B N 1
ATOM 5789 C CA . MET B 1 298 ? -9.891 19.969 24.391 1 91.56 298 MET B CA 1
ATOM 5790 C C . MET B 1 298 ? -9.469 19.812 25.859 1 91.56 298 MET B C 1
ATOM 5792 O O . MET B 1 298 ? -10.234 19.328 26.688 1 91.56 298 MET B O 1
ATOM 5796 N N . LYS B 1 299 ? -8.312 20.219 26.094 1 86.06 299 LYS B N 1
ATOM 5797 C CA . LYS B 1 299 ? -7.793 20.266 27.453 1 86.06 299 LYS B CA 1
ATOM 5798 C C . LYS B 1 299 ? -7.797 21.688 28.016 1 86.06 299 LYS B C 1
ATOM 5800 O O . LYS B 1 299 ? -7.527 22.641 27.281 1 86.06 299 LYS B O 1
ATOM 5805 N N . ILE B 1 300 ? -8.094 21.688 29.344 1 84.88 300 ILE B N 1
ATOM 5806 C CA . ILE B 1 300 ? -8.07 22.953 30.047 1 84.88 300 ILE B CA 1
ATOM 5807 C C . ILE B 1 300 ? -7.082 22.875 31.219 1 84.88 300 ILE B C 1
ATOM 5809 O O . ILE B 1 300 ? -6.973 21.844 31.875 1 84.88 300 ILE B O 1
ATOM 5813 N N . PRO B 1 301 ? -6.293 23.891 31.297 1 82.75 301 PRO B N 1
ATOM 5814 C CA . PRO B 1 301 ? -5.426 23.906 32.469 1 82.75 301 PRO B CA 1
ATOM 5815 C C . PRO B 1 301 ? -6.203 23.734 33.781 1 82.75 301 PRO B C 1
ATOM 5817 O O . PRO B 1 301 ? -7.27 24.328 33.938 1 82.75 301 PRO B O 1
ATOM 5820 N N . SER B 1 302 ? -5.621 22.953 34.625 1 82.94 302 SER B N 1
ATOM 5821 C CA . SER B 1 302 ? -6.312 22.594 35.875 1 82.94 302 SER B CA 1
ATOM 5822 C C . SER B 1 302 ? -6.578 23.812 36.719 1 82.94 302 SER B C 1
ATOM 5824 O O . SER B 1 302 ? -7.504 23.828 37.531 1 82.94 302 SER B O 1
ATOM 5826 N N . GLU B 1 303 ? -5.859 24.812 36.5 1 85.88 303 GLU B N 1
ATOM 5827 C CA . GLU B 1 303 ? -5.984 25.984 37.344 1 85.88 303 GLU B CA 1
ATOM 5828 C C . GLU B 1 303 ? -7.09 26.906 36.844 1 85.88 303 GLU B C 1
ATOM 5830 O O . GLU B 1 303 ? -7.48 27.844 37.562 1 85.88 303 GLU B O 1
ATOM 5835 N N . CYS B 1 304 ? -7.617 26.531 35.75 1 85.25 304 CYS B N 1
ATOM 5836 C CA . CYS B 1 304 ? -8.586 27.438 35.125 1 85.25 304 CYS B CA 1
ATOM 5837 C C . CYS B 1 304 ? -10.008 26.922 35.312 1 85.25 304 CYS B C 1
ATOM 5839 O O . CYS B 1 304 ? -10.227 25.703 35.406 1 85.25 304 CYS B O 1
ATOM 5841 N N . GLU B 1 305 ? -10.883 27.844 35.562 1 91.19 305 GLU B N 1
ATOM 5842 C CA . GLU B 1 305 ? -12.32 27.594 35.562 1 91.19 305 GLU B CA 1
ATOM 5843 C C . GLU B 1 305 ? -12.977 28.266 34.344 1 91.19 305 GLU B C 1
ATOM 5845 O O . GLU B 1 305 ? -12.742 29.453 34.094 1 91.19 305 GLU B O 1
ATOM 5850 N N . ILE B 1 306 ? -13.758 27.5 33.625 1 92 306 ILE B N 1
ATOM 5851 C CA . ILE B 1 306 ? -14.406 28.031 32.438 1 92 306 ILE B CA 1
ATOM 5852 C C . ILE B 1 306 ? -15.922 27.875 32.531 1 92 306 ILE B C 1
ATOM 5854 O O . ILE B 1 306 ? -16.406 26.828 32.969 1 92 306 ILE B O 1
ATOM 5858 N N . HIS B 1 307 ? -16.594 28.953 32.344 1 93.62 307 HIS B N 1
ATOM 5859 C CA . HIS B 1 307 ? -18.062 28.953 32.25 1 93.62 307 HIS B CA 1
ATOM 5860 C C . HIS B 1 307 ? -18.547 29.969 31.234 1 93.62 307 HIS B C 1
ATOM 5862 O O . HIS B 1 307 ? -18.656 31.156 31.531 1 93.62 307 HIS B O 1
ATOM 5868 N N . CYS B 1 308 ? -18.938 29.438 30.109 1 94.25 308 CYS B N 1
ATOM 5869 C CA . CYS B 1 308 ? -19.422 30.344 29.078 1 94.25 308 CYS B CA 1
ATOM 5870 C C . CYS B 1 308 ? -20.391 29.625 28.125 1 94.25 308 CYS B C 1
ATOM 5872 O O . CYS B 1 308 ? -20.469 28.406 28.125 1 94.25 308 CYS B O 1
ATOM 5874 N N . SER B 1 309 ? -21.094 30.344 27.453 1 96.94 309 SER B N 1
ATOM 5875 C CA . SER B 1 309 ? -22.016 29.844 26.422 1 96.94 309 SER B CA 1
ATOM 5876 C C . SER B 1 309 ? -22.047 30.781 25.219 1 96.94 309 SER B C 1
ATOM 5878 O O . SER B 1 309 ? -21.984 32 25.375 1 96.94 309 SER B O 1
ATOM 5880 N N . PHE B 1 310 ? -22.141 30.281 24.094 1 97.19 310 PHE B N 1
ATOM 5881 C CA . PHE B 1 310 ? -22.172 31.078 22.875 1 97.19 310 PHE B CA 1
ATOM 5882 C C . PHE B 1 310 ? -22.828 30.297 21.734 1 97.19 310 PHE B C 1
ATOM 5884 O O . PHE B 1 310 ? -22.797 29.062 21.719 1 97.19 310 PHE B O 1
ATOM 5891 N N . ALA B 1 311 ? -23.406 31 20.812 1 97.69 311 ALA B N 1
ATOM 5892 C CA . ALA B 1 311 ? -24 30.406 19.625 1 97.69 311 ALA B CA 1
ATOM 5893 C C . ALA B 1 311 ? -22.969 30.219 18.531 1 97.69 311 ALA B C 1
ATOM 5895 O O . ALA B 1 311 ? -22.109 31.078 18.328 1 97.69 311 ALA B O 1
ATOM 5896 N N . VAL B 1 312 ? -23.031 29.078 17.891 1 97.94 312 VAL B N 1
ATOM 5897 C CA . VAL B 1 312 ? -22.188 28.812 16.734 1 97.94 312 VAL B CA 1
ATOM 5898 C C . VAL B 1 312 ? -23.031 28.766 15.461 1 97.94 312 VAL B C 1
ATOM 5900 O O . VAL B 1 312 ? -24.109 28.141 15.461 1 97.94 312 VAL B O 1
ATOM 5903 N N . ILE B 1 313 ? -22.562 29.453 14.438 1 97.62 313 ILE B N 1
ATOM 5904 C CA . ILE B 1 313 ? -23.234 29.406 13.141 1 97.62 313 ILE B CA 1
ATOM 5905 C C . ILE B 1 313 ? -22.375 28.625 12.148 1 97.62 313 ILE B C 1
ATOM 5907 O O . ILE B 1 313 ? -21.266 29.047 11.805 1 97.62 313 ILE B O 1
ATOM 5911 N N . ASP B 1 314 ? -22.891 27.516 11.695 1 98.31 314 ASP B N 1
ATOM 5912 C CA . ASP B 1 314 ? -22.312 26.688 10.633 1 98.31 314 ASP B CA 1
ATOM 5913 C C . ASP B 1 314 ? -23.297 26.516 9.484 1 98.31 314 ASP B C 1
ATOM 5915 O O . ASP B 1 314 ? -24.156 25.625 9.531 1 98.31 314 ASP B O 1
ATOM 5919 N N . PRO B 1 315 ? -23.141 27.297 8.469 1 97.31 315 PRO B N 1
ATOM 5920 C CA . PRO B 1 315 ? -24.141 27.281 7.395 1 97.31 315 PRO B CA 1
ATOM 5921 C C . PRO B 1 315 ? -24.094 25.984 6.578 1 97.31 315 PRO B C 1
ATOM 5923 O O . PRO B 1 315 ? -25.016 25.703 5.809 1 97.31 315 PRO B O 1
ATOM 5926 N N . ILE B 1 316 ? -23.062 25.172 6.68 1 98.12 316 ILE B N 1
ATOM 5927 C CA . ILE B 1 316 ? -22.906 23.969 5.879 1 98.12 316 ILE B CA 1
ATOM 5928 C C . ILE B 1 316 ? -23.312 22.75 6.703 1 98.12 316 ILE B C 1
ATOM 5930 O O . ILE B 1 316 ? -24.188 21.984 6.289 1 98.12 316 ILE B O 1
ATOM 5934 N N . LEU B 1 317 ? -22.641 22.594 7.805 1 98.69 317 LEU B N 1
ATOM 5935 C CA . LEU B 1 317 ? -23.031 21.531 8.734 1 98.69 317 LEU B CA 1
ATOM 5936 C C . LEU B 1 317 ? -23.938 22.078 9.836 1 98.69 317 LEU B C 1
ATOM 5938 O O . LEU B 1 317 ? -23.469 22.312 10.953 1 98.69 317 LEU B O 1
ATOM 5942 N N . HIS B 1 318 ? -25.156 22.078 9.672 1 98.12 318 HIS B N 1
ATOM 5943 C CA . HIS B 1 318 ? -26.141 22.781 10.492 1 98.12 318 HIS B CA 1
ATOM 5944 C C . HIS B 1 318 ? -26.219 22.188 11.898 1 98.12 318 HIS B C 1
ATOM 5946 O O . HIS B 1 318 ? -26.578 22.875 12.852 1 98.12 318 HIS B O 1
ATOM 5952 N N . LYS B 1 319 ? -25.828 21 11.984 1 97.81 319 LYS B N 1
ATOM 5953 C CA . LYS B 1 319 ? -25.906 20.328 13.281 1 97.81 319 LYS B CA 1
ATOM 5954 C C . LYS B 1 319 ? -24.906 20.922 14.266 1 97.81 319 LYS B C 1
ATOM 5956 O O . LYS B 1 319 ? -25.016 20.719 15.477 1 97.81 319 LYS B O 1
ATOM 5961 N N . ASN B 1 320 ? -23.969 21.656 13.797 1 98.31 320 ASN B N 1
ATOM 5962 C CA . ASN B 1 320 ? -23.047 22.375 14.656 1 98.31 320 ASN B CA 1
ATOM 5963 C C . ASN B 1 320 ? -23.641 23.688 15.164 1 98.31 320 ASN B C 1
ATOM 5965 O O . ASN B 1 320 ? -23.141 24.281 16.109 1 98.31 320 ASN B O 1
ATOM 5969 N N . SER B 1 321 ? -24.656 24.172 14.469 1 97.69 321 SER B N 1
ATOM 5970 C CA . SER B 1 321 ? -25.266 25.453 14.789 1 97.69 321 SER B CA 1
ATOM 5971 C C . SER B 1 321 ? -26.172 25.359 16 1 97.69 321 SER B C 1
ATOM 5973 O O . SER B 1 321 ? -27.391 25.219 15.852 1 97.69 321 SER B O 1
ATOM 5975 N N . ARG B 1 322 ? -25.594 25.547 17.156 1 96.94 322 ARG B N 1
ATOM 5976 C CA . ARG B 1 322 ? -26.25 25.484 18.453 1 96.94 322 ARG B CA 1
ATOM 5977 C C . ARG B 1 322 ? -25.656 26.5 19.422 1 96.94 322 ARG B C 1
ATOM 5979 O O . ARG B 1 322 ? -24.656 27.156 19.109 1 96.94 322 ARG B O 1
ATOM 5986 N N . ILE B 1 323 ? -26.406 26.594 20.484 1 97.88 323 ILE B N 1
ATOM 5987 C CA . ILE B 1 323 ? -25.812 27.344 21.594 1 97.88 323 ILE B CA 1
ATOM 5988 C C . ILE B 1 323 ? -25.078 26.375 22.531 1 97.88 323 ILE B C 1
ATOM 5990 O O . ILE B 1 323 ? -25.703 25.562 23.203 1 97.88 323 ILE B O 1
ATOM 5994 N N . TRP B 1 324 ? -23.797 26.531 22.5 1 97.31 324 TRP B N 1
ATOM 5995 C CA . TRP B 1 324 ? -22.938 25.609 23.266 1 97.31 324 TRP B CA 1
ATOM 5996 C C . TRP B 1 324 ? -22.594 26.203 24.625 1 97.31 324 TRP B C 1
ATOM 5998 O O . TRP B 1 324 ? -22.266 27.391 24.734 1 97.31 324 TRP B O 1
ATOM 6008 N N . LYS B 1 325 ? -22.703 25.391 25.625 1 96.44 325 LYS B N 1
ATOM 6009 C CA . LYS B 1 325 ? -22.234 25.734 26.969 1 96.44 325 LYS B CA 1
ATOM 6010 C C . LYS B 1 325 ? -20.984 24.938 27.328 1 96.44 325 LYS B C 1
ATOM 6012 O O . LYS B 1 325 ? -20.953 23.719 27.234 1 96.44 325 LYS B O 1
ATOM 6017 N N . LEU B 1 326 ? -19.969 25.672 27.625 1 94.88 326 LEU B N 1
ATOM 6018 C CA . LEU B 1 326 ? -18.703 25.078 28.062 1 94.88 326 LEU B CA 1
ATOM 6019 C C . LEU B 1 326 ? -18.469 25.344 29.547 1 94.88 326 LEU B C 1
ATOM 6021 O O . LEU B 1 326 ? -18.609 26.484 30 1 94.88 326 LEU B O 1
ATOM 6025 N N . SER B 1 327 ? -18.219 24.25 30.219 1 93.31 327 SER B N 1
ATOM 6026 C CA . SER B 1 327 ? -17.984 24.438 31.641 1 93.31 327 SER B CA 1
ATOM 6027 C C . SER B 1 327 ? -16.859 23.516 32.125 1 93.31 327 SER B C 1
ATOM 6029 O O . SER B 1 327 ? -16.734 22.391 31.656 1 93.31 327 SER B O 1
ATOM 6031 N N . SER B 1 328 ? -16.031 24.047 32.906 1 92.38 328 SER B N 1
ATOM 6032 C CA . SER B 1 328 ? -15 23.297 33.625 1 92.38 328 SER B CA 1
ATOM 6033 C C . SER B 1 328 ? -14.734 23.906 35 1 92.38 328 SER B C 1
ATOM 6035 O O . SER B 1 328 ? -14.719 25.125 35.156 1 92.38 328 SER B O 1
ATOM 6037 N N . SER B 1 329 ? -14.586 23.016 36 1 89.94 329 SER B N 1
ATOM 6038 C CA . SER B 1 329 ? -14.281 23.469 37.344 1 89.94 329 SER B CA 1
ATOM 6039 C C . SER B 1 329 ? -12.781 23.375 37.625 1 89.94 329 SER B C 1
ATOM 6041 O O . SER B 1 329 ? -12.055 22.672 36.938 1 89.94 329 SER B O 1
ATOM 6043 N N . LYS B 1 330 ? -12.469 24.078 38.688 1 87.75 330 LYS B N 1
ATOM 6044 C CA . LYS B 1 330 ? -11.07 23.984 39.125 1 87.75 330 LYS B CA 1
ATOM 6045 C C . LYS B 1 330 ? -10.68 22.547 39.438 1 87.75 330 LYS B C 1
ATOM 6047 O O . LYS B 1 330 ? -11.422 21.844 40.125 1 87.75 330 LYS B O 1
ATOM 6052 N N . GLY B 1 331 ? -9.609 22.078 38.906 1 85.62 331 GLY B N 1
ATOM 6053 C CA . GLY B 1 331 ? -9.148 20.719 39.125 1 85.62 331 GLY B CA 1
ATOM 6054 C C . GLY B 1 331 ? -9.492 19.766 38 1 85.62 331 GLY B C 1
ATOM 6055 O O . GLY B 1 331 ? -8.914 18.688 37.875 1 85.62 331 GLY B O 1
ATOM 6056 N N . GLU B 1 332 ? -10.484 20.234 37.188 1 84.88 332 GLU B N 1
ATOM 6057 C CA . GLU B 1 332 ? -10.891 19.422 36.062 1 84.88 332 GLU B CA 1
ATOM 6058 C C . GLU B 1 332 ? -10.039 19.719 34.844 1 84.88 332 GLU B C 1
ATOM 6060 O O . GLU B 1 332 ? -9.695 20.875 34.562 1 84.88 332 GLU B O 1
ATOM 6065 N N . GLU B 1 333 ? -9.695 18.656 34.156 1 83.75 333 GLU B N 1
ATOM 6066 C CA . GLU B 1 333 ? -8.844 18.844 32.969 1 83.75 333 GLU B CA 1
ATOM 6067 C C . GLU B 1 333 ? -9.625 18.641 31.688 1 83.75 333 GLU B C 1
ATOM 6069 O O . GLU B 1 333 ? -9.055 18.672 30.594 1 83.75 333 GLU B O 1
ATOM 6074 N N . SER B 1 334 ? -10.922 18.406 31.891 1 85.5 334 SER B N 1
ATOM 6075 C CA . SER B 1 334 ? -11.758 18.219 30.703 1 85.5 334 SER B CA 1
ATOM 6076 C C . SER B 1 334 ? -12.922 19.203 30.688 1 85.5 334 SER B C 1
ATOM 6078 O O . SER B 1 334 ? -13.297 19.75 31.734 1 85.5 334 SER B O 1
ATOM 6080 N N . LEU B 1 335 ? -13.391 19.453 29.531 1 88.69 335 LEU B N 1
ATOM 6081 C CA . LEU B 1 335 ? -14.492 20.391 29.328 1 88.69 335 LEU B CA 1
ATOM 6082 C C . LEU B 1 335 ? -15.828 19.656 29.312 1 88.69 335 LEU B C 1
ATOM 6084 O O . LEU B 1 335 ? -15.961 18.609 28.672 1 88.69 335 LEU B O 1
ATOM 6088 N N . SER B 1 336 ? -16.672 20.094 30.094 1 91.81 336 SER B N 1
ATOM 6089 C CA . SER B 1 336 ? -18.062 19.672 29.938 1 91.81 336 SER B CA 1
ATOM 6090 C C . SER B 1 336 ? -18.781 20.484 28.859 1 91.81 336 SER B C 1
ATOM 6092 O O . SER B 1 336 ? -18.781 21.719 28.906 1 91.81 336 SER B O 1
ATOM 6094 N N . VAL B 1 337 ? -19.375 19.781 27.922 1 94.75 337 VAL B N 1
ATOM 6095 C CA . VAL B 1 337 ? -20.031 20.438 26.781 1 94.75 337 VAL B CA 1
ATOM 6096 C C . VAL B 1 337 ? -21.5 20.078 26.75 1 94.75 337 VAL B C 1
ATOM 6098 O O . VAL B 1 337 ? -21.875 18.891 26.828 1 94.75 337 VAL B O 1
ATOM 6101 N N . SER B 1 338 ? -22.281 21.094 26.688 1 94.94 338 SER B N 1
ATOM 6102 C CA . SER B 1 338 ? -23.719 20.875 26.594 1 94.94 338 SER B CA 1
ATOM 6103 C C . SER B 1 338 ? -24.406 21.984 25.797 1 94.94 338 SER B C 1
ATOM 6105 O O . SER B 1 338 ? -23.75 22.938 25.375 1 94.94 338 SER B O 1
ATOM 6107 N N . GLU B 1 339 ? -25.672 21.766 25.516 1 95.31 339 GLU B N 1
ATOM 6108 C CA . GLU B 1 339 ? -26.469 22.781 24.859 1 95.31 339 GLU B CA 1
ATOM 6109 C C . GLU B 1 339 ? -27.266 23.609 25.875 1 95.31 339 GLU B C 1
ATOM 6111 O O . GLU B 1 339 ? -27.656 23.094 26.922 1 95.31 339 GLU B O 1
ATOM 6116 N N . THR B 1 340 ? -27.453 24.891 25.5 1 94.38 340 THR B N 1
ATOM 6117 C CA . THR B 1 340 ? -28.234 25.781 26.344 1 94.38 340 THR B CA 1
ATOM 6118 C C . THR B 1 340 ? -29.047 26.766 25.516 1 94.38 340 THR B C 1
ATOM 6120 O O . THR B 1 340 ? -28.984 26.734 24.281 1 94.38 340 THR B O 1
ATOM 6123 N N . GLU B 1 341 ? -29.844 27.578 26.156 1 92.88 341 GLU B N 1
ATOM 6124 C CA . GLU B 1 341 ? -30.672 28.562 25.453 1 92.88 341 GLU B CA 1
ATOM 6125 C C . GLU B 1 341 ? -30.062 29.953 25.562 1 92.88 341 GLU B C 1
ATOM 6127 O O . GLU B 1 341 ? -30.391 30.844 24.75 1 92.88 341 GLU B O 1
ATOM 6132 N N . ASP B 1 342 ? -29.219 30.156 26.5 1 91.38 342 ASP B N 1
ATOM 6133 C CA . ASP B 1 342 ? -28.625 31.469 26.734 1 91.38 342 ASP B CA 1
ATOM 6134 C C . ASP B 1 342 ? -27.266 31.594 26.047 1 91.38 342 ASP B C 1
ATOM 6136 O O . ASP B 1 342 ? -26.453 30.656 26.094 1 91.38 342 ASP B O 1
ATOM 6140 N N . SER B 1 343 ? -27.125 32.688 25.391 1 93.31 343 SER B N 1
ATOM 6141 C CA . SER B 1 343 ? -25.891 32.906 24.656 1 93.31 343 SER B CA 1
ATOM 6142 C C . SER B 1 343 ? -25.234 34.25 25.047 1 93.31 343 SER B C 1
ATOM 6144 O O . SER B 1 343 ? -25.906 35.25 25.172 1 93.31 343 SER B O 1
ATOM 6146 N N . GLN B 1 344 ? -23.969 34.156 25.281 1 94.44 344 GLN B N 1
ATOM 6147 C CA . GLN B 1 344 ? -23.172 35.344 25.578 1 94.44 344 GLN B CA 1
ATOM 6148 C C . GLN B 1 344 ? -22.547 35.906 24.312 1 94.44 344 GLN B C 1
ATOM 6150 O O . GLN B 1 344 ? -21.906 36.969 24.359 1 94.44 344 GLN B O 1
ATOM 6155 N N . GLY B 1 345 ? -22.672 35.312 23.25 1 95.75 345 GLY B N 1
ATOM 6156 C CA . GLY B 1 345 ? -22.109 35.75 21.984 1 95.75 345 GLY B CA 1
ATOM 6157 C C . GLY B 1 345 ? -22.422 34.812 20.828 1 95.75 345 GLY B C 1
ATOM 6158 O O . GLY B 1 345 ? -23.172 33.844 20.984 1 95.75 345 GLY B O 1
ATOM 6159 N N . VAL B 1 346 ? -21.984 35.25 19.641 1 96.75 346 VAL B N 1
ATOM 6160 C CA . VAL B 1 346 ? -22.172 34.469 18.422 1 96.75 346 VAL B CA 1
ATOM 6161 C C . VAL B 1 346 ? -20.844 34.344 17.688 1 96.75 346 VAL B C 1
ATOM 6163 O O . VAL B 1 346 ? -20.141 35.344 17.484 1 96.75 346 VAL B O 1
ATOM 6166 N N . LEU B 1 347 ? -20.484 33.125 17.344 1 96.62 347 LEU B N 1
ATOM 6167 C CA . LEU B 1 347 ? -19.281 32.875 16.562 1 96.62 347 LEU B CA 1
ATOM 6168 C C . LEU B 1 347 ? -19.609 32.031 15.328 1 96.62 347 LEU B C 1
ATOM 6170 O O . LEU B 1 347 ? -20.438 31.125 15.391 1 96.62 347 LEU B O 1
ATOM 6174 N N . SER B 1 348 ? -19 32.406 14.211 1 96.94 348 SER B N 1
ATOM 6175 C CA . SER B 1 348 ? -19.031 31.484 13.07 1 96.94 348 SER B CA 1
ATOM 6176 C C . SER B 1 348 ? -18.109 30.297 13.289 1 96.94 348 SER B C 1
ATOM 6178 O O . SER B 1 348 ? -17.156 30.375 14.078 1 96.94 348 SER B O 1
ATOM 6180 N N . ILE B 1 349 ? -18.391 29.203 12.625 1 98.06 349 ILE B N 1
ATOM 6181 C CA . ILE B 1 349 ? -17.547 28.016 12.727 1 98.06 349 ILE B CA 1
ATOM 6182 C C . ILE B 1 349 ? -16.141 28.344 12.25 1 98.06 349 ILE B C 1
ATOM 6184 O O . ILE B 1 349 ? -15.156 27.797 12.75 1 98.06 349 ILE B O 1
ATOM 6188 N N . ALA B 1 350 ? -15.969 29.234 11.234 1 97.31 350 ALA B N 1
ATOM 6189 C CA . ALA B 1 350 ? -14.68 29.688 10.719 1 97.31 350 ALA B CA 1
ATOM 6190 C C . ALA B 1 350 ? -13.891 30.422 11.789 1 97.31 350 ALA B C 1
ATOM 6192 O O . ALA B 1 350 ? -12.703 30.172 11.984 1 97.31 350 ALA B O 1
ATOM 6193 N N . ALA B 1 351 ? -14.555 31.328 12.445 1 96.38 351 ALA B N 1
ATOM 6194 C CA . ALA B 1 351 ? -13.898 32.094 13.508 1 96.38 351 ALA B CA 1
ATOM 6195 C C . ALA B 1 351 ? -13.461 31.172 14.648 1 96.38 351 ALA B C 1
ATOM 6197 O O . ALA B 1 351 ? -12.375 31.344 15.203 1 96.38 351 ALA B O 1
ATOM 6198 N N . LEU B 1 352 ? -14.32 30.312 14.961 1 96.69 352 LEU B N 1
ATOM 6199 C CA . LEU B 1 352 ? -14 29.359 16.016 1 96.69 352 LEU B CA 1
ATOM 6200 C C . LEU B 1 352 ? -12.773 28.531 15.633 1 96.69 352 LEU B C 1
ATOM 6202 O O . LEU B 1 352 ? -11.93 28.25 16.484 1 96.69 352 LEU B O 1
ATOM 6206 N N . THR B 1 353 ? -12.664 28.094 14.344 1 98.06 353 THR B N 1
ATOM 6207 C CA . THR B 1 353 ? -11.5 27.359 13.852 1 98.06 353 THR B CA 1
ATOM 6208 C C . THR B 1 353 ? -10.227 28.172 14.086 1 98.06 353 THR B C 1
ATOM 6210 O O . THR B 1 353 ? -9.242 27.641 14.602 1 98.06 353 THR B O 1
ATOM 6213 N N . GLU B 1 354 ? -10.227 29.406 13.742 1 96.75 354 GLU B N 1
ATOM 6214 C CA . GLU B 1 354 ? -9.047 30.25 13.852 1 96.75 354 GLU B CA 1
ATOM 6215 C C . GLU B 1 354 ? -8.641 30.453 15.305 1 96.75 354 GLU B C 1
ATOM 6217 O O . GLU B 1 354 ? -7.449 30.5 15.625 1 96.75 354 GLU B O 1
ATOM 6222 N N . ILE B 1 355 ? -9.625 30.5 16.203 1 95.31 355 ILE B N 1
ATOM 6223 C CA . ILE B 1 355 ? -9.344 30.703 17.625 1 95.31 355 ILE B CA 1
ATOM 6224 C C . ILE B 1 355 ? -8.828 29.406 18.25 1 95.31 355 ILE B C 1
ATOM 6226 O O . ILE B 1 355 ? -7.793 29.406 18.922 1 95.31 355 ILE B O 1
ATOM 6230 N N . LEU B 1 356 ? -9.508 28.344 18 1 96.56 356 LEU B N 1
ATOM 6231 C CA . LEU B 1 356 ? -9.188 27.078 18.672 1 96.56 356 LEU B CA 1
ATOM 6232 C C . LEU B 1 356 ? -7.859 26.531 18.172 1 96.56 356 LEU B C 1
ATOM 6234 O O . LEU B 1 356 ? -7.137 25.859 18.922 1 96.56 356 LEU B O 1
ATOM 6238 N N . PHE B 1 357 ? -7.52 26.828 16.922 1 97.56 357 PHE B N 1
ATOM 6239 C CA . PHE B 1 357 ? -6.258 26.344 16.391 1 97.56 357 PHE B CA 1
ATOM 6240 C C . PHE B 1 357 ? -5.184 27.422 16.438 1 97.56 357 PHE B C 1
ATOM 6242 O O . PHE B 1 357 ? -4.094 27.25 15.898 1 97.56 357 PHE B O 1
ATOM 6249 N N . GLY B 1 358 ? -5.488 28.562 17.016 1 94 358 GLY B N 1
ATOM 6250 C CA . GLY B 1 358 ? -4.5 29.531 17.469 1 94 358 GLY B CA 1
ATOM 6251 C C . GLY B 1 358 ? -4.035 30.469 16.375 1 94 358 GLY B C 1
ATOM 6252 O O . GLY B 1 358 ? -2.982 31.094 16.484 1 94 358 GLY B O 1
ATOM 6253 N N . TYR B 1 359 ? -4.715 30.438 15.297 1 94.56 359 TYR B N 1
ATOM 6254 C CA . TYR B 1 359 ? -4.316 31.312 14.195 1 94.56 359 TYR B CA 1
ATOM 6255 C C . TYR B 1 359 ? -4.648 32.781 14.5 1 94.56 359 TYR B C 1
ATOM 6257 O O . TYR B 1 359 ? -3.936 33.688 14.07 1 94.56 359 TYR B O 1
ATOM 6265 N N . LYS B 1 360 ? -5.746 33.062 15.242 1 93.81 360 LYS B N 1
ATOM 6266 C CA . LYS B 1 360 ? -6.148 34.375 15.711 1 93.81 360 LYS B CA 1
ATOM 6267 C C . LYS B 1 360 ? -6.539 34.312 17.188 1 93.81 360 LYS B C 1
ATOM 6269 O O . LYS B 1 360 ? -6.926 33.281 17.703 1 93.81 360 LYS B O 1
ATOM 6274 N N . THR B 1 361 ? -6.426 35.438 17.812 1 93.31 361 THR B N 1
ATOM 6275 C CA . THR B 1 361 ? -6.879 35.594 19.188 1 93.31 361 THR B CA 1
ATOM 6276 C C . THR B 1 361 ? -8.352 36 19.234 1 93.31 361 THR B C 1
ATOM 6278 O O . THR B 1 361 ? -8.898 36.469 18.234 1 93.31 361 THR B O 1
ATOM 6281 N N . PRO B 1 362 ? -8.953 35.75 20.406 1 92 362 PRO B N 1
ATOM 6282 C CA . PRO B 1 362 ? -10.328 36.219 20.531 1 92 362 PRO B CA 1
ATOM 6283 C C . PRO B 1 362 ? -10.453 37.719 20.266 1 92 362 PRO B C 1
ATOM 6285 O O . PRO B 1 362 ? -11.445 38.156 19.688 1 92 362 PRO B O 1
ATOM 6288 N N . GLU B 1 363 ? -9.484 38.438 20.562 1 91.06 363 GLU B N 1
ATOM 6289 C CA . GLU B 1 363 ? -9.5 39.906 20.328 1 91.06 363 GLU B CA 1
ATOM 6290 C C . GLU B 1 363 ? -9.477 40.219 18.844 1 91.06 363 GLU B C 1
ATOM 6292 O O . GLU B 1 363 ? -10.164 41.125 18.375 1 91.06 363 GLU B O 1
ATOM 6297 N N . GLU B 1 364 ? -8.758 39.438 18.156 1 92.5 364 GLU B N 1
ATOM 6298 C CA . GLU B 1 364 ? -8.602 39.656 16.719 1 92.5 364 GLU B CA 1
ATOM 6299 C C . GLU B 1 364 ? -9.891 39.344 15.969 1 92.5 364 GLU B C 1
ATOM 6301 O O . GLU B 1 364 ? -10.195 39.969 14.953 1 92.5 364 GLU B O 1
ATOM 6306 N N . ILE B 1 365 ? -10.648 38.406 16.484 1 92.19 365 ILE B N 1
ATOM 6307 C CA . ILE B 1 365 ? -11.828 37.969 15.742 1 92.19 365 ILE B CA 1
ATOM 6308 C C . ILE B 1 365 ? -13.016 38.875 16.078 1 92.19 365 ILE B C 1
ATOM 6310 O O . ILE B 1 365 ? -14.016 38.875 15.352 1 92.19 365 ILE B O 1
ATOM 6314 N N . ARG B 1 366 ? -12.914 39.625 17.125 1 89 366 ARG B N 1
ATOM 6315 C CA . ARG B 1 366 ? -14 40.5 17.562 1 89 366 ARG B CA 1
ATOM 6316 C C . ARG B 1 366 ? -14.422 41.438 16.453 1 89 366 ARG B C 1
ATOM 6318 O O . ARG B 1 366 ? -15.594 41.812 16.359 1 89 366 ARG B O 1
ATOM 6325 N N . ALA B 1 367 ? -13.562 41.75 15.617 1 86 367 ALA B N 1
ATOM 6326 C CA . ALA B 1 367 ? -13.812 42.75 14.57 1 86 367 ALA B CA 1
ATOM 6327 C C . ALA B 1 367 ? -14.531 42.125 13.375 1 86 367 ALA B C 1
ATOM 6329 O O . ALA B 1 367 ? -15 42.844 12.484 1 86 367 ALA B O 1
ATOM 6330 N N . GLU B 1 368 ? -14.633 40.875 13.398 1 89.44 368 GLU B N 1
ATOM 6331 C CA . GLU B 1 368 ? -15.258 40.219 12.266 1 89.44 368 GLU B CA 1
ATOM 6332 C C . GLU B 1 368 ? -16.766 40.375 12.297 1 89.44 368 GLU B C 1
ATOM 6334 O O . GLU B 1 368 ? -17.375 40.344 13.367 1 89.44 368 GLU B O 1
ATOM 6339 N N . LYS B 1 369 ? -17.391 40.562 11.18 1 86.12 369 LYS B N 1
ATOM 6340 C CA . LYS B 1 369 ? -18.812 40.844 11.047 1 86.12 369 LYS B CA 1
ATOM 6341 C C . LYS B 1 369 ? -19.641 39.656 11.57 1 86.12 369 LYS B C 1
ATOM 6343 O O . LYS B 1 369 ? -20.75 39.875 12.07 1 86.12 369 LYS B O 1
ATOM 6348 N N . SER B 1 370 ? -19.172 38.5 11.453 1 85.44 370 SER B N 1
ATOM 6349 C CA . SER B 1 370 ? -19.938 37.312 11.797 1 85.44 370 SER B CA 1
ATOM 6350 C C . SER B 1 370 ? -19.719 36.906 13.25 1 85.44 370 SER B C 1
ATOM 6352 O O . SER B 1 370 ? -20.062 35.812 13.656 1 85.44 370 SER B O 1
ATOM 6354 N N . VAL B 1 371 ? -19.203 37.875 14.055 1 92.25 371 VAL B N 1
ATOM 6355 C CA . VAL B 1 371 ? -18.828 37.531 15.43 1 92.25 371 VAL B CA 1
ATOM 6356 C C . VAL B 1 371 ? -19.422 38.562 16.391 1 92.25 371 VAL B C 1
ATOM 6358 O O . VAL B 1 371 ? -19.391 39.781 16.125 1 92.25 371 VAL B O 1
ATOM 6361 N N . ILE B 1 372 ? -20.078 38.125 17.328 1 93 372 ILE B N 1
ATOM 6362 C CA . ILE B 1 372 ? -20.484 38.906 18.484 1 93 372 ILE B CA 1
ATOM 6363 C C . ILE B 1 372 ? -19.828 38.375 19.75 1 93 372 ILE B C 1
ATOM 6365 O O . ILE B 1 372 ? -20.125 37.25 20.172 1 93 372 ILE B O 1
ATOM 6369 N N . LEU B 1 373 ? -18.984 39.156 20.297 1 92.5 373 LEU B N 1
ATOM 6370 C CA . LEU B 1 373 ? -18.203 38.719 21.438 1 92.5 373 LEU B CA 1
ATOM 6371 C C . LEU B 1 373 ? -18.312 39.719 22.594 1 92.5 373 LEU B C 1
ATOM 6373 O O . LEU B 1 373 ? -17.734 40.781 22.531 1 92.5 373 LEU B O 1
ATOM 6377 N N . THR B 1 374 ? -18.984 39.312 23.656 1 93.06 374 THR B N 1
ATOM 6378 C CA . THR B 1 374 ? -18.969 40.125 24.859 1 93.06 374 THR B CA 1
ATOM 6379 C C . THR B 1 374 ? -17.594 40.062 25.531 1 93.06 374 THR B C 1
ATOM 6381 O O . THR B 1 374 ? -16.797 39.156 25.266 1 93.06 374 THR B O 1
ATOM 6384 N N . GLU B 1 375 ? -17.391 41 26.391 1 92.44 375 GLU B N 1
ATOM 6385 C CA . GLU B 1 375 ? -16.125 41 27.125 1 92.44 375 GLU B CA 1
ATOM 6386 C C . GLU B 1 375 ? -15.992 39.781 28 1 92.44 375 GLU B C 1
ATOM 6388 O O . GLU B 1 375 ? -14.898 39.219 28.125 1 92.44 375 GLU B O 1
ATOM 6393 N N . GLU B 1 376 ? -17.078 39.375 28.531 1 92.81 376 GLU B N 1
ATOM 6394 C CA . GLU B 1 376 ? -17.078 38.188 29.391 1 92.81 376 GLU B CA 1
ATOM 6395 C C . GLU B 1 376 ? -16.719 36.938 28.594 1 92.81 376 GLU B C 1
ATOM 6397 O O . GLU B 1 376 ? -15.922 36.125 29.047 1 92.81 376 GLU B O 1
ATOM 6402 N N . LEU B 1 377 ? -17.344 36.844 27.5 1 94.56 377 LEU B N 1
ATOM 6403 C CA . LEU B 1 377 ? -17.078 35.688 26.656 1 94.56 377 LEU B CA 1
ATOM 6404 C C . LEU B 1 377 ? -15.648 35.688 26.141 1 94.56 377 LEU B C 1
ATOM 6406 O O . LEU B 1 377 ? -15.008 34.625 26.047 1 94.56 377 LEU B O 1
ATOM 6410 N N . GLU B 1 378 ? -15.188 36.812 25.75 1 93.88 378 GLU B N 1
ATOM 6411 C CA . GLU B 1 378 ? -13.812 36.969 25.281 1 93.88 378 GLU B CA 1
ATOM 6412 C C . GLU B 1 378 ? -12.82 36.469 26.328 1 93.88 378 GLU B C 1
ATOM 6414 O O . GLU B 1 378 ? -11.859 35.75 26 1 93.88 378 GLU B O 1
ATOM 6419 N N . GLU B 1 379 ? -13.031 36.812 27.531 1 91.44 379 GLU B N 1
ATOM 6420 C CA . GLU B 1 379 ? -12.164 36.406 28.641 1 91.44 379 GLU B CA 1
ATOM 6421 C C . GLU B 1 379 ? -12.195 34.906 28.844 1 91.44 379 GLU B C 1
ATOM 6423 O O . GLU B 1 379 ? -11.172 34.281 29.125 1 91.44 379 GLU B O 1
ATOM 6428 N N . GLU B 1 380 ? -13.367 34.375 28.75 1 91.88 380 GLU B N 1
ATOM 6429 C CA . GLU B 1 380 ? -13.5 32.938 28.906 1 91.88 380 GLU B CA 1
ATOM 6430 C C . GLU B 1 380 ? -12.797 32.188 27.797 1 91.88 380 GLU B C 1
ATOM 6432 O O . GLU B 1 380 ? -12.141 31.156 28.031 1 91.88 380 GLU B O 1
ATOM 6437 N N . LEU B 1 381 ? -12.953 32.656 26.562 1 90.88 381 LEU B N 1
ATOM 6438 C CA . LEU B 1 381 ? -12.336 32 25.406 1 90.88 381 LEU B CA 1
ATOM 6439 C C . LEU B 1 381 ? -10.812 32.062 25.5 1 90.88 381 LEU B C 1
ATOM 6441 O O . LEU B 1 381 ? -10.133 31.141 25.031 1 90.88 381 LEU B O 1
ATOM 6445 N N . ARG B 1 382 ? -10.289 33.062 26.141 1 88.81 382 ARG B N 1
ATOM 6446 C CA . ARG B 1 382 ? -8.844 33.188 26.312 1 88.81 382 ARG B CA 1
ATOM 6447 C C . ARG B 1 382 ? -8.305 32.094 27.234 1 88.81 382 ARG B C 1
ATOM 6449 O O . ARG B 1 382 ? -7.129 31.734 27.141 1 88.81 382 ARG B O 1
ATOM 6456 N N . LYS B 1 383 ? -9.203 31.641 28.062 1 87.25 383 LYS B N 1
ATOM 6457 C CA . LYS B 1 383 ? -8.789 30.609 29.016 1 87.25 383 LYS B CA 1
ATOM 6458 C C . LYS B 1 383 ? -8.648 29.25 28.328 1 87.25 383 LYS B C 1
ATOM 6460 O O . LYS B 1 383 ? -8 28.344 28.859 1 87.25 383 LYS B O 1
ATOM 6465 N N . LEU B 1 384 ? -9.289 29.172 27.203 1 86.62 384 LEU B N 1
ATOM 6466 C CA . LEU B 1 384 ? -9.188 27.906 26.469 1 86.62 384 LEU B CA 1
ATOM 6467 C C . LEU B 1 384 ? -7.773 27.703 25.938 1 86.62 384 LEU B C 1
ATOM 6469 O O . LEU B 1 384 ? -7.156 28.641 25.422 1 86.62 384 LEU B O 1
ATOM 6473 N N . GLN B 1 385 ? -7.145 26.656 26.25 1 84.12 385 GLN B N 1
ATOM 6474 C CA . GLN B 1 385 ? -5.879 26.312 25.609 1 84.12 385 GLN B CA 1
ATOM 6475 C C . GLN B 1 385 ? -6.086 25.906 24.156 1 84.12 385 GLN B C 1
ATOM 6477 O O . GLN B 1 385 ? -6.699 24.875 23.875 1 84.12 385 GLN B O 1
ATOM 6482 N N . ASN B 1 386 ? -5.641 26.797 23.281 1 91.25 386 ASN B N 1
ATOM 6483 C CA . ASN B 1 386 ? -5.777 26.422 21.875 1 91.25 386 ASN B CA 1
ATOM 6484 C C . ASN B 1 386 ? -4.906 25.219 21.531 1 91.25 386 ASN B C 1
ATOM 6486 O O . ASN B 1 386 ? -4.219 24.672 22.391 1 91.25 386 ASN B O 1
ATOM 6490 N N . PHE B 1 387 ? -4.977 24.766 20.312 1 95.94 387 PHE B N 1
ATOM 6491 C CA . PHE B 1 387 ? -4.355 23.516 19.922 1 95.94 387 PHE B CA 1
ATOM 6492 C C . PHE B 1 387 ? -2.926 23.734 19.438 1 95.94 387 PHE B C 1
ATOM 6494 O O . PHE B 1 387 ? -2.287 22.812 18.922 1 95.94 387 PHE B O 1
ATOM 6501 N N . CYS B 1 388 ? -2.389 24.891 19.594 1 93.62 388 CYS B N 1
ATOM 6502 C CA . CYS B 1 388 ? -0.995 25.125 19.234 1 93.62 388 CYS B CA 1
ATOM 6503 C C . CYS B 1 388 ? -0.056 24.422 20.203 1 93.62 388 CYS B C 1
ATOM 6505 O O . CYS B 1 388 ? -0.41 24.203 21.359 1 93.62 388 CYS B O 1
ATOM 6507 N N . PRO B 1 389 ? 1.247 24.125 19.719 1 94.69 389 PRO B N 1
ATOM 6508 C CA . PRO B 1 389 ? 1.76 24.312 18.359 1 94.69 389 PRO B CA 1
ATOM 6509 C C . PRO B 1 389 ? 1.234 23.266 17.375 1 94.69 389 PRO B C 1
ATOM 6511 O O . PRO B 1 389 ? 1.04 22.109 17.75 1 94.69 389 PRO B O 1
ATOM 6514 N N . ILE B 1 390 ? 0.991 23.688 16.156 1 95.62 390 ILE B N 1
ATOM 6515 C CA . ILE B 1 390 ? 0.506 22.828 15.078 1 95.62 390 ILE B CA 1
ATOM 6516 C C . ILE B 1 390 ? 1.646 22.531 14.109 1 95.62 390 ILE B C 1
ATOM 6518 O O . ILE B 1 390 ? 2.451 23.406 13.789 1 95.62 390 ILE B O 1
ATOM 6522 N N . PHE B 1 391 ? 1.793 21.234 13.727 1 94.94 391 PHE B N 1
ATOM 6523 C CA . PHE B 1 391 ? 2.801 20.797 12.766 1 94.94 391 PHE B CA 1
ATOM 6524 C C . PHE B 1 391 ? 2.199 19.828 11.758 1 94.94 391 PHE B C 1
ATOM 6526 O O . PHE B 1 391 ? 2.4 18.625 11.852 1 94.94 391 PHE B O 1
ATOM 6533 N N . LEU B 1 392 ? 1.516 20.328 10.75 1 94.44 392 LEU B N 1
ATOM 6534 C CA . LEU B 1 392 ? 0.921 19.562 9.664 1 94.44 392 LEU B CA 1
ATOM 6535 C C . LEU B 1 392 ? 1.65 19.828 8.352 1 94.44 392 LEU B C 1
ATOM 6537 O O . LEU B 1 392 ? 1.254 20.703 7.582 1 94.44 392 LEU B O 1
ATOM 6541 N N . ASN B 1 393 ? 2.617 19 8 1 89.75 393 ASN B N 1
ATOM 6542 C CA . ASN B 1 393 ? 3.477 19.188 6.836 1 89.75 393 ASN B CA 1
ATOM 6543 C C . ASN B 1 393 ? 3.119 18.219 5.715 1 89.75 393 ASN B C 1
ATOM 6545 O O . ASN B 1 393 ? 3.959 17.891 4.871 1 89.75 393 ASN B O 1
ATOM 6549 N N . GLU B 1 394 ? 2.01 17.719 5.723 1 88.19 394 GLU B N 1
ATOM 6550 C CA . GLU B 1 394 ? 1.561 16.75 4.719 1 88.19 394 GLU B CA 1
ATOM 6551 C C . GLU B 1 394 ? 1.297 17.438 3.379 1 88.19 394 GLU B C 1
ATOM 6553 O O . GLU B 1 394 ? 0.358 18.219 3.252 1 88.19 394 GLU B O 1
ATOM 6558 N N . ILE B 1 395 ? 2.258 17.328 2.357 1 78.56 395 ILE B N 1
ATOM 6559 C CA . ILE B 1 395 ? 2.137 17.906 1.023 1 78.56 395 ILE B CA 1
ATOM 6560 C C . ILE B 1 395 ? 1.734 16.812 0.026 1 78.56 395 ILE B C 1
ATOM 6562 O O . ILE B 1 395 ? 1.147 17.109 -1.019 1 78.56 395 ILE B O 1
ATOM 6566 N N . VAL B 1 396 ? 0.874 15.922 0.339 1 67.94 396 VAL B N 1
ATOM 6567 C CA . VAL B 1 396 ? 0.539 14.68 -0.349 1 67.94 396 VAL B CA 1
ATOM 6568 C C . VAL B 1 396 ? 0.309 14.953 -1.833 1 67.94 396 VAL B C 1
ATOM 6570 O O . VAL B 1 396 ? -0.233 16 -2.199 1 67.94 396 VAL B O 1
#

Sequence (792 aa):
MKIRKLDQSEHGKTRSLWEQVFSEDSQEFVDYYYYIKTKDNTIYVIEEDDEIRAMLQLNPYQVKLQESVVPSDYIVGVATQAEYRGRGYMRNLLIHALQDQYSQKMPFTFLMPAAEAIYYPYDFRFVYEQKQIELDEAFFSARKEYKNDEYRNISQERIVDRDARFMDAGKMAAFVEENFSDCWNVVALRNAQYYQTQILEQQSEFGGMRLVFEEEKLVCIYAYAKEEGLEIREPLYLEGKEDLFWASVDGLREQEEKVSVYGLKEAPDWPDDETFAYKEKPLIMIRIVHLQELFSKMKIPSECEIHCSFAVIDPILHKNSRIWKLSSSKGEESLSVSETEDSQGVLSIAALTEILFGYKTPEEIRAEKSVILTEELEEELRKLQNFCPIFLNEIVMKIRKLDQSEHGKTRSLWEQVFSEDSQEFVDYYYYIKTKDNTIYVIEEDDEIRAMLQLNPYQVKLQESVVPSDYIVGVATQAEYRGRGYMRNLLIHALQDQYSQKMPFTFLMPAAEAIYYPYDFRFVYEQKQIELDEAFFSARKEYKNDEYRNISQERIVDRDARFMDAGKMAAFVEENFSDCWNVVALRNAQYYQTQILEQQSEFGGMRLVFEEEKLVCIYAYAKEEGLEIREPLYLEGKEDLFWASVDGLREQEEKVSVYGLKEAPDWPDDETFAYKEKPLIMIRIVHLQELFSKMKIPSECEIHCSFAVIDPILHKNSRIWKLSSSKGEESLSVSETEDSQGVLSIAALTEILFGYKTPEEIRAEKSVILTEELEEELRKLQNFCPIFLNEIV

Solvent-accessible surface area (backbone atoms only — not comparable to full-atom values): 42361 Å² total; per-residue (Å²): 124,44,80,43,73,56,53,74,92,49,48,70,73,50,48,63,55,47,51,67,73,47,62,85,58,51,68,41,38,53,51,47,41,64,63,55,51,45,63,70,36,48,43,38,32,32,38,50,95,91,37,77,43,30,38,39,28,32,43,71,39,52,26,32,42,61,93,41,75,41,60,32,37,36,53,42,71,72,44,58,44,79,93,59,57,94,68,52,59,67,58,54,50,51,53,50,50,49,52,54,39,36,76,69,54,25,28,38,35,35,33,61,65,95,47,64,78,76,40,42,88,74,37,37,39,62,50,33,62,40,34,32,38,72,42,45,52,68,58,56,52,50,51,60,59,63,21,60,71,71,45,56,67,58,43,71,86,52,54,48,69,47,68,57,53,75,65,42,14,52,59,53,18,50,51,42,54,74,74,45,58,82,71,44,21,26,29,63,52,62,40,36,68,48,38,38,49,48,35,54,53,22,40,34,38,66,36,26,28,37,38,32,26,53,86,84,37,81,44,31,42,30,37,32,30,48,76,89,48,43,35,35,36,47,56,48,56,46,92,90,36,60,65,58,52,52,53,53,51,56,69,71,51,57,90,77,46,51,37,39,38,34,43,51,83,65,82,76,87,66,86,85,76,85,79,68,62,69,42,74,40,79,50,29,28,38,29,72,50,18,54,70,55,41,50,62,54,40,52,36,56,41,86,43,67,38,77,47,33,29,29,32,48,30,94,82,56,52,87,53,43,41,29,40,30,42,37,30,48,70,72,34,50,52,51,45,77,46,78,50,90,64,58,53,30,34,35,29,50,42,57,46,42,26,36,47,40,52,58,39,50,66,76,66,46,48,76,38,89,67,32,42,68,35,72,68,45,41,57,45,57,66,60,51,53,42,42,54,49,61,53,75,82,77,78,124,125,43,80,43,76,55,54,72,91,49,49,70,74,49,49,63,56,47,49,66,73,45,62,84,57,50,68,42,39,53,50,46,40,64,64,56,51,45,63,71,36,48,42,39,32,32,38,51,96,92,37,76,43,30,38,38,30,32,43,72,40,51,26,31,43,64,93,42,75,42,60,30,36,36,51,41,72,73,44,56,41,78,92,60,57,93,69,54,57,67,57,54,50,51,52,50,50,49,51,53,39,35,76,69,53,26,29,36,36,34,33,61,63,95,46,64,78,77,40,42,87,73,36,36,38,62,50,33,63,39,35,33,40,71,42,45,53,68,58,58,52,51,53,58,60,63,21,59,70,70,45,57,67,59,46,68,86,51,56,49,68,46,69,56,53,75,63,42,15,52,58,52,19,50,52,43,54,74,73,45,57,82,71,46,21,24,29,64,52,62,40,37,68,47,39,38,50,47,37,53,55,22,41,33,37,66,35,27,28,38,38,32,25,54,85,86,37,80,45,32,41,29,36,31,31,47,75,87,48,44,35,36,37,47,56,47,56,45,92,91,36,60,65,57,52,51,52,54,51,56,70,71,51,57,90,77,46,50,36,39,38,34,43,53,83,64,82,75,85,66,85,86,76,84,77,70,64,69,42,74,39,79,49,27,27,37,28,73,50,18,54,68,55,41,50,62,55,40,52,35,57,41,86,43,66,39,77,46,32,29,29,32,48,29,93,81,56,52,88,53,44,40,29,40,29,42,35,30,47,71,70,33,50,51,48,46,78,44,77,50,89,64,60,54,29,34,35,29,50,41,57,47,42,26,36,46,41,53,59,39,50,65,74,68,46,47,75,38,86,69,33,42,68,35,72,67,46,42,55,45,57,65,61,50,53,43,42,54,49,62,52,74,81,78,78,123